Protein AF-A0A0P7GB36-F1 (afdb_monomer)

Foldseek 3Di:
DFEAEADPQAPDGADCALPPFDFLDCPDGDHYYYDPDPLVRLLVVLVVCVVVVDQEDEAACCQVPVQVVSQVVLVVCCVPDPGHSDPLSNAPVSDKAADPPLHICRHRHHYAYLLLLVVLQDPADDLASPLQSLLCVQSVDGADDDFDDLVCCSRYPVSSNRSRVVVRVSSSVVSCVRVVRLVLLVLLCVVQVHDSSCQSVLFSSVQSNLCVLCPPPDDFDDQDAAFFDAFFDFFDWFAFDFFKFFKKFKWFWPVLLLQLLLQQLFFPVQWDDPVPDPADWWAFLVGTTGHPPDRHSSNVLSVVLVVLLVVLVVQLVVDDCPDPRNVSSVSNNSSSQRRFWFFFFQKWFQFLQFIGTLVPADFFGWFWAAQFQQLEIDIFTFHDKFDFHDDWAKFKHFDDPFFTATAFLWFFFWKFWQAPVGGRHQTTFTTGRLQFAQHTKIFFFFQGAYDAAEAPFKDFLLVLFDQQKKKWFDFPDDQVVVCVVLVHRADWDQLVVVRDITGMDGPVSCVVCVVVRVVGTPAMWMDHDPPFHTFGRMDGRLLVLLVLLLCLFQWAWDWDPWDDDDPDIDHIWIKIWRWDAADDPPDDDGLQVVLVVSCVRRVFDWDDDRTHIMGTDPRVSVSSCVAANRDQQGGAHHSCLLRHGLVSLVSSLVSNCSGQKDDDVQKIKHKGLYSRRLRRVCSSCVSNSWFWFWADDPNMIIIITGHPDTRIDRCNGRIDMDRGHGGTMRTAIPPSQWGWMHHNRHTGITGMGGNRQCGRSRRITHYSSSRNSSNNNSNVLVVLLVVLCPVVPWDFNIAGRRMTITRPGDPDDPVRSVVVLVVSQVRSVVCVCVVCCVSRVGNDGSIHMDRAFIFSMKHALSTPQQIKGQTQDGDHDGDGDMDGGPFPLSDSQAAQLQVVLLVVLSCCSRVPHDLVVNLVSLQVSLVCLVVPVDDCNRLFGKDADQAFLVPDPDQDLQSLQVLCCCVQLVDDDTHSDIWTKFFFPDFAPVSVCCCCPPVNDDCVPDVSVVVCVVPVGMHTDRDPVSDDPRTHTPSVVSCVRHHDPSVQSVVVSVVDGPCCSNVVHDPPDPPPPD

pLDDT: mean 81.88, std 14.23, range [31.62, 97.31]

Sequence (1074 aa):
MVWLFDAPDAEVAAPEMLDEYEQIADSGSVDVRVFDEEPAMLDAFVEYIEETNPDVLTGWNFEDFDMPYVLDRLEMVDPSTEYDLDIDRLSRVDEVWRSDWGGPDVKGRVVFDLLYGYKQIVIKELESFRLDAIGERELDVGKEHYSGDIGDLWEQDPEQLLEYNLRDVELCVEIDRKQSVIAFWDEVRSFVGCKLEDAPTAGDAVDMYVLHKAYGEFGLPSKGQQEAAEEFEGGAVFEPISGVKENVTVLDLKSLYPMSMATINSSPETKVDPEEYDGETYHAPDGTHFRKEPDGIMREMIDELLTEREEKKELRDQHDPDSEAYERYDRQQGGVKVIMNCFTPDTDVLTPDGVRNIRDLEVGDDVYSLDPDTEEMEVKSVEETHAYPDYEGELVDIETSKIDFSVTPNHRMLVRKNETNGITEDGYSFVEAGDLDRATNYELPHDWSTEHGDDLGEVDLVDYLDGDYEVWVRPEVHGHTFAAELGYYPDTVLKNDVGEEGYVFDAEAYAEHREYIESVCERSFVHRESGRKWIPRTFDGDDFLDLLAWYVTEGNVYTSEEKQFGEKLRGSATTIQIAQQPAMADGGDDDHAAIGDLLDRMGFNYYADENGYQFTSRLLGETLERLCGGHSFEKQLPEFIFGLSERQKRRFLDTLVAGDGDRQPNSWRYTTSSDRLRDDVLRLCTHLGLTASYGENSGSWRIYVDEGSKNTLRMHRSGSTSTADDGVYCVTVADNHSLLAGRNGTFQFVGQSLYGVSGWDRFRLYDTEGAAAVTATGREVIEFTETASEEIGHEVAYGDTDSVMLSLGEQISKEEAIEQSFGIEEHINERYDDFARDELNAESHRFEIEFEKLYRRFFQAGKKKRYAGHIVWKEGKDVDDIDITGFEYKRSDIAPVTKRVQKAVIDMIVRGGELDDVKEYLHDEITTFEEGDADLEEVGIPGGIGKRLDAYDTDTAQVRGAKYANLLLGTNFQRGSKPKRLYLKKVHPEFWQRMENEHGFDPQTDPLYREFKRDPDVICFEYAEEVPDEFEIDWPKMLDKTLKGPIERVIEALGLSWDEVKSGQEQTGLGQWA

Organism: NCBI:txid699431

Solvent-accessible surface area (backbone atoms only — not comparable to full-atom values): 56484 Å² total; per-residue (Å²): 112,49,80,42,59,58,46,97,81,39,78,56,78,79,63,80,60,80,88,81,74,82,67,97,61,97,84,73,85,72,51,58,46,80,26,95,42,59,68,62,48,54,38,52,50,48,50,46,51,59,73,69,53,65,61,66,47,72,37,77,52,23,39,86,42,52,55,54,48,52,50,55,49,30,65,68,44,34,91,75,62,91,60,80,38,59,66,32,61,77,20,76,73,71,39,59,44,84,51,99,71,88,26,56,50,35,36,84,40,41,53,44,33,50,46,61,44,42,56,75,67,51,95,58,90,56,79,57,86,49,70,44,60,44,22,34,74,72,68,79,42,64,72,88,87,80,91,76,55,74,64,52,27,50,31,64,36,45,55,60,47,51,52,53,55,47,49,55,54,49,42,53,53,51,48,36,68,73,69,34,37,68,63,33,31,46,46,32,12,66,72,38,66,48,50,61,66,40,31,69,44,26,60,59,29,38,49,35,33,49,56,62,72,38,61,89,81,57,89,76,71,62,77,67,76,32,15,35,51,16,12,73,16,23,42,48,29,46,52,65,51,67,29,75,50,35,35,30,37,30,36,34,37,54,61,44,48,67,23,24,21,53,36,40,23,26,18,74,86,19,54,50,59,77,93,80,44,96,68,68,52,20,32,28,79,62,68,42,37,12,31,66,69,63,84,14,70,53,22,52,48,51,50,48,51,49,49,52,32,48,53,21,48,56,53,18,72,73,39,56,82,96,32,78,64,14,51,50,24,49,39,49,33,52,41,68,69,52,55,40,38,31,32,35,39,81,28,29,30,48,29,87,92,30,76,40,47,52,77,78,58,54,69,67,41,62,32,35,21,43,33,49,42,72,46,34,47,42,82,30,38,29,70,40,65,45,81,65,36,7,21,62,32,31,10,35,24,29,54,56,99,57,43,26,38,39,30,14,22,14,20,8,21,34,13,18,47,39,44,101,88,42,72,68,20,71,51,45,15,70,21,36,10,5,15,41,45,44,79,54,27,39,28,36,70,57,73,37,45,60,89,58,41,60,76,66,60,75,41,54,50,68,87,63,53,88,73,73,38,36,40,39,38,30,59,71,55,60,67,75,56,54,32,50,78,67,71,44,77,68,58,74,48,71,44,78,91,81,71,47,74,25,35,48,33,46,47,67,66,37,62,80,39,40,72,64,54,59,78,38,52,69,46,56,27,34,38,74,59,93,88,61,77,69,43,62,30,63,39,56,24,66,63,49,40,42,53,50,22,41,33,48,48,44,28,40,65,47,71,42,76,68,47,72,64,80,97,40,76,41,70,62,46,34,31,36,35,33,54,38,68,67,64,68,97,87,70,74,78,52,64,46,55,51,56,50,57,48,37,56,72,6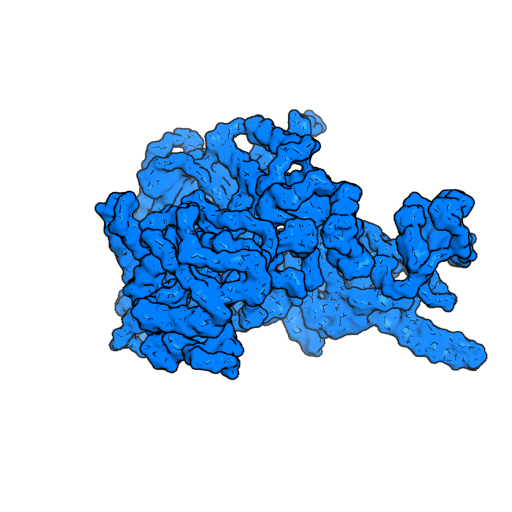1,64,52,80,68,49,74,63,85,54,28,40,38,34,71,42,54,70,61,35,57,36,45,34,73,49,21,28,56,46,67,62,53,20,33,65,50,73,68,56,77,49,28,16,60,71,55,44,51,52,31,49,54,35,34,40,68,51,51,30,53,78,53,94,57,29,37,34,39,58,44,50,12,73,56,33,51,32,45,51,45,52,52,27,57,74,64,16,39,60,47,27,39,46,82,60,95,82,26,43,36,38,40,37,51,59,98,57,80,50,64,51,28,30,77,77,20,41,53,72,35,73,23,73,66,21,22,25,28,66,43,40,55,64,66,45,26,34,30,31,19,21,85,54,17,46,42,47,31,40,58,38,48,70,0,32,40,22,20,15,20,40,61,67,41,29,8,72,34,18,32,17,14,20,21,35,34,40,54,50,52,56,48,45,53,52,46,40,47,76,79,69,51,47,78,42,31,30,50,55,54,34,42,26,34,46,76,36,82,90,62,53,72,68,58,49,52,57,47,42,54,55,48,33,54,48,39,50,64,45,48,62,51,47,33,38,76,69,25,56,25,98,60,73,51,81,45,54,41,61,47,36,32,18,53,21,32,34,23,54,58,48,38,65,36,32,35,22,24,28,43,29,42,76,94,37,86,49,88,46,74,52,73,37,80,56,66,54,70,50,60,58,54,22,52,46,31,26,52,52,43,46,53,49,52,52,36,60,33,75,65,56,56,73,65,58,55,38,54,53,52,31,54,58,54,46,35,35,75,76,62,77,60,57,59,74,33,64,23,30,31,42,77,30,86,49,48,82,92,67,57,98,65,72,47,70,60,54,44,3,34,55,49,21,35,75,74,69,61,49,88,70,41,57,78,32,59,41,25,34,45,51,34,67,41,67,41,74,66,51,60,51,46,43,43,73,73,74,60,56,45,63,90,79,36,66,70,58,33,46,46,74,73,57,47,54,48,39,31,41,88,51,66,88,69,60,57,94,46,55,42,66,31,39,72,61,50,43,55,78,42,47,44,74,72,39,42,60,59,38,42,40,74,76,46,54,59,69,37,32,72,66,76,44,82,80,84,65,86,74,92,79,125

Mean predicted aligned error: 17.81 Å

InterPro domains:
  IPR003587 Hint domain N-terminal [SM00306] (340-447)
  IPR004042 Intein DOD homing endonuclease, central region [PS50819] (547-690)
  IPR006133 DNA-directed DNA polymerase, family B, exonuclease domain [PF03104] (21-78)
  IPR006134 DNA-directed DNA polymerase, family B, multifunctional domain [PF00136] (218-342)
  IPR006134 DNA-directed DNA polymerase, family B, multifunctional domain [PF00136] (739-957)
  IPR006141 Intein N-terminal splicing region [PS50817] (342-415)
  IPR006141 Intein N-terminal splicing region [TIGR01445] (342-415)
  IPR006172 DNA-directed DNA polymerase, family B [SM00486] (1-810)
  IPR012337 Ribonuclease H-like superfamily [SSF53098] (16-215)
  IPR017964 DNA-directed DNA polymerase, family B, conserved site [PS00116] (798-806)
  IPR023211 DNA polymerase, palm domain superfamily [G3DSA:3.90.1600.10] (231-295)
  IPR023211 DNA polymerase, palm domain superfamily [G3DSA:3.90.1600.10] (744-886)
  IPR027434 Homing endonuclease [G3DSA:3.10.28.10] (541-714)
  IPR027434 Homing endonuclease [SSF55608] (634-719)
  IPR036397 Ribonuclease H superfamily [G3DSA:3.30.420.10] (6-182)
  IPR036844 Hint domain superfamily [SSF51294] (342-438)
  IPR042087 DNA polymerase family B, thumb domain [G3DSA:1.10.132.60] (887-1074)
  IPR043502 DNA/RNA polymerase superfamily [SSF56672] (206-1060)
  IPR050240 DNA polymerase type-B [PTHR10322] (27-981)

Radius of gyration: 33.97 Å; Cα contacts (8 Å, |Δi|>4): 2257; chains: 1; bounding box: 81×95×92 Å

Structure (mmCIF, N/CA/C/O backbone):
data_AF-A0A0P7GB36-F1
#
_entry.id   AF-A0A0P7GB36-F1
#
loop_
_atom_site.group_PDB
_atom_site.id
_atom_site.type_symbol
_atom_site.label_atom_id
_atom_site.label_alt_id
_atom_site.label_comp_id
_atom_site.label_asym_id
_atom_site.label_entity_id
_atom_site.label_seq_id
_atom_site.pdbx_PDB_ins_code
_atom_site.Cartn_x
_atom_site.Cartn_y
_atom_site.Cartn_z
_atom_site.occupancy
_atom_site.B_iso_or_equiv
_atom_site.auth_seq_id
_atom_site.auth_comp_id
_atom_site.auth_asym_id
_atom_site.auth_atom_id
_atom_site.pdbx_PDB_model_num
ATOM 1 N N . MET A 1 1 ? 26.731 -28.770 -12.550 1.00 86.62 1 MET A N 1
ATOM 2 C CA . MET A 1 1 ? 27.056 -29.245 -13.915 1.00 86.62 1 MET A CA 1
ATOM 3 C C . MET A 1 1 ? 26.830 -28.061 -14.817 1.00 86.62 1 MET A C 1
ATOM 5 O O . MET A 1 1 ? 25.775 -27.457 -14.688 1.00 86.62 1 MET A O 1
ATOM 9 N N . VAL A 1 2 ? 27.801 -27.718 -15.651 1.00 91.00 2 VAL A N 1
ATOM 10 C CA . VAL A 1 2 ? 27.771 -26.505 -16.476 1.00 91.00 2 VAL A CA 1
ATOM 11 C C . VAL A 1 2 ? 27.964 -26.864 -17.947 1.00 91.00 2 VAL A C 1
ATOM 13 O O . VAL A 1 2 ? 28.622 -27.857 -18.273 1.00 91.00 2 VAL A O 1
ATOM 16 N N . TRP A 1 3 ? 27.335 -26.084 -18.819 1.00 93.44 3 TRP A N 1
ATOM 17 C CA . TRP A 1 3 ? 27.177 -26.370 -20.242 1.00 93.44 3 TRP A CA 1
ATOM 18 C C . TRP A 1 3 ? 27.646 -25.151 -21.036 1.00 93.44 3 TRP A C 1
ATOM 20 O O . TRP A 1 3 ? 27.249 -24.033 -20.722 1.00 93.44 3 TRP A O 1
ATOM 30 N N . LEU A 1 4 ? 28.498 -25.366 -22.037 1.00 94.56 4 LEU A N 1
ATOM 31 C CA . LEU A 1 4 ? 29.109 -24.305 -22.830 1.00 94.56 4 LEU A CA 1
ATOM 32 C C . LEU A 1 4 ? 29.078 -24.656 -24.319 1.00 94.56 4 LEU A C 1
ATOM 34 O O . LEU A 1 4 ? 29.605 -25.685 -24.740 1.00 94.56 4 LEU A O 1
ATOM 38 N N . PHE A 1 5 ? 28.517 -23.764 -25.124 1.00 93.38 5 PHE A N 1
ATOM 39 C CA . PHE A 1 5 ? 28.775 -23.707 -26.558 1.00 93.38 5 PHE A CA 1
ATOM 40 C C . PHE A 1 5 ? 30.054 -22.882 -26.766 1.00 93.38 5 PHE A C 1
ATOM 42 O O . PHE A 1 5 ? 30.133 -21.755 -26.278 1.00 93.38 5 PHE A O 1
ATOM 49 N N . ASP A 1 6 ? 31.065 -23.454 -27.426 1.00 90.94 6 ASP A N 1
ATOM 50 C CA . ASP A 1 6 ? 32.361 -22.790 -27.644 1.00 90.94 6 ASP A CA 1
ATOM 51 C C . ASP A 1 6 ? 32.205 -21.600 -28.612 1.00 90.94 6 ASP A C 1
ATOM 53 O O . ASP A 1 6 ? 31.498 -21.701 -29.621 1.00 90.94 6 ASP A O 1
ATOM 57 N N . ALA A 1 7 ? 32.816 -20.452 -28.302 1.00 89.12 7 ALA A N 1
ATOM 58 C CA . ALA A 1 7 ? 32.495 -19.209 -29.005 1.00 89.12 7 ALA A CA 1
ATOM 59 C C . ALA A 1 7 ? 33.030 -19.210 -30.460 1.00 89.12 7 ALA A C 1
ATOM 61 O O . ALA A 1 7 ? 34.208 -19.504 -30.683 1.00 89.12 7 ALA A O 1
ATOM 62 N N . PRO A 1 8 ? 32.222 -18.844 -31.482 1.00 85.94 8 PRO A N 1
ATOM 63 C CA . PRO A 1 8 ? 32.628 -18.920 -32.893 1.00 85.94 8 PRO A CA 1
ATOM 64 C C . PRO A 1 8 ? 33.897 -18.138 -33.269 1.00 85.94 8 PRO A C 1
ATOM 66 O O . PRO A 1 8 ? 34.583 -18.518 -34.222 1.00 85.94 8 PRO A O 1
ATOM 69 N N . ASP A 1 9 ? 34.197 -17.066 -32.532 1.00 85.50 9 ASP A N 1
ATOM 70 C CA . ASP A 1 9 ? 35.366 -16.197 -32.705 1.00 85.50 9 ASP A CA 1
ATOM 71 C C . ASP A 1 9 ? 36.261 -16.155 -31.432 1.00 85.50 9 ASP A C 1
ATOM 73 O O . ASP A 1 9 ? 37.031 -15.214 -31.256 1.00 85.50 9 ASP A O 1
ATOM 77 N N . ALA A 1 10 ? 36.206 -17.190 -30.571 1.00 85.19 10 ALA A N 1
ATOM 78 C CA . ALA A 1 10 ? 36.928 -17.281 -29.288 1.00 85.19 10 ALA A CA 1
ATOM 79 C C . ALA A 1 10 ? 38.427 -16.896 -29.348 1.00 85.19 10 ALA A C 1
ATOM 81 O O . ALA A 1 10 ? 39.193 -17.404 -30.180 1.00 85.19 10 ALA A O 1
ATOM 82 N N . GLU A 1 11 ? 38.879 -16.064 -28.401 1.00 87.19 11 GLU A N 1
ATOM 83 C CA . GLU A 1 11 ? 40.297 -15.702 -28.239 1.00 87.19 11 GLU A CA 1
ATOM 84 C C . GLU A 1 11 ? 41.091 -16.749 -27.433 1.00 87.19 11 GLU A C 1
ATOM 86 O O . GLU A 1 11 ? 42.303 -16.918 -27.634 1.00 87.19 11 GLU A O 1
ATOM 91 N N . VAL A 1 12 ? 40.410 -17.475 -26.542 1.00 89.50 12 VAL A N 1
ATOM 92 C CA . VAL A 1 12 ? 40.955 -18.553 -25.698 1.00 89.50 12 VAL A CA 1
ATOM 93 C C . VAL A 1 12 ? 40.257 -19.891 -25.990 1.00 89.50 12 VAL A C 1
ATOM 95 O O . VAL A 1 12 ? 39.498 -20.000 -26.945 1.00 89.50 12 VAL A O 1
ATOM 98 N N . ALA A 1 13 ? 40.572 -20.948 -25.239 1.00 86.56 13 ALA A N 1
ATOM 99 C CA . ALA A 1 13 ? 39.923 -22.253 -25.386 1.00 86.56 13 ALA A CA 1
ATOM 100 C C . ALA A 1 13 ? 39.037 -22.534 -24.170 1.00 86.56 13 ALA A C 1
ATOM 102 O O . ALA A 1 13 ? 39.476 -22.294 -23.046 1.00 86.56 13 ALA A O 1
ATOM 103 N N . ALA A 1 14 ? 37.845 -23.088 -24.400 1.00 89.06 14 ALA A N 1
ATOM 104 C CA . ALA A 1 14 ? 36.930 -23.517 -23.347 1.00 89.06 14 ALA A CA 1
ATOM 105 C C . ALA A 1 14 ? 37.597 -24.440 -22.292 1.00 89.06 14 ALA A C 1
ATOM 107 O O . ALA A 1 14 ? 38.416 -25.298 -22.655 1.00 89.06 14 ALA A O 1
ATOM 108 N N . PRO A 1 15 ? 37.244 -24.306 -20.997 1.00 90.50 15 PRO A N 1
ATOM 109 C CA . PRO A 1 15 ? 37.842 -25.088 -19.914 1.00 90.50 15 PRO A CA 1
ATOM 110 C C . PRO A 1 15 ? 37.417 -26.568 -19.944 1.00 90.50 15 PRO A C 1
ATOM 112 O O . PRO A 1 15 ? 36.271 -26.903 -20.237 1.00 90.50 15 PRO A O 1
ATOM 115 N N . GLU A 1 16 ? 38.333 -27.479 -19.584 1.00 86.88 16 GLU A N 1
ATOM 116 C CA . GLU A 1 16 ? 38.015 -28.913 -19.406 1.00 86.88 16 GLU A CA 1
ATOM 117 C C . GLU A 1 16 ? 37.435 -29.224 -18.007 1.00 86.88 16 GLU A C 1
ATOM 119 O O . GLU A 1 16 ? 36.724 -30.216 -17.848 1.00 86.88 16 GLU A O 1
ATOM 124 N N . MET A 1 17 ? 37.759 -28.414 -16.990 1.00 88.81 17 MET A N 1
ATOM 125 C CA . MET A 1 17 ? 37.315 -28.515 -15.587 1.00 88.81 17 MET A CA 1
ATOM 126 C C . MET A 1 17 ? 37.440 -27.133 -14.923 1.00 88.81 17 MET A C 1
ATOM 128 O O . MET A 1 17 ? 38.295 -26.361 -15.343 1.00 88.81 17 MET A O 1
ATOM 132 N N . LEU A 1 18 ? 36.667 -26.864 -13.865 1.00 88.12 18 LEU A N 1
ATOM 133 C CA . LEU A 1 18 ? 36.849 -25.700 -12.984 1.00 88.12 18 LEU A CA 1
ATOM 134 C C . LEU A 1 18 ? 37.601 -26.166 -11.723 1.00 88.12 18 LEU A C 1
ATOM 136 O O . LEU A 1 18 ? 36.993 -26.718 -10.804 1.00 88.12 18 LEU A O 1
ATOM 140 N N . ASP A 1 19 ? 38.935 -26.060 -11.734 1.00 79.06 19 ASP A N 1
ATOM 141 C CA . ASP A 1 19 ? 39.821 -26.601 -10.680 1.00 79.06 19 ASP A CA 1
ATOM 142 C C . ASP A 1 19 ? 40.103 -25.588 -9.542 1.00 79.06 19 ASP A C 1
ATOM 144 O O . ASP A 1 19 ? 40.586 -26.001 -8.483 1.00 79.06 19 ASP A O 1
ATOM 148 N N . GLU A 1 20 ? 39.827 -24.287 -9.740 1.00 80.69 20 GLU A N 1
ATOM 149 C CA . GLU A 1 20 ? 40.086 -23.217 -8.751 1.00 80.69 20 GLU A CA 1
ATOM 150 C C . GLU A 1 20 ? 38.805 -22.626 -8.095 1.00 80.69 20 GLU A C 1
ATOM 152 O O . GLU A 1 20 ? 38.919 -21.991 -7.047 1.00 80.69 20 GLU A O 1
ATOM 157 N N . TYR A 1 21 ? 37.596 -22.933 -8.599 1.00 85.75 21 TYR A N 1
ATOM 158 C CA . TYR A 1 21 ? 36.298 -22.510 -8.031 1.00 85.75 21 TYR A CA 1
ATOM 159 C C . TYR A 1 21 ? 36.030 -23.010 -6.591 1.00 85.75 21 TYR A C 1
ATOM 161 O O . TYR A 1 21 ? 35.901 -24.217 -6.346 1.00 85.75 21 TYR A O 1
ATOM 169 N N . GLU A 1 22 ? 35.832 -22.092 -5.635 1.00 85.94 22 GLU A N 1
ATOM 170 C CA . GLU A 1 22 ? 35.399 -22.411 -4.262 1.00 85.94 22 GLU A CA 1
ATOM 171 C C . GLU A 1 22 ? 33.859 -22.340 -4.115 1.00 85.94 22 GLU A C 1
ATOM 173 O O . GLU A 1 22 ? 33.277 -21.261 -3.989 1.00 85.94 22 GLU A O 1
ATOM 178 N N . GLN A 1 23 ? 33.202 -23.510 -4.107 1.00 85.44 23 GLN A N 1
ATOM 179 C CA . GLN A 1 23 ? 31.746 -23.678 -3.918 1.00 85.44 23 GLN A CA 1
ATOM 180 C C . GLN A 1 23 ? 31.254 -23.138 -2.566 1.00 85.44 23 GLN A C 1
ATOM 182 O O . GLN A 1 23 ? 31.933 -23.312 -1.550 1.00 85.44 23 GLN A O 1
ATOM 187 N N . ILE A 1 24 ? 30.028 -22.595 -2.522 1.00 86.38 24 ILE A N 1
ATOM 188 C CA . ILE A 1 24 ? 29.396 -22.133 -1.263 1.00 86.38 24 ILE A CA 1
ATOM 189 C C . ILE A 1 24 ? 29.247 -23.292 -0.257 1.00 86.38 24 ILE A C 1
ATOM 191 O O . ILE A 1 24 ? 29.511 -23.139 0.938 1.00 86.38 24 ILE A O 1
ATOM 195 N N . ALA A 1 25 ? 28.870 -24.477 -0.744 1.00 82.38 25 ALA A N 1
ATOM 196 C CA . ALA A 1 25 ? 28.788 -25.712 0.029 1.00 82.38 25 ALA A CA 1
ATOM 197 C C . ALA A 1 25 ? 29.355 -26.888 -0.785 1.00 82.38 25 ALA A C 1
ATOM 199 O O . ALA A 1 25 ? 29.065 -27.011 -1.969 1.00 82.38 25 ALA A O 1
ATOM 200 N N . ASP A 1 26 ? 30.135 -27.775 -0.147 1.00 77.00 26 ASP A N 1
ATOM 201 C CA . ASP A 1 26 ? 30.780 -28.939 -0.790 1.00 77.00 26 ASP A CA 1
ATOM 202 C C . ASP A 1 26 ? 29.736 -29.918 -1.368 1.00 77.00 26 ASP A C 1
ATOM 204 O O . ASP A 1 26 ? 29.216 -30.799 -0.673 1.00 77.00 26 ASP A O 1
ATOM 208 N N . SER A 1 27 ? 29.415 -29.731 -2.651 1.00 67.44 27 SER A N 1
ATOM 209 C CA . SER A 1 27 ? 28.409 -30.492 -3.401 1.00 67.44 27 SER A CA 1
ATOM 210 C C . SER A 1 27 ? 29.016 -31.630 -4.236 1.00 67.44 27 SER A C 1
ATOM 212 O O . SER A 1 27 ? 28.299 -32.523 -4.701 1.00 67.44 27 SER A O 1
ATOM 214 N N . GLY A 1 28 ? 30.345 -31.642 -4.389 1.00 76.19 28 GLY A N 1
ATOM 215 C CA . GLY A 1 28 ? 31.106 -32.593 -5.199 1.00 76.19 28 GLY A CA 1
ATOM 216 C C . GLY A 1 28 ? 31.805 -31.944 -6.399 1.00 76.19 28 GLY A C 1
ATOM 217 O O . GLY A 1 28 ? 32.006 -30.739 -6.456 1.00 76.19 28 GLY A O 1
ATOM 218 N N . SER A 1 29 ? 32.228 -32.753 -7.372 1.00 79.25 29 SER A N 1
ATOM 219 C CA . SER A 1 29 ? 32.951 -32.271 -8.559 1.00 79.25 29 SER A CA 1
ATOM 220 C C . SER A 1 29 ? 32.015 -31.694 -9.624 1.00 79.25 29 SER A C 1
ATOM 222 O O . SER A 1 29 ? 31.065 -32.373 -10.026 1.00 79.25 29 SER A O 1
ATOM 224 N N . VAL A 1 30 ? 32.337 -30.512 -10.154 1.00 87.50 30 VAL A N 1
ATOM 225 C CA . VAL A 1 30 ? 31.626 -29.910 -11.292 1.00 87.50 30 VAL A CA 1
ATOM 226 C C . VAL A 1 30 ? 31.891 -30.716 -12.572 1.00 87.50 30 VAL A C 1
ATOM 228 O O . VAL A 1 30 ? 33.036 -30.921 -12.963 1.00 87.50 30 VAL A O 1
ATOM 231 N N . ASP A 1 31 ? 30.824 -31.178 -13.226 1.00 90.25 31 ASP A N 1
ATOM 232 C CA . ASP A 1 31 ? 30.859 -31.744 -14.584 1.00 90.25 31 ASP A CA 1
ATOM 233 C C . ASP A 1 31 ? 30.715 -30.594 -15.597 1.00 90.25 31 ASP A C 1
ATOM 235 O O . ASP A 1 31 ? 29.693 -29.899 -15.574 1.00 90.25 31 ASP A O 1
ATOM 239 N N . VAL A 1 32 ? 31.742 -30.373 -16.427 1.00 93.94 32 VAL A N 1
ATOM 240 C CA . VAL A 1 32 ? 31.814 -29.322 -17.463 1.00 93.94 32 VAL A CA 1
ATOM 241 C C . VAL A 1 32 ? 31.601 -29.961 -18.835 1.00 93.94 32 VAL A C 1
ATOM 243 O O . VAL A 1 32 ? 32.244 -30.961 -19.161 1.00 93.94 32 VAL A O 1
ATOM 246 N N . ARG A 1 33 ? 30.696 -29.405 -19.648 1.00 94.69 33 ARG A N 1
ATOM 247 C CA . ARG A 1 33 ? 30.329 -29.956 -20.962 1.00 94.69 33 ARG A CA 1
ATOM 248 C C . ARG A 1 33 ? 30.439 -28.898 -22.052 1.00 94.69 33 ARG A C 1
ATOM 250 O O . ARG A 1 33 ? 29.626 -27.983 -22.100 1.00 94.69 33 ARG A O 1
ATOM 257 N N . VAL A 1 34 ? 31.428 -29.060 -22.929 1.00 94.62 34 VAL A N 1
ATOM 258 C CA . VAL A 1 34 ? 31.696 -28.160 -24.061 1.00 94.62 34 VAL A CA 1
ATOM 259 C C . VAL A 1 34 ? 31.159 -28.764 -25.363 1.00 94.62 34 VAL A C 1
ATOM 261 O O . VAL A 1 34 ? 31.334 -29.962 -25.606 1.00 94.62 34 VAL A O 1
ATOM 264 N N . PHE A 1 35 ? 30.530 -27.939 -26.201 1.00 95.06 35 PHE A N 1
ATOM 265 C CA . PHE A 1 35 ? 29.901 -28.319 -27.467 1.00 95.06 35 PHE A CA 1
ATOM 266 C C . PHE A 1 35 ? 30.397 -27.444 -28.627 1.00 95.06 35 PHE A C 1
ATOM 268 O O . PHE A 1 35 ? 30.445 -26.223 -28.504 1.00 95.06 35 PHE A O 1
ATOM 275 N N . ASP A 1 36 ? 30.691 -28.069 -29.776 1.00 92.94 36 ASP A N 1
ATOM 276 C CA . ASP A 1 36 ? 31.099 -27.379 -31.016 1.00 92.94 36 ASP A CA 1
ATOM 277 C C . ASP A 1 36 ? 29.940 -26.594 -31.687 1.00 92.94 36 ASP A C 1
ATOM 279 O O . ASP A 1 36 ? 30.177 -25.770 -32.569 1.00 92.94 36 ASP A O 1
ATOM 283 N N . GLU A 1 37 ? 28.680 -26.883 -31.329 1.00 94.31 37 GLU A N 1
ATOM 284 C CA . GLU A 1 37 ? 27.471 -26.310 -31.943 1.00 94.31 37 GLU A CA 1
ATOM 285 C C . GLU A 1 37 ? 26.350 -26.132 -30.892 1.00 94.31 37 GLU A C 1
ATOM 287 O O . GLU A 1 37 ? 25.984 -27.088 -30.208 1.00 94.31 37 GLU A O 1
ATOM 292 N N . GLU A 1 38 ? 25.751 -24.936 -30.792 1.00 95.19 38 GLU A N 1
ATOM 293 C CA . GLU A 1 38 ? 24.621 -24.635 -29.884 1.00 95.19 38 GLU A CA 1
ATOM 294 C C . GLU A 1 38 ? 23.456 -25.651 -29.957 1.00 95.19 38 GLU A C 1
ATOM 296 O O . GLU A 1 38 ? 23.016 -26.103 -28.899 1.00 95.19 38 GLU A O 1
ATOM 301 N N . PRO A 1 39 ? 22.964 -26.080 -31.142 1.00 96.81 39 PRO A N 1
ATOM 302 C CA . PRO A 1 39 ? 21.898 -27.081 -31.219 1.00 96.81 39 PRO A CA 1
ATOM 303 C C . PRO A 1 39 ? 22.234 -28.406 -30.518 1.00 96.81 39 PRO A C 1
ATOM 305 O O . PRO A 1 39 ? 21.334 -29.054 -29.992 1.00 96.81 39 PRO A O 1
ATOM 308 N N . ALA A 1 40 ? 23.514 -28.794 -30.480 1.00 96.75 40 ALA A N 1
ATOM 309 C CA . ALA A 1 40 ? 23.968 -30.008 -29.805 1.00 96.75 40 ALA A CA 1
ATOM 310 C C . ALA A 1 40 ? 23.977 -29.854 -28.274 1.00 96.75 40 ALA A C 1
ATOM 312 O O . ALA A 1 40 ? 23.729 -30.821 -27.556 1.00 96.75 40 ALA A O 1
ATOM 313 N N . MET A 1 41 ? 24.242 -28.638 -27.780 1.00 97.00 41 MET A N 1
ATOM 314 C CA . MET A 1 41 ? 24.121 -28.298 -26.360 1.00 97.00 41 MET A CA 1
ATOM 315 C C . MET A 1 41 ? 22.652 -28.323 -25.919 1.00 97.00 41 MET A C 1
ATOM 317 O O . MET A 1 41 ? 22.338 -28.900 -24.880 1.00 97.00 41 MET A O 1
ATOM 321 N N . LEU A 1 42 ? 21.755 -27.742 -26.726 1.00 97.06 42 LEU A N 1
ATOM 322 C CA . LEU A 1 42 ? 20.313 -27.711 -26.461 1.00 97.06 42 LEU A CA 1
ATOM 323 C C . LEU A 1 42 ? 19.693 -29.117 -26.470 1.00 97.06 42 LEU A C 1
ATOM 325 O O . LEU A 1 42 ? 18.966 -29.458 -25.542 1.00 97.06 42 LEU A O 1
ATOM 329 N N . ASP A 1 43 ? 20.019 -29.956 -27.459 1.00 97.31 43 ASP A N 1
ATOM 330 C CA . ASP A 1 43 ? 19.513 -31.336 -27.542 1.00 97.31 43 ASP A CA 1
ATOM 331 C C . ASP A 1 43 ? 19.914 -32.165 -26.321 1.00 97.31 43 ASP A C 1
ATOM 333 O O . ASP A 1 43 ? 19.072 -32.781 -25.671 1.00 97.31 43 ASP A O 1
ATOM 337 N N . ALA A 1 44 ? 21.196 -32.119 -25.951 1.00 96.44 44 ALA A N 1
ATOM 338 C CA . ALA A 1 44 ? 21.691 -32.859 -24.802 1.00 96.44 44 ALA A CA 1
ATOM 339 C C . ALA A 1 44 ? 21.202 -32.270 -23.458 1.00 96.44 44 ALA A C 1
ATOM 341 O O . ALA A 1 44 ? 21.094 -33.013 -22.480 1.00 96.44 44 ALA A O 1
ATOM 342 N N . PHE A 1 45 ? 20.849 -30.978 -23.387 1.00 95.19 45 PHE A N 1
ATOM 343 C CA . PHE A 1 45 ? 20.134 -30.404 -22.238 1.00 95.19 45 PHE A CA 1
ATOM 344 C C . PHE A 1 45 ? 18.707 -30.968 -22.129 1.00 95.19 45 PHE A C 1
ATOM 346 O O . PHE A 1 45 ? 18.291 -31.366 -21.039 1.00 95.19 45 PHE A O 1
ATOM 353 N N . VAL A 1 46 ? 17.982 -31.093 -23.246 1.00 95.94 46 VAL A N 1
ATOM 354 C CA . VAL A 1 46 ? 16.664 -31.750 -23.274 1.00 95.94 46 VAL A CA 1
ATOM 355 C C . VAL A 1 46 ? 16.788 -33.236 -22.902 1.00 95.94 46 VAL A C 1
ATOM 357 O O . VAL A 1 46 ? 16.068 -33.686 -22.009 1.00 95.94 46 VAL A O 1
ATOM 360 N N . GLU A 1 47 ? 17.760 -33.977 -23.459 1.00 96.12 47 GLU A N 1
ATOM 361 C CA . GLU A 1 47 ? 18.067 -35.359 -23.034 1.00 96.12 47 GLU A CA 1
ATOM 362 C C . GLU A 1 47 ? 18.370 -35.437 -21.526 1.00 96.12 47 GLU A C 1
ATOM 364 O O . GLU A 1 47 ? 17.955 -36.381 -20.857 1.00 96.12 47 GLU A O 1
ATOM 369 N N . TYR A 1 48 ? 19.057 -34.446 -20.947 1.00 95.56 48 TYR A N 1
ATOM 370 C CA . TYR A 1 48 ? 19.340 -34.410 -19.509 1.00 95.56 48 TYR A CA 1
ATOM 371 C C . TYR A 1 48 ? 18.066 -34.238 -18.661 1.00 95.56 48 TYR A C 1
ATOM 373 O O . TYR A 1 48 ? 17.940 -34.893 -17.620 1.00 95.56 48 TYR A O 1
ATOM 381 N N . ILE A 1 49 ? 17.097 -33.426 -19.100 1.00 94.88 49 ILE A N 1
ATOM 382 C CA . ILE A 1 49 ? 15.779 -33.293 -18.450 1.00 94.88 49 ILE A CA 1
ATOM 383 C C . ILE A 1 49 ? 14.937 -34.574 -18.619 1.00 94.88 49 ILE A C 1
ATOM 385 O O . ILE A 1 49 ? 14.237 -34.978 -17.686 1.00 94.88 49 ILE A O 1
ATOM 389 N N . GLU A 1 50 ? 15.042 -35.269 -19.754 1.00 94.69 50 GLU A N 1
ATOM 390 C CA . GLU A 1 50 ? 14.426 -36.588 -19.971 1.00 94.69 50 GLU A CA 1
ATOM 391 C C . GLU A 1 50 ? 15.054 -37.680 -19.074 1.00 94.69 50 GLU A C 1
ATOM 393 O O . GLU A 1 50 ? 14.325 -38.441 -18.429 1.00 94.69 50 GLU A O 1
ATOM 398 N N . GLU A 1 51 ? 16.390 -37.758 -18.988 1.00 95.19 51 GLU A N 1
ATOM 399 C CA . GLU A 1 51 ? 17.122 -38.781 -18.221 1.00 95.19 51 GLU A CA 1
ATOM 400 C C . GLU A 1 51 ? 17.037 -38.579 -16.701 1.00 95.19 51 GLU A C 1
ATOM 402 O O . GLU A 1 51 ? 16.828 -39.548 -15.961 1.00 95.19 51 GLU A O 1
ATOM 407 N N . THR A 1 52 ? 17.219 -37.346 -16.214 1.00 94.31 52 THR A N 1
ATOM 408 C CA . THR A 1 52 ? 17.123 -37.043 -14.771 1.00 94.31 52 THR A CA 1
ATOM 409 C C . THR A 1 52 ? 15.680 -36.955 -14.293 1.00 94.31 52 THR A C 1
ATOM 411 O O . THR A 1 52 ? 15.394 -37.278 -13.139 1.00 94.31 52 THR A O 1
ATOM 414 N N . ASN A 1 53 ? 14.765 -36.597 -15.198 1.00 94.38 53 ASN A N 1
ATOM 415 C CA . ASN A 1 53 ? 13.326 -36.556 -14.993 1.00 94.38 53 ASN A CA 1
ATOM 416 C C . ASN A 1 53 ? 12.878 -35.761 -13.738 1.00 94.38 53 ASN A C 1
ATOM 418 O O . ASN A 1 53 ? 12.125 -36.305 -12.920 1.00 94.38 53 ASN A O 1
ATOM 422 N N . PRO A 1 54 ? 13.281 -34.484 -13.580 1.00 94.50 54 PRO A N 1
ATOM 423 C CA . PRO A 1 54 ? 12.941 -33.675 -12.410 1.00 94.50 54 PRO A CA 1
ATOM 424 C C . PRO A 1 54 ? 11.425 -33.508 -12.238 1.00 94.50 54 PRO A C 1
ATOM 426 O O . PRO A 1 54 ? 10.668 -33.515 -13.217 1.00 94.50 54 PRO A O 1
ATOM 429 N N . ASP A 1 55 ? 10.997 -33.373 -10.980 1.00 93.88 55 ASP A N 1
ATOM 430 C CA . ASP A 1 55 ? 9.612 -33.067 -10.598 1.00 93.88 55 ASP A CA 1
ATOM 431 C C . ASP A 1 55 ? 9.327 -31.558 -10.567 1.00 93.88 55 ASP A C 1
ATOM 433 O O . ASP A 1 55 ? 8.210 -31.161 -10.888 1.00 93.88 55 ASP A O 1
ATOM 437 N N . VAL A 1 56 ? 10.332 -30.739 -10.233 1.00 94.31 56 VAL A N 1
ATOM 438 C CA . VAL A 1 56 ? 10.270 -29.268 -10.198 1.00 94.31 56 VAL A CA 1
ATOM 439 C C . VAL A 1 56 ? 11.406 -28.697 -11.049 1.00 94.31 56 VAL A C 1
ATOM 441 O O . VAL A 1 56 ? 12.539 -29.177 -10.967 1.00 94.31 56 VAL A O 1
ATOM 444 N N . LEU A 1 57 ? 11.098 -27.684 -11.855 1.00 94.44 57 LEU A N 1
ATOM 445 C CA . LEU A 1 57 ? 12.032 -26.805 -12.557 1.00 94.44 57 LEU A CA 1
ATOM 446 C C . LEU A 1 57 ? 11.949 -25.425 -11.892 1.00 94.44 57 LEU A C 1
ATOM 448 O O . LEU A 1 57 ? 10.847 -24.913 -11.704 1.00 94.44 57 LEU A O 1
ATOM 452 N N . THR A 1 58 ? 13.082 -24.859 -11.478 1.00 94.69 58 THR A N 1
ATOM 453 C CA . THR A 1 58 ? 13.112 -23.644 -10.651 1.00 94.69 58 THR A CA 1
ATOM 454 C C . THR A 1 58 ? 14.423 -22.875 -10.809 1.00 94.69 58 THR A C 1
ATOM 456 O O . THR A 1 58 ? 15.449 -23.450 -11.178 1.00 94.69 58 THR A O 1
ATOM 459 N N . GLY A 1 59 ? 14.369 -21.582 -10.506 1.00 93.75 59 GLY A N 1
ATOM 460 C CA . GLY A 1 59 ? 15.446 -20.599 -10.584 1.00 93.75 59 GLY A CA 1
ATOM 461 C C . GLY A 1 59 ? 14.933 -19.238 -10.102 1.00 93.75 59 GLY A C 1
ATOM 462 O O . GLY A 1 59 ? 13.807 -19.143 -9.610 1.00 93.75 59 GLY A O 1
ATOM 463 N N . TRP A 1 60 ? 15.737 -18.186 -10.240 1.00 92.69 60 TRP A N 1
ATOM 464 C CA . TRP A 1 60 ? 15.395 -16.834 -9.783 1.00 92.69 60 TRP A CA 1
ATOM 465 C C . TRP A 1 60 ? 14.914 -15.977 -10.960 1.00 92.69 60 TRP A C 1
ATOM 467 O O . TRP A 1 60 ? 15.733 -15.622 -11.803 1.00 92.69 60 TRP A O 1
ATOM 477 N N . ASN A 1 61 ? 13.622 -15.618 -11.013 1.00 86.88 61 ASN A N 1
ATOM 478 C CA . ASN A 1 61 ? 12.980 -15.033 -12.207 1.00 86.88 61 ASN A CA 1
ATOM 479 C C . ASN A 1 61 ? 12.854 -16.053 -13.376 1.00 86.88 61 ASN A C 1
ATOM 481 O O . ASN A 1 61 ? 12.919 -15.704 -14.557 1.00 86.88 61 ASN A O 1
ATOM 485 N N . PHE A 1 62 ? 12.685 -17.331 -13.032 1.00 90.31 62 PHE A N 1
ATOM 486 C CA . PHE A 1 62 ? 12.644 -18.478 -13.940 1.00 90.31 62 PHE A CA 1
ATOM 487 C C . PHE A 1 62 ? 11.365 -18.573 -14.792 1.00 90.31 62 PHE A C 1
ATOM 489 O O . PHE A 1 62 ? 11.433 -19.007 -15.946 1.00 90.31 62 PHE A O 1
ATOM 496 N N . GLU A 1 63 ? 10.206 -18.175 -14.252 1.00 86.19 63 GLU A N 1
ATOM 497 C CA . GLU A 1 63 ? 8.917 -18.233 -14.968 1.00 86.19 63 GLU A CA 1
ATOM 498 C C . GLU A 1 63 ? 8.781 -17.113 -16.004 1.00 86.19 63 GLU A C 1
ATOM 500 O O . GLU A 1 63 ? 8.279 -17.354 -17.102 1.00 86.19 63 GLU A O 1
ATOM 505 N N . ASP A 1 64 ? 9.283 -15.922 -15.671 1.00 82.19 64 ASP A N 1
ATOM 506 C CA . ASP A 1 64 ? 9.200 -14.708 -16.493 1.00 82.19 64 ASP A CA 1
ATOM 507 C C . ASP A 1 64 ? 10.345 -14.565 -17.516 1.00 82.19 64 ASP A C 1
ATOM 509 O O . ASP A 1 64 ? 10.228 -13.781 -18.462 1.00 82.19 64 ASP A O 1
ATOM 513 N N . PHE A 1 65 ? 11.469 -15.275 -17.340 1.00 85.25 65 PHE A N 1
ATOM 514 C CA . PHE A 1 65 ? 12.651 -15.134 -18.204 1.00 85.25 65 PHE A CA 1
ATOM 515 C C . PHE A 1 65 ? 13.210 -16.467 -18.713 1.00 85.25 65 PHE A C 1
ATOM 517 O O . PHE A 1 65 ? 13.107 -16.738 -19.911 1.00 85.25 65 PHE A O 1
ATOM 524 N N . ASP A 1 66 ? 13.793 -17.298 -17.843 1.00 91.00 66 ASP A N 1
ATOM 525 C CA . ASP A 1 66 ? 14.590 -18.456 -18.280 1.00 91.00 66 ASP A CA 1
ATOM 526 C C . ASP A 1 66 ? 13.769 -19.470 -19.084 1.00 91.00 66 ASP A C 1
ATOM 528 O O . ASP A 1 66 ? 14.156 -19.863 -20.188 1.00 91.00 66 ASP A O 1
ATOM 532 N N . MET A 1 67 ? 12.620 -19.902 -18.553 1.00 92.00 67 MET A N 1
ATOM 533 C CA . MET A 1 67 ? 11.822 -20.942 -19.199 1.00 92.00 67 MET A CA 1
ATOM 534 C C . MET A 1 67 ? 11.145 -20.451 -20.496 1.00 92.00 67 MET A C 1
ATOM 536 O O . MET A 1 67 ? 11.238 -21.172 -21.494 1.00 92.00 67 MET A O 1
ATOM 540 N N . PRO A 1 68 ? 10.565 -19.232 -20.574 1.00 90.19 68 PRO A N 1
ATOM 541 C CA . PRO A 1 68 ? 10.163 -18.629 -21.847 1.00 90.19 68 PRO A CA 1
ATOM 542 C C . PRO A 1 68 ? 11.304 -18.536 -22.871 1.00 90.19 68 PRO A C 1
ATOM 544 O O . PRO A 1 68 ? 11.110 -18.919 -24.026 1.00 90.19 68 PRO A O 1
ATOM 547 N N . TYR A 1 69 ? 12.501 -18.095 -22.459 1.00 92.12 69 TYR A N 1
ATOM 548 C CA . TYR A 1 69 ? 13.651 -17.954 -23.359 1.00 92.12 69 TYR A CA 1
ATOM 549 C C . TYR A 1 69 ? 14.120 -19.307 -23.909 1.00 92.12 69 TYR A C 1
ATOM 551 O O . TYR A 1 69 ? 14.403 -19.423 -25.101 1.00 92.12 69 TYR A O 1
ATOM 559 N N . VAL A 1 70 ? 14.166 -20.351 -23.074 1.00 94.12 70 VAL A N 1
ATOM 560 C CA . VAL A 1 70 ? 14.506 -21.718 -23.506 1.00 94.12 70 VAL A CA 1
ATOM 561 C C . VAL A 1 70 ? 13.502 -22.238 -24.538 1.00 94.12 70 VAL A C 1
ATOM 563 O O . VAL A 1 70 ? 13.922 -22.779 -25.561 1.00 94.12 70 VAL A O 1
ATOM 566 N N . LEU A 1 71 ? 12.196 -22.037 -24.325 1.00 94.69 71 LEU A N 1
ATOM 567 C CA . LEU A 1 71 ? 11.157 -22.452 -25.277 1.00 94.69 71 LEU A CA 1
ATOM 568 C C . LEU A 1 71 ? 11.273 -21.702 -26.614 1.00 94.69 71 LEU A C 1
ATOM 570 O O . LEU A 1 71 ? 11.296 -22.336 -27.670 1.00 94.69 71 LEU A O 1
ATOM 574 N N . ASP A 1 72 ? 11.426 -20.374 -26.576 1.00 93.56 72 ASP A N 1
ATOM 575 C CA . ASP A 1 72 ? 11.663 -19.547 -27.768 1.00 93.56 72 ASP A CA 1
ATOM 576 C C . ASP A 1 72 ? 12.932 -19.972 -28.517 1.00 93.56 72 ASP A C 1
ATOM 578 O O . ASP A 1 72 ? 12.948 -20.020 -29.751 1.00 93.56 72 ASP A O 1
ATOM 582 N N . ARG A 1 73 ? 14.009 -20.297 -27.791 1.00 95.44 73 ARG A N 1
ATOM 583 C CA . ARG A 1 73 ? 15.291 -20.670 -28.394 1.00 95.44 73 ARG A CA 1
ATOM 584 C C . ARG A 1 73 ? 15.240 -22.045 -29.052 1.00 95.44 73 ARG A C 1
ATOM 586 O O . ARG A 1 73 ? 15.770 -22.187 -30.153 1.00 95.44 73 ARG A O 1
ATOM 593 N N . LEU A 1 74 ? 14.573 -23.019 -28.431 1.00 96.44 74 LEU A N 1
ATOM 594 C CA . LEU A 1 74 ? 14.327 -24.341 -29.013 1.00 96.44 74 LEU A CA 1
ATOM 595 C C . LEU A 1 74 ? 13.515 -24.223 -30.316 1.00 96.44 74 LEU A C 1
ATOM 597 O O . LEU A 1 74 ? 14.005 -24.628 -31.372 1.00 96.44 74 LEU A O 1
ATOM 601 N N . GLU A 1 75 ? 12.351 -23.560 -30.286 1.00 94.88 75 GLU A N 1
ATOM 602 C CA . GLU A 1 75 ? 11.499 -23.358 -31.474 1.00 94.88 75 GLU A CA 1
ATOM 603 C C . GLU A 1 75 ? 12.184 -22.537 -32.587 1.00 94.88 75 GLU A C 1
ATOM 605 O O . GLU A 1 75 ? 11.924 -22.746 -33.776 1.00 94.88 75 GLU A O 1
ATOM 610 N N . MET A 1 76 ? 13.073 -21.602 -32.232 1.00 95.94 76 MET A N 1
ATOM 611 C CA . MET A 1 76 ? 13.856 -20.823 -33.196 1.00 95.94 76 MET A CA 1
ATOM 612 C C . MET A 1 76 ? 14.935 -21.662 -33.900 1.00 95.94 76 MET A C 1
ATOM 614 O O . MET A 1 76 ? 15.232 -21.414 -35.075 1.00 95.94 76 MET A O 1
ATOM 618 N N . VAL A 1 77 ? 15.546 -22.617 -33.192 1.00 95.31 77 VAL A N 1
ATOM 619 C CA . VAL A 1 77 ? 16.697 -23.394 -33.675 1.00 95.31 77 VAL A CA 1
ATOM 620 C C . VAL A 1 77 ? 16.269 -24.688 -34.379 1.00 95.31 77 VAL A C 1
ATOM 622 O O . VAL A 1 77 ? 16.859 -25.005 -35.420 1.00 95.31 77 VAL A O 1
ATOM 625 N N . ASP A 1 78 ? 15.232 -25.385 -33.893 1.00 94.56 78 ASP A N 1
ATOM 626 C CA . ASP A 1 78 ? 14.733 -26.664 -34.440 1.00 94.56 78 ASP A CA 1
ATOM 627 C C . ASP A 1 78 ? 14.655 -26.704 -35.984 1.00 94.56 78 ASP A C 1
ATOM 629 O O . ASP A 1 78 ? 15.295 -27.563 -36.602 1.00 94.56 78 ASP A O 1
ATOM 633 N N . PRO A 1 79 ? 14.022 -25.730 -36.680 1.00 93.94 79 PRO A N 1
ATOM 634 C CA . PRO A 1 79 ? 13.792 -25.832 -38.123 1.00 93.94 79 PRO A CA 1
ATOM 635 C C . PRO A 1 79 ? 15.065 -25.700 -38.978 1.00 93.94 79 PRO A C 1
ATOM 637 O O . PRO A 1 79 ? 14.986 -25.717 -40.214 1.00 93.94 79 PRO A O 1
ATOM 640 N N . SER A 1 80 ? 16.224 -25.494 -38.342 1.00 91.31 80 SER A N 1
ATOM 641 C CA . SER A 1 80 ? 17.521 -25.244 -38.972 1.00 91.31 80 SER A CA 1
ATOM 642 C C . SER A 1 80 ? 18.572 -26.340 -38.748 1.00 91.31 80 SER A C 1
ATOM 644 O O . SER A 1 80 ? 19.618 -26.293 -39.403 1.00 91.31 80 SER A O 1
ATOM 646 N N . THR A 1 81 ? 18.301 -27.326 -37.885 1.00 93.69 81 THR A N 1
ATOM 647 C CA . THR A 1 81 ? 19.299 -28.288 -37.379 1.00 93.69 81 THR A CA 1
ATOM 648 C C . THR A 1 81 ? 19.025 -29.754 -37.786 1.00 93.69 81 THR A C 1
ATOM 650 O O . THR A 1 81 ? 18.134 -30.024 -38.595 1.00 93.69 81 THR A O 1
ATOM 653 N N . GLU A 1 82 ? 19.841 -30.708 -37.309 1.00 93.12 82 GLU A N 1
ATOM 654 C CA . GLU A 1 82 ? 19.593 -32.164 -37.431 1.00 93.12 82 GLU A CA 1
ATOM 655 C C . GLU A 1 82 ? 19.232 -32.869 -36.107 1.00 93.12 82 GLU A C 1
ATOM 657 O O . GLU A 1 82 ? 18.949 -34.069 -36.116 1.00 93.12 82 GLU A O 1
ATOM 662 N N . TYR A 1 83 ? 19.209 -32.116 -35.005 1.00 95.56 83 TYR A N 1
ATOM 663 C CA . TYR A 1 83 ? 18.703 -32.527 -33.691 1.00 95.56 83 TYR A CA 1
ATOM 664 C C . TYR A 1 83 ? 17.170 -32.391 -33.596 1.00 95.56 83 TYR A C 1
ATOM 666 O O . TYR A 1 83 ? 16.551 -31.811 -34.485 1.00 95.56 83 TYR A O 1
ATOM 674 N N . ASP A 1 84 ? 16.567 -32.953 -32.545 1.00 94.88 84 ASP A N 1
ATOM 675 C CA . ASP A 1 84 ? 15.110 -33.013 -32.330 1.00 94.88 84 ASP A CA 1
ATOM 676 C C . ASP A 1 84 ? 14.731 -32.049 -31.192 1.00 94.88 84 ASP A C 1
ATOM 678 O O . ASP A 1 84 ? 14.682 -32.445 -30.027 1.00 94.88 84 ASP A O 1
ATOM 682 N N . LEU A 1 85 ? 14.577 -30.755 -31.496 1.00 96.44 85 LEU A N 1
ATOM 683 C CA . LEU A 1 85 ? 14.440 -29.693 -30.485 1.00 96.44 85 LEU A CA 1
ATOM 684 C C . LEU A 1 85 ? 12.970 -29.317 -30.221 1.00 96.44 85 LEU A C 1
ATOM 686 O O . LEU A 1 85 ? 12.668 -28.182 -29.855 1.00 96.44 85 LEU A O 1
ATOM 690 N N . ASP A 1 86 ? 12.056 -30.275 -30.394 1.00 95.44 86 ASP A N 1
ATOM 691 C CA . ASP A 1 86 ? 10.638 -30.122 -30.067 1.00 95.44 86 ASP A CA 1
ATOM 692 C C . ASP A 1 86 ? 10.452 -29.859 -28.560 1.00 95.44 86 ASP A C 1
ATOM 694 O O . ASP A 1 86 ? 10.893 -30.642 -27.711 1.00 95.44 86 ASP A O 1
ATOM 698 N N . ILE A 1 87 ? 9.785 -28.751 -28.219 1.00 95.25 87 ILE A N 1
ATOM 699 C CA . ILE A 1 87 ? 9.552 -28.338 -26.830 1.00 95.25 87 ILE A CA 1
ATOM 700 C C . ILE A 1 87 ? 8.709 -29.348 -26.044 1.00 95.25 87 ILE A C 1
ATOM 702 O O . ILE A 1 87 ? 8.881 -29.452 -24.827 1.00 95.25 87 ILE A O 1
ATOM 706 N N . ASP A 1 88 ? 7.867 -30.148 -26.710 1.00 95.88 88 ASP A N 1
ATOM 707 C CA . ASP A 1 88 ? 7.054 -31.174 -26.048 1.00 95.88 88 ASP A CA 1
ATOM 708 C C . ASP A 1 88 ? 7.922 -32.263 -25.375 1.00 95.88 88 ASP A C 1
ATOM 710 O O . ASP A 1 88 ? 7.462 -32.895 -24.422 1.00 95.88 88 ASP A O 1
ATOM 714 N N . ARG A 1 89 ? 9.205 -32.419 -25.755 1.00 95.69 89 ARG A N 1
ATOM 715 C CA . ARG A 1 89 ? 10.183 -33.294 -25.064 1.00 95.69 89 ARG A CA 1
ATOM 716 C C . ARG A 1 89 ? 10.470 -32.891 -23.614 1.00 95.69 89 ARG A C 1
ATOM 718 O O . ARG A 1 89 ? 10.855 -33.730 -22.800 1.00 95.69 89 ARG A O 1
ATOM 725 N N . LEU A 1 90 ? 10.277 -31.618 -23.255 1.00 94.25 90 LEU A N 1
ATOM 726 C CA . LEU A 1 90 ? 10.410 -31.168 -21.865 1.00 94.25 90 LEU A CA 1
ATOM 727 C C . LEU A 1 90 ? 9.289 -31.743 -20.982 1.00 94.25 90 LEU A C 1
ATOM 729 O O . LEU A 1 90 ? 9.492 -31.947 -19.781 1.00 94.25 90 LEU A O 1
ATOM 733 N N . SER A 1 91 ? 8.126 -32.038 -21.567 1.00 94.81 91 SER A N 1
ATOM 734 C CA . SER A 1 91 ? 6.948 -32.595 -20.898 1.00 94.81 91 SER A CA 1
ATOM 735 C C . SER A 1 91 ? 7.151 -34.043 -20.431 1.00 94.81 91 SER A C 1
ATOM 737 O O . SER A 1 91 ? 8.023 -34.766 -20.905 1.00 94.81 91 SER A O 1
ATOM 739 N N . ARG A 1 92 ? 6.300 -34.516 -19.510 1.00 94.00 92 ARG A N 1
ATOM 740 C CA . ARG A 1 92 ? 6.176 -35.957 -19.198 1.00 94.00 92 ARG A CA 1
ATOM 741 C C . ARG A 1 92 ? 5.037 -36.645 -19.962 1.00 94.00 92 ARG A C 1
ATOM 743 O O . ARG A 1 92 ? 4.838 -37.851 -19.788 1.00 94.00 92 ARG A O 1
ATOM 750 N N . VAL A 1 93 ? 4.252 -35.891 -20.734 1.00 94.12 93 VAL A N 1
ATOM 751 C CA . VAL A 1 93 ? 3.043 -36.372 -21.431 1.00 94.12 93 VAL A CA 1
ATOM 752 C C . VAL A 1 93 ? 2.927 -35.861 -22.873 1.00 94.12 93 VAL A C 1
ATOM 754 O O . VAL A 1 93 ? 1.838 -35.916 -23.436 1.00 94.12 93 VAL A O 1
ATOM 757 N N . ASP A 1 94 ? 4.039 -35.412 -23.458 1.00 93.06 94 ASP A N 1
ATOM 758 C CA . ASP A 1 94 ? 4.121 -34.860 -24.816 1.00 93.06 94 ASP A CA 1
ATOM 759 C C . ASP A 1 94 ? 3.209 -33.616 -25.006 1.00 93.06 94 ASP A C 1
ATOM 761 O O . ASP A 1 94 ? 2.511 -33.493 -26.010 1.00 93.06 94 ASP A O 1
ATOM 765 N N . GLU A 1 95 ? 3.163 -32.731 -23.995 1.00 93.75 95 GLU A N 1
ATOM 766 C CA . GLU A 1 95 ? 2.449 -31.440 -24.028 1.00 93.75 95 GLU A CA 1
ATOM 767 C C . GLU A 1 95 ? 3.171 -30.342 -23.205 1.00 93.75 95 GLU A C 1
ATOM 769 O O . GLU A 1 95 ? 3.318 -30.476 -21.982 1.00 93.75 95 GLU A O 1
ATOM 774 N N . VAL A 1 96 ? 3.538 -29.222 -23.832 1.00 93.31 96 VAL A N 1
ATOM 775 C CA . VAL A 1 96 ? 3.924 -27.950 -23.189 1.00 93.31 96 VAL A CA 1
ATOM 776 C C . VAL A 1 96 ? 2.955 -26.840 -23.602 1.00 93.31 96 VAL A C 1
ATOM 778 O O . VAL A 1 96 ? 2.608 -26.689 -24.771 1.00 93.31 96 VAL A O 1
ATOM 781 N N . TRP A 1 97 ? 2.513 -26.041 -22.631 1.00 90.06 97 TRP A N 1
ATOM 782 C CA . TRP A 1 97 ? 1.545 -24.966 -22.841 1.00 90.06 97 TRP A CA 1
ATOM 783 C C . TRP A 1 97 ? 2.171 -23.626 -22.446 1.00 90.06 97 TRP A C 1
ATOM 785 O O . TRP A 1 97 ? 2.640 -23.463 -21.325 1.00 90.06 97 TRP A O 1
ATOM 795 N N . ARG A 1 98 ? 2.155 -22.641 -23.348 1.00 80.69 98 ARG A N 1
ATOM 796 C CA . ARG A 1 98 ? 2.512 -21.254 -23.014 1.00 80.69 98 ARG A CA 1
ATOM 797 C C . ARG A 1 98 ? 1.297 -20.552 -22.402 1.00 80.69 98 ARG A C 1
ATOM 799 O O . ARG A 1 98 ? 0.191 -20.700 -22.925 1.00 80.69 98 ARG A O 1
ATOM 806 N N . SER A 1 99 ? 1.514 -19.784 -21.340 1.00 65.81 99 SER A N 1
ATOM 807 C CA . SER A 1 99 ? 0.559 -18.799 -20.830 1.00 65.81 99 SER A CA 1
ATOM 808 C C . SER A 1 99 ? 1.184 -17.403 -20.902 1.00 65.81 99 SER A C 1
ATOM 810 O O . SER A 1 99 ? 2.405 -17.280 -20.991 1.00 65.81 99 SER A O 1
ATOM 812 N N . ASP A 1 100 ? 0.345 -16.372 -20.841 1.00 49.59 100 ASP A N 1
ATOM 813 C CA . ASP A 1 100 ? 0.777 -14.981 -20.669 1.00 49.59 100 ASP A CA 1
ATOM 814 C C . ASP A 1 100 ? 0.747 -14.557 -19.175 1.00 49.59 100 ASP A C 1
ATOM 816 O O . ASP A 1 100 ? 0.804 -13.366 -18.874 1.00 49.59 100 ASP A O 1
ATOM 820 N N . TRP A 1 101 ? 0.571 -15.506 -18.235 1.00 48.88 101 TRP A N 1
ATOM 821 C CA . TRP A 1 101 ? 0.293 -15.233 -16.814 1.00 48.88 101 TRP A CA 1
ATOM 822 C C . TRP A 1 101 ? 0.660 -16.438 -15.918 1.00 48.88 101 TRP A C 1
ATOM 824 O O . TRP A 1 101 ? -0.063 -17.434 -15.896 1.00 48.88 101 TRP A O 1
ATOM 834 N N . GLY A 1 102 ? 1.778 -16.362 -15.181 1.00 57.97 102 GLY A N 1
ATOM 835 C CA . GLY A 1 102 ? 2.309 -17.486 -14.382 1.00 57.97 102 GLY A CA 1
ATOM 836 C C . GLY A 1 102 ? 3.182 -18.474 -15.175 1.00 57.97 102 GLY A C 1
ATOM 837 O O . GLY A 1 102 ? 3.132 -19.681 -14.949 1.00 57.97 102 GLY A O 1
ATOM 838 N N . GLY A 1 103 ? 3.941 -17.974 -16.158 1.00 75.12 103 GLY A N 1
ATOM 839 C CA . GLY A 1 103 ? 4.924 -18.760 -16.910 1.00 75.12 103 GLY A CA 1
ATOM 840 C C . GLY A 1 103 ? 4.351 -19.884 -17.801 1.00 75.12 103 GLY A C 1
ATOM 841 O O . GLY A 1 103 ? 3.147 -19.955 -18.073 1.00 75.12 103 GLY A O 1
ATOM 842 N N . PRO A 1 104 ? 5.220 -20.760 -18.342 1.00 86.25 104 PRO A N 1
ATOM 843 C CA . PRO A 1 104 ? 4.817 -21.896 -19.170 1.00 86.25 104 PRO A CA 1
ATOM 844 C C . PRO A 1 104 ? 4.551 -23.176 -18.350 1.00 86.25 104 PRO A C 1
ATOM 846 O O . PRO A 1 104 ? 5.329 -23.567 -17.484 1.00 86.25 104 PRO A O 1
ATOM 849 N N . ASP A 1 105 ? 3.491 -23.903 -18.700 1.00 88.81 105 ASP A N 1
ATOM 850 C CA . ASP A 1 105 ? 3.053 -25.138 -18.040 1.00 88.81 105 ASP A CA 1
ATOM 851 C C . ASP A 1 105 ? 3.593 -26.377 -18.790 1.00 88.81 105 ASP A C 1
ATOM 853 O O . ASP A 1 105 ? 3.102 -26.782 -19.853 1.00 88.81 105 ASP A O 1
ATOM 857 N N . VAL A 1 106 ? 4.656 -26.968 -18.231 1.00 92.62 106 VAL A N 1
ATOM 858 C CA . VAL A 1 106 ? 5.356 -28.158 -18.749 1.00 92.62 106 VAL A CA 1
ATOM 859 C C . VAL A 1 106 ? 4.717 -29.424 -18.165 1.00 92.62 106 VAL A C 1
ATOM 861 O O . VAL A 1 106 ? 5.092 -29.897 -17.088 1.00 92.62 106 VAL A O 1
ATOM 864 N N . LYS A 1 107 ? 3.723 -29.988 -18.863 1.00 92.12 107 LYS A N 1
ATOM 865 C CA . LYS A 1 107 ? 2.766 -30.932 -18.259 1.00 92.12 107 LYS A CA 1
ATOM 866 C C . LYS A 1 107 ? 3.431 -32.141 -17.587 1.00 92.12 107 LYS A C 1
ATOM 868 O O . LYS A 1 107 ? 4.173 -32.924 -18.183 1.00 92.12 107 LYS A O 1
ATOM 873 N N . GLY A 1 108 ? 3.093 -32.331 -16.313 1.00 91.06 108 GLY A N 1
ATOM 874 C CA . GLY A 1 108 ? 3.605 -33.418 -15.475 1.00 91.06 108 GLY A CA 1
ATOM 875 C C . GLY A 1 108 ? 4.917 -33.106 -14.747 1.00 91.06 108 GLY A C 1
ATOM 876 O O . GLY A 1 108 ? 5.367 -33.944 -13.959 1.00 91.06 108 GLY A O 1
ATOM 877 N N . ARG A 1 109 ? 5.498 -31.923 -14.955 1.00 93.19 109 ARG A N 1
ATOM 878 C CA . ARG A 1 109 ? 6.455 -31.282 -14.043 1.00 93.19 109 ARG A CA 1
ATOM 879 C C . ARG A 1 109 ? 5.794 -30.050 -13.423 1.00 93.19 109 ARG A C 1
ATOM 881 O O . ARG A 1 109 ? 4.756 -29.602 -13.900 1.00 93.19 109 ARG A O 1
ATOM 888 N N . VAL A 1 110 ? 6.400 -29.528 -12.369 1.00 92.75 110 VAL A N 1
ATOM 889 C CA . VAL A 1 110 ? 6.135 -28.185 -11.849 1.00 92.75 110 VAL A CA 1
ATOM 890 C C . VAL A 1 110 ? 7.176 -27.241 -12.448 1.00 92.75 110 VAL A C 1
ATOM 892 O O . VAL A 1 110 ? 8.361 -27.578 -12.464 1.00 92.75 110 VAL A O 1
ATOM 895 N N . VAL A 1 111 ? 6.747 -26.072 -12.910 1.00 92.44 111 VAL A N 1
ATOM 896 C CA . VAL A 1 111 ? 7.605 -24.886 -13.051 1.00 92.44 111 VAL A CA 1
ATOM 897 C C . VAL A 1 111 ? 7.316 -24.017 -11.823 1.00 92.44 111 VAL A C 1
ATOM 899 O O . VAL A 1 111 ? 6.157 -23.931 -11.426 1.00 92.44 111 VAL A O 1
ATOM 902 N N . PHE A 1 112 ? 8.354 -23.514 -11.153 1.00 92.25 112 PHE A N 1
ATOM 903 C CA . PHE A 1 112 ? 8.218 -22.764 -9.901 1.00 92.25 112 PHE A CA 1
ATOM 904 C C . PHE A 1 112 ? 9.284 -21.670 -9.794 1.00 92.25 112 PHE A C 1
ATOM 906 O O . PHE A 1 112 ? 10.478 -21.975 -9.696 1.00 92.25 112 PHE A O 1
ATOM 913 N N . ASP A 1 113 ? 8.880 -20.405 -9.760 1.00 91.38 113 ASP A N 1
ATOM 914 C CA . ASP A 1 113 ? 9.791 -19.279 -9.583 1.00 91.38 113 ASP A CA 1
ATOM 915 C C . ASP A 1 113 ? 10.189 -19.086 -8.113 1.00 91.38 113 ASP A C 1
ATOM 917 O O . ASP A 1 113 ? 9.374 -18.751 -7.245 1.00 91.38 113 ASP A O 1
ATOM 921 N N . LEU A 1 114 ? 11.482 -19.254 -7.830 1.00 92.38 114 LEU A N 1
ATOM 922 C CA . LEU A 1 114 ? 12.020 -19.093 -6.485 1.00 92.38 114 LEU A CA 1
ATOM 923 C C . LEU A 1 114 ? 11.949 -17.631 -6.017 1.00 92.38 114 LEU A C 1
ATOM 925 O O . LEU A 1 114 ? 11.802 -17.395 -4.820 1.00 92.38 114 LEU A O 1
ATOM 929 N N . LEU A 1 115 ? 11.993 -16.653 -6.934 1.00 88.44 115 LEU A N 1
ATOM 930 C CA . LEU A 1 115 ? 11.851 -15.232 -6.604 1.00 88.44 115 LEU A CA 1
ATOM 931 C C . LEU A 1 115 ? 10.408 -14.894 -6.200 1.00 88.44 115 LEU A C 1
ATOM 933 O O . LEU A 1 115 ? 10.216 -14.192 -5.206 1.00 88.44 115 LEU A O 1
ATOM 937 N N . TYR A 1 116 ? 9.395 -15.392 -6.921 1.00 81.06 116 TYR A N 1
ATOM 938 C CA . TYR A 1 116 ? 7.991 -15.171 -6.540 1.00 81.06 116 TYR A CA 1
ATOM 939 C C . TYR A 1 116 ? 7.676 -15.878 -5.216 1.00 81.06 116 TYR A C 1
ATOM 941 O O . TYR A 1 116 ? 7.210 -15.240 -4.269 1.00 81.06 116 TYR A O 1
ATOM 949 N N . GLY A 1 117 ? 8.062 -17.153 -5.087 1.00 77.69 117 GLY A N 1
ATOM 950 C CA . GLY A 1 117 ? 7.922 -17.907 -3.841 1.00 77.69 117 GLY A CA 1
ATOM 951 C C . GLY A 1 117 ? 8.641 -17.262 -2.646 1.00 77.69 117 GLY A C 1
ATOM 952 O O . GLY A 1 117 ? 8.121 -17.303 -1.533 1.00 77.69 117 GLY A O 1
ATOM 953 N N . TYR A 1 118 ? 9.807 -16.640 -2.852 1.00 80.81 118 TYR A N 1
ATOM 954 C CA . TYR A 1 118 ? 10.542 -15.925 -1.802 1.00 80.81 118 TYR A CA 1
ATOM 955 C C . TYR A 1 118 ? 9.863 -14.604 -1.413 1.00 80.81 118 TYR A C 1
ATOM 957 O O . TYR A 1 118 ? 9.688 -14.343 -0.221 1.00 80.81 118 TYR A O 1
ATOM 965 N N . LYS A 1 119 ? 9.422 -13.795 -2.391 1.00 67.62 119 LYS A N 1
ATOM 966 C CA . LYS A 1 119 ? 8.664 -12.553 -2.143 1.00 67.62 119 LYS A CA 1
ATOM 967 C C . LYS A 1 119 ? 7.447 -12.806 -1.251 1.00 67.62 119 LYS A C 1
ATOM 969 O O . LYS A 1 119 ? 7.301 -12.135 -0.235 1.00 67.62 119 LYS A O 1
ATOM 974 N N . GLN A 1 120 ? 6.643 -13.821 -1.576 1.00 63.19 120 GLN A N 1
ATOM 975 C CA . GLN A 1 120 ? 5.417 -14.146 -0.838 1.00 63.19 120 GLN A CA 1
ATOM 976 C C . GLN A 1 120 ? 5.664 -14.702 0.587 1.00 63.19 120 GLN A C 1
ATOM 978 O O . GLN A 1 120 ? 4.729 -14.819 1.377 1.00 63.19 120 GLN A O 1
ATOM 983 N N . ILE A 1 121 ? 6.914 -15.025 0.955 1.00 58.81 121 ILE A N 1
ATOM 984 C CA . ILE A 1 121 ? 7.306 -15.404 2.329 1.00 58.81 121 ILE A CA 1
ATOM 985 C C . ILE A 1 121 ? 7.874 -14.208 3.112 1.00 58.81 121 ILE A C 1
ATOM 987 O O . ILE A 1 121 ? 7.699 -14.116 4.332 1.00 58.81 121 ILE A O 1
ATOM 991 N N . VAL A 1 122 ? 8.580 -13.283 2.454 1.00 51.16 122 VAL A N 1
ATOM 992 C CA . VAL A 1 122 ? 9.336 -12.226 3.141 1.00 51.16 122 VAL A CA 1
ATOM 993 C C . VAL A 1 122 ? 8.478 -10.982 3.380 1.00 51.16 122 VAL A C 1
ATOM 995 O O . VAL A 1 122 ? 8.452 -10.048 2.591 1.00 51.16 122 VAL A O 1
ATOM 998 N N . ILE A 1 123 ? 7.860 -10.944 4.567 1.00 37.06 123 ILE A N 1
ATOM 999 C CA . ILE A 1 123 ? 6.964 -9.895 5.120 1.00 37.06 123 ILE A CA 1
ATOM 1000 C C . ILE A 1 123 ? 7.650 -8.507 5.303 1.00 37.06 123 ILE A C 1
ATOM 1002 O O . ILE A 1 123 ? 7.196 -7.662 6.070 1.00 37.06 123 ILE A O 1
ATOM 1006 N N . LYS A 1 124 ? 8.799 -8.246 4.675 1.00 37.88 124 LYS A N 1
ATOM 1007 C CA . LYS A 1 124 ? 9.542 -6.984 4.805 1.00 37.88 124 LYS A CA 1
ATOM 1008 C C . LYS A 1 124 ? 9.983 -6.498 3.436 1.00 37.88 124 LYS A C 1
ATOM 1010 O O . LYS A 1 124 ? 10.655 -7.247 2.731 1.00 37.88 124 LYS A O 1
ATOM 1015 N N . GLU A 1 125 ? 9.708 -5.226 3.144 1.00 43.38 125 GLU A N 1
ATOM 1016 C CA . GLU A 1 125 ? 10.411 -4.471 2.104 1.00 43.38 125 GLU A CA 1
ATOM 1017 C C . GLU A 1 125 ? 11.915 -4.776 2.162 1.00 43.38 125 GLU A C 1
ATOM 1019 O O . GLU A 1 125 ? 12.555 -4.638 3.213 1.00 43.38 125 GLU A O 1
ATOM 1024 N N . LEU A 1 126 ? 12.475 -5.201 1.030 1.00 53.16 126 LEU A N 1
ATOM 1025 C CA . LEU A 1 126 ? 13.910 -5.388 0.865 1.00 53.16 126 LEU A CA 1
ATOM 1026 C C . LEU A 1 126 ? 14.464 -4.261 0.007 1.00 53.16 126 LEU A C 1
ATOM 1028 O O . LEU A 1 126 ? 13.822 -3.788 -0.931 1.00 53.16 126 LEU A O 1
ATOM 1032 N N . GLU A 1 127 ? 15.693 -3.844 0.300 1.00 54.78 127 GLU A N 1
ATOM 1033 C CA . GLU A 1 127 ? 16.334 -2.791 -0.485 1.00 54.78 127 GLU A CA 1
ATOM 1034 C C . GLU A 1 127 ? 16.520 -3.231 -1.941 1.00 54.78 127 GLU A C 1
ATOM 1036 O O . GLU A 1 127 ? 16.294 -2.425 -2.837 1.00 54.78 127 GLU A O 1
ATOM 1041 N N . SER A 1 128 ? 16.794 -4.516 -2.188 1.00 63.91 128 SER A N 1
ATOM 1042 C CA . SER A 1 128 ? 16.840 -5.131 -3.516 1.00 63.91 128 SER A CA 1
ATOM 1043 C C . SER A 1 128 ? 16.368 -6.590 -3.468 1.00 63.91 128 SER A C 1
ATOM 1045 O O . SER A 1 128 ? 16.553 -7.268 -2.461 1.00 63.91 128 SER A O 1
ATOM 1047 N N . PHE A 1 129 ? 15.798 -7.074 -4.577 1.00 72.56 129 PHE A N 1
ATOM 1048 C CA . PHE A 1 129 ? 15.478 -8.490 -4.826 1.00 72.56 129 PHE A CA 1
ATOM 1049 C C . PHE A 1 129 ? 16.388 -9.122 -5.905 1.00 72.56 129 PHE A C 1
ATOM 1051 O O . PHE A 1 129 ? 16.101 -10.206 -6.419 1.00 72.56 129 PHE A O 1
ATOM 1058 N N . ARG A 1 130 ? 17.502 -8.463 -6.267 1.00 80.12 130 ARG A N 1
ATOM 1059 C CA . ARG A 1 130 ? 18.559 -9.091 -7.078 1.00 80.12 130 ARG A CA 1
ATOM 1060 C C . ARG A 1 130 ? 19.157 -10.271 -6.308 1.00 80.12 130 ARG A C 1
ATOM 1062 O O . ARG A 1 130 ? 19.460 -10.135 -5.127 1.00 80.12 130 ARG A O 1
ATOM 1069 N N . LEU A 1 131 ? 19.381 -11.389 -7.003 1.00 85.88 131 LEU A N 1
ATOM 1070 C CA . LEU A 1 131 ? 19.956 -12.618 -6.438 1.00 85.88 131 LEU A CA 1
ATOM 1071 C C . LEU A 1 131 ? 21.276 -12.378 -5.682 1.00 85.88 131 LEU A C 1
ATOM 1073 O O . LEU A 1 131 ? 21.531 -13.042 -4.688 1.00 85.88 131 LEU A O 1
ATOM 1077 N N . ASP A 1 132 ? 22.070 -11.401 -6.129 1.00 82.06 132 ASP A N 1
ATOM 1078 C CA . ASP A 1 132 ? 23.306 -10.953 -5.475 1.00 82.06 132 ASP A CA 1
ATOM 1079 C C . ASP A 1 132 ? 23.045 -10.385 -4.067 1.00 82.06 132 ASP A C 1
ATOM 1081 O O . ASP A 1 132 ? 23.452 -10.973 -3.072 1.00 82.06 132 ASP A O 1
ATOM 1085 N N . ALA A 1 133 ? 22.242 -9.321 -3.966 1.00 77.44 133 ALA A N 1
ATOM 1086 C CA . ALA A 1 133 ? 21.886 -8.682 -2.696 1.00 77.44 133 ALA A CA 1
ATOM 1087 C C . ALA A 1 133 ? 21.114 -9.609 -1.733 1.00 77.44 133 ALA A C 1
ATOM 1089 O O . ALA A 1 133 ? 21.221 -9.466 -0.514 1.00 77.44 133 ALA A O 1
ATOM 1090 N N . ILE A 1 134 ? 20.338 -10.571 -2.253 1.00 82.75 134 ILE A N 1
ATOM 1091 C CA . ILE A 1 134 ? 19.738 -11.625 -1.419 1.00 82.75 134 ILE A CA 1
ATOM 1092 C C . ILE A 1 134 ? 20.796 -12.647 -0.983 1.00 82.75 134 ILE A C 1
ATOM 1094 O O . ILE A 1 134 ? 20.782 -13.054 0.173 1.00 82.75 134 ILE A O 1
ATOM 1098 N N . GLY A 1 135 ? 21.741 -13.013 -1.850 1.00 86.31 135 GLY A N 1
ATOM 1099 C CA . GLY A 1 135 ? 22.895 -13.848 -1.513 1.00 86.31 135 GLY A CA 1
ATOM 1100 C C . GLY A 1 135 ? 23.741 -13.259 -0.385 1.00 86.31 135 GLY A C 1
ATOM 1101 O O . GLY A 1 135 ? 23.993 -13.937 0.610 1.00 86.31 135 GLY A O 1
ATOM 1102 N N . GLU A 1 136 ? 24.095 -11.977 -0.472 1.00 84.00 136 GLU A N 1
ATOM 1103 C CA . GLU A 1 136 ? 24.811 -11.270 0.594 1.00 84.00 136 GLU A CA 1
ATOM 1104 C C . GLU A 1 136 ? 24.008 -11.263 1.900 1.00 84.00 136 GLU A C 1
ATOM 1106 O O . GLU A 1 136 ? 24.502 -11.709 2.935 1.00 84.00 136 GLU A O 1
ATOM 1111 N N . ARG A 1 137 ? 22.742 -10.822 1.849 1.00 80.94 137 ARG A N 1
ATOM 1112 C CA . ARG A 1 137 ? 21.850 -10.740 3.018 1.00 80.94 137 ARG A CA 1
ATOM 1113 C C . ARG A 1 137 ? 21.621 -12.091 3.694 1.00 80.94 137 ARG A C 1
ATOM 1115 O O . ARG A 1 137 ? 21.474 -12.153 4.916 1.00 80.94 137 ARG A O 1
ATOM 1122 N N . GLU A 1 138 ? 21.494 -13.156 2.908 1.00 81.81 138 GLU A N 1
ATOM 1123 C CA . GLU A 1 138 ? 21.079 -14.460 3.407 1.00 81.81 138 GLU A CA 1
ATOM 1124 C C . GLU A 1 138 ? 22.241 -15.408 3.694 1.00 81.81 138 GLU A C 1
ATOM 1126 O O . GLU A 1 138 ? 22.141 -16.199 4.632 1.00 81.81 138 GLU A O 1
ATOM 1131 N N . LEU A 1 139 ? 23.333 -15.341 2.942 1.00 86.06 139 LEU A N 1
ATOM 1132 C CA . LEU A 1 139 ? 24.415 -16.326 2.991 1.00 86.06 139 LEU A CA 1
ATOM 1133 C C . LEU A 1 139 ? 25.769 -15.724 3.398 1.00 86.06 139 LEU A C 1
ATOM 1135 O O . LEU A 1 139 ? 26.729 -16.481 3.517 1.00 86.06 139 LEU A O 1
ATOM 1139 N N . ASP A 1 140 ? 25.855 -14.401 3.599 1.00 83.69 140 ASP A N 1
ATOM 1140 C CA . ASP A 1 140 ? 27.113 -13.640 3.685 1.00 83.69 140 ASP A CA 1
ATOM 1141 C C . ASP A 1 140 ? 28.002 -13.837 2.423 1.00 83.69 140 ASP A C 1
ATOM 1143 O O . ASP A 1 140 ? 29.232 -13.777 2.496 1.00 83.69 140 ASP A O 1
ATOM 1147 N N . VAL A 1 141 ? 27.386 -14.107 1.256 1.00 83.94 141 VAL A N 1
ATOM 1148 C CA . VAL A 1 141 ? 28.066 -14.425 -0.018 1.00 83.94 141 VAL A CA 1
ATOM 1149 C C . VAL A 1 141 ? 27.395 -13.717 -1.200 1.00 83.94 141 VAL A C 1
ATOM 1151 O O . VAL A 1 141 ? 26.300 -14.095 -1.607 1.00 83.94 141 VAL A O 1
ATOM 1154 N N . GLY A 1 142 ? 28.091 -12.744 -1.790 1.00 74.06 142 GLY A N 1
ATOM 1155 C CA . GLY A 1 142 ? 27.729 -12.141 -3.076 1.00 74.06 142 GLY A CA 1
ATOM 1156 C C . GLY A 1 142 ? 28.271 -12.908 -4.292 1.00 74.06 142 GLY A C 1
ATOM 1157 O O . GLY A 1 142 ? 28.890 -13.976 -4.177 1.00 74.06 142 GLY A O 1
ATOM 1158 N N . LYS A 1 143 ? 28.039 -12.340 -5.475 1.00 74.56 143 LYS A N 1
ATOM 1159 C CA . LYS A 1 143 ? 28.604 -12.761 -6.764 1.00 74.56 143 LYS A CA 1
ATOM 1160 C C . LYS A 1 143 ? 30.001 -12.174 -6.981 1.00 74.56 143 LYS A C 1
ATOM 1162 O O . LYS A 1 143 ? 30.379 -11.186 -6.361 1.00 74.56 143 LYS A O 1
ATOM 1167 N N . GLU A 1 144 ? 30.758 -12.738 -7.920 1.00 69.50 144 GLU A N 1
ATOM 1168 C CA . GLU A 1 144 ? 31.968 -12.067 -8.406 1.00 69.50 144 GLU A CA 1
ATOM 1169 C C . GLU A 1 144 ? 31.617 -10.937 -9.383 1.00 69.50 144 GLU A C 1
ATOM 1171 O O . GLU A 1 144 ? 30.854 -11.131 -10.334 1.00 69.50 144 GLU A O 1
ATOM 1176 N N . HIS A 1 145 ? 32.201 -9.758 -9.166 1.00 66.00 145 HIS A N 1
ATOM 1177 C CA . HIS A 1 145 ? 32.076 -8.627 -10.082 1.00 66.00 145 HIS A CA 1
ATOM 1178 C C . HIS A 1 145 ? 33.091 -8.754 -11.227 1.00 66.00 145 HIS A C 1
ATOM 1180 O O . HIS A 1 145 ? 34.297 -8.860 -10.999 1.00 66.00 145 HIS A O 1
ATOM 1186 N N . TYR A 1 146 ? 32.607 -8.660 -12.463 1.00 67.00 146 TYR A N 1
ATOM 1187 C CA . TYR A 1 146 ? 33.422 -8.492 -13.667 1.00 67.00 146 TYR A CA 1
ATOM 1188 C C . TYR A 1 146 ? 33.079 -7.141 -14.321 1.00 67.00 146 TYR A C 1
ATOM 1190 O O . TYR A 1 146 ? 32.031 -6.561 -14.044 1.00 67.00 146 TYR A O 1
ATOM 1198 N N . SER A 1 147 ? 33.961 -6.615 -15.176 1.00 52.72 147 SER A N 1
ATOM 1199 C CA . SER A 1 147 ? 33.722 -5.362 -15.913 1.00 52.72 147 SER A CA 1
ATOM 1200 C C . SER A 1 147 ? 33.794 -5.596 -17.423 1.00 52.72 147 SER A C 1
ATOM 1202 O O . SER A 1 147 ? 34.854 -5.913 -17.958 1.00 52.72 147 SER A O 1
ATOM 1204 N N . GLY A 1 148 ? 32.652 -5.455 -18.099 1.00 62.09 148 GLY A N 1
ATOM 1205 C CA . GLY A 1 148 ? 32.464 -5.757 -19.523 1.00 62.09 148 GLY A CA 1
ATOM 1206 C C . GLY A 1 148 ? 31.048 -6.267 -19.806 1.00 62.09 148 GLY A C 1
ATOM 1207 O O . GLY A 1 148 ? 30.176 -6.199 -18.937 1.00 62.09 148 GLY A O 1
ATOM 1208 N N . ASP A 1 149 ? 30.816 -6.801 -21.004 1.00 69.69 149 ASP A N 1
ATOM 1209 C CA . ASP A 1 149 ? 29.592 -7.539 -21.342 1.00 69.69 149 ASP A CA 1
ATOM 1210 C C . ASP A 1 149 ? 29.742 -9.049 -21.048 1.00 69.69 149 ASP A C 1
ATOM 1212 O O . ASP A 1 149 ? 30.853 -9.569 -20.940 1.00 69.69 149 ASP A O 1
ATOM 1216 N N . ILE A 1 150 ? 28.636 -9.796 -20.946 1.00 80.00 150 ILE A N 1
ATOM 1217 C CA . ILE A 1 150 ? 28.690 -11.269 -20.818 1.00 80.00 150 ILE A CA 1
ATOM 1218 C C . ILE A 1 150 ? 29.315 -11.906 -22.075 1.00 80.00 150 ILE A C 1
ATOM 1220 O O . ILE A 1 150 ? 30.007 -12.922 -21.981 1.00 80.00 150 ILE A O 1
ATOM 1224 N N . GLY A 1 151 ? 29.133 -11.290 -23.248 1.00 81.38 151 GLY A N 1
ATOM 1225 C CA . GLY A 1 151 ? 29.791 -11.685 -24.491 1.00 81.38 151 GLY A CA 1
ATOM 1226 C C . GLY A 1 151 ? 31.315 -11.537 -24.455 1.00 81.38 151 GLY A C 1
ATOM 1227 O O . GLY A 1 151 ? 32.003 -12.377 -25.030 1.00 81.38 151 GLY A O 1
ATOM 1228 N N . ASP A 1 152 ? 31.854 -10.545 -23.730 1.00 84.69 152 ASP A N 1
ATOM 1229 C CA . ASP A 1 152 ? 33.306 -10.417 -23.544 1.00 84.69 152 ASP A CA 1
ATOM 1230 C C . ASP A 1 152 ? 33.856 -11.635 -22.790 1.00 84.69 152 ASP A C 1
ATOM 1232 O O . ASP A 1 152 ? 34.839 -12.228 -23.231 1.00 84.69 152 ASP A O 1
ATOM 1236 N N . LEU A 1 153 ? 33.190 -12.068 -21.710 1.00 87.19 153 LEU A N 1
ATOM 1237 C CA . LEU A 1 153 ? 33.562 -13.297 -20.998 1.00 87.19 153 LEU A CA 1
ATOM 1238 C C . LEU A 1 153 ? 33.441 -14.527 -21.908 1.00 87.19 153 LEU A C 1
ATOM 1240 O O . LEU A 1 153 ? 34.356 -15.342 -21.958 1.00 87.19 153 LEU A O 1
ATOM 1244 N N . TRP A 1 154 ? 32.362 -14.656 -22.683 1.00 90.00 154 TRP A N 1
ATOM 1245 C CA . TRP A 1 154 ? 32.171 -15.804 -23.580 1.00 90.00 154 TRP A CA 1
ATOM 1246 C C . TRP A 1 154 ? 33.282 -15.951 -24.635 1.00 90.00 154 TRP A C 1
ATOM 1248 O O . TRP A 1 154 ? 33.698 -17.072 -24.930 1.00 90.00 154 TRP A O 1
ATOM 1258 N N . GLU A 1 155 ? 33.798 -14.841 -25.172 1.00 89.44 155 GLU A N 1
ATOM 1259 C CA . GLU A 1 155 ? 34.879 -14.851 -26.167 1.00 89.44 155 GLU A CA 1
ATOM 1260 C C . GLU A 1 155 ? 36.296 -14.872 -25.549 1.00 89.44 155 GLU A C 1
ATOM 1262 O O . GLU A 1 155 ? 37.214 -15.432 -26.160 1.00 89.44 155 GLU A O 1
ATOM 1267 N N . GLN A 1 156 ? 36.498 -14.272 -24.366 1.00 90.31 156 GLN A N 1
ATOM 1268 C CA . GLN A 1 156 ? 37.829 -13.962 -23.807 1.00 90.31 156 GLN A CA 1
ATOM 1269 C C . GLN A 1 156 ? 38.159 -14.691 -22.490 1.00 90.31 156 GLN A C 1
ATOM 1271 O O . GLN A 1 156 ? 39.334 -14.988 -22.266 1.00 90.31 156 GLN A O 1
ATOM 1276 N N . ASP A 1 157 ? 37.168 -15.001 -21.645 1.00 90.62 157 ASP A N 1
ATOM 1277 C CA . ASP A 1 157 ? 37.331 -15.760 -20.390 1.00 90.62 157 ASP A CA 1
ATOM 1278 C C . ASP A 1 157 ? 36.098 -16.650 -20.067 1.00 90.62 157 ASP A C 1
ATOM 1280 O O . ASP A 1 157 ? 35.288 -16.360 -19.176 1.00 90.62 157 ASP A O 1
ATOM 1284 N N . PRO A 1 158 ? 35.922 -17.765 -20.806 1.00 91.94 158 PRO A N 1
ATOM 1285 C CA . PRO A 1 158 ? 34.824 -18.698 -20.595 1.00 91.94 158 PRO A CA 1
ATOM 1286 C C . PRO A 1 158 ? 35.024 -19.583 -19.351 1.00 91.94 158 PRO A C 1
ATOM 1288 O O . PRO A 1 158 ? 34.167 -20.418 -19.069 1.00 91.94 158 PRO A O 1
ATOM 1291 N N . GLU A 1 159 ? 36.133 -19.442 -18.616 1.00 91.50 159 GLU A N 1
ATOM 1292 C CA . GLU A 1 159 ? 36.306 -20.064 -17.300 1.00 91.50 159 GLU A CA 1
ATOM 1293 C C . GLU A 1 159 ? 35.537 -19.230 -16.264 1.00 91.50 159 GLU A C 1
ATOM 1295 O O . GLU A 1 159 ? 34.589 -19.747 -15.663 1.00 91.50 159 GLU A O 1
ATOM 1300 N N . GLN A 1 160 ? 35.791 -17.914 -16.203 1.00 89.25 160 GLN A N 1
ATOM 1301 C CA . GLN A 1 160 ? 35.037 -16.998 -15.338 1.00 89.25 160 GLN A CA 1
ATOM 1302 C C . GLN A 1 160 ? 33.530 -16.968 -15.664 1.00 89.25 160 GLN A C 1
ATOM 1304 O O . GLN A 1 160 ? 32.706 -16.904 -14.750 1.00 89.25 160 GLN A O 1
ATOM 1309 N N . LEU A 1 161 ? 33.132 -17.084 -16.940 1.00 90.56 161 LEU A N 1
ATOM 1310 C CA . LEU A 1 161 ? 31.712 -17.169 -17.324 1.00 90.56 161 LEU A CA 1
ATOM 1311 C C . LEU A 1 161 ? 30.981 -18.349 -16.656 1.00 90.56 161 LEU A C 1
ATOM 1313 O O . LEU A 1 161 ? 29.836 -18.212 -16.214 1.00 90.56 161 LEU A O 1
ATOM 1317 N N . LEU A 1 162 ? 31.623 -19.519 -16.599 1.00 92.12 162 LEU A N 1
ATOM 1318 C CA . LEU A 1 162 ? 31.022 -20.722 -16.023 1.00 92.12 162 LEU A CA 1
ATOM 1319 C C . LEU A 1 162 ? 31.055 -20.705 -14.493 1.00 92.12 162 LEU A C 1
ATOM 1321 O O . LEU A 1 162 ? 30.131 -21.229 -13.871 1.00 92.12 162 LEU A O 1
ATOM 1325 N N . GLU A 1 163 ? 32.064 -20.079 -13.890 1.00 90.56 163 GLU A N 1
ATOM 1326 C CA . GLU A 1 163 ? 32.124 -19.836 -12.446 1.00 90.56 163 GLU A CA 1
ATOM 1327 C C . GLU A 1 163 ? 31.031 -18.848 -11.997 1.00 90.56 163 GLU A C 1
ATOM 1329 O O . GLU A 1 163 ? 30.320 -19.126 -11.029 1.00 90.56 163 GLU A O 1
ATOM 1334 N N . TYR A 1 164 ? 30.797 -17.771 -12.758 1.00 88.38 164 TYR A N 1
ATOM 1335 C CA . TYR A 1 164 ? 29.689 -16.831 -12.541 1.00 88.38 164 TYR A CA 1
ATOM 1336 C C . TYR A 1 164 ? 28.318 -17.521 -12.654 1.00 88.38 164 TYR A C 1
ATOM 1338 O O . TYR A 1 164 ? 27.482 -17.412 -11.756 1.00 88.38 164 TYR A O 1
ATOM 1346 N N . ASN A 1 165 ? 28.084 -18.291 -13.724 1.00 90.50 165 ASN A N 1
ATOM 1347 C CA . ASN A 1 165 ? 26.821 -19.017 -13.898 1.00 90.50 165 ASN A CA 1
ATOM 1348 C C . ASN A 1 165 ? 26.594 -20.081 -12.807 1.00 90.50 165 ASN A C 1
ATOM 1350 O O . ASN A 1 165 ? 25.468 -20.261 -12.341 1.00 90.50 165 ASN A O 1
ATOM 1354 N N . LEU A 1 166 ? 27.655 -20.763 -12.363 1.00 91.12 166 LEU A N 1
ATOM 1355 C CA . LEU A 1 166 ? 27.571 -21.728 -11.270 1.00 91.12 166 LEU A CA 1
ATOM 1356 C C . LEU A 1 166 ? 27.257 -21.049 -9.929 1.00 91.12 166 LEU A C 1
ATOM 1358 O O . LEU A 1 166 ? 26.443 -21.579 -9.172 1.00 91.12 166 LEU A O 1
ATOM 1362 N N . ARG A 1 167 ? 27.838 -19.870 -9.660 1.00 90.75 167 ARG A N 1
ATOM 1363 C CA . ARG A 1 167 ? 27.556 -19.063 -8.463 1.00 90.75 167 ARG A CA 1
ATOM 1364 C C . ARG A 1 167 ? 26.076 -18.711 -8.355 1.00 90.75 167 ARG A C 1
ATOM 1366 O O . ARG A 1 167 ? 25.507 -18.887 -7.284 1.00 90.75 167 ARG A O 1
ATOM 1373 N N . ASP A 1 168 ? 25.435 -18.309 -9.448 1.00 90.75 168 ASP A N 1
ATOM 1374 C CA . ASP A 1 168 ? 23.999 -18.002 -9.464 1.00 90.75 168 ASP A CA 1
ATOM 1375 C C . ASP A 1 168 ? 23.128 -19.215 -9.105 1.00 90.75 168 ASP A C 1
ATOM 1377 O O . ASP A 1 168 ? 22.207 -19.112 -8.290 1.00 90.75 168 ASP A O 1
ATOM 1381 N N . VAL A 1 169 ? 23.444 -20.392 -9.653 1.00 91.88 169 VAL A N 1
ATOM 1382 C CA . VAL A 1 169 ? 22.715 -21.629 -9.329 1.00 91.88 169 VAL A CA 1
ATOM 1383 C C . VAL A 1 169 ? 22.964 -22.057 -7.875 1.00 91.88 169 VAL A C 1
ATOM 1385 O O . VAL A 1 169 ? 22.027 -22.486 -7.200 1.00 91.88 169 VAL A O 1
ATOM 1388 N N . GLU A 1 170 ? 24.189 -21.910 -7.360 1.00 91.81 170 GLU A N 1
ATOM 1389 C CA . GLU A 1 170 ? 24.499 -22.172 -5.947 1.00 91.81 170 GLU A CA 1
ATOM 1390 C C . GLU A 1 170 ? 23.765 -21.204 -5.007 1.00 91.81 170 GLU A C 1
ATOM 1392 O O . GLU A 1 170 ? 23.179 -21.659 -4.026 1.00 91.81 170 GLU A O 1
ATOM 1397 N N . LEU A 1 171 ? 23.708 -19.905 -5.326 1.00 93.00 171 LEU A N 1
ATOM 1398 C CA . LEU A 1 171 ? 22.944 -18.919 -4.554 1.00 93.00 171 LEU A CA 1
ATOM 1399 C C . LEU A 1 171 ? 21.462 -19.303 -4.473 1.00 93.00 171 LEU A C 1
ATOM 1401 O O . LEU A 1 171 ? 20.917 -19.354 -3.373 1.00 93.00 171 LEU A O 1
ATOM 1405 N N . CYS A 1 172 ? 20.823 -19.658 -5.594 1.00 93.50 172 CYS A N 1
ATOM 1406 C CA . CYS A 1 172 ? 19.427 -20.117 -5.593 1.00 93.50 172 CYS A CA 1
ATOM 1407 C C . CYS A 1 172 ? 19.222 -21.330 -4.666 1.00 93.50 172 CYS A C 1
ATOM 1409 O O . CYS A 1 172 ? 18.295 -21.360 -3.856 1.00 93.50 172 CYS A O 1
ATOM 1411 N N . VAL A 1 173 ? 20.110 -22.324 -4.759 1.00 92.69 173 VAL A N 1
ATOM 1412 C CA . VAL A 1 173 ? 20.015 -23.576 -3.994 1.00 92.69 173 VAL A CA 1
ATOM 1413 C C . VAL A 1 173 ? 20.259 -23.368 -2.496 1.00 92.69 173 VAL A C 1
ATOM 1415 O O . VAL A 1 173 ? 19.549 -23.962 -1.684 1.00 92.69 173 VAL A O 1
ATOM 1418 N N . GLU A 1 174 ? 21.229 -22.544 -2.097 1.00 92.12 174 GLU A N 1
ATOM 1419 C CA . GLU A 1 174 ? 21.482 -22.283 -0.675 1.00 92.12 174 GLU A CA 1
ATOM 1420 C C . GLU A 1 174 ? 20.476 -21.278 -0.069 1.00 92.12 174 GLU A C 1
ATOM 1422 O O . GLU A 1 174 ? 20.129 -21.421 1.106 1.00 92.12 174 GLU A O 1
ATOM 1427 N N . ILE A 1 175 ? 19.919 -20.338 -0.853 1.00 89.94 175 ILE A N 1
ATOM 1428 C CA . ILE A 1 175 ? 18.781 -19.496 -0.427 1.00 89.94 175 ILE A CA 1
ATOM 1429 C C . ILE A 1 175 ? 17.557 -20.372 -0.137 1.00 89.94 175 ILE A C 1
ATOM 1431 O O . ILE A 1 175 ? 16.996 -20.259 0.954 1.00 89.94 175 ILE A O 1
ATOM 1435 N N . ASP A 1 176 ? 17.170 -21.287 -1.039 1.00 91.56 176 ASP A N 1
ATOM 1436 C CA . ASP A 1 176 ? 16.055 -22.212 -0.775 1.00 91.56 176 ASP A CA 1
ATOM 1437 C C . ASP A 1 176 ? 16.329 -23.100 0.446 1.00 91.56 176 ASP A C 1
ATOM 1439 O O . ASP A 1 176 ? 15.454 -23.274 1.288 1.00 91.56 176 ASP A O 1
ATOM 1443 N N . ARG A 1 177 ? 17.556 -23.602 0.627 1.00 88.31 177 ARG A N 1
ATOM 1444 C CA . ARG A 1 177 ? 17.898 -24.399 1.820 1.00 88.31 177 ARG A CA 1
ATOM 1445 C C . ARG A 1 177 ? 17.809 -23.608 3.120 1.00 88.31 177 ARG A C 1
ATOM 1447 O O . ARG A 1 177 ? 17.352 -24.164 4.116 1.00 88.31 177 ARG A O 1
ATOM 1454 N N . LYS A 1 178 ? 18.241 -22.342 3.138 1.00 83.88 178 LYS A N 1
ATOM 1455 C CA . LYS A 1 178 ? 18.178 -21.498 4.341 1.00 83.88 178 LYS A CA 1
ATOM 1456 C C . LYS A 1 178 ? 16.748 -21.048 4.638 1.00 83.88 178 LYS A C 1
ATOM 1458 O O . LYS A 1 178 ? 16.295 -21.161 5.772 1.00 83.88 178 LYS A O 1
ATOM 1463 N N . GLN A 1 179 ? 16.054 -20.521 3.633 1.00 80.19 179 GLN A N 1
ATOM 1464 C CA . GLN A 1 179 ? 14.737 -19.893 3.782 1.00 80.19 179 GLN A CA 1
ATOM 1465 C C . GLN A 1 179 ? 13.576 -20.879 3.601 1.00 80.19 179 GLN A C 1
ATOM 1467 O O . GLN A 1 179 ? 12.436 -20.562 3.924 1.00 80.19 179 GLN A O 1
ATOM 1472 N N . SER A 1 180 ? 13.871 -22.110 3.169 1.00 83.75 180 SER A N 1
ATOM 1473 C CA . SER A 1 180 ? 12.914 -23.207 2.994 1.00 83.75 180 SER A CA 1
ATOM 1474 C C . SER A 1 180 ? 11.746 -22.851 2.071 1.00 83.75 180 SER A C 1
ATOM 1476 O O . SER A 1 180 ? 10.613 -23.225 2.363 1.00 83.75 180 SER A O 1
ATOM 1478 N N . VAL A 1 181 ? 11.997 -22.118 0.983 1.00 85.00 181 VAL A N 1
ATOM 1479 C CA . VAL A 1 181 ? 10.949 -21.502 0.151 1.00 85.00 181 VAL A CA 1
ATOM 1480 C C . VAL A 1 181 ? 10.059 -22.566 -0.488 1.00 85.00 181 VAL A C 1
ATOM 1482 O O . VAL A 1 181 ? 8.852 -22.599 -0.247 1.00 85.00 181 VAL A O 1
ATOM 1485 N N . ILE A 1 182 ? 10.652 -23.495 -1.237 1.00 91.06 182 ILE A N 1
ATOM 1486 C CA . ILE A 1 182 ? 9.925 -24.586 -1.900 1.00 91.06 182 ILE A CA 1
ATOM 1487 C C . ILE A 1 182 ? 9.297 -25.515 -0.851 1.00 91.06 182 ILE A C 1
ATOM 1489 O O . ILE A 1 182 ? 8.171 -25.978 -1.018 1.00 91.06 182 ILE A O 1
ATOM 1493 N N . ALA A 1 183 ? 9.984 -25.749 0.271 1.00 86.75 183 ALA A N 1
ATOM 1494 C CA . ALA A 1 183 ? 9.488 -26.590 1.361 1.00 86.75 183 ALA A CA 1
ATOM 1495 C C . ALA A 1 183 ? 8.320 -25.961 2.151 1.00 86.75 183 ALA A C 1
ATOM 1497 O O . ALA A 1 183 ? 7.493 -26.688 2.698 1.00 86.75 183 ALA A O 1
ATOM 1498 N N . PHE A 1 184 ? 8.232 -24.631 2.218 1.00 76.88 184 PHE A N 1
ATOM 1499 C CA . PHE A 1 184 ? 7.099 -23.904 2.790 1.00 76.88 184 PHE A CA 1
ATOM 1500 C C . PHE A 1 184 ? 5.880 -24.022 1.872 1.00 76.88 184 PHE A C 1
ATOM 1502 O O . PHE A 1 184 ? 4.815 -24.453 2.317 1.00 76.88 184 PHE A O 1
ATOM 1509 N N . TRP A 1 185 ? 6.050 -23.734 0.578 1.00 83.44 185 TRP A N 1
ATOM 1510 C CA . TRP A 1 185 ? 4.957 -23.818 -0.390 1.00 83.44 185 TRP A CA 1
ATOM 1511 C C . TRP A 1 185 ? 4.494 -25.258 -0.655 1.00 83.44 185 TRP A C 1
ATOM 1513 O O . TRP A 1 185 ? 3.306 -25.463 -0.890 1.00 83.44 185 TRP A O 1
ATOM 1523 N N . ASP A 1 186 ? 5.351 -26.277 -0.508 1.00 88.00 186 ASP A N 1
ATOM 1524 C CA . ASP A 1 186 ? 4.921 -27.685 -0.560 1.00 88.00 186 ASP A CA 1
ATOM 1525 C C . ASP A 1 186 ? 4.116 -28.121 0.680 1.00 88.00 186 ASP A C 1
ATOM 1527 O O . ASP A 1 186 ? 3.216 -28.953 0.559 1.00 88.00 186 ASP A O 1
ATOM 1531 N N . GLU A 1 187 ? 4.353 -27.530 1.860 1.00 76.75 187 GLU A N 1
ATOM 1532 C CA . GLU A 1 187 ? 3.494 -27.735 3.039 1.00 76.75 187 GLU A CA 1
ATOM 1533 C C . GLU A 1 187 ? 2.150 -26.984 2.886 1.00 76.75 187 GLU A C 1
ATOM 1535 O O . GLU A 1 187 ? 1.110 -27.579 3.175 1.00 76.75 187 GLU A O 1
ATOM 1540 N N . VAL A 1 188 ? 2.131 -25.752 2.342 1.00 67.31 188 VAL A N 1
ATOM 1541 C CA . VAL A 1 188 ? 0.887 -25.031 1.956 1.00 67.31 188 VAL A CA 1
ATOM 1542 C C . VAL A 1 188 ? 0.066 -25.875 0.986 1.00 67.31 188 VAL A C 1
ATOM 1544 O O . VAL A 1 188 ? -1.076 -26.233 1.271 1.00 67.31 188 VAL A O 1
ATOM 1547 N N . ARG A 1 189 ? 0.680 -26.267 -0.133 1.00 86.81 189 ARG A N 1
ATOM 1548 C CA . ARG A 1 189 ? 0.119 -27.152 -1.156 1.00 86.81 189 ARG A CA 1
ATOM 1549 C C . ARG A 1 189 ? -0.421 -28.451 -0.566 1.00 86.81 189 ARG A C 1
ATOM 1551 O O . ARG A 1 189 ? -1.511 -28.880 -0.935 1.00 86.81 189 ARG A O 1
ATOM 1558 N N . SER A 1 190 ? 0.334 -29.093 0.326 1.00 84.00 190 SER A N 1
ATOM 1559 C CA . SER A 1 190 ? -0.048 -30.374 0.934 1.00 84.00 190 SER A CA 1
ATOM 1560 C C . SER A 1 190 ? -1.221 -30.252 1.904 1.00 84.00 190 SER A C 1
ATOM 1562 O O . SER A 1 190 ? -2.008 -31.193 2.010 1.00 84.00 190 SER A O 1
ATOM 1564 N N . PHE A 1 191 ? -1.348 -29.117 2.596 1.00 73.75 191 PHE A N 1
ATOM 1565 C CA . PHE A 1 191 ? -2.490 -28.804 3.453 1.00 73.75 191 PHE A CA 1
ATOM 1566 C C . PHE A 1 191 ? -3.740 -28.450 2.628 1.00 73.75 191 PHE A C 1
ATOM 1568 O O . PHE A 1 191 ? -4.815 -29.003 2.854 1.00 73.75 191 PHE A O 1
ATOM 1575 N N . VAL A 1 192 ? -3.585 -27.577 1.630 1.00 76.75 192 VAL A N 1
ATOM 1576 C CA . VAL A 1 192 ? -4.669 -27.084 0.768 1.00 76.75 192 VAL A CA 1
ATOM 1577 C C . VAL A 1 192 ? -5.185 -28.146 -0.204 1.00 76.75 192 VAL A C 1
ATOM 1579 O O . VAL A 1 192 ? -6.385 -28.226 -0.458 1.00 76.75 192 VAL A O 1
ATOM 1582 N N . GLY A 1 193 ? -4.289 -28.942 -0.788 1.00 84.50 193 GLY A N 1
ATOM 1583 C CA . GLY A 1 193 ? -4.592 -29.852 -1.892 1.00 84.50 193 GLY A CA 1
ATOM 1584 C C . GLY A 1 193 ? -4.636 -29.187 -3.279 1.00 84.50 193 GLY A C 1
ATOM 1585 O O . GLY A 1 193 ? -5.396 -29.655 -4.132 1.00 84.50 193 GLY A O 1
ATOM 1586 N N . CYS A 1 194 ? -3.861 -28.119 -3.503 1.00 86.62 194 CYS A N 1
ATOM 1587 C CA . CYS A 1 194 ? -3.636 -27.468 -4.807 1.00 86.62 194 CYS A CA 1
ATOM 1588 C C . CYS A 1 194 ? -2.349 -27.988 -5.501 1.00 86.62 194 CYS A C 1
ATOM 1590 O O . CYS A 1 194 ? -1.749 -28.978 -5.056 1.00 86.62 194 CYS A O 1
ATOM 1592 N N . LYS A 1 195 ? -1.924 -27.379 -6.620 1.00 89.19 195 LYS A N 1
ATOM 1593 C CA . LYS A 1 195 ? -0.595 -27.630 -7.217 1.00 89.19 195 LYS A CA 1
ATOM 1594 C C . LYS A 1 195 ? 0.474 -26.759 -6.527 1.00 89.19 195 LYS A C 1
ATOM 1596 O O . LYS A 1 195 ? 0.137 -25.893 -5.729 1.00 89.19 195 LYS A O 1
ATOM 1601 N N . LEU A 1 196 ? 1.762 -27.041 -6.741 1.00 89.44 196 LEU A N 1
ATOM 1602 C CA . LEU A 1 196 ? 2.842 -26.349 -6.006 1.00 89.44 196 LEU A CA 1
ATOM 1603 C C . LEU A 1 196 ? 3.029 -24.919 -6.527 1.00 89.44 196 LEU A C 1
ATOM 1605 O O . LEU A 1 196 ? 3.207 -23.989 -5.754 1.00 89.44 196 LEU A O 1
ATOM 1609 N N . GLU A 1 197 ? 2.911 -24.773 -7.838 1.00 85.19 197 GLU A N 1
ATOM 1610 C CA . GLU A 1 197 ? 2.828 -23.523 -8.581 1.00 85.19 197 GLU A CA 1
ATOM 1611 C C . GLU A 1 197 ? 1.576 -22.688 -8.228 1.00 85.19 197 GLU A C 1
ATOM 1613 O O . GLU A 1 197 ? 1.639 -21.467 -8.244 1.00 85.19 197 GLU A O 1
ATOM 1618 N N . ASP A 1 198 ? 0.469 -23.319 -7.805 1.00 80.69 198 ASP A N 1
ATOM 1619 C CA . ASP A 1 198 ? -0.749 -22.607 -7.367 1.00 80.69 198 ASP A CA 1
ATOM 1620 C C . ASP A 1 198 ? -0.647 -22.094 -5.914 1.00 80.69 198 ASP A C 1
ATOM 1622 O O . ASP A 1 198 ? -1.527 -21.377 -5.445 1.00 80.69 198 ASP A O 1
ATOM 1626 N N . ALA A 1 199 ? 0.355 -22.542 -5.147 1.00 75.75 199 ALA A N 1
ATOM 1627 C CA . ALA A 1 199 ? 0.394 -22.362 -3.695 1.00 75.75 199 ALA A CA 1
ATOM 1628 C C . ALA A 1 199 ? 0.836 -20.960 -3.218 1.00 75.75 199 ALA A C 1
ATOM 1630 O O . ALA A 1 199 ? 0.259 -20.506 -2.228 1.00 75.75 199 ALA A O 1
ATOM 1631 N N . PRO A 1 200 ? 1.796 -20.258 -3.868 1.00 70.00 200 PRO A N 1
ATOM 1632 C CA . PRO A 1 200 ? 2.127 -18.867 -3.538 1.00 70.00 200 PRO A CA 1
ATOM 1633 C C . PRO A 1 200 ? 0.966 -17.898 -3.787 1.00 70.00 200 PRO A C 1
ATOM 1635 O O . PRO A 1 200 ? 0.821 -16.904 -3.077 1.00 70.00 200 PRO A O 1
ATOM 1638 N N . THR A 1 201 ? 0.110 -18.210 -4.764 1.00 66.44 201 THR A N 1
ATOM 1639 C CA . THR A 1 201 ? -1.090 -17.439 -5.087 1.00 66.44 201 THR A CA 1
ATOM 1640 C C . THR A 1 201 ? -2.181 -17.733 -4.059 1.00 66.44 201 THR A C 1
ATOM 1642 O O . THR A 1 201 ? -2.990 -18.650 -4.221 1.00 66.44 201 THR A O 1
ATOM 1645 N N . ALA A 1 202 ? -2.214 -16.917 -2.999 1.00 56.44 202 ALA A N 1
ATOM 1646 C CA . ALA A 1 202 ? -3.163 -16.981 -1.881 1.00 56.44 202 ALA A CA 1
ATOM 1647 C C . ALA A 1 202 ? -4.598 -17.355 -2.290 1.00 56.44 202 ALA A C 1
ATOM 1649 O O . ALA A 1 202 ? -5.255 -18.147 -1.618 1.00 56.44 202 ALA A O 1
ATOM 1650 N N . GLY A 1 203 ? -5.055 -16.800 -3.414 1.00 56.50 203 GLY A N 1
ATOM 1651 C CA . GLY A 1 203 ? -6.350 -17.059 -4.021 1.00 56.50 203 GLY A CA 1
ATOM 1652 C C . GLY A 1 203 ? -6.614 -18.503 -4.425 1.00 56.50 203 GLY A C 1
ATOM 1653 O O . GLY A 1 203 ? -7.523 -19.150 -3.898 1.00 56.50 203 GLY A O 1
ATOM 1654 N N . ASP A 1 204 ? -5.865 -19.019 -5.400 1.00 67.69 204 ASP A N 1
ATOM 1655 C CA . ASP A 1 204 ? -6.126 -20.360 -5.936 1.00 67.69 204 ASP A CA 1
ATOM 1656 C C . ASP A 1 204 ? -5.923 -21.442 -4.866 1.00 67.69 204 ASP A C 1
ATOM 1658 O O . ASP A 1 204 ? -6.600 -22.477 -4.888 1.00 67.69 204 ASP A O 1
ATOM 1662 N N . ALA A 1 205 ? -5.119 -21.142 -3.841 1.00 65.88 205 ALA A N 1
ATOM 1663 C CA . ALA A 1 205 ? -5.078 -21.913 -2.611 1.00 65.88 205 ALA A CA 1
ATOM 1664 C C . ALA A 1 205 ? -6.438 -21.954 -1.864 1.00 65.88 205 ALA A C 1
ATOM 1666 O O . ALA A 1 205 ? -6.924 -23.047 -1.559 1.00 65.88 205 ALA A O 1
ATOM 1667 N N . VAL A 1 206 ? -7.112 -20.822 -1.596 1.00 66.25 206 VAL A N 1
ATOM 1668 C CA . VAL A 1 206 ? -8.430 -20.849 -0.912 1.00 66.25 206 VAL A CA 1
ATOM 1669 C C . VAL A 1 206 ? -9.479 -21.593 -1.721 1.00 66.25 206 VAL A C 1
ATOM 1671 O O . VAL A 1 206 ? -10.269 -22.363 -1.175 1.00 66.25 206 VAL A O 1
ATOM 1674 N N . ASP A 1 207 ? -9.511 -21.338 -3.024 1.00 74.00 207 ASP A N 1
ATOM 1675 C CA . ASP A 1 207 ? -10.532 -21.883 -3.909 1.00 74.00 207 ASP A CA 1
ATOM 1676 C C . ASP A 1 207 ? -10.453 -23.417 -3.985 1.00 74.00 207 ASP A C 1
ATOM 1678 O O . ASP A 1 207 ? -11.463 -24.122 -3.885 1.00 74.00 207 ASP A O 1
ATOM 1682 N N . MET A 1 208 ? -9.232 -23.955 -4.040 1.00 82.25 208 MET A N 1
ATOM 1683 C CA . MET A 1 208 ? -9.004 -25.392 -3.918 1.00 82.25 208 MET A CA 1
ATOM 1684 C C . MET A 1 208 ? -9.404 -25.935 -2.539 1.00 82.25 208 MET A C 1
ATOM 1686 O O . MET A 1 208 ? -10.058 -26.979 -2.472 1.00 82.25 208 MET A O 1
ATOM 1690 N N . TYR A 1 209 ? -9.095 -25.230 -1.446 1.00 78.25 209 TYR A N 1
ATOM 1691 C CA . TYR A 1 209 ? -9.492 -25.641 -0.093 1.00 78.25 209 TYR A CA 1
ATOM 1692 C C . TYR A 1 209 ? -11.026 -25.709 0.066 1.00 78.25 209 TYR A C 1
ATOM 1694 O O . TYR A 1 209 ? -11.552 -26.704 0.576 1.00 78.25 209 TYR A O 1
ATOM 1702 N N . VAL A 1 210 ? -11.759 -24.726 -0.473 1.00 79.69 210 VAL A N 1
ATOM 1703 C CA . VAL A 1 210 ? -13.234 -24.722 -0.571 1.00 79.69 210 VAL A CA 1
ATOM 1704 C C . VAL A 1 210 ? -13.760 -25.927 -1.349 1.00 79.69 210 VAL A C 1
ATOM 1706 O O . VAL A 1 210 ? -14.689 -26.605 -0.896 1.00 79.69 210 VAL A O 1
ATOM 1709 N N . LEU A 1 211 ? -13.183 -26.208 -2.521 1.00 85.44 211 LEU A N 1
ATOM 1710 C CA . LEU A 1 211 ? -13.606 -27.320 -3.375 1.00 85.44 211 LEU A CA 1
ATOM 1711 C C . LEU A 1 211 ? -13.455 -28.677 -2.674 1.00 85.44 211 LEU A C 1
ATOM 1713 O O . LEU A 1 211 ? -14.313 -29.547 -2.848 1.00 85.44 211 LEU A O 1
ATOM 1717 N N . HIS A 1 212 ? -12.411 -28.851 -1.856 1.00 84.62 212 HIS A N 1
ATOM 1718 C CA . HIS A 1 212 ? -12.233 -30.048 -1.027 1.00 84.62 212 HIS A CA 1
ATOM 1719 C C . HIS A 1 212 ? -13.202 -30.085 0.163 1.00 84.62 212 HIS A C 1
ATOM 1721 O O . HIS A 1 212 ? -13.787 -31.138 0.421 1.00 84.62 212 HIS A O 1
ATOM 1727 N N . LYS A 1 213 ? -13.417 -28.958 0.858 1.00 83.12 213 LYS A N 1
ATOM 1728 C CA . LYS A 1 213 ? -14.340 -28.836 2.007 1.00 83.12 213 LYS A CA 1
ATOM 1729 C C . LYS A 1 213 ? -15.777 -29.205 1.652 1.00 83.12 213 LYS A C 1
ATOM 1731 O O . LYS A 1 213 ? -16.392 -30.028 2.319 1.00 83.12 213 LYS A O 1
ATOM 1736 N N . ALA A 1 214 ? -16.300 -28.646 0.565 1.00 85.75 214 ALA A N 1
ATOM 1737 C CA . ALA A 1 214 ? -17.686 -28.848 0.152 1.00 85.75 214 ALA A CA 1
ATOM 1738 C C . ALA A 1 214 ? -17.966 -30.219 -0.501 1.00 85.75 214 ALA A C 1
ATOM 1740 O O . ALA A 1 214 ? -19.120 -30.529 -0.831 1.00 85.75 214 ALA A O 1
ATOM 1741 N N . TYR A 1 215 ? -16.925 -31.018 -0.771 1.00 88.44 215 TYR A N 1
ATOM 1742 C CA . TYR A 1 215 ? -16.994 -32.160 -1.678 1.00 88.44 215 TYR A CA 1
ATOM 1743 C C . TYR A 1 215 ? -17.993 -33.239 -1.227 1.00 88.44 215 TYR A C 1
ATOM 1745 O O . TYR A 1 215 ? -17.766 -34.010 -0.296 1.00 88.44 215 TYR A O 1
ATOM 1753 N N . GLY A 1 216 ? -19.088 -33.361 -1.981 1.00 85.81 216 GLY A N 1
ATOM 1754 C CA . GLY A 1 216 ? -20.121 -34.380 -1.770 1.00 85.81 216 GLY A CA 1
ATOM 1755 C C . GLY A 1 216 ? -21.223 -33.988 -0.781 1.00 85.81 216 GLY A C 1
ATOM 1756 O O . GLY A 1 216 ? -22.218 -34.710 -0.699 1.00 85.81 216 GLY A O 1
ATOM 1757 N N . GLU A 1 217 ? -21.075 -32.849 -0.103 1.00 85.44 217 GLU A N 1
ATOM 1758 C CA . GLU A 1 217 ? -22.064 -32.251 0.802 1.00 85.44 217 GLU A CA 1
ATOM 1759 C C . GLU A 1 217 ? -22.892 -31.196 0.038 1.00 85.44 217 GLU A C 1
ATOM 1761 O O . GLU A 1 217 ? -24.124 -31.276 -0.009 1.00 85.44 217 GLU A O 1
ATOM 1766 N N . PHE A 1 218 ? -22.214 -30.274 -0.662 1.00 85.31 218 PHE A N 1
ATOM 1767 C CA . PHE A 1 218 ? -22.825 -29.159 -1.393 1.00 85.31 218 PHE A CA 1
ATOM 1768 C C . PHE A 1 218 ? -22.659 -29.272 -2.917 1.00 85.31 218 PHE A C 1
ATOM 1770 O O . PHE A 1 218 ? -21.785 -29.966 -3.439 1.00 85.31 218 PHE A O 1
ATOM 1777 N N . GLY A 1 219 ? -23.521 -28.560 -3.649 1.00 84.12 219 GLY A N 1
ATOM 1778 C CA . GLY A 1 219 ? -23.331 -28.264 -5.068 1.00 84.12 219 GLY A CA 1
ATOM 1779 C C . GLY A 1 219 ? -22.856 -26.825 -5.218 1.00 84.12 219 GLY A C 1
ATOM 1780 O O . GLY A 1 219 ? -23.688 -25.925 -5.197 1.00 84.12 219 GLY A O 1
ATOM 1781 N N . LEU A 1 220 ? -21.542 -26.632 -5.324 1.00 83.19 220 LEU A N 1
ATOM 1782 C CA . LEU A 1 220 ? -20.909 -25.315 -5.434 1.00 83.19 220 LEU A CA 1
ATOM 1783 C C . LEU A 1 220 ? -21.135 -24.647 -6.808 1.00 83.19 220 LEU A C 1
ATOM 1785 O O . LEU A 1 220 ? -21.358 -25.360 -7.796 1.00 83.19 220 LEU A O 1
ATOM 1789 N N . PRO A 1 221 ? -21.029 -23.304 -6.889 1.00 73.75 221 PRO A N 1
ATOM 1790 C CA . PRO A 1 221 ? -20.933 -22.576 -8.153 1.00 73.75 221 PRO A CA 1
ATOM 1791 C C . PRO A 1 221 ? -19.577 -22.808 -8.861 1.00 73.75 221 PRO A C 1
ATOM 1793 O O . PRO A 1 221 ? -18.701 -23.526 -8.361 1.00 73.75 221 PRO A O 1
ATOM 1796 N N . SER A 1 222 ? -19.432 -22.262 -10.073 1.00 72.62 222 SER A N 1
ATOM 1797 C CA . SER A 1 222 ? -18.336 -22.577 -11.014 1.00 72.62 222 SER A CA 1
ATOM 1798 C C . SER A 1 222 ? -17.067 -21.736 -10.785 1.00 72.62 222 SER A C 1
ATOM 1800 O O . SER A 1 222 ? -16.996 -20.981 -9.821 1.00 72.62 222 SER A O 1
ATOM 1802 N N . LYS A 1 223 ? -16.008 -21.962 -11.590 1.00 59.62 223 LYS A N 1
ATOM 1803 C CA . LYS A 1 223 ? -15.049 -20.907 -11.996 1.00 59.62 223 LYS A CA 1
ATOM 1804 C C . LYS A 1 223 ? -15.261 -20.676 -13.518 1.00 59.62 223 LYS A C 1
ATOM 1806 O O . LYS A 1 223 ? -15.475 -21.666 -14.226 1.00 59.62 223 LYS A O 1
ATOM 1811 N N . GLY A 1 224 ? -15.274 -19.439 -14.034 1.00 49.66 224 GLY A N 1
ATOM 1812 C CA . GLY A 1 224 ? -16.144 -19.072 -15.182 1.00 49.66 224 GLY A CA 1
ATOM 1813 C C . GLY A 1 224 ? -16.330 -17.553 -15.410 1.00 49.66 224 GLY A C 1
ATOM 1814 O O . GLY A 1 224 ? -15.344 -16.889 -15.716 1.00 49.66 224 GLY A O 1
ATOM 1815 N N . GLN A 1 225 ? -17.564 -17.027 -15.287 1.00 48.19 225 GLN A N 1
ATOM 1816 C CA . GLN A 1 225 ? -17.871 -15.629 -14.903 1.00 48.19 225 GLN A CA 1
ATOM 1817 C C . GLN A 1 225 ? -19.243 -15.543 -14.182 1.00 48.19 225 GLN A C 1
ATOM 1819 O O . GLN A 1 225 ? -20.239 -16.052 -14.703 1.00 48.19 225 GLN A O 1
ATOM 1824 N N . GLN A 1 226 ? -19.231 -14.874 -13.021 1.00 50.31 226 GLN A N 1
ATOM 1825 C CA . GLN A 1 226 ? -20.314 -14.493 -12.100 1.00 50.31 226 GLN A CA 1
ATOM 1826 C C . GLN A 1 226 ? -19.981 -13.019 -11.672 1.00 50.31 226 GLN A C 1
ATOM 1828 O O . GLN A 1 226 ? -19.052 -12.419 -12.221 1.00 50.31 226 GLN A O 1
ATOM 1833 N N . GLU A 1 227 ? -20.786 -12.369 -10.832 1.00 46.69 227 GLU A N 1
ATOM 1834 C CA . GLU A 1 227 ? -21.163 -10.953 -11.030 1.00 46.69 227 GLU A CA 1
ATOM 1835 C C . GLU A 1 227 ? -21.035 -10.071 -9.703 1.00 46.69 227 GLU A C 1
ATOM 1837 O O . GLU A 1 227 ? -20.954 -10.646 -8.625 1.00 46.69 227 GLU A O 1
ATOM 1842 N N . ALA A 1 228 ? -20.969 -8.703 -9.759 1.00 43.97 228 ALA A N 1
ATOM 1843 C CA . ALA A 1 228 ? -20.501 -7.647 -8.764 1.00 43.97 228 ALA A CA 1
ATOM 1844 C C . ALA A 1 228 ? -21.484 -6.539 -8.203 1.00 43.97 228 ALA A C 1
ATOM 1846 O O . ALA A 1 228 ? -22.241 -5.964 -8.982 1.00 43.97 228 ALA A O 1
ATOM 1847 N N . ALA A 1 229 ? -21.436 -6.161 -6.898 1.00 48.75 229 ALA A N 1
ATOM 1848 C CA . ALA A 1 229 ? -22.454 -5.325 -6.171 1.00 48.75 229 ALA A CA 1
ATOM 1849 C C . ALA A 1 229 ? -22.085 -3.864 -5.692 1.00 48.75 229 ALA A C 1
ATOM 1851 O O . ALA A 1 229 ? -22.036 -2.971 -6.540 1.00 48.75 229 ALA A O 1
ATOM 1852 N N . GLU A 1 230 ? -21.901 -3.564 -4.385 1.00 42.41 230 GLU A N 1
ATOM 1853 C CA . GLU A 1 230 ? -21.854 -2.240 -3.668 1.00 42.41 230 GLU A CA 1
ATOM 1854 C C . GLU A 1 230 ? -20.721 -2.189 -2.508 1.00 42.41 230 GLU A C 1
ATOM 1856 O O . GLU A 1 230 ? -20.051 -3.205 -2.370 1.00 42.41 230 GLU A O 1
ATOM 1861 N N . GLU A 1 231 ? -20.344 -1.102 -1.745 1.00 42.03 231 GLU A N 1
ATOM 1862 C CA . GLU A 1 231 ? -19.166 -1.022 -0.748 1.00 42.03 231 GLU A CA 1
ATOM 1863 C C . GLU A 1 231 ? -19.412 -0.648 0.775 1.00 42.03 231 GLU A C 1
ATOM 1865 O O . GLU A 1 231 ? -20.510 -0.226 1.101 1.00 42.03 231 GLU A O 1
ATOM 1870 N N . PHE A 1 232 ? -18.481 -0.837 1.771 1.00 42.97 232 PHE A N 1
ATOM 1871 C CA . PHE A 1 232 ? -18.733 -0.544 3.228 1.00 42.97 232 PHE A CA 1
ATOM 1872 C C . PHE A 1 232 ? -17.628 0.131 4.174 1.00 42.97 232 PHE A C 1
ATOM 1874 O O . PHE A 1 232 ? -17.411 1.331 4.031 1.00 42.97 232 PHE A O 1
ATOM 1881 N N . GLU A 1 233 ? -17.038 -0.457 5.256 1.00 45.66 233 GLU A N 1
ATOM 1882 C CA . GLU A 1 233 ? -16.329 0.243 6.414 1.00 45.66 233 GLU A CA 1
ATOM 1883 C C . GLU A 1 233 ? -14.882 -0.171 6.752 1.00 45.66 233 GLU A C 1
ATOM 1885 O O . GLU A 1 233 ? -14.449 -1.285 6.520 1.00 45.66 233 GLU A O 1
ATOM 1890 N N . GLY A 1 234 ? -14.168 0.718 7.457 1.00 50.12 234 GLY A N 1
ATOM 1891 C CA . GLY A 1 234 ? -13.182 0.360 8.476 1.00 50.12 234 GLY A CA 1
ATOM 1892 C C . GLY A 1 234 ? -13.535 0.871 9.900 1.00 50.12 234 GLY A C 1
ATOM 1893 O O . GLY A 1 234 ? -13.842 2.040 10.112 1.00 50.12 234 GLY A O 1
ATOM 1894 N N . GLY A 1 235 ? -13.528 -0.025 10.884 1.00 49.88 235 GLY A N 1
ATOM 1895 C CA . GLY A 1 235 ? -13.529 0.260 12.312 1.00 49.88 235 GLY A CA 1
ATOM 1896 C C . GLY A 1 235 ? -12.332 1.080 12.811 1.00 49.88 235 GLY A C 1
ATOM 1897 O O . GLY A 1 235 ? -11.871 2.026 12.180 1.00 49.88 235 GLY A O 1
ATOM 1898 N N . ALA A 1 236 ? -11.906 0.811 14.042 1.00 54.41 236 ALA A N 1
ATOM 1899 C CA . ALA A 1 236 ? -11.534 1.888 14.961 1.00 54.41 236 ALA A CA 1
ATOM 1900 C C . ALA A 1 236 ? -10.034 2.197 15.057 1.00 54.41 236 ALA A C 1
ATOM 1902 O O . ALA A 1 236 ? -9.227 1.282 15.130 1.00 54.41 236 ALA A O 1
ATOM 1903 N N . VAL A 1 237 ? -9.654 3.470 15.201 1.00 67.44 237 VAL A N 1
ATOM 1904 C CA . VAL A 1 237 ? -8.301 3.880 15.640 1.00 67.44 237 VAL A CA 1
ATOM 1905 C C . VAL A 1 237 ? -8.433 5.085 16.571 1.00 67.44 237 VAL A C 1
ATOM 1907 O O . VAL A 1 237 ? -8.882 6.147 16.146 1.00 67.44 237 VAL A O 1
ATOM 1910 N N . PHE A 1 238 ? -8.014 4.961 17.826 1.00 76.56 238 PHE A N 1
ATOM 1911 C CA . PHE A 1 238 ? -8.228 5.968 18.871 1.00 76.56 238 PHE A CA 1
ATOM 1912 C C . PHE A 1 238 ? -7.301 7.198 18.758 1.00 76.56 238 PHE A C 1
ATOM 1914 O O . PHE A 1 238 ? -6.391 7.258 17.926 1.00 76.56 238 PHE A O 1
ATOM 1921 N N . GLU A 1 239 ? -7.535 8.198 19.611 1.00 77.56 239 GLU A N 1
ATOM 1922 C CA . GLU A 1 239 ? -6.797 9.470 19.627 1.00 77.56 239 GLU A CA 1
ATOM 1923 C C . GLU A 1 239 ? -5.343 9.311 20.143 1.00 77.56 239 GLU A C 1
ATOM 1925 O O . GLU A 1 239 ? -5.130 8.708 21.200 1.00 77.56 239 GLU A O 1
ATOM 1930 N N . PRO A 1 240 ? -4.317 9.857 19.456 1.00 79.88 240 PRO A N 1
ATOM 1931 C CA . PRO A 1 240 ? -2.925 9.775 19.886 1.00 79.88 240 PRO A CA 1
ATOM 1932 C C . PRO A 1 240 ? -2.529 10.904 20.854 1.00 79.88 240 PRO A C 1
ATOM 1934 O O . PRO A 1 240 ? -2.662 12.095 20.574 1.00 79.88 240 PRO A O 1
ATOM 1937 N N . ILE A 1 241 ? -1.908 10.545 21.979 1.00 82.12 241 ILE A N 1
ATOM 1938 C CA . ILE A 1 241 ? -1.130 11.497 22.797 1.00 82.12 241 ILE A CA 1
ATOM 1939 C C . ILE A 1 241 ? 0.076 12.055 22.020 1.00 82.12 241 ILE A C 1
ATOM 1941 O O . ILE A 1 241 ? 0.608 11.368 21.167 1.00 82.12 241 ILE A O 1
ATOM 1945 N N . SER A 1 242 ? 0.597 13.237 22.362 1.00 85.56 242 SER A N 1
ATOM 1946 C CA . SER A 1 242 ? 1.870 13.740 21.803 1.00 85.56 242 SER A CA 1
ATOM 1947 C C . SER A 1 242 ? 3.003 13.697 22.838 1.00 85.56 242 SER A C 1
ATOM 1949 O O . SER A 1 242 ? 2.783 13.962 24.025 1.00 85.56 242 SER A O 1
ATOM 1951 N N . GLY A 1 243 ? 4.220 13.375 22.390 1.00 87.12 243 GLY A N 1
ATOM 1952 C CA . GLY A 1 243 ? 5.423 13.293 23.220 1.00 87.12 243 GLY A CA 1
ATOM 1953 C C . GLY A 1 243 ? 5.661 11.888 23.779 1.00 87.12 243 GLY A C 1
ATOM 1954 O O . GLY A 1 243 ? 5.445 10.893 23.093 1.00 87.12 243 GLY A O 1
ATOM 1955 N N . VAL A 1 244 ? 6.148 11.794 25.023 1.00 90.44 244 VAL A N 1
ATOM 1956 C CA . VAL A 1 244 ? 6.530 10.520 25.663 1.00 90.44 244 VAL A CA 1
ATOM 1957 C C . VAL A 1 244 ? 5.641 10.211 26.873 1.00 90.44 244 VAL A C 1
ATOM 1959 O O . VAL A 1 244 ? 5.520 11.047 27.771 1.00 90.44 244 VAL A O 1
ATOM 1962 N N . LYS A 1 245 ? 5.102 8.986 26.956 1.00 90.75 245 LYS A N 1
ATOM 1963 C CA . LYS A 1 245 ? 4.571 8.395 28.204 1.00 90.75 245 LYS A CA 1
ATOM 1964 C C . LYS A 1 245 ? 5.389 7.170 28.634 1.00 90.75 245 LYS A C 1
ATOM 1966 O O . LYS A 1 245 ? 6.006 6.476 27.828 1.00 90.75 245 LYS A O 1
ATOM 1971 N N . GLU A 1 246 ? 5.401 6.926 29.942 1.00 90.19 246 GLU A N 1
ATOM 1972 C CA . GLU A 1 246 ? 6.128 5.834 30.600 1.00 90.19 246 GLU A CA 1
ATOM 1973 C C . GLU A 1 246 ? 5.160 4.694 30.967 1.00 90.19 246 GLU A C 1
ATOM 1975 O O . GLU A 1 246 ? 4.068 4.960 31.473 1.00 90.19 246 GLU A O 1
ATOM 1980 N N . ASN A 1 247 ? 5.596 3.442 30.792 1.00 91.56 247 ASN A N 1
ATOM 1981 C CA . ASN A 1 247 ? 4.822 2.217 31.041 1.00 91.56 247 ASN A CA 1
ATOM 1982 C C . ASN A 1 247 ? 3.466 2.203 30.298 1.00 91.56 247 ASN A C 1
ATOM 1984 O O . ASN A 1 247 ? 2.407 2.337 30.917 1.00 91.56 247 ASN A O 1
ATOM 1988 N N . VAL A 1 248 ? 3.502 2.036 28.975 1.00 94.19 248 VAL A N 1
ATOM 1989 C CA . VAL A 1 248 ? 2.305 1.859 28.134 1.00 94.19 248 VAL A CA 1
ATOM 1990 C C . VAL A 1 248 ? 2.186 0.386 27.753 1.00 94.19 248 VAL A C 1
ATOM 1992 O O . VAL A 1 248 ? 3.102 -0.170 27.149 1.00 94.19 248 VAL A O 1
ATOM 1995 N N . THR A 1 249 ? 1.085 -0.248 28.145 1.00 94.44 249 THR A N 1
ATOM 1996 C CA . THR A 1 249 ? 0.759 -1.632 27.777 1.00 94.44 249 THR A CA 1
ATOM 1997 C C . THR A 1 249 ? -0.059 -1.659 26.492 1.00 94.44 249 THR A C 1
ATOM 1999 O O . THR A 1 249 ? -0.778 -0.700 26.227 1.00 94.44 249 THR A O 1
ATOM 2002 N N . VAL A 1 250 ? 0.067 -2.715 25.694 1.00 93.12 250 VAL A N 1
ATOM 2003 C CA . VAL A 1 250 ? -0.660 -2.918 24.436 1.00 93.12 250 VAL A CA 1
ATOM 2004 C C . VAL A 1 250 ? -1.405 -4.243 24.510 1.00 93.12 250 VAL A C 1
ATOM 2006 O O . VAL A 1 250 ? -0.804 -5.276 24.810 1.00 93.12 250 VAL A O 1
ATOM 2009 N N . LEU A 1 251 ? -2.704 -4.182 24.247 1.00 88.19 251 LEU A N 1
ATOM 2010 C CA . LEU A 1 251 ? -3.642 -5.298 24.223 1.00 88.19 251 LEU A CA 1
ATOM 2011 C C . LEU A 1 251 ? -4.164 -5.446 22.789 1.00 88.19 251 LEU A C 1
ATOM 2013 O O . LEU A 1 251 ? -4.470 -4.432 22.173 1.00 88.19 251 LEU A O 1
ATOM 2017 N N . ASP A 1 252 ? -4.241 -6.664 22.261 1.00 81.69 252 ASP A N 1
ATOM 2018 C CA . ASP A 1 252 ? -4.459 -6.950 20.835 1.00 81.69 252 ASP A CA 1
ATOM 2019 C C . ASP A 1 252 ? -5.541 -8.025 20.640 1.00 81.69 252 ASP A C 1
ATOM 2021 O O . ASP A 1 252 ? -5.489 -9.087 21.271 1.00 81.69 252 ASP A O 1
ATOM 2025 N N . LEU A 1 253 ? -6.564 -7.741 19.827 1.00 72.62 253 LEU A N 1
ATOM 2026 C CA . LEU A 1 253 ? -7.688 -8.647 19.575 1.00 72.62 253 LEU A CA 1
ATOM 2027 C C . LEU A 1 253 ? -7.303 -9.725 18.564 1.00 72.62 253 LEU A C 1
ATOM 2029 O O . LEU A 1 253 ? -7.113 -9.454 17.378 1.00 72.62 253 LEU A O 1
ATOM 2033 N N . LYS A 1 254 ? -7.284 -10.988 19.007 1.00 61.06 254 LYS A N 1
ATOM 2034 C CA . LYS A 1 254 ? -6.950 -12.122 18.141 1.00 61.06 254 LYS A CA 1
ATOM 2035 C C . LYS A 1 254 ? -7.851 -12.146 16.918 1.00 61.06 254 LYS A C 1
ATOM 2037 O O . LYS A 1 254 ? -9.022 -12.481 17.038 1.00 61.06 254 LYS A O 1
ATOM 2042 N N . SER A 1 255 ? -7.275 -11.914 15.735 1.00 57.81 255 SER A N 1
ATOM 2043 C CA . SER A 1 255 ? -7.896 -12.227 14.434 1.00 57.81 255 SER A CA 1
ATOM 2044 C C . SER A 1 255 ? -9.361 -11.768 14.354 1.00 57.81 255 SER A C 1
ATOM 2046 O O . SER A 1 255 ? -10.246 -12.565 14.030 1.00 57.81 255 SER A O 1
ATOM 2048 N N . LEU A 1 256 ? -9.599 -10.504 14.723 1.00 65.94 256 LEU A N 1
ATOM 2049 C CA . LEU A 1 256 ? -10.902 -9.921 15.071 1.00 65.94 256 LEU A CA 1
ATOM 2050 C C . LEU A 1 256 ? -12.046 -10.335 14.130 1.00 65.94 256 LEU A C 1
ATOM 2052 O O . LEU A 1 256 ? -13.141 -10.705 14.564 1.00 65.94 256 LEU A O 1
ATOM 2056 N N . TYR A 1 257 ? -11.766 -10.342 12.834 1.00 64.38 257 TYR A N 1
ATOM 2057 C CA . TYR A 1 257 ? -12.743 -10.557 11.777 1.00 64.38 257 TYR A CA 1
ATOM 2058 C C . TYR A 1 257 ? -13.052 -12.050 11.548 1.00 64.38 257 TYR A C 1
ATOM 2060 O O . TYR A 1 257 ? -14.217 -12.431 11.704 1.00 64.38 257 TYR A O 1
ATOM 2068 N N . PRO A 1 258 ? -12.065 -12.956 11.371 1.00 62.69 258 PRO A N 1
ATOM 2069 C CA . PRO A 1 258 ? -12.289 -14.396 11.518 1.00 62.69 258 PRO A CA 1
ATOM 2070 C C . PRO A 1 258 ? -12.984 -14.814 12.828 1.00 62.69 258 PRO A C 1
ATOM 2072 O O . PRO A 1 258 ? -13.874 -15.668 12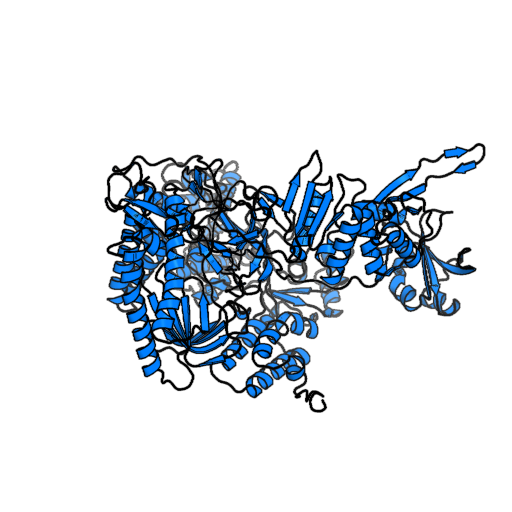.790 1.00 62.69 258 PRO A O 1
ATOM 2075 N N . MET A 1 259 ? -12.650 -14.209 13.979 1.00 74.56 259 MET A N 1
ATOM 2076 C CA . MET A 1 259 ? -13.323 -14.528 15.254 1.00 74.56 259 MET A CA 1
ATOM 2077 C C . MET A 1 259 ? -14.781 -14.092 15.251 1.00 74.56 259 MET A C 1
ATOM 2079 O O . MET A 1 259 ? -15.637 -14.791 15.797 1.00 74.56 259 MET A O 1
ATOM 2083 N N . SER A 1 260 ? -15.087 -12.964 14.619 1.00 80.75 260 SER A N 1
ATOM 2084 C CA . SER A 1 260 ? -16.461 -12.510 14.462 1.00 80.75 260 SER A CA 1
ATOM 2085 C C . SER A 1 260 ? -17.255 -13.432 13.533 1.00 80.75 260 SER A C 1
ATOM 2087 O O . SER A 1 260 ? -18.355 -13.849 13.899 1.00 80.75 260 SER A O 1
ATOM 2089 N N . MET A 1 261 ? -16.658 -13.885 12.420 1.00 79.88 261 MET A N 1
ATOM 2090 C CA . MET A 1 261 ? -17.285 -14.810 11.458 1.00 79.88 261 MET A CA 1
ATOM 2091 C C . MET A 1 261 ? -17.644 -16.127 12.143 1.00 7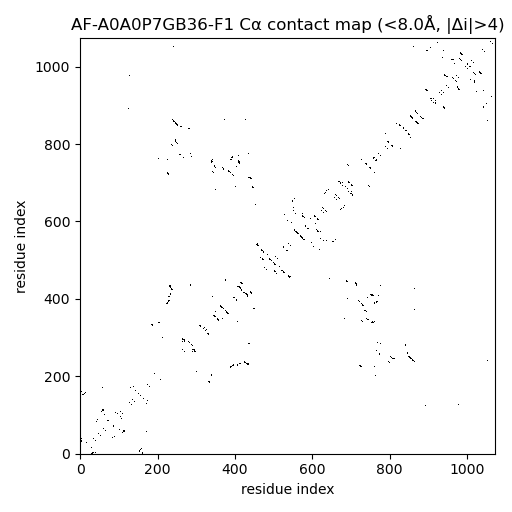9.88 261 MET A C 1
ATOM 2093 O O . MET A 1 261 ? -18.779 -16.607 12.057 1.00 79.88 261 MET A O 1
ATOM 2097 N N . ALA A 1 262 ? -16.687 -16.659 12.905 1.00 80.62 262 ALA A N 1
ATOM 2098 C CA . ALA A 1 262 ? -16.855 -17.866 13.694 1.00 80.62 262 ALA A CA 1
ATOM 2099 C C . ALA A 1 262 ? -17.712 -17.670 14.959 1.00 80.62 262 ALA A C 1
ATOM 2101 O O . ALA A 1 262 ? -18.197 -18.658 15.512 1.00 80.62 262 ALA A O 1
ATOM 2102 N N . THR A 1 263 ? -17.952 -16.442 15.427 1.00 89.56 263 THR A N 1
ATOM 2103 C CA . THR A 1 263 ? -18.874 -16.174 16.545 1.00 89.56 263 THR A CA 1
ATOM 2104 C C . THR A 1 263 ? -20.322 -16.200 16.072 1.00 89.56 263 THR A C 1
ATOM 2106 O O . THR A 1 263 ? -21.120 -16.958 16.624 1.00 89.56 263 THR A O 1
ATOM 2109 N N . ILE A 1 264 ? -20.648 -15.440 15.022 1.00 92.19 264 ILE A N 1
ATOM 2110 C CA . ILE A 1 264 ? -22.023 -15.311 14.516 1.00 92.19 264 ILE A CA 1
ATOM 2111 C C . ILE A 1 264 ? -22.446 -16.452 13.578 1.00 92.19 264 ILE A C 1
ATOM 2113 O O . ILE A 1 264 ? -23.608 -16.505 13.194 1.00 92.19 264 ILE A O 1
ATOM 2117 N N . ASN A 1 265 ? -21.537 -17.370 13.220 1.00 90.94 265 ASN A N 1
ATOM 2118 C CA . ASN A 1 265 ? -21.757 -18.438 12.231 1.00 90.94 265 ASN A CA 1
ATOM 2119 C C . ASN A 1 265 ? -22.113 -17.901 10.831 1.00 90.94 265 ASN A C 1
ATOM 2121 O O . ASN A 1 265 ? -23.017 -18.412 10.167 1.00 90.94 265 ASN A O 1
ATOM 2125 N N . SER A 1 266 ? -21.402 -16.861 10.392 1.00 89.12 266 SER A N 1
ATOM 2126 C CA . SER A 1 266 ? -21.552 -16.291 9.051 1.00 89.12 266 SER A CA 1
ATOM 2127 C C . SER A 1 266 ? -21.080 -17.272 7.985 1.00 89.12 266 SER A C 1
ATOM 2129 O O . SER A 1 266 ? -19.928 -17.709 8.017 1.00 89.12 266 SER A O 1
ATOM 2131 N N . SER A 1 267 ? -21.960 -17.586 7.037 1.00 87.94 267 SER A N 1
ATOM 2132 C CA . SER A 1 267 ? -21.689 -18.432 5.876 1.00 87.94 267 SER A CA 1
ATOM 2133 C C . SER A 1 267 ? -22.884 -18.363 4.900 1.00 87.94 267 SER A C 1
ATOM 2135 O O . SER A 1 267 ? -24.028 -18.280 5.374 1.00 87.94 267 SER A O 1
ATOM 2137 N N . PRO A 1 268 ? -22.688 -18.486 3.569 1.00 86.44 268 PRO A N 1
ATOM 2138 C CA . PRO A 1 268 ? -23.768 -18.320 2.587 1.00 86.44 268 PRO A CA 1
ATOM 2139 C C . PRO A 1 268 ? -24.997 -19.208 2.851 1.00 86.44 268 PRO A C 1
ATOM 2141 O O . PRO A 1 268 ? -26.145 -18.806 2.651 1.00 86.44 268 PRO A O 1
ATOM 2144 N N . GLU A 1 269 ? -24.779 -20.440 3.319 1.00 89.69 269 GLU A N 1
ATOM 2145 C CA . GLU A 1 269 ? -25.837 -21.409 3.603 1.00 89.69 269 GLU A CA 1
ATOM 2146 C C . GLU A 1 269 ? -26.431 -21.333 5.018 1.00 89.69 269 GLU A C 1
ATOM 2148 O O . GLU A 1 269 ? -27.495 -21.928 5.226 1.00 89.69 269 GLU A O 1
ATOM 2153 N N . THR A 1 270 ? -25.818 -20.632 5.981 1.00 92.88 270 THR A N 1
ATOM 2154 C CA . THR A 1 270 ? -26.346 -20.463 7.356 1.00 92.88 270 THR A CA 1
ATOM 2155 C C . THR A 1 270 ? -27.221 -19.226 7.512 1.00 92.88 270 THR A C 1
ATOM 2157 O O . THR A 1 270 ? -28.069 -19.205 8.408 1.00 92.88 270 THR A O 1
ATOM 2160 N N . LYS A 1 271 ? -27.078 -18.233 6.632 1.00 93.25 271 LYS A N 1
ATOM 2161 C CA . LYS A 1 271 ? -27.905 -17.021 6.569 1.00 93.25 271 LYS A CA 1
ATOM 2162 C C . LYS A 1 271 ? -29.415 -17.330 6.479 1.00 93.25 271 LYS A C 1
ATOM 2164 O O . LYS A 1 271 ? -29.826 -18.315 5.846 1.00 93.25 271 LYS A O 1
ATOM 2169 N N . VAL A 1 272 ? -30.258 -16.543 7.163 1.00 92.88 272 VAL A N 1
ATOM 2170 C CA . VAL A 1 272 ? -31.727 -16.736 7.231 1.00 92.88 272 VAL A CA 1
ATOM 2171 C C . VAL A 1 272 ? -32.536 -15.454 7.455 1.00 92.88 272 VAL A C 1
ATOM 2173 O O . VAL A 1 272 ? -32.198 -14.626 8.290 1.00 92.88 272 VAL A O 1
ATOM 2176 N N . ASP A 1 273 ? -33.704 -15.384 6.811 1.00 88.38 273 ASP A N 1
ATOM 2177 C CA . ASP A 1 273 ? -34.781 -14.445 7.156 1.00 88.38 273 ASP A CA 1
ATOM 2178 C C . ASP A 1 273 ? -35.477 -14.883 8.473 1.00 88.38 273 ASP A C 1
ATOM 2180 O O . ASP A 1 273 ? -36.052 -15.979 8.517 1.00 88.38 273 ASP A O 1
ATOM 2184 N N . PRO A 1 274 ? -35.469 -14.064 9.546 1.00 85.12 274 PRO A N 1
ATOM 2185 C CA . PRO A 1 274 ? -36.102 -14.391 10.826 1.00 85.12 274 PRO A CA 1
ATOM 2186 C C . PRO A 1 274 ? -37.645 -14.298 10.830 1.00 85.12 274 PRO A C 1
ATOM 2188 O O . PRO A 1 274 ? -38.264 -14.743 11.799 1.00 85.12 274 PRO A O 1
ATOM 2191 N N . GLU A 1 275 ? -38.298 -13.754 9.793 1.00 84.44 275 GLU A N 1
ATOM 2192 C CA . GLU A 1 275 ? -39.758 -13.857 9.611 1.00 84.44 275 GLU A CA 1
ATOM 2193 C C . GLU A 1 275 ? -40.179 -15.183 8.940 1.00 84.44 275 GLU A C 1
ATOM 2195 O O . GLU A 1 275 ? -41.298 -15.651 9.181 1.00 84.44 275 GLU A O 1
ATOM 2200 N N . GLU A 1 276 ? -39.305 -15.821 8.145 1.00 88.69 276 GLU A N 1
ATOM 2201 C CA . GLU A 1 276 ? -39.570 -17.136 7.525 1.00 88.69 276 GLU A CA 1
ATOM 2202 C C . GLU A 1 276 ? -38.948 -18.333 8.283 1.00 88.69 276 GLU A C 1
ATOM 2204 O O . GLU A 1 276 ? -39.439 -19.462 8.158 1.00 88.69 276 GLU A O 1
ATOM 2209 N N . TYR A 1 277 ? -37.906 -18.121 9.097 1.00 90.19 277 TYR A N 1
ATOM 2210 C CA . TYR A 1 277 ? -37.199 -19.174 9.838 1.00 90.19 277 TYR A CA 1
ATOM 2211 C C . TYR A 1 277 ? -37.667 -19.313 11.303 1.00 90.19 277 TYR A C 1
ATOM 2213 O O . TYR A 1 277 ? -37.230 -18.591 12.191 1.00 90.19 277 TYR A O 1
ATOM 2221 N N . ASP A 1 278 ? -38.490 -20.333 11.581 1.00 87.38 278 ASP A N 1
ATOM 2222 C CA . ASP A 1 278 ? -39.009 -20.720 12.918 1.00 87.38 278 ASP A CA 1
ATOM 2223 C C . ASP A 1 278 ? -37.927 -21.178 13.956 1.00 87.38 278 ASP A C 1
ATOM 2225 O O . ASP A 1 278 ? -38.275 -21.757 14.993 1.00 87.38 278 ASP A O 1
ATOM 2229 N N . GLY A 1 279 ? -36.624 -21.016 13.686 1.00 88.25 279 GLY A N 1
ATOM 2230 C CA . GLY A 1 279 ? -35.514 -21.569 14.486 1.00 88.25 279 GLY A CA 1
ATOM 2231 C C . GLY A 1 279 ? -34.671 -20.533 15.245 1.00 88.25 279 GLY A C 1
ATOM 2232 O O . GLY A 1 279 ? -34.900 -19.332 15.152 1.00 88.25 279 GLY A O 1
ATOM 2233 N N . GLU A 1 280 ? -33.675 -20.998 16.008 1.00 92.19 280 GLU A N 1
ATOM 2234 C CA . GLU A 1 280 ? -32.753 -20.105 16.729 1.00 92.19 280 GLU A CA 1
ATOM 2235 C C . GLU A 1 280 ? -31.617 -19.589 15.841 1.00 92.19 280 GLU A C 1
ATOM 2237 O O . GLU A 1 280 ? -31.067 -20.320 15.007 1.00 92.19 280 GLU A O 1
ATOM 2242 N N . THR A 1 281 ? -31.257 -18.324 16.061 1.00 95.06 281 THR A N 1
ATOM 2243 C CA . THR A 1 281 ? -30.281 -17.578 15.268 1.00 95.06 281 THR A CA 1
ATOM 2244 C C . THR A 1 281 ? -29.302 -16.805 16.147 1.00 95.06 281 THR A C 1
ATOM 2246 O O . THR A 1 281 ? -29.666 -16.355 17.234 1.00 95.06 281 THR A O 1
ATOM 2249 N N . TYR A 1 282 ? -28.057 -16.673 15.693 1.00 95.94 282 TYR A N 1
ATOM 2250 C CA . TYR A 1 282 ? -27.171 -15.600 16.144 1.00 95.94 282 TYR A CA 1
ATOM 2251 C C . TYR A 1 282 ? -27.653 -14.280 15.546 1.00 95.94 282 TYR A C 1
ATOM 2253 O O . TYR A 1 282 ? -28.285 -14.281 14.486 1.00 95.94 282 TYR A O 1
ATOM 2261 N N . HIS A 1 283 ? -27.375 -13.177 16.231 1.00 93.19 283 HIS A N 1
ATOM 2262 C CA . HIS A 1 283 ? -27.623 -11.829 15.734 1.00 93.19 283 HIS A CA 1
ATOM 2263 C C . HIS A 1 283 ? -26.267 -11.136 15.593 1.00 93.19 283 HIS A C 1
ATOM 2265 O O . HIS A 1 283 ? -25.434 -11.261 16.487 1.00 93.19 283 HIS A O 1
ATOM 2271 N N . ALA A 1 284 ? -26.050 -10.396 14.516 1.00 92.44 284 ALA A N 1
ATOM 2272 C CA . ALA A 1 284 ? -24.959 -9.428 14.451 1.00 92.44 284 ALA A CA 1
ATOM 2273 C C . ALA A 1 284 ? -25.487 -8.001 14.707 1.00 92.44 284 ALA A C 1
ATOM 2275 O O . ALA A 1 284 ? -26.704 -7.787 14.625 1.00 92.44 284 ALA A O 1
ATOM 2276 N N . PRO A 1 285 ? -24.622 -7.016 15.027 1.00 88.88 285 PRO A N 1
ATOM 2277 C CA . PRO A 1 285 ? -25.057 -5.647 15.337 1.00 88.88 285 PRO A CA 1
ATOM 2278 C C . PRO A 1 285 ? -25.729 -4.934 14.155 1.00 88.88 285 PRO A C 1
ATOM 2280 O O . PRO A 1 285 ? -26.563 -4.046 14.340 1.00 88.88 285 PRO A O 1
ATOM 2283 N N . ASP A 1 286 ? -25.429 -5.366 12.929 1.00 86.00 286 ASP A N 1
ATOM 2284 C CA . ASP A 1 286 ? -26.103 -4.922 11.711 1.00 86.00 286 ASP A CA 1
ATOM 2285 C C . ASP A 1 286 ? -27.586 -5.371 11.649 1.00 86.00 286 ASP A C 1
ATOM 2287 O O . ASP A 1 286 ? -28.407 -4.753 10.964 1.00 86.00 286 ASP A O 1
ATOM 2291 N N . GLY A 1 287 ? -27.962 -6.404 12.406 1.00 84.75 287 GLY A N 1
ATOM 2292 C CA . GLY A 1 287 ? -29.288 -7.012 12.428 1.00 84.75 287 GLY A CA 1
ATOM 2293 C C . GLY A 1 287 ? -29.464 -8.207 11.485 1.00 84.75 287 GLY A C 1
ATOM 2294 O O . GLY A 1 287 ? -30.604 -8.639 11.294 1.00 84.75 287 GLY A O 1
ATOM 2295 N N . THR A 1 288 ? -28.392 -8.752 10.905 1.00 93.12 288 THR A N 1
ATOM 2296 C CA . THR A 1 288 ? -28.452 -10.002 10.134 1.00 93.12 288 THR A CA 1
ATOM 2297 C C . THR A 1 288 ? -28.511 -11.219 11.059 1.00 93.12 288 THR A C 1
ATOM 2299 O O . THR A 1 288 ? -27.989 -11.220 12.178 1.00 93.12 288 THR A O 1
ATOM 2302 N N . HIS A 1 289 ? -29.194 -12.268 10.592 1.00 94.50 289 HIS A N 1
ATOM 2303 C CA . HIS A 1 289 ? -29.436 -13.499 11.335 1.00 94.50 289 HIS A CA 1
ATOM 2304 C C . HIS A 1 289 ? -28.847 -14.732 10.626 1.00 94.50 289 HIS A C 1
ATOM 2306 O O . HIS A 1 289 ? -29.183 -15.037 9.479 1.00 94.50 289 HIS A O 1
ATOM 2312 N N . PHE A 1 290 ? -28.061 -15.518 11.365 1.00 95.94 290 PHE A N 1
ATOM 2313 C CA . PHE A 1 290 ? -27.543 -16.826 10.935 1.00 95.94 290 PHE A CA 1
ATOM 2314 C C . PHE A 1 290 ? -28.081 -17.921 11.837 1.00 95.94 290 PHE A C 1
ATOM 2316 O O . PHE A 1 290 ? -28.258 -17.710 13.036 1.00 95.94 290 PHE A O 1
ATOM 2323 N N . ARG A 1 291 ? -28.324 -19.117 11.299 1.00 95.00 291 ARG A N 1
ATOM 2324 C CA . ARG A 1 291 ? -28.747 -20.275 12.105 1.00 95.00 291 ARG A CA 1
ATOM 2325 C C . ARG A 1 291 ? -27.691 -20.605 13.161 1.00 95.00 291 ARG A C 1
ATOM 2327 O O . ARG A 1 291 ? -26.503 -20.609 12.861 1.00 95.00 291 ARG A O 1
ATOM 2334 N N . LYS A 1 292 ? -28.123 -20.977 14.372 1.00 92.81 292 LYS A N 1
ATOM 2335 C CA . LYS A 1 292 ? -27.208 -21.553 15.379 1.00 92.81 292 LYS A CA 1
ATOM 2336 C C . LYS A 1 292 ? -26.792 -23.000 15.077 1.00 92.81 292 LYS A C 1
ATOM 2338 O O . LYS A 1 292 ? -25.769 -23.442 15.575 1.00 92.81 292 LYS A O 1
ATOM 2343 N N . GLU A 1 293 ? -27.581 -23.732 14.284 1.00 88.81 293 GLU A N 1
ATOM 2344 C CA . GLU A 1 293 ? -27.268 -25.089 13.811 1.00 88.81 293 GLU A CA 1
ATOM 2345 C C . GLU A 1 293 ? -27.762 -25.279 12.354 1.00 88.81 293 GLU A C 1
ATOM 2347 O O . GLU A 1 293 ? -28.884 -24.857 12.039 1.00 88.81 293 GLU A O 1
ATOM 2352 N N . PRO A 1 294 ? -27.011 -25.971 11.472 1.00 89.38 294 PRO A N 1
ATOM 2353 C CA . PRO A 1 294 ? -25.630 -26.427 11.661 1.00 89.38 294 PRO A CA 1
ATOM 2354 C C . PRO A 1 294 ? -24.630 -25.257 11.631 1.00 89.38 294 PRO A C 1
ATOM 2356 O O . PRO A 1 294 ? -25.000 -24.122 11.324 1.00 89.38 294 PRO A O 1
ATOM 2359 N N . ASP A 1 295 ? -23.369 -25.557 11.927 1.00 88.75 295 ASP A N 1
ATOM 2360 C CA . ASP A 1 295 ? -22.247 -24.690 11.567 1.00 88.75 295 ASP A CA 1
ATOM 2361 C C . ASP A 1 295 ? -22.161 -24.539 10.036 1.00 88.75 295 ASP A C 1
ATOM 2363 O O . ASP A 1 295 ? -22.615 -25.409 9.286 1.00 88.75 295 ASP A O 1
ATOM 2367 N N . GLY A 1 296 ? -21.660 -23.394 9.578 1.00 88.56 296 GLY A N 1
ATOM 2368 C CA . GLY A 1 296 ? -21.505 -23.076 8.161 1.00 88.56 296 GLY A CA 1
ATOM 2369 C C . GLY A 1 296 ? -20.109 -23.376 7.641 1.00 88.56 296 GLY A C 1
ATOM 2370 O O . GLY A 1 296 ? -19.148 -23.328 8.402 1.00 88.56 296 GLY A O 1
ATOM 2371 N N . ILE A 1 297 ? -19.972 -23.622 6.339 1.00 85.56 297 ILE A N 1
ATOM 2372 C CA . ILE A 1 297 ? -18.697 -24.010 5.720 1.00 85.56 297 ILE A CA 1
ATOM 2373 C C . ILE A 1 297 ? -17.591 -22.968 5.949 1.00 85.56 297 ILE A C 1
ATOM 2375 O O . ILE A 1 297 ? -16.443 -23.347 6.156 1.00 85.56 297 ILE A O 1
ATOM 2379 N N . MET A 1 298 ? -17.921 -21.672 6.004 1.00 76.50 298 MET A N 1
ATOM 2380 C CA . MET A 1 298 ? -16.956 -20.616 6.331 1.00 76.50 298 MET A CA 1
ATOM 2381 C C . MET A 1 298 ? -16.511 -20.669 7.803 1.00 76.50 298 MET A C 1
ATOM 2383 O O . MET A 1 298 ? -15.322 -20.516 8.082 1.00 76.50 298 MET A O 1
ATOM 2387 N N . ARG A 1 299 ? -17.422 -20.975 8.741 1.00 83.12 299 ARG A N 1
ATOM 2388 C CA . ARG A 1 299 ? -17.088 -21.233 10.156 1.00 83.12 299 ARG A CA 1
ATOM 2389 C C . ARG A 1 299 ? -16.268 -22.509 10.309 1.00 83.12 299 ARG A C 1
ATOM 2391 O O . ARG A 1 299 ? -15.264 -22.477 11.001 1.00 83.12 299 ARG A O 1
ATOM 2398 N N . GLU A 1 300 ? -16.651 -23.603 9.652 1.00 82.12 300 GLU A N 1
ATOM 2399 C CA . GLU A 1 300 ? -15.915 -24.875 9.676 1.00 82.12 300 GLU A CA 1
ATOM 2400 C C . GLU A 1 300 ? -14.517 -24.738 9.055 1.00 82.12 300 GLU A C 1
ATOM 2402 O O . GLU A 1 300 ? -13.557 -25.314 9.563 1.00 82.12 300 GLU A O 1
ATOM 2407 N N . MET A 1 301 ? -14.374 -23.947 7.986 1.00 73.50 301 MET A N 1
ATOM 2408 C CA . MET A 1 301 ? -13.078 -23.603 7.400 1.00 73.50 301 MET A CA 1
ATOM 2409 C C . MET A 1 301 ? -12.231 -22.776 8.3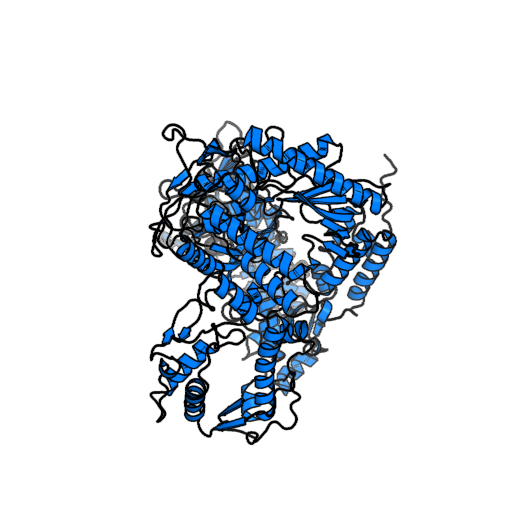60 1.00 73.50 301 MET A C 1
ATOM 2411 O O . MET A 1 301 ? -11.085 -23.140 8.593 1.00 73.50 301 MET A O 1
ATOM 2415 N N . ILE A 1 302 ? -12.771 -21.697 8.930 1.00 68.56 302 ILE A N 1
ATOM 2416 C CA . ILE A 1 302 ? -12.044 -20.865 9.897 1.00 68.56 302 ILE A CA 1
ATOM 2417 C C . ILE A 1 302 ? -11.656 -21.688 11.129 1.00 68.56 302 ILE A C 1
ATOM 2419 O O . ILE A 1 302 ? -10.504 -21.637 11.544 1.00 68.56 302 ILE A O 1
ATOM 2423 N N . ASP A 1 303 ? -12.558 -22.510 11.661 1.00 69.25 303 ASP A N 1
ATOM 2424 C CA . ASP A 1 303 ? -12.283 -23.393 12.793 1.00 69.25 303 ASP A CA 1
ATOM 2425 C C . ASP A 1 303 ? -11.213 -24.439 12.471 1.00 69.25 303 ASP A C 1
ATOM 2427 O O . ASP A 1 303 ? -10.333 -24.659 13.301 1.00 69.25 303 ASP A O 1
ATOM 2431 N N . GLU A 1 304 ? -11.228 -25.065 11.289 1.00 70.25 304 GLU A N 1
ATOM 2432 C CA . GLU A 1 304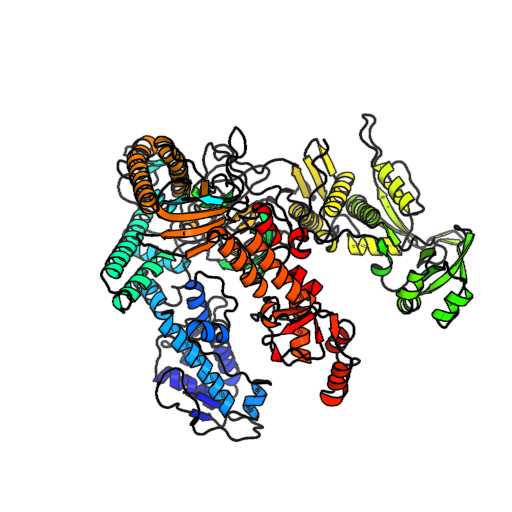 ? -10.182 -26.022 10.907 1.00 70.25 304 GLU A CA 1
ATOM 2433 C C . GLU A 1 304 ? -8.839 -25.324 10.652 1.00 70.25 304 GLU A C 1
ATOM 2435 O O . GLU A 1 304 ? -7.817 -25.807 11.133 1.00 70.25 304 GLU A O 1
ATOM 2440 N N . LEU A 1 305 ? -8.825 -24.173 9.969 1.00 64.62 305 LEU A N 1
ATOM 2441 C CA . LEU A 1 305 ? -7.618 -23.371 9.733 1.00 64.62 305 LEU A CA 1
ATOM 2442 C C . LEU A 1 305 ? -6.998 -22.920 11.066 1.00 64.62 305 LEU A C 1
ATOM 2444 O O . LEU A 1 305 ? -5.806 -23.114 11.291 1.00 64.62 305 LEU A O 1
ATOM 2448 N N . LEU A 1 306 ? -7.799 -22.377 11.985 1.00 60.62 306 LEU A N 1
ATOM 2449 C CA . LEU A 1 306 ? -7.339 -21.974 13.316 1.00 60.62 306 LEU A CA 1
ATOM 2450 C C . LEU A 1 306 ? -6.877 -23.173 14.142 1.00 60.62 306 LEU A C 1
ATOM 2452 O O . LEU A 1 306 ? -5.779 -23.123 14.685 1.00 60.62 306 LEU A O 1
ATOM 2456 N N . THR A 1 307 ? -7.653 -24.261 14.190 1.00 64.69 307 THR A N 1
ATOM 2457 C CA . THR A 1 307 ? -7.294 -25.468 14.956 1.00 64.69 307 THR A CA 1
ATOM 2458 C C . THR A 1 307 ? -6.006 -26.092 14.424 1.00 64.69 307 THR A C 1
ATOM 2460 O O . THR A 1 307 ? -5.122 -26.419 15.207 1.00 64.69 307 THR A O 1
ATOM 2463 N N . GLU A 1 308 ? -5.843 -26.213 13.104 1.00 64.25 308 GLU A N 1
ATOM 2464 C CA . GLU A 1 308 ? -4.610 -26.717 12.488 1.00 64.25 308 GLU A CA 1
ATOM 2465 C C . GLU A 1 308 ? -3.427 -25.785 12.792 1.00 64.25 308 GLU A C 1
ATOM 2467 O O . GLU A 1 308 ? -2.330 -26.247 13.112 1.00 64.25 308 GLU A O 1
ATOM 2472 N N . ARG A 1 309 ? -3.640 -24.464 12.760 1.00 61.22 309 ARG A N 1
ATOM 2473 C CA . ARG A 1 309 ? -2.615 -23.469 13.095 1.00 61.22 309 ARG A CA 1
ATOM 2474 C C . ARG A 1 309 ? -2.228 -23.499 14.578 1.00 61.22 309 ARG A C 1
ATOM 2476 O O . ARG A 1 309 ? -1.049 -23.338 14.899 1.00 61.22 309 ARG A O 1
ATOM 2483 N N . GLU A 1 310 ? -3.183 -23.723 15.473 1.00 59.16 310 GLU A N 1
ATOM 2484 C CA . GLU A 1 310 ? -2.967 -23.882 16.913 1.00 59.16 310 GLU A CA 1
ATOM 2485 C C . GLU A 1 310 ? -2.294 -25.214 17.242 1.00 59.16 310 GLU A C 1
ATOM 2487 O O . GLU A 1 310 ? -1.284 -25.203 17.940 1.00 59.16 310 GLU A O 1
ATOM 2492 N N . GLU A 1 311 ? -2.734 -26.339 16.664 1.00 68.81 311 GLU A N 1
ATOM 2493 C CA . GLU A 1 311 ? -2.033 -27.625 16.779 1.00 68.81 311 GLU A CA 1
ATOM 2494 C C . GLU A 1 311 ? -0.585 -27.502 16.282 1.00 68.81 311 GLU A C 1
ATOM 2496 O O . GLU A 1 311 ? 0.331 -28.049 16.896 1.00 68.81 311 GLU A O 1
ATOM 2501 N N . LYS A 1 312 ? -0.335 -26.746 15.204 1.00 70.94 312 LYS A N 1
ATOM 2502 C CA . LYS A 1 312 ? 1.023 -26.498 14.693 1.00 70.94 312 LYS A CA 1
ATOM 2503 C C . LYS A 1 312 ? 1.831 -25.605 15.631 1.00 70.94 312 LYS A C 1
ATOM 2505 O O . LYS A 1 312 ? 2.981 -25.942 15.896 1.00 70.94 312 LYS A O 1
ATOM 2510 N N . LYS A 1 313 ? 1.255 -24.543 16.206 1.00 65.44 313 LYS A N 1
ATOM 2511 C CA . LYS A 1 313 ? 1.904 -23.762 17.278 1.00 65.44 313 LYS A CA 1
ATOM 2512 C C . LYS A 1 313 ? 2.227 -24.633 18.501 1.00 65.44 313 LYS A C 1
ATOM 2514 O O . LYS A 1 313 ? 3.368 -24.622 18.952 1.00 65.44 313 LYS A O 1
ATOM 2519 N N . GLU A 1 314 ? 1.285 -25.435 19.002 1.00 69.25 314 GLU A N 1
ATOM 2520 C CA . GLU A 1 314 ? 1.519 -26.340 20.138 1.00 69.25 314 GLU A CA 1
ATOM 2521 C C . GLU A 1 314 ? 2.604 -27.380 19.834 1.00 69.25 314 GLU A C 1
ATOM 2523 O O . GLU A 1 314 ? 3.425 -27.693 20.699 1.00 69.25 314 GLU A O 1
ATOM 2528 N N . LEU A 1 315 ? 2.609 -27.958 18.630 1.00 72.75 315 LEU A N 1
ATOM 2529 C CA . LEU A 1 315 ? 3.607 -28.943 18.213 1.00 72.75 315 LEU A CA 1
ATOM 2530 C C . LEU A 1 315 ? 4.986 -28.298 18.046 1.00 72.75 315 LEU A C 1
ATOM 2532 O O . LEU A 1 315 ? 5.968 -28.858 18.533 1.00 72.75 315 LEU A O 1
ATOM 2536 N N . ARG A 1 316 ? 5.061 -27.108 17.439 1.00 76.44 316 ARG A N 1
ATOM 2537 C CA . ARG A 1 316 ? 6.271 -26.279 17.370 1.00 76.44 316 ARG A CA 1
ATOM 2538 C C . ARG A 1 316 ? 6.828 -26.019 18.770 1.00 76.44 316 ARG A C 1
ATOM 2540 O O . ARG A 1 316 ? 7.984 -26.336 19.029 1.00 76.44 316 ARG A O 1
ATOM 2547 N N . ASP A 1 317 ? 5.998 -25.537 19.691 1.00 70.12 317 ASP A N 1
ATOM 2548 C CA . ASP A 1 317 ? 6.411 -25.121 21.040 1.00 70.12 317 ASP A CA 1
ATOM 2549 C C . ASP A 1 317 ? 6.729 -26.310 21.978 1.00 70.12 317 ASP A C 1
ATOM 2551 O O . ASP A 1 317 ? 7.316 -26.134 23.049 1.00 70.12 317 ASP A O 1
ATOM 2555 N N . GLN A 1 318 ? 6.409 -27.544 21.565 1.00 79.19 318 GLN A N 1
ATOM 2556 C CA . GLN A 1 318 ? 6.897 -28.790 22.178 1.00 79.19 318 GLN A CA 1
ATOM 2557 C C . GLN A 1 318 ? 8.303 -29.205 21.704 1.00 79.19 318 GLN A C 1
ATOM 2559 O O . GLN A 1 318 ? 8.896 -30.124 22.286 1.00 79.19 318 GLN A O 1
ATOM 2564 N N . HIS A 1 319 ? 8.840 -28.562 20.666 1.00 76.44 319 HIS A N 1
ATOM 2565 C CA . HIS A 1 319 ? 10.163 -28.817 20.107 1.00 76.44 319 HIS A CA 1
ATOM 2566 C C . HIS A 1 319 ? 11.177 -27.724 20.476 1.00 76.44 319 HIS A C 1
ATOM 2568 O O . HIS A 1 319 ? 10.840 -26.647 20.956 1.00 76.44 319 HIS A O 1
ATOM 2574 N N . ASP A 1 320 ? 12.460 -28.050 20.319 1.00 72.00 320 ASP A N 1
ATOM 2575 C CA . ASP A 1 320 ? 13.557 -27.113 20.571 1.00 72.00 320 ASP A CA 1
ATOM 2576 C C . ASP A 1 320 ? 13.659 -26.145 19.373 1.00 72.00 320 ASP A C 1
ATOM 2578 O O . ASP A 1 320 ? 13.620 -26.650 18.246 1.00 72.00 320 ASP A O 1
ATOM 2582 N N . PRO A 1 321 ? 13.765 -24.813 19.562 1.00 65.75 321 PRO A N 1
ATOM 2583 C CA . PRO A 1 321 ? 13.828 -23.849 18.458 1.00 65.75 321 PRO A CA 1
ATOM 2584 C C . PRO A 1 321 ? 14.885 -24.169 17.396 1.00 65.75 321 PRO A C 1
ATOM 2586 O O . PRO A 1 321 ? 14.621 -24.003 16.210 1.00 65.75 321 PRO A O 1
ATOM 2589 N N . ASP A 1 322 ? 16.030 -24.724 17.804 1.00 71.50 322 ASP A N 1
ATOM 2590 C CA . ASP A 1 322 ? 17.135 -25.100 16.912 1.00 71.50 322 ASP A CA 1
ATOM 2591 C C . ASP A 1 322 ? 16.923 -26.498 16.268 1.00 71.50 322 ASP A C 1
ATOM 2593 O O . ASP A 1 322 ? 17.878 -27.266 16.092 1.00 71.50 322 ASP A O 1
ATOM 2597 N N . SER A 1 323 ? 15.675 -26.906 15.990 1.00 68.50 323 SER A N 1
ATOM 2598 C CA . SER A 1 323 ? 15.364 -28.249 15.474 1.00 68.50 323 SER A CA 1
ATOM 2599 C C . SER A 1 323 ? 14.440 -28.280 14.256 1.00 68.50 323 SER A C 1
ATOM 2601 O O . SER A 1 323 ? 13.399 -27.632 14.214 1.00 68.50 323 SER A O 1
ATOM 2603 N N . GLU A 1 324 ? 14.768 -29.178 13.321 1.00 65.94 324 GLU A N 1
ATOM 2604 C CA . GLU A 1 324 ? 14.015 -29.524 12.099 1.00 65.94 324 GLU A CA 1
ATOM 2605 C C . GLU A 1 324 ? 12.500 -29.712 12.336 1.00 65.94 324 GLU A C 1
ATOM 2607 O O . GLU A 1 324 ? 11.680 -29.410 11.471 1.00 65.94 324 GLU A O 1
ATOM 2612 N N . ALA A 1 325 ? 12.110 -30.192 13.523 1.00 63.78 325 ALA A N 1
ATOM 2613 C CA . ALA A 1 325 ? 10.711 -30.353 13.905 1.00 63.78 325 ALA A CA 1
ATOM 2614 C C . ALA A 1 325 ? 10.033 -29.023 14.284 1.00 63.78 325 ALA A C 1
ATOM 2616 O O . ALA A 1 325 ? 8.897 -28.803 13.873 1.00 63.78 325 ALA A O 1
ATOM 2617 N N . TYR A 1 326 ? 10.716 -28.136 15.019 1.00 76.12 326 TYR A N 1
ATOM 2618 C CA . TYR A 1 326 ? 10.225 -26.786 15.318 1.00 76.12 326 TYR A CA 1
ATOM 2619 C C . TYR A 1 326 ? 10.045 -25.995 14.019 1.00 76.12 326 TYR A C 1
ATOM 2621 O O . TYR A 1 326 ? 8.940 -25.541 13.731 1.00 76.12 326 TYR A O 1
ATOM 2629 N N . GLU A 1 327 ? 11.092 -25.917 13.190 1.00 63.88 327 GLU A N 1
ATOM 2630 C CA . GLU A 1 327 ? 11.051 -25.204 11.906 1.00 63.88 327 GLU A CA 1
ATOM 2631 C C . GLU A 1 327 ? 9.907 -25.692 11.012 1.00 63.88 327 GLU A C 1
ATOM 2633 O O . GLU A 1 327 ? 9.196 -24.896 10.403 1.00 63.88 327 GLU A O 1
ATOM 2638 N N . ARG A 1 328 ? 9.701 -27.014 10.941 1.00 64.62 328 ARG A N 1
ATOM 2639 C CA . ARG A 1 328 ? 8.634 -27.602 10.131 1.00 64.62 328 ARG A CA 1
ATOM 2640 C C . ARG A 1 328 ? 7.250 -27.166 10.602 1.00 64.62 328 ARG A C 1
ATOM 2642 O O . ARG A 1 328 ? 6.435 -26.781 9.767 1.00 64.62 328 ARG A O 1
ATOM 2649 N N . TYR A 1 329 ? 6.977 -27.220 11.903 1.00 65.62 329 TYR A N 1
ATOM 2650 C CA . TYR A 1 329 ? 5.681 -26.786 12.423 1.00 65.62 329 TYR A CA 1
ATOM 2651 C C . TYR A 1 329 ? 5.501 -25.261 12.344 1.00 65.62 329 TYR A C 1
ATOM 2653 O O . TYR A 1 329 ? 4.375 -24.800 12.154 1.00 65.62 329 TYR A O 1
ATOM 2661 N N . ASP A 1 330 ? 6.584 -24.475 12.395 1.00 59.03 330 ASP A N 1
ATOM 2662 C CA . ASP A 1 330 ? 6.507 -23.026 12.185 1.00 59.03 330 ASP A CA 1
ATOM 2663 C C . ASP A 1 330 ? 6.220 -22.657 10.716 1.00 59.03 330 ASP A C 1
ATOM 2665 O O . ASP A 1 330 ? 5.359 -21.817 10.448 1.00 59.03 330 ASP A O 1
ATOM 2669 N N . ARG A 1 331 ? 6.829 -23.367 9.752 1.00 62.53 331 ARG A N 1
ATOM 2670 C CA . ARG A 1 331 ? 6.463 -23.271 8.325 1.00 62.53 331 ARG A CA 1
ATOM 2671 C C . ARG A 1 331 ? 4.994 -23.649 8.103 1.00 62.53 331 ARG A C 1
ATOM 2673 O O . ARG A 1 331 ? 4.273 -22.911 7.440 1.00 62.53 331 ARG A O 1
ATOM 2680 N N . GLN A 1 332 ? 4.516 -24.731 8.724 1.00 57.00 332 GLN A N 1
ATOM 2681 C CA . GLN A 1 332 ? 3.113 -25.151 8.622 1.00 57.00 332 GLN A CA 1
ATOM 2682 C C . GLN A 1 332 ? 2.120 -24.121 9.206 1.00 57.00 332 GLN A C 1
ATOM 2684 O O . GLN A 1 332 ? 1.125 -23.825 8.548 1.00 57.00 332 GLN A O 1
ATOM 2689 N N . GLN A 1 333 ? 2.370 -23.519 10.383 1.00 55.06 333 GLN A N 1
ATOM 2690 C CA . GLN A 1 333 ? 1.472 -22.467 10.914 1.00 55.06 333 GLN A CA 1
ATOM 2691 C C . GLN A 1 333 ? 1.532 -21.161 10.104 1.00 55.06 333 GLN A C 1
ATOM 2693 O O . GLN A 1 333 ? 0.549 -20.416 10.075 1.00 55.06 333 GLN A O 1
ATOM 2698 N N . GLY A 1 334 ? 2.669 -20.884 9.455 1.00 49.34 334 GLY A N 1
ATOM 2699 C CA . GLY A 1 334 ? 2.825 -19.763 8.531 1.00 49.34 334 GLY A CA 1
ATOM 2700 C C . GLY A 1 334 ? 2.031 -19.959 7.239 1.00 49.34 334 GLY A C 1
ATOM 2701 O O . GLY A 1 334 ? 1.336 -19.040 6.817 1.00 49.34 334 GLY A O 1
ATOM 2702 N N . GLY A 1 335 ? 2.052 -21.163 6.662 1.00 46.78 335 GLY A N 1
ATOM 2703 C CA . GLY A 1 335 ? 1.336 -21.476 5.423 1.00 46.78 335 GLY A CA 1
ATOM 2704 C C . GLY A 1 335 ? -0.183 -21.293 5.512 1.00 46.78 335 GLY A C 1
ATOM 2705 O O . GLY A 1 335 ? -0.809 -20.771 4.594 1.00 46.78 335 GLY A O 1
ATOM 2706 N N . VAL A 1 336 ? -0.771 -21.620 6.665 1.00 47.50 336 VAL A N 1
ATOM 2707 C CA . VAL A 1 336 ? -2.203 -21.407 6.948 1.00 47.50 336 VAL A CA 1
ATOM 2708 C C . VAL A 1 336 ? -2.587 -19.912 6.995 1.00 47.50 336 VAL A C 1
ATOM 2710 O O . VAL A 1 336 ? -3.754 -19.567 6.829 1.00 47.50 336 VAL A O 1
ATOM 2713 N N . LYS A 1 337 ? -1.623 -18.998 7.185 1.00 49.53 337 LYS A N 1
ATOM 2714 C CA . LYS A 1 337 ? -1.858 -17.547 7.335 1.00 49.53 337 LYS A CA 1
ATOM 2715 C C . LYS A 1 337 ? -2.127 -16.810 6.005 1.00 49.53 337 LYS A C 1
ATOM 2717 O O . LYS A 1 337 ? -2.552 -15.662 6.037 1.00 49.53 337 LYS A O 1
ATOM 2722 N N . VAL A 1 338 ? -1.830 -17.417 4.854 1.00 43.50 338 VAL A N 1
ATOM 2723 C CA . VAL A 1 338 ? -1.691 -16.712 3.556 1.00 43.50 338 VAL A CA 1
ATOM 2724 C C . VAL A 1 338 ? -3.026 -16.468 2.823 1.00 43.50 338 VAL A C 1
ATOM 2726 O O . VAL A 1 338 ? -3.116 -15.644 1.925 1.00 43.50 338 VAL A O 1
ATOM 2729 N N . ILE A 1 339 ? -4.081 -17.185 3.190 1.00 44.44 339 ILE A N 1
ATOM 2730 C CA . ILE A 1 339 ? -5.095 -17.695 2.251 1.00 44.44 339 ILE A CA 1
ATOM 2731 C C . ILE A 1 339 ? -6.295 -16.716 2.029 1.00 44.44 339 ILE A C 1
ATOM 2733 O O . ILE A 1 339 ? -7.440 -17.154 2.071 1.00 44.44 339 ILE A O 1
ATOM 2737 N N . MET A 1 340 ? -6.093 -15.383 1.841 1.00 46.09 340 MET A N 1
ATOM 2738 C CA . MET A 1 340 ? -7.204 -14.393 1.640 1.00 46.09 340 MET A CA 1
ATOM 2739 C C . MET A 1 340 ? -6.848 -12.984 0.994 1.00 46.09 340 MET A C 1
ATOM 2741 O O . MET A 1 340 ? -5.849 -12.404 1.415 1.00 46.09 340 MET A O 1
ATOM 2745 N N . ASN A 1 341 ? -7.646 -12.394 0.043 1.00 44.41 341 ASN A N 1
ATOM 2746 C CA . ASN A 1 341 ? -7.715 -10.927 -0.365 1.00 44.41 341 ASN A CA 1
ATOM 2747 C C . ASN A 1 341 ? -8.825 -10.564 -1.440 1.00 44.41 341 ASN A C 1
ATOM 2749 O O . ASN A 1 341 ? -9.408 -11.538 -1.909 1.00 44.41 341 ASN A O 1
ATOM 2753 N N . CYS A 1 342 ? -9.109 -9.269 -1.838 1.00 49.84 342 CYS A N 1
ATOM 2754 C CA . CYS A 1 342 ? -9.587 -8.736 -3.199 1.00 49.84 342 CYS A CA 1
ATOM 2755 C C . CYS A 1 342 ? -10.323 -7.328 -3.339 1.00 49.84 342 CYS A C 1
ATOM 2757 O O . CYS A 1 342 ? -10.609 -6.690 -2.325 1.00 49.84 342 CYS A O 1
ATOM 2759 N N . PHE A 1 343 ? -10.627 -6.834 -4.589 1.00 61.94 343 PHE A N 1
ATOM 2760 C CA . PHE A 1 343 ? -11.028 -5.429 -5.011 1.00 61.94 343 PHE A CA 1
ATOM 2761 C C . PHE A 1 343 ? -11.803 -5.295 -6.395 1.00 61.94 343 PHE A C 1
ATOM 2763 O O . PHE A 1 343 ? -11.349 -5.880 -7.349 1.00 61.94 343 PHE A O 1
ATOM 2770 N N . THR A 1 344 ? -12.874 -4.494 -6.605 1.00 55.94 344 THR A N 1
ATOM 2771 C CA . THR A 1 344 ? -13.968 -4.460 -7.681 1.00 55.94 344 THR A CA 1
ATOM 2772 C C . THR A 1 344 ? -13.787 -4.492 -9.243 1.00 55.94 344 THR A C 1
ATOM 2774 O O . THR A 1 344 ? -12.669 -4.689 -9.696 1.00 55.94 344 THR A O 1
ATOM 2777 N N . PRO A 1 345 ? -14.873 -4.421 -10.101 1.00 69.81 345 PRO A N 1
ATOM 2778 C CA . PRO A 1 345 ? -14.793 -4.314 -11.581 1.00 69.81 345 PRO A CA 1
ATOM 2779 C C . PRO A 1 345 ? -15.367 -3.059 -12.279 1.00 69.81 345 PRO A C 1
ATOM 2781 O O . PRO A 1 345 ? -14.840 -2.652 -13.311 1.00 69.81 345 PRO A O 1
ATOM 2784 N N . ASP A 1 346 ? -16.489 -2.490 -11.828 1.00 75.25 346 ASP A N 1
ATOM 2785 C CA . ASP A 1 346 ? -17.082 -1.259 -12.388 1.00 75.25 346 ASP A CA 1
ATOM 2786 C C . ASP A 1 346 ? -16.601 -0.005 -11.641 1.00 75.25 346 ASP A C 1
ATOM 2788 O O . ASP A 1 346 ? -16.830 1.116 -12.087 1.00 75.25 346 ASP A O 1
ATOM 2792 N N . THR A 1 347 ? -15.867 -0.217 -10.549 1.00 86.00 347 THR A N 1
ATOM 2793 C CA . THR A 1 347 ? -14.959 0.745 -9.932 1.00 86.00 347 THR A CA 1
ATOM 2794 C C . THR A 1 347 ? -13.949 1.270 -10.946 1.00 86.00 347 THR A C 1
ATOM 2796 O O . THR A 1 347 ? -13.232 0.516 -11.606 1.00 86.00 347 THR A O 1
ATOM 2799 N N . ASP A 1 348 ? -13.862 2.589 -11.015 1.00 90.12 348 ASP A N 1
ATOM 2800 C CA . ASP A 1 348 ? -12.774 3.313 -11.639 1.00 90.12 348 ASP A CA 1
ATOM 2801 C C . ASP A 1 348 ? -11.734 3.699 -10.572 1.00 90.12 348 ASP A C 1
ATOM 2803 O O . ASP A 1 348 ? -12.028 3.835 -9.384 1.00 90.12 348 ASP A O 1
ATOM 2807 N N . VAL A 1 349 ? -10.493 3.893 -10.999 1.00 91.81 349 VAL A N 1
ATOM 2808 C CA . VAL A 1 349 ? -9.372 4.366 -10.188 1.00 91.81 349 VAL A CA 1
ATOM 2809 C C . VAL A 1 349 ? -8.893 5.682 -10.785 1.00 91.81 349 VAL A C 1
ATOM 2811 O O . VAL A 1 349 ? -8.635 5.784 -11.989 1.00 91.81 349 VAL A O 1
ATOM 2814 N N . LEU A 1 350 ? -8.785 6.714 -9.949 1.00 92.38 350 LEU A N 1
ATOM 2815 C CA . LEU A 1 350 ? -8.204 7.984 -10.361 1.00 92.38 350 LEU A CA 1
ATOM 2816 C C . LEU A 1 350 ? -6.679 7.858 -10.288 1.00 92.38 350 LEU A C 1
ATOM 2818 O O . LEU A 1 350 ? -6.105 7.587 -9.234 1.00 92.38 350 LEU A O 1
ATOM 2822 N N . THR A 1 351 ? -6.029 8.050 -11.429 1.00 93.88 351 THR A N 1
ATOM 2823 C CA . THR A 1 351 ? -4.579 7.911 -11.614 1.00 93.88 351 THR A CA 1
ATOM 2824 C C . THR A 1 351 ? -3.949 9.260 -11.988 1.00 93.88 351 THR A C 1
ATOM 2826 O O . THR A 1 351 ? -4.667 10.186 -12.390 1.00 93.88 351 THR A O 1
ATOM 2829 N N . PRO A 1 352 ? -2.612 9.393 -11.940 1.00 92.75 352 PRO A N 1
ATOM 2830 C CA . PRO A 1 352 ? -1.911 10.535 -12.521 1.00 92.75 352 PRO A CA 1
ATOM 2831 C C . PRO A 1 352 ? -2.140 10.724 -14.033 1.00 92.75 352 PRO A C 1
ATOM 2833 O O . PRO A 1 352 ? -1.938 11.832 -14.514 1.00 92.75 352 PRO A O 1
ATOM 2836 N N . ASP A 1 353 ? -2.606 9.709 -14.771 1.00 88.25 353 ASP A N 1
ATOM 2837 C CA . ASP A 1 353 ? -2.955 9.822 -16.199 1.00 88.25 353 ASP A CA 1
ATOM 2838 C C . ASP A 1 353 ? -4.436 10.193 -16.447 1.00 88.25 353 ASP A C 1
ATOM 2840 O O . ASP A 1 353 ? -4.825 10.471 -17.584 1.00 88.25 353 ASP A O 1
ATOM 2844 N N . GLY A 1 354 ? -5.272 10.213 -15.400 1.00 87.44 354 GLY A N 1
ATOM 2845 C CA . GLY A 1 354 ? -6.720 10.443 -15.472 1.00 87.44 354 GLY A CA 1
ATOM 2846 C C . GLY A 1 354 ? -7.536 9.304 -14.855 1.00 87.44 354 GLY A C 1
ATOM 2847 O O . GLY A 1 354 ? -7.021 8.522 -14.054 1.00 87.44 354 GLY A O 1
ATOM 2848 N N . VAL A 1 355 ? -8.821 9.205 -15.201 1.00 91.06 355 VAL A N 1
ATOM 2849 C CA . VAL A 1 355 ? -9.696 8.124 -14.715 1.00 91.06 355 VAL A CA 1
ATOM 2850 C C . VAL A 1 355 ? -9.498 6.874 -15.579 1.00 91.06 355 VAL A C 1
ATOM 2852 O O . VAL A 1 355 ? -9.747 6.911 -16.786 1.00 91.06 355 VAL A O 1
ATOM 2855 N N . ARG A 1 356 ? -9.088 5.758 -14.964 1.00 92.38 356 ARG A N 1
ATOM 2856 C CA . ARG A 1 356 ? -9.053 4.425 -15.592 1.00 92.38 356 ARG A CA 1
ATOM 2857 C C . ARG A 1 356 ? -10.050 3.491 -14.922 1.00 92.38 356 ARG A C 1
ATOM 2859 O O . ARG A 1 356 ? -10.293 3.625 -13.731 1.00 92.38 356 ARG A O 1
ATOM 2866 N N . ASN A 1 357 ? -10.569 2.507 -15.648 1.00 90.88 357 ASN A N 1
ATOM 2867 C CA . ASN A 1 357 ? -11.336 1.437 -15.022 1.00 90.88 357 ASN A CA 1
ATOM 2868 C C . ASN A 1 357 ? -10.391 0.428 -14.348 1.00 90.88 357 ASN A C 1
ATOM 2870 O O . ASN A 1 357 ? -9.311 0.158 -14.870 1.00 90.88 357 ASN A O 1
ATOM 2874 N N . ILE A 1 358 ? -10.788 -0.155 -13.213 1.00 80.31 358 ILE A N 1
ATOM 2875 C CA . ILE A 1 358 ? -9.956 -1.108 -12.449 1.00 80.31 358 ILE A CA 1
ATOM 2876 C C . ILE A 1 358 ? -9.569 -2.365 -13.256 1.00 80.31 358 ILE A C 1
ATOM 2878 O O . ILE A 1 358 ? -8.555 -3.001 -12.979 1.00 80.31 358 ILE A O 1
ATOM 2882 N N . ARG A 1 359 ? -10.344 -2.691 -14.301 1.00 79.56 359 ARG A N 1
ATOM 2883 C CA . ARG A 1 359 ? -10.058 -3.757 -15.276 1.00 79.56 359 ARG A CA 1
ATOM 2884 C C . ARG A 1 359 ? -8.900 -3.451 -16.228 1.00 79.56 359 ARG A C 1
ATOM 2886 O O . ARG A 1 359 ? -8.338 -4.386 -16.791 1.00 79.56 359 ARG A O 1
ATOM 2893 N N . ASP A 1 360 ? -8.609 -2.166 -16.425 1.00 85.19 360 ASP A N 1
ATOM 2894 C CA . ASP A 1 360 ? -7.624 -1.616 -17.364 1.00 85.19 360 ASP A CA 1
ATOM 2895 C C . ASP A 1 360 ? -6.363 -1.096 -16.625 1.00 85.19 360 ASP A C 1
ATOM 2897 O O . ASP A 1 360 ? -5.629 -0.241 -17.139 1.00 85.19 360 ASP A O 1
ATOM 2901 N N . LEU A 1 361 ? -6.140 -1.575 -15.393 1.00 75.69 361 LEU A N 1
ATOM 2902 C CA . LEU A 1 361 ? -4.900 -1.392 -14.638 1.00 75.69 361 LEU A CA 1
ATOM 2903 C C . LEU A 1 361 ? -3.963 -2.582 -14.855 1.00 75.69 361 LEU A C 1
ATOM 2905 O O . LEU A 1 361 ? -4.373 -3.738 -14.753 1.00 75.69 361 LEU A O 1
ATOM 2909 N N . GLU A 1 362 ? -2.692 -2.284 -15.100 1.00 75.25 362 GLU A N 1
ATOM 2910 C CA . GLU A 1 362 ? -1.605 -3.250 -15.240 1.00 75.25 362 GLU A CA 1
ATOM 2911 C C . GLU A 1 362 ? -0.547 -3.047 -14.138 1.00 75.25 362 GLU A C 1
ATOM 2913 O O . GLU A 1 362 ? -0.393 -1.966 -13.563 1.00 75.25 362 GLU A O 1
ATOM 2918 N N . VAL A 1 363 ? 0.229 -4.092 -13.838 1.00 70.38 363 VAL A N 1
ATOM 2919 C CA . VAL A 1 363 ? 1.327 -4.019 -12.859 1.00 70.38 363 VAL A CA 1
ATOM 2920 C C . VAL A 1 363 ? 2.405 -3.039 -13.340 1.00 70.38 363 VAL A C 1
ATOM 2922 O O . VAL A 1 363 ? 3.045 -3.248 -14.375 1.00 70.38 363 VAL A O 1
ATOM 2925 N N . GLY A 1 364 ? 2.640 -1.981 -12.563 1.00 74.12 364 GLY A N 1
ATOM 2926 C CA . GLY A 1 364 ? 3.503 -0.855 -12.928 1.00 74.12 364 GLY A CA 1
ATOM 2927 C C . GLY A 1 364 ? 2.789 0.350 -13.561 1.00 74.12 364 GLY A C 1
ATOM 2928 O O . GLY A 1 364 ? 3.478 1.271 -14.015 1.00 74.12 364 GLY A O 1
ATOM 2929 N N . ASP A 1 365 ? 1.452 0.371 -13.588 1.00 85.50 365 ASP A N 1
ATOM 2930 C CA . ASP A 1 365 ? 0.694 1.626 -13.648 1.00 85.50 365 ASP A CA 1
ATOM 2931 C C . ASP A 1 365 ? 0.838 2.398 -12.333 1.00 85.50 365 ASP A C 1
ATOM 2933 O O . ASP A 1 365 ? 0.904 1.806 -11.254 1.00 85.50 365 ASP A O 1
ATOM 2937 N N . ASP A 1 366 ? 0.858 3.725 -12.426 1.00 93.50 366 ASP A N 1
ATOM 2938 C CA . ASP A 1 366 ? 0.913 4.612 -11.269 1.00 93.50 366 ASP A CA 1
ATOM 2939 C C . ASP A 1 366 ? -0.508 5.000 -10.826 1.00 93.50 366 ASP A C 1
ATOM 2941 O O . ASP A 1 366 ? -1.364 5.343 -11.641 1.00 93.50 366 ASP A O 1
ATOM 2945 N N . VAL A 1 367 ? -0.762 4.966 -9.520 1.00 93.25 367 VAL A N 1
ATOM 2946 C CA . VAL A 1 367 ? -2.041 5.291 -8.875 1.00 93.25 367 VAL A CA 1
ATOM 2947 C C . VAL A 1 367 ? -1.811 6.250 -7.708 1.00 93.25 367 VAL A C 1
ATOM 2949 O O . VAL A 1 367 ? -0.727 6.297 -7.120 1.00 93.25 367 VAL A O 1
ATOM 2952 N N . TYR A 1 368 ? -2.831 7.030 -7.346 1.00 93.69 368 TYR A N 1
ATOM 2953 C CA . TYR A 1 368 ? -2.784 7.791 -6.099 1.00 93.69 368 TYR A CA 1
ATOM 2954 C C . TYR A 1 368 ? -3.024 6.848 -4.918 1.00 93.69 368 TYR A C 1
ATOM 2956 O O . TYR A 1 368 ? -4.012 6.112 -4.904 1.00 93.69 368 TYR A O 1
ATOM 2964 N N . SER A 1 369 ? -2.148 6.910 -3.917 1.00 89.44 369 SER A N 1
ATOM 2965 C CA . SER A 1 369 ? -2.232 6.161 -2.663 1.00 89.44 369 SER A CA 1
ATOM 2966 C C . SER A 1 369 ? -2.093 7.123 -1.485 1.00 89.44 369 SER A C 1
ATOM 2968 O O . SER A 1 369 ? -1.329 8.084 -1.554 1.00 89.44 369 SER A O 1
ATOM 2970 N N . LEU A 1 370 ? -2.823 6.885 -0.400 1.00 84.56 370 LEU A N 1
ATOM 2971 C CA . LEU A 1 370 ? -2.754 7.698 0.812 1.00 84.56 370 LEU A CA 1
ATOM 2972 C C . LEU A 1 370 ? -2.021 6.914 1.895 1.00 84.56 370 LEU A C 1
ATOM 2974 O O . LEU A 1 370 ? -2.504 5.859 2.318 1.00 84.56 370 LEU A O 1
ATOM 2978 N N . ASP A 1 371 ? -0.891 7.440 2.367 1.00 79.38 371 ASP A N 1
ATOM 2979 C CA . ASP A 1 371 ? -0.274 6.943 3.596 1.00 79.38 371 ASP A CA 1
ATOM 2980 C C . ASP A 1 371 ? -1.243 7.254 4.760 1.00 79.38 371 ASP A C 1
ATOM 2982 O O . ASP A 1 371 ? -1.560 8.426 5.018 1.00 79.38 371 ASP A O 1
ATOM 2986 N N . PRO A 1 372 ? -1.781 6.218 5.434 1.00 65.75 372 PRO A N 1
ATOM 2987 C CA . PRO A 1 372 ? -2.861 6.368 6.405 1.00 65.75 372 PRO A CA 1
ATOM 2988 C C . PRO A 1 372 ? -2.378 6.941 7.747 1.00 65.75 372 PRO A C 1
ATOM 2990 O O . PRO A 1 372 ? -3.198 7.269 8.606 1.00 65.75 372 PRO A O 1
ATOM 2993 N N . ASP A 1 373 ? -1.062 7.053 7.930 1.00 72.38 373 ASP A N 1
ATOM 2994 C CA . ASP A 1 373 ? -0.408 7.627 9.098 1.00 72.38 373 ASP A CA 1
ATOM 2995 C C . ASP A 1 373 ? -0.166 9.129 8.891 1.00 72.38 373 ASP A C 1
ATOM 2997 O O . ASP A 1 373 ? -0.281 9.935 9.818 1.00 72.38 373 ASP A O 1
ATOM 3001 N N . THR A 1 374 ? 0.227 9.522 7.673 1.00 80.44 374 THR A N 1
ATOM 3002 C CA . THR A 1 374 ? 0.534 10.919 7.360 1.00 80.44 374 THR A CA 1
ATOM 3003 C C . THR A 1 374 ? -0.645 11.718 6.818 1.00 80.44 374 THR A C 1
ATOM 3005 O O . THR A 1 374 ? -0.583 12.946 6.878 1.00 80.44 374 THR A O 1
ATOM 3008 N N . GLU A 1 375 ? -1.695 11.089 6.292 1.00 80.31 375 GLU A N 1
ATOM 3009 C CA . GLU A 1 375 ? -2.682 11.789 5.449 1.00 80.31 375 GLU A CA 1
ATOM 3010 C C . GLU A 1 375 ? -1.985 12.565 4.300 1.00 80.31 375 GLU A C 1
ATOM 3012 O O . GLU A 1 375 ? -2.431 13.634 3.872 1.00 80.31 375 GLU A O 1
ATOM 3017 N N . GLU A 1 376 ? -0.843 12.043 3.833 1.00 87.56 376 GLU A N 1
ATOM 3018 C CA . GLU A 1 376 ? -0.068 12.546 2.697 1.00 87.56 376 GLU A CA 1
ATOM 3019 C C . GLU A 1 376 ? -0.322 11.603 1.515 1.00 87.56 376 GLU A C 1
ATOM 3021 O O . GLU A 1 376 ? -0.059 10.400 1.583 1.00 87.56 376 GLU A O 1
ATOM 3026 N N . MET A 1 377 ? -0.896 12.144 0.442 1.00 92.38 377 MET A N 1
ATOM 3027 C CA . MET A 1 377 ? -1.095 11.428 -0.809 1.00 92.38 377 MET A CA 1
ATOM 3028 C C . MET A 1 377 ? 0.242 11.323 -1.541 1.00 92.38 377 MET A C 1
ATOM 3030 O O . MET A 1 377 ? 0.825 12.331 -1.944 1.00 92.38 377 MET A O 1
ATOM 3034 N N . GLU A 1 378 ? 0.687 10.092 -1.761 1.00 90.62 378 GLU A N 1
ATOM 3035 C CA . GLU A 1 378 ? 1.815 9.759 -2.621 1.00 90.62 378 GLU A CA 1
ATOM 3036 C C . GLU A 1 378 ? 1.307 9.171 -3.951 1.00 90.62 378 GLU A C 1
ATOM 3038 O O . GLU A 1 378 ? 0.172 8.702 -4.073 1.00 90.62 378 GLU A O 1
ATOM 3043 N N . VAL A 1 379 ? 2.164 9.177 -4.971 1.00 92.44 379 VAL A N 1
ATOM 3044 C CA . VAL A 1 379 ? 1.968 8.346 -6.165 1.00 92.44 379 VAL A CA 1
ATOM 3045 C C . VAL A 1 379 ? 2.722 7.041 -5.941 1.00 92.44 379 VAL A C 1
ATOM 3047 O O . VAL A 1 379 ? 3.908 7.063 -5.605 1.00 92.44 379 VAL A O 1
ATOM 3050 N N . LYS A 1 380 ? 2.032 5.914 -6.112 1.00 86.81 380 LYS A N 1
ATOM 3051 C CA . LYS A 1 380 ? 2.568 4.558 -5.942 1.00 86.81 380 LYS A CA 1
ATOM 3052 C C . LYS A 1 380 ? 2.240 3.726 -7.168 1.00 86.81 380 LYS A C 1
ATOM 3054 O O . LYS A 1 380 ? 1.225 3.964 -7.813 1.00 86.81 380 LYS A O 1
ATOM 3059 N N . SER A 1 381 ? 3.069 2.737 -7.475 1.00 78.62 381 SER A N 1
ATOM 3060 C CA . SER A 1 381 ? 2.785 1.821 -8.577 1.00 78.62 381 SER A CA 1
ATOM 3061 C C . SER A 1 381 ? 1.963 0.619 -8.100 1.00 78.62 381 SER A C 1
ATOM 3063 O O . SER A 1 381 ? 2.108 0.157 -6.966 1.00 78.62 381 SER A O 1
ATOM 3065 N N . VAL A 1 382 ? 1.112 0.096 -8.979 1.00 61.59 382 VAL A N 1
ATOM 3066 C CA . VAL A 1 382 ? 0.402 -1.174 -8.783 1.00 61.59 382 VAL A CA 1
ATOM 3067 C C . VAL A 1 382 ? 1.412 -2.326 -8.806 1.00 61.59 382 VAL A C 1
ATOM 3069 O O . VAL A 1 382 ? 2.158 -2.470 -9.774 1.00 61.59 382 VAL A O 1
ATOM 3072 N N . GLU A 1 383 ? 1.437 -3.147 -7.757 1.00 50.16 383 GLU A N 1
ATOM 3073 C CA . GLU A 1 383 ? 2.319 -4.319 -7.642 1.00 50.16 383 GLU A CA 1
ATOM 3074 C C . GLU A 1 383 ? 1.672 -5.600 -8.165 1.00 50.16 383 GLU A C 1
ATOM 3076 O O . GLU A 1 383 ? 2.366 -6.475 -8.679 1.00 50.16 383 GLU A O 1
ATOM 3081 N N . GLU A 1 384 ? 0.349 -5.717 -8.045 1.00 48.47 384 GLU A N 1
ATOM 3082 C CA . GLU A 1 384 ? -0.383 -6.923 -8.421 1.00 48.47 384 GLU A CA 1
ATOM 3083 C C . GLU A 1 384 ? -1.809 -6.570 -8.855 1.00 48.47 384 GLU A C 1
ATOM 3085 O O . GLU A 1 384 ? -2.490 -5.785 -8.194 1.00 48.47 384 GLU A O 1
ATOM 3090 N N . THR A 1 385 ? -2.286 -7.186 -9.936 1.00 50.38 385 THR A N 1
ATOM 3091 C CA . THR A 1 385 ? -3.699 -7.144 -10.338 1.00 50.38 385 THR A CA 1
ATOM 3092 C C . THR A 1 385 ? -4.211 -8.558 -10.557 1.00 50.38 385 THR A C 1
ATOM 3094 O O . THR A 1 385 ? -3.584 -9.327 -11.286 1.00 50.38 385 THR A O 1
ATOM 3097 N N . HIS A 1 386 ? -5.364 -8.899 -9.985 1.00 46.03 386 HIS A N 1
ATOM 3098 C CA . HIS A 1 386 ? -5.927 -10.251 -10.060 1.00 46.03 386 HIS A CA 1
ATOM 3099 C C . HIS A 1 386 ? -7.272 -10.278 -10.812 1.00 46.03 386 HIS A C 1
ATOM 3101 O O . HIS A 1 386 ? -8.199 -9.549 -10.476 1.00 46.03 386 HIS A O 1
ATOM 3107 N N . ALA A 1 387 ? -7.399 -11.154 -11.819 1.00 47.12 387 ALA A N 1
ATOM 3108 C CA . ALA A 1 387 ? -8.585 -11.336 -12.673 1.00 47.12 387 ALA A CA 1
ATOM 3109 C C . ALA A 1 387 ? -8.803 -12.837 -12.999 1.00 47.12 387 ALA A C 1
ATOM 3111 O O . ALA A 1 387 ? -7.837 -13.579 -13.112 1.00 47.12 387 ALA A O 1
ATOM 3112 N N . TYR A 1 388 ? -10.058 -13.326 -12.972 1.00 44.34 388 TYR A N 1
ATOM 3113 C CA . TYR A 1 388 ? -10.312 -14.515 -12.117 1.00 44.34 388 TYR A CA 1
ATOM 3114 C C . TYR A 1 388 ? -11.719 -15.222 -12.290 1.00 44.34 388 TYR A C 1
ATOM 3116 O O . TYR A 1 388 ? -11.989 -16.214 -11.620 1.00 44.34 388 TYR A O 1
ATOM 3124 N N . PRO A 1 389 ? -12.603 -14.856 -13.246 1.00 42.69 389 PRO A N 1
ATOM 3125 C CA . PRO A 1 389 ? -13.879 -14.083 -13.177 1.00 42.69 389 PRO A CA 1
ATOM 3126 C C . PRO A 1 389 ? -15.152 -14.482 -12.375 1.00 42.69 389 PRO A C 1
ATOM 3128 O O . PRO A 1 389 ? -16.159 -13.827 -12.612 1.00 42.69 389 PRO A O 1
ATOM 3131 N N . ASP A 1 390 ? -15.213 -15.483 -11.489 1.00 40.84 390 ASP A N 1
ATOM 3132 C CA . ASP A 1 390 ? -16.510 -16.158 -11.199 1.00 40.84 390 ASP A CA 1
ATOM 3133 C C . ASP A 1 390 ? -17.014 -16.379 -9.736 1.00 40.84 390 ASP A C 1
ATOM 3135 O O . ASP A 1 390 ? -17.033 -17.533 -9.309 1.00 40.84 390 ASP A O 1
ATOM 3139 N N . TYR A 1 391 ? -17.563 -15.376 -9.004 1.00 41.09 391 TYR A N 1
ATOM 3140 C CA . TYR A 1 391 ? -18.631 -15.683 -8.016 1.00 41.09 391 TYR A CA 1
ATOM 3141 C C . TYR A 1 391 ? -19.841 -14.701 -7.877 1.00 41.09 391 TYR A C 1
ATOM 3143 O O . TYR A 1 391 ? -19.720 -13.531 -8.187 1.00 41.09 391 TYR A O 1
ATOM 3151 N N . GLU A 1 392 ? -21.035 -15.201 -7.473 1.00 41.81 392 GLU A N 1
ATOM 3152 C CA . GLU A 1 392 ? -22.391 -14.579 -7.676 1.00 41.81 392 GLU A CA 1
ATOM 3153 C C . GLU A 1 392 ? -23.240 -14.268 -6.408 1.00 41.81 392 GLU A C 1
ATOM 3155 O O . GLU A 1 392 ? -24.456 -14.123 -6.492 1.00 41.81 392 GLU A O 1
ATOM 3160 N N . GLY A 1 393 ? -22.663 -14.271 -5.208 1.00 42.22 393 GLY A N 1
ATOM 3161 C CA . GLY A 1 393 ? -23.260 -13.684 -4.000 1.00 42.22 393 GLY A CA 1
ATOM 3162 C C . GLY A 1 393 ? -23.255 -12.152 -4.008 1.00 42.22 393 GLY A C 1
ATOM 3163 O O . GLY A 1 393 ? -23.844 -11.548 -4.895 1.00 42.22 393 GLY A O 1
ATOM 3164 N N . GLU A 1 394 ? -22.726 -11.520 -2.961 1.00 41.31 394 GLU A N 1
ATOM 3165 C CA . GLU A 1 394 ? -23.247 -10.237 -2.485 1.00 41.31 394 GLU A CA 1
ATOM 3166 C C . GLU A 1 394 ? -22.183 -9.273 -1.920 1.00 41.31 394 GLU A C 1
ATOM 3168 O O . GLU A 1 394 ? -21.305 -9.718 -1.174 1.00 41.31 394 GLU A O 1
ATOM 3173 N N . LEU A 1 395 ? -22.332 -7.969 -2.224 1.00 52.69 395 LEU A N 1
ATOM 3174 C CA . LEU A 1 395 ? -21.668 -6.830 -1.557 1.00 52.69 395 LEU A CA 1
ATOM 3175 C C . LEU A 1 395 ? -22.739 -5.851 -0.912 1.00 52.69 395 LEU A C 1
ATOM 3177 O O . LEU A 1 395 ? -23.817 -5.709 -1.494 1.00 52.69 395 LEU A O 1
ATOM 3181 N N . VAL A 1 396 ? -22.508 -5.203 0.263 1.00 69.50 396 VAL A N 1
ATOM 3182 C CA . VAL A 1 396 ? -23.360 -4.145 0.954 1.00 69.50 396 VAL A CA 1
ATOM 3183 C C . VAL A 1 396 ? -23.082 -2.764 0.329 1.00 69.50 396 VAL A C 1
ATOM 3185 O O . VAL A 1 396 ? -22.145 -2.721 -0.417 1.00 69.50 396 VAL A O 1
ATOM 3188 N N . ASP A 1 397 ? -23.745 -1.632 0.620 1.00 77.62 397 ASP A N 1
ATOM 3189 C CA . ASP A 1 397 ? -23.586 -0.368 -0.176 1.00 77.62 397 ASP A CA 1
ATOM 3190 C C . ASP A 1 397 ? -22.904 0.867 0.451 1.00 77.62 397 ASP A C 1
ATOM 3192 O O . ASP A 1 397 ? -23.149 1.195 1.607 1.00 77.62 397 ASP A O 1
ATOM 3196 N N . ILE A 1 398 ? -22.157 1.646 -0.350 1.00 88.06 398 ILE A N 1
ATOM 3197 C CA . ILE A 1 398 ? -21.977 3.079 -0.079 1.00 88.06 398 ILE A CA 1
ATOM 3198 C C . ILE A 1 398 ? -22.403 3.856 -1.316 1.00 88.06 398 ILE A C 1
ATOM 3200 O O . ILE A 1 398 ? -21.566 4.213 -2.139 1.00 88.06 398 ILE A O 1
ATOM 3204 N N . GLU A 1 399 ? -23.675 4.246 -1.381 1.00 88.81 399 GLU A N 1
ATOM 3205 C CA . GLU A 1 399 ? -24.086 5.389 -2.192 1.00 88.81 399 GLU A CA 1
ATOM 3206 C C . GLU A 1 399 ? -24.255 6.623 -1.288 1.00 88.81 399 GLU A C 1
ATOM 3208 O O . GLU A 1 399 ? -25.087 6.711 -0.376 1.00 88.81 399 GLU A O 1
ATOM 3213 N N . THR A 1 400 ? -23.459 7.648 -1.562 1.00 85.62 400 THR A N 1
ATOM 3214 C CA . THR A 1 400 ? -23.670 9.024 -1.111 1.00 85.62 400 THR A CA 1
ATOM 3215 C C . THR A 1 400 ? -23.398 9.978 -2.269 1.00 85.62 400 THR A C 1
ATOM 3217 O O . THR A 1 400 ? -22.881 9.607 -3.313 1.00 85.62 400 THR A O 1
ATOM 3220 N N . SER A 1 401 ? -23.628 11.274 -2.066 1.00 76.38 401 SER A N 1
ATOM 3221 C CA . SER A 1 401 ? -23.253 12.294 -3.052 1.00 76.38 401 SER A CA 1
ATOM 3222 C C . SER A 1 401 ? -21.735 12.471 -3.283 1.00 76.38 401 SER A C 1
ATOM 3224 O O . SER A 1 401 ? -21.363 13.381 -4.026 1.00 76.38 401 SER A O 1
ATOM 3226 N N . LYS A 1 402 ? -20.865 11.714 -2.589 1.00 78.81 402 LYS A N 1
ATOM 3227 C CA . LYS A 1 402 ? -19.388 11.854 -2.608 1.00 78.81 402 LYS A CA 1
ATOM 3228 C C . LYS A 1 402 ? -18.606 10.549 -2.446 1.00 78.81 402 LYS A C 1
ATOM 3230 O O . LYS A 1 402 ? -17.385 10.574 -2.510 1.00 78.81 402 LYS A O 1
ATOM 3235 N N . ILE A 1 403 ? -19.290 9.443 -2.205 1.00 88.31 403 ILE A N 1
ATOM 3236 C CA . ILE A 1 403 ? -18.739 8.107 -1.994 1.00 88.31 403 ILE A CA 1
ATOM 3237 C C . ILE A 1 403 ? -19.709 7.213 -2.764 1.00 88.31 403 ILE A C 1
ATOM 3239 O O . ILE A 1 403 ? -20.893 7.243 -2.437 1.00 88.31 403 ILE A O 1
ATOM 3243 N N . ASP A 1 404 ? -19.245 6.558 -3.819 1.00 85.94 404 ASP A N 1
ATOM 3244 C CA . ASP A 1 404 ? -19.993 5.572 -4.606 1.00 85.94 404 ASP A CA 1
ATOM 3245 C C . ASP A 1 404 ? -18.995 4.485 -4.946 1.00 85.94 404 ASP A C 1
ATOM 3247 O O . ASP A 1 404 ? -17.948 4.779 -5.526 1.00 85.94 404 ASP A O 1
ATOM 3251 N N . PHE A 1 405 ? -19.279 3.266 -4.522 1.00 84.69 405 PHE A N 1
ATOM 3252 C CA . PHE A 1 405 ? -18.341 2.172 -4.618 1.00 84.69 405 PHE A CA 1
ATOM 3253 C C . PHE A 1 405 ? -19.041 0.821 -4.567 1.00 84.69 405 PHE A C 1
ATOM 3255 O O . PHE A 1 405 ? -20.221 0.685 -4.249 1.00 84.69 405 PHE A O 1
ATOM 3262 N N . SER A 1 406 ? -18.247 -0.179 -4.915 1.00 79.81 406 SER A N 1
ATOM 3263 C CA . SER A 1 406 ? -18.571 -1.584 -4.887 1.00 79.81 406 SER A CA 1
ATOM 3264 C C . SER A 1 406 ? -17.350 -2.295 -4.281 1.00 79.81 406 SER A C 1
ATOM 3266 O O . SER A 1 406 ? -16.263 -1.994 -4.764 1.00 79.81 406 SER A O 1
ATOM 3268 N N . VAL A 1 407 ? -17.424 -3.122 -3.220 1.00 67.88 407 VAL A N 1
ATOM 3269 C CA . VAL A 1 407 ? -16.283 -3.932 -2.707 1.00 67.88 407 VAL A CA 1
ATOM 3270 C C . VAL A 1 407 ? -16.665 -5.193 -1.924 1.00 67.88 407 VAL A C 1
ATOM 3272 O O . VAL A 1 407 ? -17.710 -5.302 -1.299 1.00 67.88 407 VAL A O 1
ATOM 3275 N N . THR A 1 408 ? -15.720 -6.131 -1.927 1.00 51.25 408 THR A N 1
ATOM 3276 C CA . THR A 1 408 ? -15.638 -7.420 -1.208 1.00 51.25 408 THR A CA 1
ATOM 3277 C C . THR A 1 408 ? -16.091 -7.257 0.282 1.00 51.25 408 THR A C 1
ATOM 3279 O O . THR A 1 408 ? -15.801 -6.181 0.793 1.00 51.25 408 THR A O 1
ATOM 3282 N N . PRO A 1 409 ? -16.762 -8.189 1.046 1.00 50.34 409 PRO A N 1
ATOM 3283 C CA . PRO A 1 409 ? -17.167 -8.019 2.456 1.00 50.34 409 PRO A CA 1
ATOM 3284 C C . PRO A 1 409 ? -16.180 -7.493 3.495 1.00 50.34 409 PRO A C 1
ATOM 3286 O O . PRO A 1 409 ? -16.423 -7.581 4.690 1.00 50.34 409 PRO A O 1
ATOM 3289 N N . ASN A 1 410 ? -14.988 -7.142 3.079 1.00 47.81 410 ASN A N 1
ATOM 3290 C CA . ASN A 1 410 ? -13.782 -7.511 3.759 1.00 47.81 410 ASN A CA 1
ATOM 3291 C C . ASN A 1 410 ? -12.561 -6.785 3.204 1.00 47.81 410 ASN A C 1
ATOM 3293 O O . ASN A 1 410 ? -11.558 -6.640 3.894 1.00 47.81 410 ASN A O 1
ATOM 3297 N N . HIS A 1 411 ? -12.687 -6.247 1.995 1.00 61.16 411 HIS A N 1
ATOM 3298 C CA . HIS A 1 411 ? -11.992 -5.064 1.535 1.00 61.16 411 HIS A CA 1
ATOM 3299 C C . HIS A 1 411 ? -11.634 -4.091 2.670 1.00 61.16 411 HIS A C 1
ATOM 3301 O O . HIS A 1 411 ? -12.535 -3.616 3.348 1.00 61.16 411 HIS A O 1
ATOM 3307 N N . ARG A 1 412 ? -10.363 -3.760 2.922 1.00 63.47 412 ARG A N 1
ATOM 3308 C CA . ARG A 1 412 ? -10.053 -2.872 4.059 1.00 63.47 412 ARG A CA 1
ATOM 3309 C C . ARG A 1 412 ? -10.319 -1.424 3.694 1.00 63.47 412 ARG A C 1
ATOM 3311 O O . ARG A 1 412 ? -9.482 -0.820 3.046 1.00 63.47 412 ARG A O 1
ATOM 3318 N N . MET A 1 413 ? -11.434 -0.834 4.108 1.00 74.50 413 MET A N 1
ATOM 3319 C CA . MET A 1 413 ? -11.641 0.597 3.876 1.00 74.50 413 MET A CA 1
ATOM 3320 C C . MET A 1 413 ? -10.666 1.430 4.695 1.00 74.50 413 MET A C 1
ATOM 3322 O O . MET A 1 413 ? -10.269 1.040 5.796 1.00 74.50 413 MET A O 1
ATOM 3326 N N . LEU A 1 414 ? -10.353 2.618 4.176 1.00 81.31 414 LEU A N 1
ATOM 3327 C CA . LEU A 1 414 ? -9.591 3.632 4.884 1.00 81.31 414 LEU A CA 1
ATOM 3328 C C . LEU A 1 414 ? -10.544 4.724 5.393 1.00 81.31 414 LEU A C 1
ATOM 3330 O O . LEU A 1 414 ? -11.068 5.502 4.604 1.00 81.31 414 LEU A O 1
ATOM 3334 N N . VAL A 1 415 ? -10.811 4.771 6.701 1.00 83.88 415 VAL A N 1
ATOM 3335 C CA . VAL A 1 415 ? -11.847 5.645 7.307 1.00 83.88 415 VAL A CA 1
ATOM 3336 C C . VAL A 1 415 ? -11.536 6.017 8.756 1.00 83.88 415 VAL A C 1
ATOM 3338 O O . VAL A 1 415 ? -10.670 5.421 9.380 1.00 83.88 415 VAL A O 1
ATOM 3341 N N . ARG A 1 416 ? -12.252 7.005 9.304 1.00 83.00 416 ARG A N 1
ATOM 3342 C CA . ARG A 1 416 ? -12.240 7.364 10.732 1.00 83.00 416 ARG A CA 1
ATOM 3343 C C . ARG A 1 416 ? -13.642 7.695 11.239 1.00 83.00 416 ARG A C 1
ATOM 3345 O O . ARG A 1 416 ? -14.485 8.148 10.461 1.00 83.00 416 ARG A O 1
ATOM 3352 N N . LYS A 1 417 ? -13.914 7.527 12.532 1.00 79.00 417 LYS A N 1
ATOM 3353 C CA . LYS A 1 417 ? -15.213 7.881 13.133 1.00 79.00 417 LYS A CA 1
ATOM 3354 C C . LYS A 1 417 ? -15.369 9.392 13.331 1.00 79.00 417 LYS A C 1
ATOM 3356 O O . LYS A 1 417 ? -14.525 10.077 13.909 1.00 79.00 417 LYS A O 1
ATOM 3361 N N . ASN A 1 418 ? -16.512 9.910 12.888 1.00 66.19 418 ASN A N 1
ATOM 3362 C CA . ASN A 1 418 ? -16.935 11.300 13.050 1.00 66.19 418 ASN A CA 1
ATOM 3363 C C . ASN A 1 418 ? -18.370 11.347 13.593 1.00 66.19 418 ASN A C 1
ATOM 3365 O O . ASN A 1 418 ? -19.338 11.635 12.887 1.00 66.19 418 ASN A O 1
ATOM 3369 N N . GLU A 1 419 ? -18.497 10.993 14.868 1.00 59.97 419 GLU A N 1
ATOM 3370 C CA . GLU A 1 419 ? -19.762 10.850 15.576 1.00 59.97 419 GLU A CA 1
ATOM 3371 C C . GLU A 1 419 ? -20.556 12.171 15.722 1.00 59.97 419 GLU A C 1
ATOM 3373 O O . GLU A 1 419 ? -20.140 13.269 15.349 1.00 59.97 419 GLU A O 1
ATOM 3378 N N . THR A 1 420 ? -21.745 12.101 16.320 1.00 45.00 420 THR A N 1
ATOM 3379 C CA . THR A 1 420 ? -22.727 13.195 16.429 1.00 45.00 420 THR A CA 1
ATOM 3380 C C . THR A 1 420 ? -22.228 14.416 17.232 1.00 45.00 420 THR A C 1
ATOM 3382 O O . THR A 1 420 ? -22.902 15.450 17.261 1.00 45.00 420 THR A O 1
ATOM 3385 N N . ASN A 1 421 ? -21.046 14.333 17.857 1.00 40.84 421 ASN A N 1
ATOM 3386 C CA . ASN A 1 421 ? -20.375 15.437 18.554 1.00 40.84 421 ASN A CA 1
ATOM 3387 C C . ASN A 1 421 ? -19.086 15.948 17.864 1.00 40.84 421 ASN A C 1
ATOM 3389 O O . ASN A 1 421 ? -18.595 17.002 18.272 1.00 40.84 421 ASN A O 1
ATOM 3393 N N . GLY A 1 422 ? -18.560 15.262 16.840 1.00 51.28 422 GLY A N 1
ATOM 3394 C CA . GLY A 1 422 ? -17.298 15.585 16.155 1.00 51.28 422 GLY A CA 1
ATOM 3395 C C . GLY A 1 422 ? -16.498 14.340 15.745 1.00 51.28 422 GLY A C 1
ATOM 3396 O O . GLY A 1 422 ? -16.969 13.221 15.928 1.00 51.28 422 GLY A O 1
ATOM 3397 N N . ILE A 1 423 ? -15.279 14.549 15.233 1.00 52.00 423 ILE A N 1
ATOM 3398 C CA . ILE A 1 423 ? -14.271 13.483 15.081 1.00 52.00 423 ILE A CA 1
ATOM 3399 C C . ILE A 1 423 ? -13.987 12.880 16.463 1.00 52.00 423 ILE A C 1
ATOM 3401 O O . ILE A 1 423 ? -13.988 13.610 17.458 1.00 52.00 423 ILE A O 1
ATOM 3405 N N . THR A 1 424 ? -13.791 11.564 16.508 1.00 45.06 424 THR A N 1
ATOM 3406 C CA . THR A 1 424 ? -13.410 10.805 17.715 1.00 45.06 424 THR A CA 1
ATOM 3407 C C . THR A 1 424 ? -12.134 9.980 17.506 1.00 45.06 424 THR A C 1
ATOM 3409 O O . THR A 1 424 ? -11.817 9.120 18.323 1.00 45.06 424 THR A O 1
ATOM 3412 N N . GLU A 1 425 ? -11.473 10.179 16.362 1.00 53.62 425 GLU A N 1
ATOM 3413 C CA . GLU A 1 425 ? -10.375 9.379 15.829 1.00 53.62 425 GLU A CA 1
ATOM 3414 C C . GLU A 1 425 ? -9.510 10.243 14.865 1.00 53.62 425 GLU A C 1
ATOM 3416 O O . GLU A 1 425 ? -9.887 10.430 13.712 1.00 53.62 425 GLU A O 1
ATOM 3421 N N . ASP A 1 426 ? -8.345 10.743 15.299 1.00 47.41 426 ASP A N 1
ATOM 3422 C CA . ASP A 1 426 ? -7.401 11.695 14.646 1.00 47.41 426 ASP A CA 1
ATOM 3423 C C . ASP A 1 426 ? -6.695 11.154 13.367 1.00 47.41 426 ASP A C 1
ATOM 3425 O O . ASP A 1 426 ? -5.469 11.104 13.268 1.00 47.41 426 ASP A O 1
ATOM 3429 N N . GLY A 1 427 ? -7.462 10.665 12.389 1.00 65.44 427 GLY A N 1
ATOM 3430 C CA . GLY A 1 427 ? -6.974 10.093 11.119 1.00 65.44 427 GLY A CA 1
ATOM 3431 C C . GLY A 1 427 ? -7.370 8.632 10.911 1.00 65.44 427 GLY A C 1
ATOM 3432 O O . GLY A 1 427 ? -8.180 8.111 11.674 1.00 65.44 427 GLY A O 1
ATOM 3433 N N . TYR A 1 428 ? -6.854 7.970 9.875 1.00 72.25 428 TYR A N 1
ATOM 3434 C CA . TYR A 1 428 ? -7.604 6.888 9.222 1.00 72.25 428 TYR A CA 1
ATOM 3435 C C . TYR A 1 428 ? -7.124 5.446 9.525 1.00 72.25 428 TYR A C 1
ATOM 3437 O O . TYR A 1 428 ? -5.940 5.105 9.450 1.00 72.25 428 TYR A O 1
ATOM 3445 N N . SER A 1 429 ? -8.089 4.590 9.852 1.00 66.81 429 SER A N 1
ATOM 3446 C CA . SER A 1 429 ? -8.033 3.150 10.141 1.00 66.81 429 SER A CA 1
ATOM 3447 C C . SER A 1 429 ? -8.069 2.293 8.884 1.00 66.81 429 SER A C 1
ATOM 3449 O O . SER A 1 429 ? -8.754 2.666 7.941 1.00 66.81 429 SER A O 1
ATOM 3451 N N . PHE A 1 430 ? -7.452 1.104 8.907 1.00 69.38 430 PHE A N 1
ATOM 3452 C CA . PHE A 1 430 ? -7.740 0.062 7.912 1.00 69.38 430 PHE A CA 1
ATOM 3453 C C . PHE A 1 430 ? -8.447 -1.118 8.540 1.00 69.38 430 PHE A C 1
ATOM 3455 O O . PHE A 1 430 ? -7.813 -1.964 9.178 1.00 69.38 430 PHE A O 1
ATOM 3462 N N . VAL A 1 431 ? -9.728 -1.243 8.255 1.00 60.34 431 VAL A N 1
ATOM 3463 C CA . VAL A 1 431 ? -10.543 -2.332 8.775 1.00 60.34 431 VAL A CA 1
ATOM 3464 C C . VAL A 1 431 ? -11.507 -2.792 7.679 1.00 60.34 431 VAL A C 1
ATOM 3466 O O . VAL A 1 431 ? -11.677 -2.101 6.681 1.00 60.34 431 VAL A O 1
ATOM 3469 N N . GLU A 1 432 ? -11.979 -4.027 7.791 1.00 63.81 432 GLU A N 1
ATOM 3470 C CA . GLU A 1 432 ? -12.525 -4.838 6.706 1.00 63.81 432 GLU A CA 1
ATOM 3471 C C . GLU A 1 432 ? -13.997 -4.459 6.427 1.00 63.81 432 GLU A C 1
ATOM 3473 O O . GLU A 1 432 ? -14.768 -4.302 7.365 1.00 63.81 432 GLU A O 1
ATOM 3478 N N . ALA A 1 433 ? -14.399 -4.306 5.153 1.00 61.56 433 ALA A N 1
ATOM 3479 C CA . ALA A 1 433 ? -15.589 -3.541 4.745 1.00 61.56 433 ALA A CA 1
ATOM 3480 C C . ALA A 1 433 ? -16.843 -3.909 5.528 1.00 61.56 433 ALA A C 1
ATOM 3482 O O . ALA A 1 433 ? -17.620 -3.035 5.909 1.00 61.56 433 ALA A O 1
ATOM 3483 N N . GLY A 1 434 ? -16.994 -5.196 5.830 1.00 55.56 434 GLY A N 1
ATOM 3484 C CA . GLY A 1 434 ? -18.032 -5.820 6.640 1.00 55.56 434 GLY A CA 1
ATOM 3485 C C . GLY A 1 434 ? -18.323 -5.152 7.976 1.00 55.56 434 GLY A C 1
ATOM 3486 O O . GLY A 1 434 ? -19.281 -5.507 8.650 1.00 55.56 434 GLY A O 1
ATOM 3487 N N . ASP A 1 435 ? -17.510 -4.183 8.372 1.00 61.75 435 ASP A N 1
ATOM 3488 C CA . ASP A 1 435 ? -17.702 -3.401 9.552 1.00 61.75 435 ASP A CA 1
ATOM 3489 C C . ASP A 1 435 ? -19.007 -2.585 9.474 1.00 61.75 435 ASP A C 1
ATOM 3491 O O . ASP A 1 435 ? -19.640 -2.482 10.522 1.00 61.75 435 ASP A O 1
ATOM 3495 N N . LEU A 1 436 ? -19.473 -2.056 8.320 1.00 60.78 436 LEU A N 1
ATOM 3496 C CA . LEU A 1 436 ? -20.215 -0.780 8.391 1.00 60.78 436 LEU A CA 1
ATOM 3497 C C . LEU A 1 436 ? -21.326 -0.697 9.443 1.00 60.78 436 LEU A C 1
ATOM 3499 O O . LEU A 1 436 ? -22.436 -1.227 9.301 1.00 60.78 436 LEU A O 1
ATOM 3503 N N . ASP A 1 437 ? -21.045 0.140 10.438 1.00 72.12 437 ASP A N 1
ATOM 3504 C CA . ASP A 1 437 ? -21.999 0.495 11.446 1.00 72.12 437 ASP A CA 1
ATOM 3505 C C . ASP A 1 437 ? -23.218 1.125 10.809 1.00 72.12 437 ASP A C 1
ATOM 3507 O O . ASP A 1 437 ? -23.174 2.055 9.986 1.00 72.12 437 ASP A O 1
ATOM 3511 N N . ARG A 1 438 ? -24.365 0.639 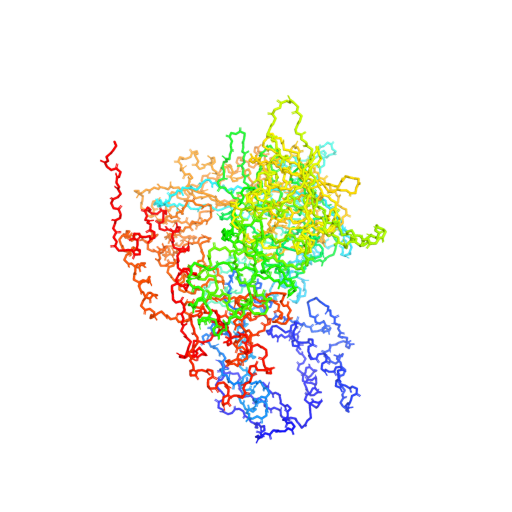11.260 1.00 73.56 438 ARG A N 1
ATOM 3512 C CA . ARG A 1 438 ? -25.620 1.135 10.742 1.00 73.56 438 ARG A CA 1
ATOM 3513 C C . ARG A 1 438 ? -25.896 2.538 11.241 1.00 73.56 438 ARG A C 1
ATOM 3515 O O . ARG A 1 438 ? -26.495 3.295 10.484 1.00 73.56 438 ARG A O 1
ATOM 3522 N N . ALA A 1 439 ? -25.434 2.939 12.423 1.00 68.81 439 ALA A N 1
ATOM 3523 C CA . ALA A 1 439 ? -25.675 4.244 13.033 1.00 68.81 439 ALA A CA 1
ATOM 3524 C C . ALA A 1 439 ? -24.482 5.220 12.969 1.00 68.81 439 ALA A C 1
ATOM 3526 O O . ALA A 1 439 ? -24.718 6.415 12.704 1.00 68.81 439 ALA A O 1
ATOM 3527 N N . THR A 1 440 ? -23.262 4.735 13.220 1.00 75.62 440 THR A N 1
ATOM 3528 C CA . THR A 1 440 ? -22.027 5.534 13.302 1.00 75.62 440 THR A CA 1
ATOM 3529 C C . THR A 1 440 ? -21.676 6.159 11.950 1.00 75.62 440 THR A C 1
ATOM 3531 O O . THR A 1 440 ? -22.156 5.764 10.886 1.00 75.62 440 THR A O 1
ATOM 3534 N N . ASN A 1 441 ? -20.946 7.268 12.012 1.00 83.25 441 ASN A N 1
ATOM 3535 C CA . ASN A 1 441 ? -20.760 8.197 10.907 1.00 83.25 441 ASN A CA 1
ATOM 3536 C C . ASN A 1 441 ? -19.289 8.270 10.535 1.00 83.25 441 ASN A C 1
ATOM 3538 O O . ASN A 1 441 ? -18.561 9.140 11.016 1.00 83.25 441 ASN A O 1
ATOM 3542 N N . TYR A 1 442 ? -18.876 7.332 9.692 1.00 86.62 442 TYR A N 1
ATOM 3543 C CA . TYR A 1 442 ? -17.519 7.285 9.174 1.00 86.62 442 TYR A CA 1
ATOM 3544 C C . TYR A 1 442 ? -17.278 8.426 8.234 1.00 86.62 442 TYR A C 1
ATOM 3546 O O . TYR A 1 442 ? -18.192 8.989 7.631 1.00 86.62 442 TYR A O 1
ATOM 3554 N N . GLU A 1 443 ? -16.008 8.743 8.155 1.00 87.19 443 GLU A N 1
ATOM 3555 C CA . GLU A 1 443 ? -15.433 9.806 7.391 1.00 87.19 443 GLU A CA 1
ATOM 3556 C C . GLU A 1 443 ? -14.279 9.187 6.615 1.00 87.19 443 GLU A C 1
ATOM 3558 O O . GLU A 1 443 ? -13.290 8.758 7.211 1.00 87.19 443 GLU A O 1
ATOM 3563 N N . LEU A 1 444 ? -14.446 9.080 5.298 1.00 89.75 444 LEU A N 1
ATOM 3564 C CA . LEU A 1 444 ? -13.361 8.702 4.401 1.00 89.75 444 LEU A CA 1
ATOM 3565 C C . LEU A 1 444 ? -12.396 9.898 4.261 1.00 89.75 444 LEU A C 1
ATOM 3567 O O . LEU A 1 444 ? -12.769 11.043 4.568 1.00 89.75 444 LEU A O 1
ATOM 3571 N N . PRO A 1 445 ? -11.155 9.660 3.812 1.00 88.19 445 PRO A N 1
ATOM 3572 C CA . PRO A 1 445 ? -10.196 10.701 3.493 1.00 88.19 445 PRO A CA 1
ATOM 3573 C C . PRO A 1 445 ? -10.767 11.892 2.717 1.00 88.19 445 PRO A C 1
ATOM 3575 O O . PRO A 1 445 ? -11.476 11.756 1.727 1.00 88.19 445 PRO A O 1
ATOM 3578 N N . HIS A 1 446 ? -10.450 13.081 3.217 1.00 84.00 446 HIS A N 1
ATOM 3579 C CA . HIS A 1 446 ? -10.721 14.410 2.659 1.00 84.00 446 HIS A CA 1
ATOM 3580 C C . HIS A 1 446 ? -9.755 15.392 3.330 1.00 84.00 446 HIS A C 1
ATOM 3582 O O . HIS A 1 446 ? -9.205 15.078 4.388 1.00 84.00 446 HIS A O 1
ATOM 3588 N N . ASP A 1 447 ? -9.554 16.563 2.720 1.00 82.31 447 ASP A N 1
ATOM 3589 C CA . ASP A 1 447 ? -8.600 17.586 3.171 1.00 82.31 447 ASP A CA 1
ATOM 3590 C C . ASP A 1 447 ? -7.157 17.040 3.336 1.00 82.31 447 ASP A C 1
ATOM 3592 O O . ASP A 1 447 ? -6.352 17.594 4.086 1.00 82.31 447 ASP A O 1
ATOM 3596 N N . TRP A 1 448 ? -6.821 15.958 2.614 1.00 89.25 448 TRP A N 1
ATOM 3597 C CA . TRP A 1 448 ? -5.500 15.325 2.638 1.00 89.25 448 TRP A CA 1
ATOM 3598 C C . TRP A 1 448 ? -4.417 16.237 2.052 1.00 89.25 448 TRP A C 1
ATOM 3600 O O . TRP A 1 448 ? -4.665 17.099 1.205 1.00 89.25 448 TRP A O 1
ATOM 3610 N N . SER A 1 449 ? -3.183 16.015 2.488 1.00 85.62 449 SER A N 1
ATOM 3611 C CA . SER A 1 449 ? -2.006 16.757 2.036 1.00 85.62 449 SER A CA 1
ATOM 3612 C C . SER A 1 449 ? -1.275 16.039 0.894 1.00 85.62 449 SER A C 1
ATOM 3614 O O . SER A 1 449 ? -1.547 14.880 0.593 1.00 85.62 449 SER A O 1
ATOM 3616 N N . THR A 1 450 ? -0.365 16.733 0.213 1.00 86.25 450 THR A N 1
ATOM 3617 C CA . THR A 1 450 ? 0.492 16.194 -0.860 1.00 86.25 450 THR A CA 1
ATOM 3618 C C . THR A 1 450 ? 1.769 17.035 -0.941 1.00 86.25 450 THR A C 1
ATOM 3620 O O . THR A 1 450 ? 1.780 18.174 -0.469 1.00 86.25 450 THR A O 1
ATOM 3623 N N . GLU A 1 451 ? 2.843 16.540 -1.567 1.00 87.06 451 GLU A N 1
ATOM 3624 C CA . GLU A 1 451 ? 3.978 17.415 -1.894 1.00 87.06 451 GLU A CA 1
ATOM 3625 C C . GLU A 1 451 ? 3.534 18.472 -2.929 1.00 87.06 451 GLU A C 1
ATOM 3627 O O . GLU A 1 451 ? 2.917 18.168 -3.957 1.00 87.06 451 GLU A O 1
ATOM 3632 N N . HIS A 1 452 ? 3.827 19.740 -2.641 1.00 88.88 452 HIS A N 1
ATOM 3633 C CA . HIS A 1 452 ? 3.599 20.870 -3.537 1.00 88.88 452 HIS A CA 1
ATOM 3634 C C . HIS A 1 452 ? 4.949 21.471 -3.932 1.00 88.88 452 HIS A C 1
ATOM 3636 O O . HIS A 1 452 ? 5.795 21.688 -3.066 1.00 88.88 452 HIS A O 1
ATOM 3642 N N . GLY A 1 453 ? 5.141 21.762 -5.220 1.00 91.06 453 GLY A N 1
ATOM 3643 C CA . GLY A 1 453 ? 6.358 22.411 -5.702 1.00 91.06 453 GLY A CA 1
ATOM 3644 C C . GLY A 1 453 ? 6.357 23.929 -5.505 1.00 91.06 453 GLY A C 1
ATOM 3645 O O . GLY A 1 453 ? 5.556 24.493 -4.756 1.00 91.06 453 GLY A O 1
ATOM 3646 N N . ASP A 1 454 ? 7.279 24.594 -6.193 1.00 93.75 454 ASP A N 1
ATOM 3647 C CA . ASP A 1 454 ? 7.534 26.024 -6.037 1.00 93.75 454 ASP A CA 1
ATOM 3648 C C . ASP A 1 454 ? 6.431 26.938 -6.612 1.00 93.75 454 ASP A C 1
ATOM 3650 O O . ASP A 1 454 ? 5.586 26.546 -7.423 1.00 93.75 454 ASP A O 1
ATOM 3654 N N . ASP A 1 455 ? 6.474 28.208 -6.198 1.00 93.38 455 ASP A N 1
ATOM 3655 C CA . ASP A 1 455 ? 5.755 29.299 -6.858 1.00 93.38 455 ASP A CA 1
ATOM 3656 C C . ASP A 1 455 ? 6.409 29.618 -8.217 1.00 93.38 455 ASP A C 1
ATOM 3658 O O . ASP A 1 455 ? 7.582 29.995 -8.297 1.00 93.38 455 ASP A O 1
ATOM 3662 N N . LEU A 1 456 ? 5.621 29.565 -9.291 1.00 93.88 456 LEU A N 1
ATOM 3663 C CA . LEU A 1 456 ? 5.960 30.105 -10.605 1.00 93.88 456 LEU A CA 1
ATOM 3664 C C . LEU A 1 456 ? 6.139 31.629 -10.494 1.00 93.88 456 LEU A C 1
ATOM 3666 O O . LEU A 1 456 ? 5.157 32.362 -10.389 1.00 93.88 456 LEU A O 1
ATOM 3670 N N . GLY A 1 457 ? 7.395 32.087 -10.472 1.00 92.69 457 GLY A N 1
ATOM 3671 C CA . GLY A 1 457 ? 7.779 33.476 -10.185 1.00 92.69 457 GLY A CA 1
ATOM 3672 C C . GLY A 1 457 ? 7.565 34.454 -11.346 1.00 92.69 457 GLY A C 1
ATOM 3673 O O . GLY A 1 457 ? 6.533 35.115 -11.426 1.00 92.69 457 GLY A O 1
ATOM 3674 N N . GLU A 1 458 ? 8.554 34.584 -12.236 1.00 91.25 458 GLU A N 1
ATOM 3675 C CA . GLU A 1 458 ? 8.412 35.326 -13.498 1.00 91.25 458 GLU A CA 1
ATOM 3676 C C . GLU A 1 458 ? 8.346 34.329 -14.662 1.00 91.25 458 GLU A C 1
ATOM 3678 O O . GLU A 1 458 ? 9.203 33.457 -14.798 1.00 91.25 458 GLU A O 1
ATOM 3683 N N . VAL A 1 459 ? 7.320 34.458 -15.502 1.00 92.75 459 VAL A N 1
ATOM 3684 C CA . VAL A 1 459 ? 7.120 33.646 -16.705 1.00 92.75 459 VAL A CA 1
ATOM 3685 C C . VAL A 1 459 ? 7.646 34.408 -17.905 1.00 92.75 459 VAL A C 1
ATOM 3687 O O . VAL A 1 459 ? 7.070 35.420 -18.303 1.00 92.75 459 VAL A O 1
ATOM 3690 N N . ASP A 1 460 ? 8.700 33.900 -18.532 1.00 91.31 460 ASP A N 1
ATOM 3691 C CA . ASP A 1 460 ? 9.133 34.386 -19.834 1.00 91.31 460 ASP A CA 1
ATOM 3692 C C . ASP A 1 460 ? 8.373 33.659 -20.946 1.00 91.31 460 ASP A C 1
ATOM 3694 O O . ASP A 1 460 ? 8.481 32.443 -21.111 1.00 91.31 460 ASP A O 1
ATOM 3698 N N . LEU A 1 461 ? 7.588 34.398 -21.733 1.00 89.75 461 LEU A N 1
ATOM 3699 C CA . LEU A 1 461 ? 6.763 33.796 -22.775 1.00 89.75 461 LEU A CA 1
ATOM 3700 C C . LEU A 1 461 ? 7.610 33.064 -23.823 1.00 89.75 461 LEU A C 1
ATOM 3702 O O . LEU A 1 461 ? 7.104 32.109 -24.406 1.00 89.75 461 LEU A O 1
ATOM 3706 N N . VAL A 1 462 ? 8.873 33.461 -24.055 1.00 88.81 462 VAL A N 1
ATOM 3707 C CA . VAL A 1 462 ? 9.726 32.841 -25.093 1.00 88.81 462 VAL A CA 1
ATOM 3708 C C . VAL A 1 462 ? 9.977 31.352 -24.860 1.00 88.81 462 VAL A C 1
ATOM 3710 O O . VAL A 1 462 ? 10.113 30.619 -25.837 1.00 88.81 462 VAL A O 1
ATOM 3713 N N . ASP A 1 463 ? 9.940 30.894 -23.606 1.00 88.75 463 ASP A N 1
ATOM 3714 C CA . ASP A 1 463 ? 10.083 29.478 -23.239 1.00 88.75 463 ASP A CA 1
ATOM 3715 C C . ASP A 1 463 ? 8.863 28.630 -23.657 1.00 88.75 463 ASP A C 1
ATOM 3717 O O . ASP A 1 463 ? 8.892 27.402 -23.626 1.00 88.75 463 ASP A O 1
ATOM 3721 N N . TYR A 1 464 ? 7.802 29.288 -24.138 1.00 86.81 464 TYR A N 1
ATOM 3722 C CA . TYR A 1 464 ? 6.580 28.683 -24.659 1.00 86.81 464 TYR A CA 1
ATOM 3723 C C . TYR A 1 464 ? 6.347 28.976 -26.162 1.00 86.81 464 TYR A C 1
ATOM 3725 O O . TYR A 1 464 ? 5.254 28.673 -26.664 1.00 86.81 464 TYR A O 1
ATOM 3733 N N . LEU A 1 465 ? 7.333 29.542 -26.886 1.00 85.50 465 LEU A N 1
ATOM 3734 C CA . LEU A 1 465 ? 7.230 29.932 -28.307 1.00 85.50 465 LEU A CA 1
ATOM 3735 C C . LEU A 1 465 ? 8.106 29.101 -29.261 1.00 85.50 465 LEU A C 1
ATOM 3737 O O . LEU A 1 465 ? 9.331 29.079 -29.159 1.00 85.50 465 LEU A O 1
ATOM 3741 N N . ASP A 1 466 ? 7.485 28.558 -30.308 1.00 72.12 466 ASP A N 1
ATOM 3742 C CA . ASP A 1 466 ? 8.170 27.806 -31.365 1.00 72.12 466 ASP A CA 1
ATOM 3743 C C . ASP A 1 466 ? 8.885 28.711 -32.395 1.00 72.12 466 ASP A C 1
ATOM 3745 O O . ASP A 1 466 ? 8.331 29.041 -33.448 1.00 72.12 466 ASP A O 1
ATOM 3749 N N . GLY A 1 467 ? 10.137 29.082 -32.099 1.00 67.44 467 GLY A N 1
ATOM 3750 C CA . GLY A 1 467 ? 11.217 29.433 -33.048 1.00 67.44 467 GLY A CA 1
ATOM 3751 C C . GLY A 1 467 ? 11.114 30.721 -33.889 1.00 67.44 467 GLY A C 1
ATOM 3752 O O . GLY A 1 467 ? 12.124 31.377 -34.124 1.00 67.44 467 GLY A O 1
ATOM 3753 N N . ASP A 1 468 ? 9.926 31.116 -34.343 1.00 81.94 468 ASP A N 1
ATOM 3754 C CA . ASP A 1 468 ? 9.697 32.314 -35.163 1.00 81.94 468 ASP A CA 1
ATOM 3755 C C . ASP A 1 468 ? 9.294 33.507 -34.272 1.00 81.94 468 ASP A C 1
ATOM 3757 O O . ASP A 1 468 ? 8.111 33.858 -34.182 1.00 81.94 468 ASP A O 1
ATOM 3761 N N . TYR A 1 469 ? 10.251 34.167 -33.622 1.00 89.25 469 TYR A N 1
ATOM 3762 C CA . TYR A 1 469 ? 9.978 35.421 -32.913 1.00 89.25 469 TYR A CA 1
ATOM 3763 C C . TYR A 1 469 ? 11.148 36.413 -32.946 1.00 89.25 469 TYR A C 1
ATOM 3765 O O . TYR A 1 469 ? 12.304 36.057 -33.162 1.00 89.25 469 TYR A O 1
ATOM 3773 N N . GLU A 1 470 ? 10.810 37.683 -32.726 1.00 90.44 470 GLU A N 1
ATOM 3774 C CA . GLU A 1 470 ? 11.729 38.793 -32.489 1.00 90.44 470 GLU A CA 1
ATOM 3775 C C . GLU A 1 470 ? 11.588 39.254 -31.027 1.00 90.44 470 GLU A C 1
ATOM 3777 O O . GLU A 1 470 ? 10.466 39.445 -30.542 1.00 90.44 470 GLU A O 1
ATOM 3782 N N . VAL A 1 471 ? 12.707 39.497 -30.339 1.00 92.06 471 VAL A N 1
ATOM 3783 C CA . VAL A 1 471 ? 12.747 40.106 -28.999 1.00 92.06 471 VAL A CA 1
ATOM 3784 C C . VAL A 1 471 ? 13.338 41.511 -29.093 1.00 92.06 471 VAL A C 1
ATOM 3786 O O . VAL A 1 471 ? 14.453 41.704 -29.575 1.00 92.06 471 VAL A O 1
ATOM 3789 N N . TRP A 1 472 ? 12.596 42.508 -28.612 1.00 92.75 472 TRP A N 1
ATOM 3790 C CA . TRP A 1 472 ? 13.064 43.884 -28.448 1.00 92.75 472 TRP A CA 1
ATOM 3791 C C . TRP A 1 472 ? 13.537 44.072 -27.013 1.00 92.75 472 TRP A C 1
ATOM 3793 O O . TRP A 1 472 ? 12.795 43.748 -26.085 1.00 92.75 472 TRP A O 1
ATOM 3803 N N . VAL A 1 473 ? 14.734 44.627 -26.824 1.00 91.81 473 VAL A N 1
ATOM 3804 C CA . VAL A 1 473 ? 15.329 44.869 -25.504 1.00 91.81 473 VAL A CA 1
ATOM 3805 C C . VAL A 1 473 ? 15.871 46.288 -25.384 1.00 91.81 473 VAL A C 1
ATOM 3807 O O . VAL A 1 473 ? 16.627 46.791 -26.223 1.00 91.81 473 VAL A O 1
ATOM 3810 N N . ARG A 1 474 ? 15.520 46.927 -24.274 1.00 91.44 474 ARG A N 1
ATOM 3811 C CA . ARG A 1 474 ? 16.091 48.178 -23.791 1.00 91.44 474 ARG A CA 1
ATOM 3812 C C . ARG A 1 474 ? 17.093 47.846 -22.676 1.00 91.44 474 ARG A C 1
ATOM 3814 O O . ARG A 1 474 ? 16.648 47.347 -21.652 1.00 91.44 474 ARG A O 1
ATOM 3821 N N . PRO A 1 475 ? 18.405 48.101 -22.830 1.00 88.75 475 PRO A N 1
ATOM 3822 C CA . PRO A 1 475 ? 19.374 47.863 -21.763 1.00 88.75 475 PRO A CA 1
ATOM 3823 C C . PRO A 1 475 ? 19.542 49.081 -20.838 1.00 88.75 475 PRO A C 1
ATOM 3825 O O . PRO A 1 475 ? 19.555 50.224 -21.308 1.00 88.75 475 PRO A O 1
ATOM 3828 N N . GLU A 1 476 ? 19.767 48.835 -19.543 1.00 90.12 476 GLU A N 1
ATOM 3829 C CA . GLU A 1 476 ? 20.154 49.867 -18.566 1.00 90.12 476 GLU A CA 1
ATOM 3830 C C . GLU A 1 476 ? 21.560 50.425 -18.847 1.00 90.12 476 GLU A C 1
ATOM 3832 O O . GLU A 1 476 ? 21.848 51.611 -18.645 1.00 90.12 476 GLU A O 1
ATOM 3837 N N . VAL A 1 477 ? 22.464 49.564 -19.328 1.00 89.19 477 VAL A N 1
ATOM 3838 C CA . VAL A 1 477 ? 23.845 49.936 -19.648 1.00 89.19 477 VAL A CA 1
ATOM 3839 C C . VAL A 1 477 ? 23.926 50.762 -20.934 1.00 89.19 477 VAL A C 1
ATOM 3841 O O . VAL A 1 477 ? 23.126 50.638 -21.862 1.00 89.19 477 VAL A O 1
ATOM 3844 N N . HIS A 1 478 ? 24.946 51.617 -21.035 1.00 86.44 478 HIS A N 1
ATOM 3845 C CA . HIS A 1 478 ? 25.155 52.416 -22.242 1.00 86.44 478 HIS A CA 1
ATOM 3846 C C . HIS A 1 478 ? 25.368 51.491 -23.451 1.00 86.44 478 HIS A C 1
ATOM 3848 O O . HIS A 1 478 ? 26.255 50.647 -23.431 1.00 86.44 478 HIS A O 1
ATOM 3854 N N . GLY A 1 479 ? 24.636 51.712 -24.549 1.00 82.69 479 GLY A N 1
ATOM 3855 C CA . GLY A 1 479 ? 24.646 50.832 -25.731 1.00 82.69 479 GLY A CA 1
ATOM 3856 C C . GLY A 1 479 ? 26.001 50.549 -26.411 1.00 82.69 479 GLY A C 1
ATOM 3857 O O . GLY A 1 479 ? 26.090 49.638 -27.224 1.00 82.69 479 GLY A O 1
ATOM 3858 N N . HIS A 1 480 ? 27.070 51.288 -26.081 1.00 83.00 480 HIS A N 1
ATOM 3859 C CA . HIS A 1 480 ? 28.440 50.960 -26.503 1.00 83.00 480 HIS A CA 1
ATOM 3860 C C . HIS A 1 480 ? 29.094 49.861 -25.651 1.00 83.00 480 HIS A C 1
ATOM 3862 O O . HIS A 1 480 ? 30.000 49.200 -26.141 1.00 83.00 480 HIS A O 1
ATOM 3868 N N . THR A 1 481 ? 28.666 49.700 -24.397 1.00 87.25 481 THR A N 1
ATOM 3869 C CA . THR A 1 481 ? 29.004 48.570 -23.524 1.00 87.25 481 THR A CA 1
ATOM 3870 C C . THR A 1 481 ? 28.169 47.355 -23.916 1.00 87.25 481 THR A C 1
ATOM 3872 O O . THR A 1 481 ? 28.739 46.303 -24.162 1.00 87.25 481 THR A O 1
ATOM 3875 N N . PHE A 1 482 ? 26.852 47.529 -24.095 1.00 88.12 482 PHE A N 1
ATOM 3876 C CA . PHE A 1 482 ? 25.940 46.456 -24.522 1.00 88.12 482 PHE A CA 1
ATOM 3877 C C . PHE A 1 482 ? 26.448 45.734 -25.781 1.00 88.12 482 PHE A C 1
ATOM 3879 O O . PHE A 1 482 ? 26.731 44.543 -25.761 1.00 88.12 482 PHE A O 1
ATOM 3886 N N . ALA A 1 483 ? 26.699 46.493 -26.850 1.00 85.75 483 ALA A N 1
ATOM 3887 C CA . ALA A 1 483 ? 27.230 45.981 -28.113 1.00 85.75 483 ALA A CA 1
ATOM 3888 C C . ALA A 1 483 ? 28.747 45.660 -28.107 1.00 85.75 483 ALA A C 1
ATOM 3890 O O . ALA A 1 483 ? 29.329 45.400 -29.161 1.00 85.75 483 ALA A O 1
ATOM 3891 N N . ALA A 1 484 ? 29.424 45.755 -26.957 1.00 85.31 484 ALA A N 1
ATOM 3892 C CA . ALA A 1 484 ? 30.806 45.300 -26.799 1.00 85.31 484 ALA A CA 1
ATOM 3893 C C . ALA A 1 484 ? 30.859 43.899 -26.182 1.00 85.31 484 ALA A C 1
ATOM 3895 O O . ALA A 1 484 ? 31.598 43.064 -26.696 1.00 85.31 484 ALA A O 1
ATOM 3896 N N . GLU A 1 485 ? 30.052 43.636 -25.149 1.00 87.50 485 GLU A N 1
ATOM 3897 C CA . GLU A 1 485 ? 29.955 42.303 -24.538 1.00 87.50 485 GLU A CA 1
ATOM 3898 C C . GLU A 1 485 ? 29.232 41.311 -25.472 1.00 87.50 485 GLU A C 1
ATOM 3900 O O . GLU A 1 485 ? 29.690 40.185 -25.628 1.00 87.50 485 GLU A O 1
ATOM 3905 N N . LEU A 1 486 ? 28.207 41.761 -26.217 1.00 87.75 486 LEU A N 1
ATOM 3906 C CA . LEU A 1 486 ? 27.572 40.989 -27.306 1.00 87.75 486 LEU A CA 1
ATOM 3907 C C . LEU A 1 486 ? 28.508 40.701 -28.501 1.00 87.75 486 LEU A C 1
ATOM 3909 O O . LEU A 1 486 ? 28.128 40.006 -29.434 1.00 87.75 486 LEU A O 1
ATOM 3913 N N . GLY A 1 487 ? 29.696 41.310 -28.576 1.00 86.31 487 GLY A N 1
ATOM 3914 C CA . GLY A 1 487 ? 30.620 41.168 -29.713 1.00 86.31 487 GLY A CA 1
ATOM 3915 C C . GLY A 1 487 ? 30.186 41.835 -31.035 1.00 86.31 487 GLY A C 1
ATOM 3916 O O . GLY A 1 487 ? 31.044 42.112 -31.881 1.00 86.31 487 GLY A O 1
ATOM 3917 N N . TYR A 1 488 ? 28.901 42.160 -31.217 1.00 87.69 488 TYR A N 1
ATOM 3918 C CA . TYR A 1 488 ? 28.358 42.897 -32.364 1.00 87.69 488 TYR A CA 1
ATOM 3919 C C . TYR A 1 488 ? 27.355 43.989 -31.947 1.00 87.69 488 TYR A C 1
ATOM 3921 O O . TYR A 1 488 ? 26.972 44.114 -30.789 1.00 87.69 488 TYR A O 1
ATOM 3929 N N . TYR A 1 489 ? 26.939 44.811 -32.917 1.00 86.50 489 TYR A N 1
ATOM 3930 C CA . TYR A 1 489 ? 25.885 45.818 -32.751 1.00 86.50 489 TYR A CA 1
ATOM 3931 C C . TYR A 1 489 ? 24.583 45.286 -33.367 1.00 86.50 489 TYR A C 1
ATOM 3933 O O . TYR A 1 489 ? 24.531 45.206 -34.598 1.00 86.50 489 TYR A O 1
ATOM 3941 N N . PRO A 1 490 ? 23.551 44.950 -32.569 1.00 88.12 490 PRO A N 1
ATOM 3942 C CA . PRO A 1 490 ? 22.233 44.602 -33.096 1.00 88.12 490 PRO A CA 1
ATOM 3943 C C . PRO A 1 490 ? 21.544 45.817 -33.730 1.00 88.12 490 PRO A C 1
ATOM 3945 O O . PRO A 1 490 ? 21.867 46.968 -33.409 1.00 88.12 490 PRO A O 1
ATOM 3948 N N . ASP A 1 491 ? 20.574 45.566 -34.609 1.00 89.12 491 ASP A N 1
ATOM 3949 C CA . ASP A 1 491 ? 19.744 46.624 -35.190 1.00 89.12 491 ASP A CA 1
ATOM 3950 C C . ASP A 1 491 ? 18.835 47.258 -34.122 1.00 89.12 491 ASP A C 1
ATOM 3952 O O . ASP A 1 491 ? 18.375 46.593 -33.191 1.00 89.12 491 ASP A O 1
ATOM 3956 N N . THR A 1 492 ? 18.570 48.564 -34.246 1.00 87.88 492 THR A N 1
ATOM 3957 C CA . THR A 1 492 ? 17.727 49.306 -33.297 1.00 87.88 492 THR A CA 1
ATOM 3958 C C . THR A 1 492 ? 16.376 49.701 -33.884 1.00 87.88 492 THR A C 1
ATOM 3960 O O . THR A 1 492 ? 16.266 50.169 -35.019 1.00 87.88 492 THR A O 1
ATOM 3963 N N . VAL A 1 493 ? 15.326 49.563 -33.070 1.00 88.25 493 VAL A N 1
ATOM 3964 C CA . VAL A 1 493 ? 13.937 49.864 -33.435 1.00 88.25 493 VAL A CA 1
ATOM 3965 C C . VAL A 1 493 ? 13.309 50.801 -32.402 1.00 88.25 493 VAL A C 1
ATOM 3967 O O . VAL A 1 493 ? 13.375 50.572 -31.193 1.00 88.25 493 VAL A O 1
ATOM 3970 N N . LEU A 1 494 ? 12.661 51.864 -32.888 1.00 85.75 494 LEU A N 1
ATOM 3971 C CA . LEU A 1 494 ? 11.859 52.782 -32.078 1.00 85.75 494 LEU A CA 1
ATOM 3972 C C . LEU A 1 494 ? 10.500 52.143 -31.752 1.00 85.75 494 LEU A C 1
ATOM 3974 O O . LEU A 1 494 ? 9.630 52.039 -32.626 1.00 85.75 494 LEU A O 1
ATOM 3978 N N . LYS A 1 495 ? 10.282 51.774 -30.487 1.00 83.06 495 LYS A N 1
ATOM 3979 C CA . LYS A 1 495 ? 8.998 51.249 -30.011 1.00 83.06 495 LYS A CA 1
ATOM 3980 C C . LYS A 1 495 ? 8.015 52.407 -29.806 1.00 83.06 495 LYS A C 1
ATOM 3982 O O . LYS A 1 495 ? 7.964 53.027 -28.750 1.00 83.06 495 LYS A O 1
ATOM 3987 N N . ASN A 1 496 ? 7.278 52.750 -30.866 1.00 79.06 496 ASN A N 1
ATOM 3988 C CA . ASN A 1 496 ? 6.487 53.991 -30.990 1.00 79.06 496 ASN A CA 1
ATOM 3989 C C . ASN A 1 496 ? 5.446 54.248 -29.880 1.00 79.06 496 ASN A C 1
ATOM 3991 O O . ASN A 1 496 ? 5.064 55.398 -29.677 1.00 79.06 496 ASN A O 1
ATOM 3995 N N . ASP A 1 497 ? 4.960 53.207 -29.206 1.00 74.00 497 ASP A N 1
ATOM 3996 C CA . ASP A 1 497 ? 4.005 53.281 -28.093 1.00 74.00 497 ASP A CA 1
ATOM 3997 C C . ASP A 1 497 ? 4.675 53.518 -26.726 1.00 74.00 497 ASP A C 1
ATOM 3999 O O . ASP A 1 497 ? 4.038 54.076 -25.837 1.00 74.00 497 ASP A O 1
ATOM 4003 N N . VAL A 1 498 ? 5.964 53.184 -26.584 1.00 78.69 498 VAL A N 1
ATOM 4004 C CA . VAL A 1 498 ? 6.803 53.511 -25.410 1.00 78.69 498 VAL A CA 1
ATOM 4005 C C . VAL A 1 498 ? 7.583 54.820 -25.630 1.00 78.69 498 VAL A C 1
ATOM 4007 O O . VAL A 1 498 ? 7.807 55.588 -24.700 1.00 78.69 498 VAL A O 1
ATOM 4010 N N . GLY A 1 499 ? 7.946 55.123 -26.882 1.00 82.19 499 GLY A N 1
ATOM 4011 C CA . GLY A 1 499 ? 8.683 56.329 -27.280 1.00 82.19 499 GLY A CA 1
ATOM 4012 C C . GLY A 1 499 ? 10.210 56.197 -27.235 1.00 82.19 499 GLY A C 1
ATOM 4013 O O . GLY A 1 499 ? 10.906 57.201 -27.383 1.00 82.19 499 GLY A O 1
ATOM 4014 N N . GLU A 1 500 ? 10.727 54.981 -27.053 1.00 86.81 500 GLU A N 1
ATOM 4015 C CA . GLU A 1 500 ? 12.145 54.685 -26.814 1.00 86.81 500 GLU A CA 1
ATOM 4016 C C . GLU A 1 500 ? 12.745 53.797 -27.917 1.00 86.81 500 GLU A C 1
ATOM 4018 O O . GLU A 1 500 ? 12.049 53.002 -28.551 1.00 86.81 500 GLU A O 1
ATOM 4023 N N . GLU A 1 501 ? 14.052 53.935 -28.152 1.00 86.56 501 GLU A N 1
ATOM 4024 C CA . GLU A 1 501 ? 14.824 53.053 -29.035 1.00 86.56 501 GLU A CA 1
ATOM 4025 C C . GLU A 1 501 ? 15.447 51.912 -28.215 1.00 86.56 501 GLU A C 1
ATOM 4027 O O . GLU A 1 501 ? 16.092 52.154 -27.187 1.00 86.56 501 GLU A O 1
ATOM 4032 N N . GLY A 1 502 ? 15.265 50.683 -28.692 1.00 89.19 502 GLY A N 1
ATOM 4033 C CA . GLY A 1 502 ? 15.859 49.457 -28.153 1.00 89.19 502 GLY A CA 1
ATOM 4034 C C . GLY A 1 502 ? 16.443 48.601 -29.276 1.00 89.19 502 GLY A C 1
ATOM 4035 O O . GLY A 1 502 ? 16.270 48.920 -30.454 1.00 89.19 502 GLY A O 1
ATOM 4036 N N . TYR A 1 503 ? 17.163 47.552 -28.903 1.00 92.38 503 TYR A N 1
ATOM 4037 C CA . TYR A 1 503 ? 17.806 46.597 -29.805 1.00 92.38 503 TYR A CA 1
ATOM 4038 C C . TYR A 1 503 ? 16.848 45.451 -30.126 1.00 92.38 503 TYR A C 1
ATOM 4040 O O . TYR A 1 503 ? 16.054 45.082 -29.265 1.00 92.38 503 TYR A O 1
ATOM 4048 N N . VAL A 1 504 ? 16.910 44.897 -31.337 1.00 91.69 504 VAL A N 1
ATOM 4049 C CA . VAL A 1 504 ? 16.110 43.729 -31.735 1.00 91.69 504 VAL A CA 1
ATOM 4050 C C . VAL A 1 504 ? 17.012 42.544 -32.057 1.00 91.69 504 VAL A C 1
ATOM 4052 O O . VAL A 1 504 ? 18.048 42.697 -32.707 1.00 91.69 504 VAL A O 1
ATOM 4055 N N . PHE A 1 505 ? 16.575 41.377 -31.598 1.00 91.50 505 PHE A N 1
ATOM 4056 C CA . PHE A 1 505 ? 17.172 40.064 -31.808 1.00 91.50 505 PHE A CA 1
ATOM 4057 C C . PHE A 1 505 ? 16.108 39.145 -32.421 1.00 91.50 505 PHE A C 1
ATOM 4059 O O . PHE A 1 505 ? 14.931 39.272 -32.079 1.00 91.50 505 PHE A O 1
ATOM 4066 N N . ASP A 1 506 ? 16.500 38.232 -33.305 1.00 90.50 506 ASP A N 1
ATOM 4067 C CA . ASP A 1 506 ? 15.688 37.051 -33.623 1.00 90.50 506 ASP A CA 1
ATOM 4068 C C . ASP A 1 506 ? 15.857 35.982 -32.523 1.00 90.50 506 ASP A C 1
ATOM 4070 O O . ASP A 1 506 ? 16.649 36.159 -31.596 1.00 90.50 506 ASP A O 1
ATOM 4074 N N . ALA A 1 507 ? 15.083 34.897 -32.581 1.00 88.69 507 ALA A N 1
ATOM 4075 C CA . ALA A 1 507 ? 15.104 33.851 -31.556 1.00 88.69 507 ALA A CA 1
ATOM 4076 C C . ALA A 1 507 ? 16.495 33.210 -31.355 1.00 88.69 507 ALA A C 1
ATOM 4078 O O . ALA A 1 507 ? 16.887 32.955 -30.218 1.00 88.69 507 ALA A O 1
ATOM 4079 N N . GLU A 1 508 ? 17.263 32.998 -32.432 1.00 89.25 508 GLU A N 1
ATOM 4080 C CA . GLU A 1 508 ? 18.608 32.403 -32.377 1.00 89.25 508 GLU A CA 1
ATOM 4081 C C . GLU A 1 508 ? 19.604 33.368 -31.709 1.00 89.25 508 GLU A C 1
ATOM 4083 O O . GLU A 1 508 ? 20.254 33.006 -30.725 1.00 89.25 508 GLU A O 1
ATOM 4088 N N . ALA A 1 509 ? 19.651 34.628 -32.158 1.00 88.31 509 ALA A N 1
ATOM 4089 C CA . ALA A 1 509 ? 20.531 35.651 -31.589 1.00 88.31 509 ALA A CA 1
ATOM 4090 C C . ALA A 1 509 ? 20.113 36.117 -30.180 1.00 88.31 509 ALA A C 1
ATOM 4092 O O . ALA A 1 509 ? 20.941 36.643 -29.434 1.00 88.31 509 ALA A O 1
ATOM 4093 N N . TYR A 1 510 ? 18.841 35.949 -29.800 1.00 90.44 510 TYR A N 1
ATOM 4094 C CA . TYR A 1 510 ? 18.399 36.147 -28.421 1.00 90.44 510 TYR A CA 1
ATOM 4095 C C . TYR A 1 510 ? 18.906 35.015 -27.522 1.00 90.44 510 TYR A C 1
ATOM 4097 O O . TYR A 1 510 ? 19.495 35.285 -26.477 1.00 90.44 510 TYR A O 1
ATOM 4105 N N . ALA A 1 511 ? 18.728 33.758 -27.945 1.00 88.06 511 ALA A N 1
ATOM 4106 C CA . ALA A 1 511 ? 19.150 32.587 -27.183 1.00 88.06 511 ALA A CA 1
ATOM 4107 C C . ALA A 1 511 ? 20.676 32.528 -26.975 1.00 88.06 511 ALA A C 1
ATOM 4109 O O . ALA A 1 511 ? 21.113 32.253 -25.859 1.00 88.06 511 ALA A O 1
ATOM 4110 N N . GLU A 1 512 ? 21.487 32.864 -27.991 1.00 91.69 512 GLU A N 1
ATOM 4111 C CA . GLU A 1 512 ? 22.964 32.894 -27.892 1.00 91.69 512 GLU A CA 1
ATOM 4112 C C . GLU A 1 512 ? 23.473 33.841 -26.783 1.00 91.69 512 GLU A C 1
ATOM 4114 O O . GLU A 1 512 ? 24.580 33.681 -26.264 1.00 91.69 512 GLU A O 1
ATOM 4119 N N . HIS A 1 513 ? 22.682 34.850 -26.410 1.00 91.50 513 HIS A N 1
ATOM 4120 C CA . HIS A 1 513 ? 23.113 35.943 -25.536 1.00 91.50 513 HIS A CA 1
ATOM 4121 C C . HIS A 1 513 ? 22.187 36.196 -24.338 1.00 91.50 513 HIS A C 1
ATOM 4123 O O . HIS A 1 513 ? 22.362 37.200 -23.641 1.00 91.50 513 HIS A O 1
ATOM 4129 N N . ARG A 1 514 ? 21.228 35.295 -24.083 1.00 90.50 514 ARG A N 1
ATOM 4130 C CA . ARG A 1 514 ? 20.128 35.469 -23.120 1.00 90.50 514 ARG A CA 1
ATOM 4131 C C . ARG A 1 514 ? 20.602 35.938 -21.741 1.00 90.50 514 ARG A C 1
ATOM 4133 O O . ARG A 1 514 ? 20.189 37.009 -21.306 1.00 90.50 514 ARG A O 1
ATOM 4140 N N . GLU A 1 515 ? 21.540 35.211 -21.130 1.00 90.19 515 GLU A N 1
ATOM 4141 C CA . GLU A 1 515 ? 22.121 35.517 -19.810 1.00 90.19 515 GLU A CA 1
ATOM 4142 C C . GLU A 1 515 ? 22.638 36.966 -19.723 1.00 90.19 515 GLU A C 1
ATOM 4144 O O . GLU A 1 515 ? 22.261 37.725 -18.827 1.00 90.19 515 GLU A O 1
ATOM 4149 N N . TYR A 1 516 ? 23.464 37.392 -20.688 1.00 91.75 516 TYR A N 1
ATOM 4150 C CA . TYR A 1 516 ? 23.988 38.757 -20.696 1.00 91.75 516 TYR A CA 1
ATOM 4151 C C . TYR A 1 516 ? 22.881 39.787 -20.934 1.00 91.75 516 TYR A C 1
ATOM 4153 O O . TYR A 1 516 ? 22.832 40.801 -20.236 1.00 91.75 516 TYR A O 1
ATOM 4161 N N . ILE A 1 517 ? 21.998 39.537 -21.904 1.00 90.94 517 ILE A N 1
ATOM 4162 C CA . ILE A 1 517 ? 20.916 40.455 -22.271 1.00 90.94 517 ILE A CA 1
ATOM 4163 C C . ILE A 1 517 ? 19.989 40.706 -21.076 1.00 90.94 517 ILE A C 1
ATOM 4165 O O . ILE A 1 517 ? 19.650 41.859 -20.806 1.00 90.94 517 ILE A O 1
ATOM 4169 N N . GLU A 1 518 ? 19.621 39.656 -20.345 1.00 88.56 518 GLU A N 1
ATOM 4170 C CA . GLU A 1 518 ? 18.759 39.722 -19.164 1.00 88.56 518 GLU A CA 1
ATOM 4171 C C . GLU A 1 518 ? 19.461 40.406 -17.987 1.00 88.56 518 GLU A C 1
ATOM 4173 O O . GLU A 1 518 ? 18.871 41.300 -17.379 1.00 88.56 518 GLU A O 1
ATOM 4178 N N . SER A 1 519 ? 20.752 40.124 -17.755 1.00 90.38 519 SER A N 1
ATOM 4179 C CA . SER A 1 519 ? 21.552 40.749 -16.681 1.00 90.38 519 SER A CA 1
ATOM 4180 C C . SER A 1 519 ? 21.645 42.286 -16.735 1.00 90.38 519 SER A C 1
ATOM 4182 O O . SER A 1 519 ? 22.069 42.915 -15.763 1.00 90.38 519 SER A O 1
ATOM 4184 N N . VAL A 1 520 ? 21.266 42.906 -17.862 1.00 90.00 520 VAL A N 1
ATOM 4185 C CA . VAL A 1 520 ? 21.257 44.366 -18.061 1.00 90.00 520 VAL A CA 1
ATOM 4186 C C . VAL A 1 520 ? 19.946 44.903 -18.660 1.00 90.00 520 VAL A C 1
ATOM 4188 O O . VAL A 1 520 ? 19.929 46.030 -19.167 1.00 90.00 520 VAL A O 1
ATOM 4191 N N . CYS A 1 521 ? 18.859 44.128 -18.645 1.00 90.00 521 CYS A N 1
ATOM 4192 C CA . CYS A 1 521 ? 17.583 44.489 -19.271 1.00 90.00 521 CYS A CA 1
ATOM 4193 C C . CYS A 1 521 ? 16.769 45.502 -18.434 1.00 90.00 521 CYS A C 1
ATOM 4195 O O . CYS A 1 521 ? 16.328 45.202 -17.333 1.00 90.00 521 CYS A O 1
ATOM 4197 N N . GLU A 1 522 ? 16.495 46.687 -18.994 1.00 87.44 522 GLU A N 1
ATOM 4198 C CA . GLU A 1 522 ? 15.545 47.679 -18.453 1.00 87.44 522 GLU A CA 1
ATOM 4199 C C . GLU A 1 522 ? 14.090 47.304 -18.801 1.00 87.44 522 GLU A C 1
ATOM 4201 O O . GLU A 1 522 ? 13.192 47.461 -17.976 1.00 87.44 522 GLU A O 1
ATOM 4206 N N . ARG A 1 523 ? 13.841 46.862 -20.050 1.00 88.06 523 ARG A N 1
ATOM 4207 C CA . ARG A 1 523 ? 12.521 46.441 -20.578 1.00 88.06 523 ARG A CA 1
ATOM 4208 C C . ARG A 1 523 ? 12.670 45.494 -21.769 1.00 88.06 523 ARG A C 1
ATOM 4210 O O . ARG A 1 523 ? 13.495 45.758 -22.647 1.00 88.06 523 ARG A O 1
ATOM 4217 N N . SER A 1 524 ? 11.788 44.502 -21.880 1.00 90.56 524 SER A N 1
ATOM 4218 C CA . SER A 1 524 ? 11.716 43.579 -23.019 1.00 90.56 524 SER A CA 1
ATOM 4219 C C . SER A 1 524 ? 10.287 43.407 -23.565 1.00 90.56 524 SER A C 1
ATOM 4221 O O . SER A 1 524 ? 9.298 43.592 -22.857 1.00 90.56 524 SER A O 1
ATOM 4223 N N . PHE A 1 525 ? 10.170 43.089 -24.858 1.00 91.06 525 PHE A N 1
ATOM 4224 C CA . PHE A 1 525 ? 8.903 42.789 -25.543 1.00 91.06 525 PHE A CA 1
ATOM 4225 C C . PHE A 1 525 ? 9.130 41.748 -26.654 1.00 91.06 525 PHE A C 1
ATOM 4227 O O . PHE A 1 525 ? 10.203 41.738 -27.256 1.00 91.06 525 PHE A O 1
ATOM 4234 N N . VAL A 1 526 ? 8.118 40.939 -26.987 1.00 90.69 526 VAL A N 1
ATOM 4235 C CA . VAL A 1 526 ? 8.189 39.881 -28.019 1.00 90.69 526 VAL A CA 1
ATOM 4236 C C . VAL A 1 526 ? 7.161 40.072 -29.147 1.00 90.69 526 VAL A C 1
ATOM 4238 O O . VAL A 1 526 ? 6.103 40.694 -28.964 1.00 90.69 526 VAL A O 1
ATOM 4241 N N . HIS A 1 527 ? 7.494 39.594 -30.351 1.00 86.38 527 HIS A N 1
ATOM 4242 C CA . HIS A 1 527 ? 6.740 39.817 -31.587 1.00 86.38 527 HIS A CA 1
ATOM 4243 C C . HIS A 1 527 ? 6.997 38.742 -32.666 1.00 86.38 527 HIS A C 1
ATOM 4245 O O . HIS A 1 527 ? 8.016 38.067 -32.642 1.00 86.38 527 HIS A O 1
ATOM 4251 N N . ARG A 1 528 ? 6.070 38.595 -33.630 1.00 80.31 528 ARG A N 1
ATOM 4252 C CA . ARG A 1 528 ? 6.183 37.700 -34.820 1.00 80.31 528 ARG A CA 1
ATOM 4253 C C . ARG A 1 528 ? 5.566 38.289 -36.097 1.00 80.31 528 ARG A C 1
ATOM 4255 O O . ARG A 1 528 ? 5.952 37.935 -37.205 1.00 80.31 528 ARG A O 1
ATOM 4262 N N . GLU A 1 529 ? 4.579 39.181 -35.974 1.00 73.75 529 GLU A N 1
ATOM 4263 C CA . GLU A 1 529 ? 3.760 39.643 -37.105 1.00 73.75 529 GLU A CA 1
ATOM 4264 C C . GLU A 1 529 ? 3.962 41.133 -37.428 1.00 73.75 529 GLU A C 1
ATOM 4266 O O . GLU A 1 529 ? 3.314 42.002 -36.836 1.00 73.75 529 GLU A O 1
ATOM 4271 N N . SER A 1 530 ? 4.790 41.429 -38.434 1.00 68.69 530 SER A N 1
ATOM 4272 C CA . SER A 1 530 ? 5.111 42.801 -38.855 1.00 68.69 530 SER A CA 1
ATOM 4273 C C . SER A 1 530 ? 3.870 43.701 -39.008 1.00 68.69 530 SER A C 1
ATOM 4275 O O . SER A 1 530 ? 3.005 43.487 -39.861 1.00 68.69 530 SER A O 1
ATOM 4277 N N . GLY A 1 531 ? 3.790 44.743 -38.174 1.00 66.94 531 GLY A N 1
ATOM 4278 C CA . GLY A 1 531 ? 2.670 45.692 -38.137 1.00 66.94 531 GLY A CA 1
ATOM 4279 C C . GLY A 1 531 ? 1.590 45.401 -37.084 1.00 66.94 531 GLY A C 1
ATOM 4280 O O . GLY A 1 531 ? 0.646 46.189 -36.965 1.00 66.94 531 GLY A O 1
ATOM 4281 N N . ARG A 1 532 ? 1.720 44.326 -36.295 1.00 73.50 532 ARG A N 1
ATOM 4282 C CA . ARG A 1 532 ? 1.009 44.153 -35.013 1.00 73.50 532 ARG A CA 1
ATOM 4283 C C . ARG A 1 532 ? 1.698 44.928 -33.888 1.00 73.50 532 ARG A C 1
ATOM 4285 O O . ARG A 1 532 ? 2.737 45.557 -34.087 1.00 73.50 532 ARG A O 1
ATOM 4292 N N . LYS A 1 533 ? 1.106 44.894 -32.692 1.00 75.75 533 LYS A N 1
ATOM 4293 C CA . LYS A 1 533 ? 1.796 45.322 -31.471 1.00 75.75 533 LYS A CA 1
ATOM 4294 C C . LYS A 1 533 ? 2.807 44.257 -31.041 1.00 75.75 533 LYS A C 1
ATOM 4296 O O . LYS A 1 533 ? 2.636 43.074 -31.325 1.00 75.75 533 LYS A O 1
ATOM 4301 N N . TRP A 1 534 ? 3.851 44.717 -30.369 1.00 86.12 534 TRP A N 1
ATOM 4302 C CA . TRP A 1 534 ? 4.723 43.884 -29.551 1.00 86.12 534 TRP A CA 1
ATOM 4303 C C . TRP A 1 534 ? 4.036 43.735 -28.191 1.00 86.12 534 TRP A C 1
ATOM 4305 O O . TRP A 1 534 ? 3.521 44.735 -27.678 1.00 86.12 534 TRP A O 1
ATOM 4315 N N . ILE A 1 535 ? 4.001 42.527 -27.641 1.00 88.31 535 ILE A N 1
ATOM 4316 C CA . ILE A 1 535 ? 3.463 42.256 -26.299 1.00 88.31 535 ILE A CA 1
ATOM 4317 C C . ILE A 1 535 ? 4.617 42.183 -25.289 1.00 88.31 535 ILE A C 1
ATOM 4319 O O . ILE A 1 535 ? 5.760 42.009 -25.725 1.00 88.31 535 ILE A O 1
ATOM 4323 N N . PRO A 1 536 ? 4.383 42.369 -23.976 1.00 90.12 536 PRO A N 1
ATOM 4324 C CA . PRO A 1 536 ? 5.411 42.109 -22.969 1.00 90.12 536 PRO A CA 1
ATOM 4325 C C . PRO A 1 536 ? 5.994 40.702 -23.130 1.00 90.12 536 PRO A C 1
ATOM 4327 O O . PRO A 1 536 ? 5.318 39.801 -23.633 1.00 90.12 536 PRO A O 1
ATOM 4330 N N . ARG A 1 537 ? 7.283 40.560 -22.809 1.00 89.56 537 ARG A N 1
ATOM 4331 C CA . ARG A 1 537 ? 7.997 39.284 -22.936 1.00 89.56 537 ARG A CA 1
ATOM 4332 C C . ARG A 1 537 ? 7.801 38.441 -21.680 1.00 89.56 537 ARG A C 1
ATOM 4334 O O . ARG A 1 537 ? 7.377 37.297 -21.784 1.00 89.56 537 ARG A O 1
ATOM 4341 N N . THR A 1 538 ? 8.076 39.040 -20.525 1.00 90.12 538 THR A N 1
ATOM 4342 C CA . THR A 1 538 ? 7.875 38.424 -19.219 1.00 90.12 538 THR A CA 1
ATOM 4343 C C . THR A 1 538 ? 6.560 38.866 -18.580 1.00 90.12 538 THR A C 1
ATOM 4345 O O . THR A 1 538 ? 6.040 39.951 -18.869 1.00 90.12 538 THR A O 1
ATOM 4348 N N . PHE A 1 539 ? 6.025 38.003 -17.721 1.00 92.69 539 PHE A N 1
ATOM 4349 C CA . PHE A 1 539 ? 4.810 38.201 -16.942 1.00 92.69 539 PHE A CA 1
ATOM 4350 C C . PHE A 1 539 ? 5.042 37.744 -15.502 1.00 92.69 539 PHE A C 1
ATOM 4352 O O . PHE A 1 539 ? 5.786 36.799 -15.257 1.00 92.69 539 PHE A O 1
ATOM 4359 N N . ASP A 1 540 ? 4.364 38.387 -14.557 1.00 95.56 540 ASP A N 1
ATOM 4360 C CA . ASP A 1 540 ? 4.188 37.836 -13.215 1.00 95.56 540 ASP A CA 1
ATOM 4361 C C . ASP A 1 540 ? 3.458 36.481 -13.330 1.00 95.56 540 ASP A C 1
ATOM 4363 O O . ASP A 1 540 ? 2.475 36.366 -14.070 1.00 95.56 540 ASP A O 1
ATOM 4367 N N . GLY A 1 541 ? 3.984 35.435 -12.688 1.00 95.06 541 GLY A N 1
ATOM 4368 C CA . GLY A 1 541 ? 3.500 34.067 -12.880 1.00 95.06 541 GLY A CA 1
ATOM 4369 C C . GLY A 1 541 ? 2.089 33.841 -12.344 1.00 95.06 541 GLY A C 1
ATOM 4370 O O . GLY A 1 541 ? 1.326 33.084 -12.938 1.00 95.06 541 GLY A O 1
ATOM 4371 N N . ASP A 1 542 ? 1.699 34.573 -11.304 1.00 96.19 542 ASP A N 1
ATOM 4372 C CA . ASP A 1 542 ? 0.342 34.585 -10.759 1.00 96.19 542 ASP A CA 1
ATOM 4373 C C . ASP A 1 542 ? -0.654 35.185 -11.772 1.00 96.19 542 ASP A C 1
ATOM 4375 O O . ASP A 1 542 ? -1.730 34.631 -11.991 1.00 96.19 542 ASP A O 1
ATOM 4379 N N . ASP A 1 543 ? -0.279 36.272 -12.453 1.00 96.19 543 ASP A N 1
ATOM 4380 C CA . ASP A 1 543 ? -1.073 36.841 -13.553 1.00 96.19 543 ASP A CA 1
ATOM 4381 C C . ASP A 1 543 ? -1.076 35.940 -14.811 1.00 96.19 543 ASP A C 1
ATOM 4383 O O . ASP A 1 543 ? -2.068 35.883 -15.542 1.00 96.19 543 ASP A O 1
ATOM 4387 N N . PHE A 1 544 ? 0.002 35.195 -15.080 1.00 95.44 544 PHE A N 1
ATOM 4388 C CA . PHE A 1 544 ? 0.027 34.214 -16.173 1.00 95.44 544 PHE A CA 1
ATOM 4389 C C . PHE A 1 544 ? -0.897 33.018 -15.904 1.00 95.44 544 PHE A C 1
ATOM 4391 O O . PHE A 1 544 ? -1.592 32.564 -16.814 1.00 95.44 544 PHE A O 1
ATOM 4398 N N . LEU A 1 545 ? -0.956 32.544 -14.658 1.00 96.88 545 LEU A N 1
ATOM 4399 C CA . LEU A 1 545 ? -1.862 31.478 -14.229 1.00 96.88 545 LEU A CA 1
ATOM 4400 C C . LEU A 1 545 ? -3.330 31.904 -14.327 1.00 96.88 545 LEU A C 1
ATOM 4402 O O . LEU A 1 545 ? -4.129 31.148 -14.882 1.00 96.88 545 LEU A O 1
ATOM 4406 N N . ASP A 1 546 ? -3.674 33.127 -13.906 1.00 96.06 546 ASP A N 1
ATOM 4407 C CA . ASP A 1 546 ? -5.020 33.675 -14.124 1.00 96.06 546 ASP A CA 1
ATOM 4408 C C . ASP A 1 546 ? -5.378 33.685 -15.620 1.00 96.06 546 ASP A C 1
ATOM 4410 O O . ASP A 1 546 ? -6.467 33.263 -16.006 1.00 96.06 546 ASP A O 1
ATOM 4414 N N . LEU A 1 547 ? -4.466 34.154 -16.485 1.00 94.94 547 LEU A N 1
ATOM 4415 C CA . LEU A 1 547 ? -4.698 34.218 -17.933 1.00 94.94 547 LEU A CA 1
ATOM 4416 C C . LEU A 1 547 ? -4.948 32.829 -18.538 1.00 94.94 547 LEU A C 1
ATOM 4418 O O . LEU A 1 547 ? -5.794 32.694 -19.424 1.00 94.94 547 LEU A O 1
ATOM 4422 N N . LEU A 1 548 ? -4.227 31.808 -18.071 1.00 96.25 548 LEU A N 1
ATOM 4423 C CA . LEU A 1 548 ? -4.444 30.423 -18.479 1.00 96.25 548 LEU A CA 1
ATOM 4424 C C . LEU A 1 548 ? -5.811 29.909 -18.001 1.00 96.25 548 LEU A C 1
ATOM 4426 O O . LEU A 1 548 ? -6.541 29.347 -18.813 1.00 96.25 548 LEU A O 1
ATOM 4430 N N . ALA A 1 549 ? -6.203 30.142 -16.746 1.00 95.81 549 ALA A N 1
ATOM 4431 C CA . ALA A 1 549 ? -7.496 29.705 -16.208 1.00 95.81 549 ALA A CA 1
ATOM 4432 C C . ALA A 1 549 ? -8.697 30.404 -16.888 1.00 95.81 549 ALA A C 1
ATOM 4434 O O . ALA A 1 549 ? -9.648 29.738 -17.314 1.00 95.81 549 ALA A O 1
ATOM 4435 N N . TRP A 1 550 ? -8.616 31.723 -17.108 1.00 95.00 550 TRP A N 1
ATOM 4436 C CA . TRP A 1 550 ? -9.584 32.478 -17.921 1.00 95.00 550 TRP A CA 1
ATOM 4437 C C . TRP A 1 550 ? -9.617 32.024 -19.387 1.00 95.00 550 TRP A C 1
ATOM 4439 O O . TRP A 1 550 ? -10.631 32.192 -20.065 1.00 95.00 550 TRP A O 1
ATOM 4449 N N . TYR A 1 551 ? -8.525 31.449 -19.903 1.00 94.62 551 TYR A N 1
ATOM 4450 C CA . TYR A 1 551 ? -8.504 30.882 -21.247 1.00 94.62 551 TYR A CA 1
ATOM 4451 C C . TYR A 1 551 ? -9.029 29.434 -21.316 1.00 94.62 551 TYR A C 1
ATOM 4453 O O . TYR A 1 551 ? -9.629 29.052 -22.324 1.00 94.62 551 TYR A O 1
ATOM 4461 N N . VAL A 1 552 ? -8.822 28.611 -20.284 1.00 95.19 552 VAL A N 1
ATOM 4462 C CA . VAL A 1 552 ? -9.379 27.246 -20.201 1.00 95.19 552 VAL A CA 1
ATOM 4463 C C . VAL A 1 552 ? -10.907 27.295 -20.249 1.00 95.19 552 VAL A C 1
ATOM 4465 O O . VAL A 1 552 ? -11.508 26.520 -20.989 1.00 95.19 552 VAL A O 1
ATOM 4468 N N . THR A 1 553 ? -11.495 28.244 -19.521 1.00 90.00 553 THR A N 1
ATOM 4469 C CA . THR A 1 553 ? -12.940 28.494 -19.438 1.00 90.00 553 THR A CA 1
ATOM 4470 C C . THR A 1 553 ? -13.476 29.218 -20.680 1.00 90.00 553 THR A C 1
ATOM 4472 O O . THR A 1 553 ? -13.788 28.617 -21.709 1.00 90.00 553 THR A O 1
ATOM 4475 N N . GLU A 1 554 ? -13.485 30.548 -20.634 1.00 87.94 554 GLU A N 1
ATOM 4476 C CA . GLU A 1 554 ? -14.152 31.429 -21.598 1.00 87.94 554 GLU A CA 1
ATOM 4477 C C . GLU A 1 554 ? -13.274 31.782 -22.820 1.00 87.94 554 GLU A C 1
ATOM 4479 O O . GLU A 1 554 ? -13.620 32.638 -23.648 1.00 87.94 554 GLU A O 1
ATOM 4484 N N . GLY A 1 555 ? -12.105 31.144 -22.937 1.00 89.38 555 GLY A N 1
ATOM 4485 C CA . GLY A 1 555 ? -11.083 31.438 -23.934 1.00 89.38 555 GLY A CA 1
ATOM 4486 C C . GLY A 1 555 ? -11.255 30.724 -25.271 1.00 89.38 555 GLY A C 1
ATOM 4487 O O . GLY A 1 555 ? -11.262 29.494 -25.360 1.00 89.38 555 GLY A O 1
ATOM 4488 N N . ASN A 1 556 ? -11.265 31.501 -26.354 1.00 90.25 556 ASN A N 1
ATOM 4489 C CA . ASN A 1 556 ? -11.281 31.000 -27.729 1.00 90.25 556 ASN A CA 1
ATOM 4490 C C . ASN A 1 556 ? -10.296 31.788 -28.613 1.00 90.25 556 ASN A C 1
ATOM 4492 O O . ASN A 1 556 ? -10.166 33.010 -28.489 1.00 90.25 556 ASN A O 1
ATOM 4496 N N . VAL A 1 557 ? -9.610 31.095 -29.525 1.00 90.25 557 VAL A N 1
ATOM 4497 C CA . VAL A 1 557 ? -8.698 31.694 -30.507 1.00 90.25 557 VAL A CA 1
ATOM 4498 C C . VAL A 1 557 ? -9.321 31.636 -31.900 1.00 90.25 557 VAL A C 1
ATOM 4500 O O . VAL A 1 557 ? -9.613 30.578 -32.447 1.00 90.25 557 VAL A O 1
ATOM 4503 N N . TYR A 1 558 ? -9.492 32.802 -32.525 1.00 87.00 558 TYR A N 1
ATOM 4504 C CA . TYR A 1 558 ? -9.981 32.904 -33.899 1.00 87.00 558 TYR A CA 1
ATOM 4505 C C . TYR A 1 558 ? -8.973 33.601 -34.816 1.00 87.00 558 TYR A C 1
ATOM 4507 O O . TYR A 1 558 ? -8.761 34.818 -34.745 1.00 87.00 558 TYR A O 1
ATOM 4515 N N . THR A 1 559 ? -8.401 32.840 -35.752 1.00 83.88 559 THR A N 1
ATOM 4516 C CA . THR A 1 559 ? -7.565 33.383 -36.831 1.00 83.88 559 THR A CA 1
ATOM 4517 C C . THR A 1 559 ? -8.411 33.762 -38.045 1.00 83.88 559 THR A C 1
ATOM 4519 O O . THR A 1 559 ? -8.949 32.929 -38.773 1.00 83.88 559 THR A O 1
ATOM 4522 N N . SER A 1 560 ? -8.523 35.069 -38.281 1.00 79.81 560 SER A N 1
ATOM 4523 C CA . SER A 1 560 ? -9.309 35.632 -39.382 1.00 79.81 560 SER A CA 1
ATOM 4524 C C . SER A 1 560 ? -8.605 35.533 -40.743 1.00 79.81 560 SER A C 1
ATOM 4526 O O . SER A 1 560 ? -7.437 35.884 -40.873 1.00 79.81 560 SER A O 1
ATOM 4528 N N . GLU A 1 561 ? -9.336 35.121 -41.788 1.00 74.88 561 GLU A N 1
ATOM 4529 C CA . GLU A 1 561 ? -8.840 35.106 -43.179 1.00 74.88 561 GLU A CA 1
ATOM 4530 C C . GLU A 1 561 ? -8.416 36.499 -43.686 1.00 74.88 561 GLU A C 1
ATOM 4532 O O . GLU A 1 561 ? -9.080 37.504 -43.397 1.00 74.88 561 GLU A O 1
ATOM 4537 N N . GLU A 1 562 ? -7.404 36.546 -44.562 1.00 72.12 562 GLU A N 1
ATOM 4538 C CA . GLU A 1 562 ? -7.025 37.761 -45.293 1.00 72.12 562 GLU A CA 1
ATOM 4539 C C . GLU A 1 562 ? -8.188 38.329 -46.121 1.00 72.12 562 GLU A C 1
ATOM 4541 O O . GLU A 1 562 ? -8.782 37.643 -46.958 1.00 72.12 562 GLU A O 1
ATOM 4546 N N . LYS A 1 563 ? -8.502 39.619 -45.940 1.00 64.06 563 LYS A N 1
ATOM 4547 C CA . LYS A 1 563 ? -9.645 40.272 -46.604 1.00 64.06 563 LYS A CA 1
ATOM 4548 C C . LYS A 1 563 ? -9.225 41.542 -47.342 1.00 64.06 563 LYS A C 1
ATOM 4550 O O . LYS A 1 563 ? -8.776 42.527 -46.755 1.00 64.06 563 LYS A O 1
ATOM 4555 N N . GLN A 1 564 ? -9.390 41.522 -48.667 1.00 63.41 564 GLN A N 1
ATOM 4556 C CA . GLN A 1 564 ? -9.060 42.639 -49.553 1.00 63.41 564 GLN A CA 1
ATOM 4557 C C . GLN A 1 564 ? -10.208 43.661 -49.630 1.00 63.41 564 GLN A C 1
ATOM 4559 O O . GLN A 1 564 ? -11.254 43.420 -50.230 1.00 63.41 564 GLN A O 1
ATOM 4564 N N . PHE A 1 565 ? -9.974 44.858 -49.094 1.00 52.03 565 PHE A N 1
ATOM 4565 C CA . PHE A 1 565 ? -10.873 46.009 -49.160 1.00 52.03 565 PHE A CA 1
ATOM 4566 C C . PHE A 1 565 ? -10.388 47.004 -50.227 1.00 52.03 565 PHE A C 1
ATOM 4568 O O . PHE A 1 565 ? -9.776 48.037 -49.940 1.00 52.03 565 PHE A O 1
ATOM 4575 N N . GLY A 1 566 ? -10.662 46.683 -51.494 1.00 67.31 566 GLY A N 1
ATOM 4576 C CA . GLY A 1 566 ? -10.244 47.489 -52.646 1.00 67.31 566 GLY A CA 1
ATOM 4577 C C . GLY A 1 566 ? -8.737 47.390 -52.894 1.00 67.31 566 GLY A C 1
ATOM 4578 O O . GLY A 1 566 ? -8.220 46.304 -53.134 1.00 67.31 566 GLY A O 1
ATOM 4579 N N . GLU A 1 567 ? -8.024 48.515 -52.838 1.00 58.28 567 GLU A N 1
ATOM 4580 C CA . GLU A 1 567 ? -6.555 48.550 -52.972 1.00 58.28 567 GLU A CA 1
ATOM 4581 C C . GLU A 1 567 ? -5.814 48.204 -51.664 1.00 58.28 567 GLU A C 1
ATOM 4583 O O . GLU A 1 567 ? -4.588 48.153 -51.654 1.00 58.28 567 GLU A O 1
ATOM 4588 N N . LYS A 1 568 ? -6.532 47.966 -50.554 1.00 50.81 568 LYS A N 1
ATOM 4589 C CA . LYS A 1 568 ? -5.939 47.594 -49.261 1.00 50.81 568 LYS A CA 1
ATOM 4590 C C . LYS A 1 568 ? -6.200 46.129 -48.928 1.00 50.81 568 LYS A C 1
ATOM 4592 O O . LYS A 1 568 ? -7.353 45.723 -48.810 1.00 50.81 568 LYS A O 1
ATOM 4597 N N . LEU A 1 569 ? -5.138 45.365 -48.700 1.00 60.75 569 LEU A N 1
ATOM 4598 C CA . LEU A 1 569 ? -5.208 44.097 -47.975 1.00 60.75 569 LEU A CA 1
ATOM 4599 C C . LEU A 1 569 ? -5.305 44.377 -46.469 1.00 60.75 569 LEU A C 1
ATOM 4601 O O . LEU A 1 569 ? -4.586 45.230 -45.947 1.00 60.75 569 LEU A O 1
ATOM 4605 N N . ARG A 1 570 ? -6.199 43.664 -45.780 1.00 63.97 570 ARG A N 1
ATOM 4606 C CA . ARG A 1 570 ? -6.138 43.443 -44.333 1.00 63.97 570 ARG A CA 1
ATOM 4607 C C . ARG A 1 570 ? -5.697 41.993 -44.154 1.00 63.97 570 ARG A C 1
ATOM 4609 O O . ARG A 1 570 ? -6.496 41.097 -44.418 1.00 63.97 570 ARG A O 1
ATOM 4616 N N . GLY A 1 571 ? -4.433 41.801 -43.783 1.00 66.12 571 GLY A N 1
ATOM 4617 C CA . GLY A 1 571 ? -3.874 40.475 -43.521 1.00 66.12 571 GLY A CA 1
ATOM 4618 C C . GLY A 1 571 ? -4.526 39.801 -42.316 1.00 66.12 571 GLY A C 1
ATOM 4619 O O . GLY A 1 571 ? -5.225 40.460 -41.529 1.00 66.12 571 GLY A O 1
ATOM 4620 N N . SER A 1 572 ? -4.299 38.495 -42.200 1.00 73.81 572 SER A N 1
ATOM 4621 C CA . SER A 1 572 ? -4.868 37.640 -41.159 1.00 73.81 572 SER A CA 1
ATOM 4622 C C . SER A 1 572 ? -4.558 38.159 -39.763 1.00 73.81 572 SER A C 1
ATOM 4624 O O . SER A 1 572 ? -3.473 38.682 -39.523 1.00 73.81 572 SER A O 1
ATOM 4626 N N . ALA A 1 573 ? -5.518 38.040 -38.850 1.00 79.44 573 ALA A N 1
ATOM 4627 C CA . ALA A 1 573 ? -5.337 38.376 -37.442 1.00 79.44 573 ALA A CA 1
ATOM 4628 C C . ALA A 1 573 ? -5.867 37.239 -36.573 1.00 79.44 573 ALA A C 1
ATOM 4630 O O . ALA A 1 573 ? -7.073 36.971 -36.602 1.00 79.44 573 ALA A O 1
ATOM 4631 N N . THR A 1 574 ? -4.975 36.626 -35.804 1.00 85.69 574 THR A N 1
ATOM 4632 C CA . THR A 1 574 ? -5.312 35.806 -34.641 1.00 85.69 574 THR A CA 1
ATOM 4633 C C . THR A 1 574 ? -5.850 36.723 -33.550 1.00 85.69 574 THR A C 1
ATOM 4635 O O . THR A 1 574 ? -5.239 37.745 -33.221 1.00 85.69 574 THR A O 1
ATOM 4638 N N . THR A 1 575 ? -7.046 36.407 -33.068 1.00 88.44 575 THR A N 1
ATOM 4639 C CA . THR A 1 575 ? -7.759 37.153 -32.030 1.00 88.44 575 THR A CA 1
ATOM 4640 C C . THR A 1 575 ? -8.029 36.189 -30.893 1.00 88.44 575 THR A C 1
ATOM 4642 O O . THR A 1 575 ? -8.690 35.178 -31.113 1.00 88.44 575 THR A O 1
ATOM 4645 N N . ILE A 1 576 ? -7.511 36.504 -29.712 1.00 91.88 576 ILE A N 1
ATOM 4646 C CA . ILE A 1 576 ? -7.875 35.839 -28.466 1.00 91.88 576 ILE A CA 1
ATOM 4647 C C . ILE A 1 576 ? -9.119 36.567 -27.960 1.00 91.88 576 ILE A C 1
ATOM 4649 O O . ILE A 1 576 ? -9.132 37.803 -27.887 1.00 91.88 576 ILE A O 1
ATOM 4653 N N . GLN A 1 577 ? -10.168 35.810 -27.669 1.00 91.38 577 GLN A N 1
ATOM 4654 C CA . GLN A 1 577 ? -11.360 36.287 -26.987 1.00 91.38 577 GLN A CA 1
ATOM 4655 C C . GLN A 1 577 ? -11.494 35.533 -25.667 1.00 91.38 577 GLN A C 1
ATOM 4657 O O . GLN A 1 577 ? -11.401 34.311 -25.666 1.00 91.38 577 GLN A O 1
ATOM 4662 N N . ILE A 1 578 ? -11.741 36.275 -24.591 1.00 90.25 578 ILE A N 1
ATOM 4663 C CA . ILE A 1 578 ? -12.198 35.761 -23.300 1.00 90.25 578 ILE A CA 1
ATOM 4664 C C . ILE A 1 578 ? -13.578 36.386 -23.096 1.00 90.25 578 ILE A C 1
ATOM 4666 O O . ILE A 1 578 ? -13.691 37.615 -23.034 1.00 90.25 578 ILE A O 1
ATOM 4670 N N . ALA A 1 579 ? -14.637 35.583 -23.119 1.00 85.00 579 ALA A N 1
ATOM 4671 C CA . ALA A 1 579 ? -15.978 36.068 -22.800 1.00 85.00 579 ALA A CA 1
ATOM 4672 C C . ALA A 1 579 ? -16.179 36.175 -21.273 1.00 85.00 579 ALA A C 1
ATOM 4674 O O . ALA A 1 579 ? -15.428 35.591 -20.508 1.00 85.00 579 ALA A O 1
ATOM 4675 N N . GLN A 1 580 ? -17.130 37.003 -20.841 1.00 80.88 580 GLN A N 1
ATOM 4676 C CA . GLN A 1 580 ? -17.765 36.949 -19.512 1.00 80.88 580 GLN A CA 1
ATOM 4677 C C . GLN A 1 580 ? -18.968 37.909 -19.542 1.00 80.88 580 GLN A C 1
ATOM 4679 O O . GLN A 1 580 ? -18.949 38.911 -20.268 1.00 80.88 580 GLN A O 1
ATOM 4684 N N . GLN A 1 581 ? -20.024 37.636 -18.777 1.00 71.06 581 GLN A N 1
ATOM 4685 C CA . GLN A 1 581 ? -21.170 38.537 -18.625 1.00 71.06 581 GLN A CA 1
ATOM 4686 C C . GLN A 1 581 ? -21.040 39.383 -17.344 1.00 71.06 581 GLN A C 1
ATOM 4688 O O . GLN A 1 581 ? -20.712 38.844 -16.292 1.00 71.06 581 GLN A O 1
ATOM 4693 N N . PRO A 1 582 ? -21.320 40.699 -17.391 1.00 62.25 582 PRO A N 1
ATOM 4694 C CA . PRO A 1 582 ? -21.241 41.561 -16.213 1.00 62.25 582 PRO A CA 1
ATOM 4695 C C . PRO A 1 582 ? -22.331 41.223 -15.185 1.00 62.25 582 PRO A C 1
ATOM 4697 O O . PRO A 1 582 ? -23.477 40.925 -15.545 1.00 62.25 582 PRO A O 1
ATOM 4700 N N . ALA A 1 583 ? -21.980 41.324 -13.901 1.00 56.28 583 ALA A N 1
ATOM 4701 C CA . ALA A 1 583 ? -22.806 40.865 -12.785 1.00 56.28 583 ALA A CA 1
ATOM 4702 C C . ALA A 1 583 ? -24.212 41.507 -12.719 1.00 56.28 583 ALA A C 1
ATOM 4704 O O . ALA A 1 583 ? -24.432 42.678 -13.057 1.00 56.28 583 ALA A O 1
ATOM 4705 N N . MET A 1 584 ? -25.193 40.742 -12.220 1.00 53.31 584 MET A N 1
ATOM 4706 C CA . MET A 1 584 ? -26.538 41.268 -11.954 1.00 53.31 584 MET A CA 1
ATOM 4707 C C . MET A 1 584 ? -26.571 42.174 -10.709 1.00 53.31 584 MET A C 1
ATOM 4709 O O . MET A 1 584 ? -25.683 42.181 -9.859 1.00 53.31 584 MET A O 1
ATOM 4713 N N . ALA A 1 585 ? -27.607 43.015 -10.629 1.00 45.72 585 ALA A N 1
ATOM 4714 C CA . ALA A 1 585 ? -27.651 44.187 -9.749 1.00 45.72 585 ALA A CA 1
ATOM 4715 C C . ALA A 1 585 ? -27.908 43.894 -8.247 1.00 45.72 585 ALA A C 1
ATOM 4717 O O . ALA A 1 585 ? -28.326 44.796 -7.513 1.00 45.72 585 ALA A O 1
ATOM 4718 N N . ASP A 1 586 ? -27.696 42.654 -7.804 1.00 44.50 586 ASP A N 1
ATOM 4719 C CA . ASP A 1 586 ? -27.815 42.165 -6.425 1.00 44.50 586 ASP A CA 1
ATOM 4720 C C . ASP A 1 586 ? -26.526 42.384 -5.609 1.00 44.50 586 ASP A C 1
ATOM 4722 O O . ASP A 1 586 ? -26.610 42.545 -4.390 1.00 44.50 586 ASP A O 1
ATOM 4726 N N . GLY A 1 587 ? -25.364 42.464 -6.277 1.00 46.97 587 GLY A N 1
ATOM 4727 C CA . GLY A 1 587 ? -24.092 42.902 -5.686 1.00 46.97 587 GLY A CA 1
ATOM 4728 C C . GLY A 1 587 ? -23.134 41.796 -5.229 1.00 46.97 587 GLY A C 1
ATOM 4729 O O . GLY A 1 587 ? -22.683 41.840 -4.085 1.00 46.97 587 GLY A O 1
ATOM 4730 N N . GLY A 1 588 ? -22.819 40.847 -6.116 1.00 48.56 588 GLY A N 1
ATOM 4731 C CA . GLY A 1 588 ? -21.543 40.120 -6.057 1.00 48.56 588 GLY A CA 1
ATOM 4732 C C . GLY A 1 588 ? -20.380 40.979 -6.575 1.00 48.56 588 GLY A C 1
ATOM 4733 O O . GLY A 1 588 ? -20.585 42.143 -6.941 1.00 48.56 588 GLY A O 1
ATOM 4734 N N . ASP A 1 589 ? -19.179 40.405 -6.601 1.00 54.50 589 ASP A N 1
ATOM 4735 C CA . ASP A 1 589 ? -18.020 40.993 -7.279 1.00 54.50 589 ASP A CA 1
ATOM 4736 C C . ASP A 1 589 ? -18.176 40.919 -8.819 1.00 54.50 589 ASP A C 1
ATOM 4738 O O . ASP A 1 589 ? -19.129 40.330 -9.331 1.00 54.50 589 ASP A O 1
ATOM 4742 N N . ASP A 1 590 ? -17.316 41.624 -9.562 1.00 70.38 590 ASP A N 1
ATOM 4743 C CA . ASP A 1 590 ? -17.466 41.848 -11.011 1.00 70.38 590 ASP A CA 1
ATOM 4744 C C . ASP A 1 590 ? -16.337 41.150 -11.784 1.00 70.38 590 ASP A C 1
ATOM 4746 O O . ASP A 1 590 ? -15.328 41.764 -12.134 1.00 70.38 590 ASP A O 1
ATOM 4750 N N . ASP A 1 591 ? -16.499 39.849 -12.034 1.00 79.81 591 ASP A N 1
ATOM 4751 C CA . ASP A 1 591 ? -15.503 38.982 -12.689 1.00 79.81 591 ASP A CA 1
ATOM 4752 C C . ASP A 1 591 ? -15.081 39.494 -14.077 1.00 79.81 591 ASP A C 1
ATOM 4754 O O . ASP A 1 591 ? -13.922 39.391 -14.483 1.00 79.81 591 ASP A O 1
ATOM 4758 N N . HIS A 1 592 ? -16.005 40.156 -14.783 1.00 82.38 592 HIS A N 1
ATOM 4759 C CA . HIS A 1 592 ? -15.713 40.866 -16.030 1.00 82.38 592 HIS A CA 1
ATOM 4760 C C . HIS A 1 592 ? -14.633 41.942 -15.823 1.00 82.38 592 HIS A C 1
ATOM 4762 O O . HIS A 1 592 ? -13.670 42.010 -16.586 1.00 82.38 592 HIS A O 1
ATOM 4768 N N . ALA A 1 593 ? -14.724 42.732 -14.749 1.00 83.31 593 ALA A N 1
ATOM 4769 C CA . ALA A 1 593 ? -13.714 43.734 -14.422 1.00 83.31 593 ALA A CA 1
ATOM 4770 C C . ALA A 1 593 ? -12.363 43.107 -14.030 1.00 83.31 593 ALA A C 1
ATOM 4772 O O . ALA A 1 593 ? -11.326 43.676 -14.377 1.00 83.31 593 ALA A O 1
ATOM 4773 N N . ALA A 1 594 ? -12.355 41.932 -13.386 1.00 87.06 594 ALA A N 1
ATOM 4774 C CA . ALA A 1 594 ? -11.127 41.225 -13.012 1.00 87.06 594 ALA A CA 1
ATOM 4775 C C . ALA A 1 594 ? -10.278 40.835 -14.238 1.00 87.06 594 ALA A C 1
ATOM 4777 O O . ALA A 1 594 ? -9.065 41.059 -14.235 1.00 87.06 594 ALA A O 1
ATOM 4778 N N . ILE A 1 595 ? -10.911 40.362 -15.322 1.00 88.69 595 ILE A N 1
ATOM 4779 C CA . ILE A 1 595 ? -10.244 40.093 -16.613 1.00 88.69 595 ILE A CA 1
ATOM 4780 C C . ILE A 1 595 ? -9.619 41.381 -17.182 1.00 88.69 595 ILE A C 1
ATOM 4782 O O . ILE A 1 595 ? -8.514 41.359 -17.726 1.00 88.69 595 ILE A O 1
ATOM 4786 N N . GLY A 1 596 ? -10.295 42.524 -17.037 1.00 89.12 596 GLY A N 1
ATOM 4787 C CA . GLY A 1 596 ? -9.766 43.824 -17.458 1.00 89.12 596 GLY A CA 1
ATOM 4788 C C . GLY A 1 596 ? -8.542 44.266 -16.662 1.00 89.12 596 GLY A C 1
ATOM 4789 O O . GLY A 1 596 ? -7.508 44.567 -17.258 1.00 89.12 596 GLY A O 1
ATOM 4790 N N . ASP A 1 597 ? -8.641 44.255 -15.332 1.00 90.69 597 ASP A N 1
ATOM 4791 C CA . ASP A 1 597 ? -7.538 44.621 -14.440 1.00 90.69 597 ASP A CA 1
ATOM 4792 C C . ASP A 1 597 ? -6.337 43.671 -14.604 1.00 90.69 597 ASP A C 1
ATOM 4794 O O . ASP A 1 597 ? -5.194 44.112 -14.489 1.00 90.69 597 ASP A O 1
ATOM 4798 N N . LEU A 1 598 ? -6.563 42.386 -14.909 1.00 93.62 598 LEU A N 1
ATOM 4799 C CA . LEU A 1 598 ? -5.513 41.428 -15.273 1.00 93.62 598 LEU A CA 1
ATOM 4800 C C . LEU A 1 598 ? -4.811 41.823 -16.577 1.00 93.62 598 LEU A C 1
ATOM 4802 O O . LEU A 1 598 ? -3.590 41.974 -16.609 1.00 93.62 598 LEU A O 1
ATOM 4806 N N . LEU A 1 599 ? -5.570 42.038 -17.655 1.00 91.94 599 LEU A N 1
ATOM 4807 C CA . LEU A 1 599 ? -4.998 42.392 -18.955 1.00 91.94 599 LEU A CA 1
ATOM 4808 C C . LEU A 1 599 ? -4.262 43.745 -18.921 1.00 91.94 599 LEU A C 1
ATOM 4810 O O . LEU A 1 599 ? -3.264 43.894 -19.630 1.00 91.94 599 LEU A O 1
ATOM 4814 N N . ASP A 1 600 ? -4.696 44.698 -18.088 1.00 91.62 600 ASP A N 1
ATOM 4815 C CA . ASP A 1 600 ? -3.983 45.962 -17.847 1.00 91.62 600 ASP A CA 1
ATOM 4816 C C . ASP A 1 600 ? -2.685 45.761 -17.027 1.00 91.62 600 ASP A C 1
ATOM 4818 O O . ASP A 1 600 ? -1.670 46.379 -17.369 1.00 91.62 600 ASP A O 1
ATOM 4822 N N . ARG A 1 601 ? -2.651 44.873 -16.011 1.00 93.44 601 ARG A N 1
ATOM 4823 C CA . ARG A 1 601 ? -1.400 44.493 -15.302 1.00 93.44 601 ARG A CA 1
ATOM 4824 C C . ARG A 1 601 ? -0.396 43.842 -16.252 1.00 93.44 601 ARG A C 1
ATOM 4826 O O . ARG A 1 601 ? 0.752 44.276 -16.329 1.00 93.44 601 ARG A O 1
ATOM 4833 N N . MET A 1 602 ? -0.861 42.887 -17.056 1.00 91.94 602 MET A N 1
ATOM 4834 C CA . MET A 1 602 ? -0.086 42.212 -18.101 1.00 91.94 602 MET A CA 1
ATOM 4835 C C . MET A 1 602 ? 0.214 43.103 -19.327 1.00 91.94 602 MET A C 1
ATOM 4837 O O . MET A 1 602 ? 0.755 42.630 -20.325 1.00 91.94 602 MET A O 1
ATOM 4841 N N . GLY A 1 603 ? -0.149 44.393 -19.311 1.00 87.56 603 GLY A N 1
ATOM 4842 C CA . GLY A 1 603 ? 0.169 45.358 -20.371 1.00 87.56 603 GLY A CA 1
ATOM 4843 C C . GLY A 1 603 ? -0.480 45.081 -21.737 1.00 87.56 603 GLY A C 1
ATOM 4844 O O . GLY A 1 603 ? -0.089 45.682 -22.752 1.00 87.56 603 GLY A O 1
ATOM 4845 N N . PHE A 1 604 ? -1.467 44.186 -21.807 1.00 88.19 604 PHE A N 1
ATOM 4846 C CA . PHE A 1 604 ? -2.179 43.877 -23.039 1.00 88.19 604 PHE A CA 1
ATOM 4847 C C . PHE A 1 604 ? -3.073 45.037 -23.469 1.00 88.19 604 PHE A C 1
ATOM 4849 O O . PHE A 1 604 ? -3.597 45.819 -22.689 1.00 88.19 604 PHE A O 1
ATOM 4856 N N . ASN A 1 605 ? -3.234 45.180 -24.781 1.00 85.31 605 ASN A N 1
ATOM 4857 C CA . ASN A 1 605 ? -4.008 46.266 -25.368 1.00 85.31 605 ASN A CA 1
ATOM 4858 C C . ASN A 1 605 ? -5.277 45.690 -25.999 1.00 85.31 605 ASN A C 1
ATOM 4860 O O . ASN A 1 605 ? -5.278 45.333 -27.182 1.00 85.31 605 ASN A O 1
ATOM 4864 N N . TYR A 1 606 ? -6.329 45.598 -25.192 1.00 89.38 606 TYR A N 1
ATOM 4865 C CA . TYR A 1 606 ? -7.586 44.939 -25.525 1.00 89.38 606 TYR A CA 1
ATOM 4866 C C . TYR A 1 606 ? -8.683 45.897 -26.019 1.00 89.38 606 TYR A C 1
ATOM 4868 O O . TYR A 1 606 ? -8.589 47.125 -25.948 1.00 89.38 606 TYR A O 1
ATOM 4876 N N . TYR A 1 607 ? -9.745 45.298 -26.547 1.00 87.69 607 TYR A N 1
ATOM 4877 C CA . TYR A 1 607 ? -11.072 45.875 -26.705 1.00 87.69 607 TYR A CA 1
ATOM 4878 C C . TYR A 1 607 ? -12.017 45.130 -25.759 1.00 87.69 607 TYR A C 1
ATOM 4880 O O . TYR A 1 607 ? -11.989 43.905 -25.733 1.00 87.69 607 TYR A O 1
ATOM 4888 N N . ALA A 1 608 ? -12.834 45.858 -25.001 1.00 87.00 608 ALA A N 1
ATOM 4889 C CA . ALA A 1 608 ? -13.856 45.284 -24.131 1.00 87.00 608 ALA A CA 1
ATOM 4890 C C . ALA A 1 608 ? -15.245 45.788 -24.543 1.00 87.00 608 ALA A C 1
ATOM 4892 O O . ALA A 1 608 ? -15.399 46.957 -24.929 1.00 87.00 608 ALA A O 1
ATOM 4893 N N . ASP A 1 609 ? -16.247 44.919 -24.436 1.00 84.75 609 ASP A N 1
ATOM 4894 C CA . ASP A 1 609 ? -17.665 45.280 -24.504 1.00 84.75 609 ASP A CA 1
ATOM 4895 C C . ASP A 1 609 ? -18.473 44.590 -23.386 1.00 84.75 609 ASP A C 1
ATOM 4897 O O . ASP A 1 609 ? -17.900 44.124 -22.405 1.00 84.75 609 ASP A O 1
ATOM 4901 N N . GLU A 1 610 ? -19.804 44.582 -23.485 1.00 77.69 610 GLU A N 1
ATOM 4902 C CA . GLU A 1 610 ? -20.712 44.029 -22.464 1.00 77.69 610 GLU A CA 1
ATOM 4903 C C . GLU A 1 610 ? -20.740 42.485 -22.399 1.00 77.69 610 GLU A C 1
ATOM 4905 O O . GLU A 1 610 ? -21.562 41.933 -21.675 1.00 77.69 610 GLU A O 1
ATOM 4910 N N . ASN A 1 611 ? -19.870 41.794 -23.152 1.00 79.25 611 ASN A N 1
ATOM 4911 C CA . ASN A 1 611 ? -19.789 40.326 -23.233 1.00 79.25 611 ASN A CA 1
ATOM 4912 C C . ASN A 1 611 ? -18.344 39.782 -23.120 1.00 79.25 611 ASN A C 1
ATOM 4914 O O . ASN A 1 611 ? -18.103 38.615 -23.432 1.00 79.25 611 ASN A O 1
ATOM 4918 N N . GLY A 1 612 ? -17.371 40.625 -22.752 1.00 86.69 612 GLY A N 1
ATOM 4919 C CA . GLY A 1 612 ? -15.981 40.219 -22.497 1.00 86.69 612 GLY A CA 1
ATOM 4920 C C . GLY A 1 612 ? -14.917 41.022 -23.252 1.00 86.69 612 GLY A C 1
ATOM 4921 O O . GLY A 1 612 ? -15.130 42.178 -23.638 1.00 86.69 612 GLY A O 1
ATOM 4922 N N . TYR A 1 613 ? -13.755 40.392 -23.435 1.00 91.00 613 TYR A N 1
ATOM 4923 C CA . TYR A 1 613 ? -12.478 41.000 -23.812 1.00 91.00 613 TYR A CA 1
ATOM 4924 C C . TYR A 1 613 ? -11.896 40.354 -25.075 1.00 91.00 613 TYR A C 1
ATOM 4926 O O . TYR A 1 613 ? -11.920 39.138 -25.253 1.00 91.00 613 TYR A O 1
ATOM 4934 N N . GLN A 1 614 ? -11.346 41.175 -25.972 1.00 90.12 614 GLN A N 1
ATOM 4935 C CA . GLN A 1 614 ? -10.733 40.743 -27.230 1.00 90.12 614 GLN A CA 1
ATOM 4936 C C . GLN A 1 614 ? -9.405 41.457 -27.478 1.00 90.12 614 GLN A C 1
ATOM 4938 O O . GLN A 1 614 ? -9.333 42.689 -27.472 1.00 90.12 614 GLN A O 1
ATOM 4943 N N . PHE A 1 615 ? -8.352 40.704 -27.787 1.00 89.19 615 PHE A N 1
ATOM 4944 C CA . PHE A 1 615 ? -7.048 41.250 -28.171 1.00 89.19 615 PHE A CA 1
ATOM 4945 C C . PHE A 1 615 ? -6.385 40.400 -29.261 1.00 89.19 615 PHE A C 1
ATOM 4947 O O . PHE A 1 615 ? -6.732 39.243 -29.478 1.00 89.19 615 PHE A O 1
ATOM 4954 N N . THR A 1 616 ? -5.454 40.988 -30.019 1.00 85.44 616 THR A N 1
ATOM 4955 C CA . THR A 1 616 ? -4.806 40.297 -31.147 1.00 85.44 616 THR A CA 1
ATOM 4956 C C . THR A 1 616 ? -3.341 40.011 -30.850 1.00 85.44 616 THR A C 1
ATOM 4958 O O . THR A 1 616 ? -2.502 40.906 -30.984 1.00 85.44 616 THR A O 1
ATOM 4961 N N . SER A 1 617 ? -3.042 38.761 -30.510 1.00 87.75 617 SER A N 1
ATOM 4962 C CA . SER A 1 617 ? -1.695 38.198 -30.496 1.00 87.75 617 SER A CA 1
ATOM 4963 C C . SER A 1 617 ? -1.747 36.831 -31.163 1.00 87.75 617 SER A C 1
ATOM 4965 O O . SER A 1 617 ? -2.635 36.037 -30.861 1.00 87.75 617 SER A O 1
ATOM 4967 N N . ARG A 1 618 ? -0.823 36.573 -32.094 1.00 85.50 618 ARG A N 1
ATOM 4968 C CA . ARG A 1 618 ? -0.705 35.263 -32.740 1.00 85.50 618 ARG A CA 1
ATOM 4969 C C . ARG A 1 618 ? 0.131 34.299 -31.907 1.00 85.50 618 ARG A C 1
ATOM 4971 O O . ARG A 1 618 ? -0.359 33.221 -31.618 1.00 85.50 618 ARG A O 1
ATOM 4978 N N . LEU A 1 619 ? 1.310 34.744 -31.460 1.00 87.56 619 LEU A N 1
ATOM 4979 C CA . LEU A 1 619 ? 2.201 33.993 -30.568 1.00 87.56 619 LEU A CA 1
ATOM 4980 C C . LEU A 1 619 ? 1.437 33.408 -29.376 1.00 87.56 619 LEU A C 1
ATOM 4982 O O . LEU A 1 619 ? 1.325 32.200 -29.240 1.00 87.56 619 LEU A O 1
ATOM 4986 N N . LEU A 1 620 ? 0.819 34.284 -28.583 1.00 88.25 620 LEU A N 1
ATOM 4987 C CA . LEU A 1 620 ? 0.071 33.877 -27.397 1.00 88.25 620 LEU A CA 1
ATOM 4988 C C . LEU A 1 620 ? -1.193 33.072 -27.742 1.00 88.25 620 LEU A C 1
ATOM 4990 O O . LEU A 1 620 ? -1.595 32.237 -26.951 1.00 88.25 620 LEU A O 1
ATOM 4994 N N . GLY A 1 621 ? -1.802 33.274 -28.916 1.00 90.31 621 GLY A N 1
ATOM 4995 C CA . GLY A 1 621 ? -2.931 32.448 -29.357 1.00 90.31 621 GLY A CA 1
ATOM 4996 C C . GLY A 1 621 ? -2.505 31.000 -29.601 1.00 90.31 621 GLY A C 1
ATOM 4997 O O . GLY A 1 621 ? -3.089 30.091 -29.026 1.00 90.31 621 GLY A O 1
ATOM 4998 N N . GLU A 1 622 ? -1.434 30.806 -30.373 1.00 89.38 622 GLU A N 1
ATOM 4999 C CA . GLU A 1 622 ? -0.859 29.487 -30.670 1.00 89.38 622 GLU A CA 1
ATOM 5000 C C . GLU A 1 622 ? -0.333 28.801 -29.387 1.00 89.38 622 GLU A C 1
ATOM 5002 O O . GLU A 1 622 ? -0.535 27.602 -29.206 1.00 89.38 622 GLU A O 1
ATOM 5007 N N . THR A 1 623 ? 0.256 29.556 -28.448 1.00 90.38 623 THR A N 1
ATOM 5008 C CA . THR A 1 623 ? 0.645 29.049 -27.117 1.00 90.38 623 THR A CA 1
ATOM 5009 C C . THR A 1 623 ? -0.559 28.617 -26.276 1.00 90.38 623 THR A C 1
ATOM 5011 O O . THR A 1 623 ? -0.523 27.538 -25.691 1.00 90.38 623 THR A O 1
ATOM 5014 N N . LEU A 1 624 ? -1.628 29.419 -26.215 1.00 93.12 624 LEU A N 1
ATOM 5015 C CA . LEU A 1 624 ? -2.835 29.100 -25.441 1.00 93.12 624 LEU A CA 1
ATOM 5016 C C . LEU A 1 624 ? -3.572 27.876 -26.008 1.00 93.12 624 LEU A C 1
ATOM 5018 O O . LEU A 1 624 ? -3.966 27.001 -25.239 1.00 93.12 624 LEU A O 1
ATOM 5022 N N . GLU A 1 625 ? -3.686 27.760 -27.337 1.00 92.69 625 GLU A N 1
ATOM 5023 C CA . GLU A 1 625 ? -4.234 26.563 -27.998 1.00 92.69 625 GLU A CA 1
ATOM 5024 C C . GLU A 1 625 ? -3.395 25.309 -27.687 1.00 92.69 625 GLU A C 1
ATOM 5026 O O . GLU A 1 625 ? -3.964 24.260 -27.389 1.00 92.69 625 GLU A O 1
ATOM 5031 N N . ARG A 1 626 ? -2.054 25.415 -27.708 1.00 91.75 626 ARG A N 1
ATOM 5032 C CA . ARG A 1 626 ? -1.124 24.304 -27.423 1.00 91.75 626 ARG A CA 1
ATOM 5033 C C . ARG A 1 626 ? -1.148 23.853 -25.960 1.00 91.75 626 ARG A C 1
ATOM 5035 O O . ARG A 1 626 ? -1.002 22.664 -25.694 1.00 91.75 626 ARG A O 1
ATOM 5042 N N . LEU A 1 627 ? -1.265 24.792 -25.023 1.00 92.62 627 LEU A N 1
ATOM 5043 C CA . LEU A 1 627 ? -1.243 24.513 -23.587 1.00 92.62 627 LEU A CA 1
ATOM 5044 C C . LEU A 1 627 ? -2.603 24.011 -23.082 1.00 92.62 627 LEU A C 1
ATOM 5046 O O . LEU A 1 627 ? -2.663 22.977 -22.423 1.00 92.62 627 LEU A O 1
ATOM 5050 N N . CYS A 1 628 ? -3.683 24.716 -23.421 1.00 95.06 628 CYS A N 1
ATOM 5051 C CA . CYS A 1 628 ? -4.988 24.579 -22.766 1.00 95.06 628 CYS A CA 1
ATOM 5052 C C . CYS A 1 628 ? -6.118 24.090 -23.688 1.00 95.06 628 CYS A C 1
ATOM 5054 O O . CYS A 1 628 ? -7.264 24.021 -23.247 1.00 95.06 628 CYS A O 1
ATOM 5056 N N . GLY A 1 629 ? -5.832 23.795 -24.960 1.00 93.00 629 GLY A N 1
ATOM 5057 C CA . GLY A 1 629 ? -6.815 23.339 -25.945 1.00 93.00 629 GLY A CA 1
ATOM 5058 C C . GLY A 1 629 ? -7.581 24.469 -26.644 1.00 93.00 629 GLY A C 1
ATOM 5059 O O . GLY A 1 629 ? -8.018 25.450 -26.030 1.00 93.00 629 GLY A O 1
ATOM 5060 N N . GLY A 1 630 ? -7.775 24.324 -27.959 1.00 85.75 630 GLY A N 1
ATOM 5061 C CA . GLY A 1 630 ? -8.355 25.373 -28.806 1.00 85.75 630 GLY A CA 1
ATOM 5062 C C . GLY A 1 630 ? -9.880 25.504 -28.743 1.00 85.75 630 GLY A C 1
ATOM 5063 O O . GLY A 1 630 ? -10.415 26.575 -29.038 1.00 85.75 630 GLY A O 1
ATOM 5064 N N . HIS A 1 631 ? -10.605 24.448 -28.353 1.00 87.12 631 HIS A N 1
ATOM 5065 C CA . HIS A 1 631 ? -12.069 24.474 -28.254 1.00 87.12 631 HIS A CA 1
ATOM 5066 C C . HIS A 1 631 ? -12.629 23.546 -27.163 1.00 87.12 631 HIS A C 1
ATOM 5068 O O . HIS A 1 631 ? -11.913 22.711 -26.626 1.00 87.12 631 HIS A O 1
ATOM 5074 N N . SER A 1 632 ? -13.915 23.699 -26.820 1.00 87.38 632 SER A N 1
ATOM 5075 C CA . SER A 1 632 ? -14.560 23.163 -25.599 1.00 87.38 632 SER A CA 1
ATOM 5076 C C . SER A 1 632 ? -14.502 21.643 -25.377 1.00 87.38 632 SER A C 1
ATOM 5078 O O . SER A 1 632 ? -14.759 21.199 -24.264 1.00 87.38 632 SER A O 1
ATOM 5080 N N . PHE A 1 633 ? -14.204 20.858 -26.415 1.00 89.38 633 PHE A N 1
ATOM 5081 C CA . PHE A 1 633 ? -14.041 19.396 -26.348 1.00 89.38 633 PHE A CA 1
ATOM 5082 C C . PHE A 1 633 ? -12.565 18.960 -26.267 1.00 89.38 633 PHE A C 1
ATOM 5084 O O . PHE A 1 633 ? -12.287 17.803 -25.994 1.00 89.38 633 PHE A O 1
ATOM 5091 N N . GLU A 1 634 ? -11.628 19.882 -26.501 1.00 92.19 634 GLU A N 1
ATOM 5092 C CA . GLU A 1 634 ? -10.171 19.673 -26.452 1.00 92.19 634 GLU A CA 1
ATOM 5093 C C . GLU A 1 634 ? -9.516 20.410 -25.273 1.00 92.19 634 GLU A C 1
ATOM 5095 O O . GLU A 1 634 ? -8.292 20.408 -25.156 1.00 92.19 634 GLU A O 1
ATOM 5100 N N . LYS A 1 635 ? -10.298 21.096 -24.424 1.00 94.75 635 LYS A N 1
ATOM 5101 C CA . LYS A 1 635 ? -9.750 21.805 -23.263 1.00 94.75 635 LYS A CA 1
ATOM 5102 C C . LYS A 1 635 ? -9.042 20.832 -22.318 1.00 94.75 635 LYS A C 1
ATOM 5104 O O . LYS A 1 635 ? -9.477 19.691 -22.173 1.00 94.75 635 LYS A O 1
ATOM 5109 N N . GLN A 1 636 ? -7.984 21.311 -21.678 1.00 95.44 636 GLN A N 1
ATOM 5110 C CA . GLN A 1 636 ? -7.135 20.557 -20.754 1.00 95.44 636 GLN A CA 1
ATOM 5111 C C . GLN A 1 636 ? -6.397 21.530 -19.824 1.00 95.44 636 GLN A C 1
ATOM 5113 O O . GLN A 1 636 ? -6.309 22.725 -20.131 1.00 95.44 636 GLN A O 1
ATOM 5118 N N . LEU A 1 637 ? -5.823 21.029 -18.734 1.00 96.25 637 LEU A N 1
ATOM 5119 C CA . LEU A 1 637 ? -4.867 21.771 -17.916 1.00 96.25 637 LEU A CA 1
ATOM 5120 C C . LEU A 1 637 ? -3.423 21.457 -18.347 1.00 96.25 637 LEU A C 1
ATOM 5122 O O . LEU A 1 637 ? -3.088 20.303 -18.610 1.00 96.25 637 LEU A O 1
ATOM 5126 N N . PRO A 1 638 ? -2.538 22.465 -18.423 1.00 94.12 638 PRO A N 1
ATOM 5127 C CA . PRO A 1 638 ? -1.107 22.238 -18.589 1.00 94.12 638 PRO A CA 1
ATOM 5128 C C . PRO A 1 638 ? -0.506 21.428 -17.436 1.00 94.12 638 PRO A C 1
ATOM 5130 O O . PRO A 1 638 ? -0.612 21.827 -16.280 1.00 94.12 638 PRO A O 1
ATOM 5133 N N . GLU A 1 639 ? 0.202 20.345 -17.762 1.00 91.81 639 GLU A N 1
ATOM 5134 C CA . GLU A 1 639 ? 0.728 19.372 -16.788 1.00 91.81 639 GLU A CA 1
ATOM 5135 C C . GLU A 1 639 ? 1.595 19.999 -15.677 1.00 91.81 639 GLU A C 1
ATOM 5137 O O . GLU A 1 639 ? 1.569 19.560 -14.530 1.00 91.81 639 GLU A O 1
ATOM 5142 N N . PHE A 1 640 ? 2.305 21.096 -15.970 1.00 93.44 640 PHE A N 1
ATOM 5143 C CA . PHE A 1 640 ? 3.115 21.794 -14.967 1.00 93.44 640 PHE A CA 1
ATOM 5144 C C . PHE A 1 640 ? 2.298 22.333 -13.777 1.00 93.44 640 PHE A C 1
ATOM 5146 O O . PHE A 1 640 ? 2.869 22.538 -12.710 1.00 93.44 640 PHE A O 1
ATOM 5153 N N . ILE A 1 641 ? 0.977 22.525 -13.918 1.00 94.88 641 ILE A N 1
ATOM 5154 C CA . ILE A 1 641 ? 0.089 22.993 -12.841 1.00 94.88 641 ILE A CA 1
ATOM 5155 C C . ILE A 1 641 ? 0.059 22.002 -11.670 1.00 94.88 641 ILE A C 1
ATOM 5157 O O . ILE A 1 641 ? 0.057 22.419 -10.509 1.00 94.88 641 ILE A O 1
ATOM 5161 N N . PHE A 1 642 ? 0.111 20.696 -11.942 1.00 93.44 642 PHE A N 1
ATOM 5162 C CA . PHE A 1 642 ? 0.126 19.666 -10.898 1.00 93.44 642 PHE A CA 1
ATOM 5163 C C . PHE A 1 642 ? 1.424 19.687 -10.071 1.00 93.44 642 PHE A C 1
ATOM 5165 O O . PHE A 1 642 ? 1.413 19.270 -8.908 1.00 93.44 642 PHE A O 1
ATOM 5172 N N . GLY A 1 643 ? 2.497 20.271 -10.619 1.00 92.56 643 GLY A N 1
ATOM 5173 C CA . GLY A 1 643 ? 3.773 20.529 -9.945 1.00 92.56 643 GLY A CA 1
ATOM 5174 C C . GLY A 1 643 ? 3.883 21.874 -9.211 1.00 92.56 643 GLY A C 1
ATOM 5175 O O . GLY A 1 643 ? 4.895 22.103 -8.561 1.00 92.56 643 GLY A O 1
ATOM 5176 N N . LEU A 1 644 ? 2.882 22.762 -9.272 1.00 95.69 644 LEU A N 1
ATOM 5177 C CA . LEU A 1 644 ? 2.941 24.078 -8.610 1.00 95.69 644 LEU A CA 1
ATOM 5178 C C . LEU A 1 644 ? 2.690 24.022 -7.094 1.00 95.69 644 LEU A C 1
ATOM 5180 O O . LEU A 1 644 ? 2.182 23.029 -6.546 1.00 95.69 644 LEU A O 1
ATOM 5184 N N . SER A 1 645 ? 2.980 25.145 -6.435 1.00 96.31 645 SER A N 1
ATOM 5185 C CA . SER A 1 645 ? 2.613 25.403 -5.043 1.00 96.31 645 SER A CA 1
ATOM 5186 C C . SER A 1 645 ? 1.106 25.270 -4.792 1.00 96.31 645 SER A C 1
ATOM 5188 O O . SER A 1 645 ? 0.270 25.509 -5.668 1.00 96.31 645 SER A O 1
ATOM 5190 N N . GLU A 1 646 ? 0.732 24.933 -3.555 1.00 94.81 646 GLU A N 1
ATOM 5191 C CA . GLU A 1 646 ? -0.666 24.926 -3.101 1.00 94.81 646 GLU A CA 1
ATOM 5192 C C . GLU A 1 646 ? -1.348 26.278 -3.366 1.00 94.81 646 GLU A C 1
ATOM 5194 O O . GLU A 1 646 ? -2.464 26.342 -3.882 1.00 94.81 646 GLU A O 1
ATOM 5199 N N . ARG A 1 647 ? -0.637 27.375 -3.076 1.00 95.81 647 ARG A N 1
ATOM 5200 C CA . ARG A 1 647 ? -1.103 28.755 -3.247 1.00 95.81 647 ARG A CA 1
ATOM 5201 C C . ARG A 1 647 ? -1.512 29.041 -4.693 1.00 95.81 647 ARG A C 1
ATOM 5203 O O . ARG A 1 647 ? -2.554 29.657 -4.924 1.00 95.81 647 ARG A O 1
ATOM 5210 N N . GLN A 1 648 ? -0.707 28.596 -5.655 1.00 96.38 648 GLN A N 1
ATOM 5211 C CA . GLN A 1 648 ? -0.963 28.800 -7.078 1.00 96.38 648 GLN A CA 1
ATOM 5212 C C . GLN A 1 648 ? -1.979 27.807 -7.647 1.00 96.38 648 GLN A C 1
ATOM 5214 O O . GLN A 1 648 ? -2.842 28.228 -8.417 1.00 96.38 648 GLN A O 1
ATOM 5219 N N . LYS A 1 649 ? -1.974 26.542 -7.207 1.00 97.06 649 LYS A N 1
ATOM 5220 C CA . LYS A 1 649 ? -3.040 25.570 -7.512 1.00 97.06 649 LYS A CA 1
ATOM 5221 C C . LYS A 1 649 ? -4.415 26.091 -7.069 1.00 97.06 649 LYS A C 1
ATOM 5223 O O . LYS A 1 649 ? -5.342 26.102 -7.878 1.00 97.06 649 LYS A O 1
ATOM 5228 N N . ARG A 1 650 ? -4.538 26.606 -5.834 1.00 95.19 650 ARG A N 1
ATOM 5229 C CA . ARG A 1 650 ? -5.776 27.236 -5.327 1.00 95.19 650 ARG A CA 1
ATOM 5230 C C . ARG A 1 650 ? -6.177 28.458 -6.163 1.00 95.19 650 ARG A C 1
ATOM 5232 O O . ARG A 1 650 ? -7.320 28.525 -6.597 1.00 95.19 650 ARG A O 1
ATOM 5239 N N . ARG A 1 651 ? -5.248 29.384 -6.458 1.00 95.44 651 ARG A N 1
ATOM 5240 C CA . ARG A 1 651 ? -5.524 30.579 -7.291 1.00 95.44 651 ARG A CA 1
ATOM 5241 C C . ARG A 1 651 ? -6.009 30.215 -8.700 1.00 95.44 651 ARG A C 1
ATOM 5243 O O . ARG A 1 651 ? -6.954 30.827 -9.202 1.00 95.44 651 ARG A O 1
ATOM 5250 N N . PHE A 1 652 ? -5.390 29.213 -9.324 1.00 96.38 652 PHE A N 1
ATOM 5251 C CA . PHE A 1 652 ? -5.797 28.715 -10.636 1.00 96.38 652 PHE A CA 1
ATOM 5252 C C . PHE A 1 652 ? -7.215 28.133 -10.586 1.00 96.38 652 PHE A C 1
ATOM 5254 O O . PHE A 1 652 ? -8.055 28.480 -11.415 1.00 96.38 652 PHE A O 1
ATOM 5261 N N . LEU A 1 653 ? -7.502 27.301 -9.580 1.00 95.06 653 LEU A N 1
ATOM 5262 C CA . LEU A 1 653 ? -8.813 26.689 -9.375 1.00 95.06 653 LEU A CA 1
ATOM 5263 C C . LEU A 1 653 ? -9.914 27.727 -9.105 1.00 95.06 653 LEU A C 1
ATOM 5265 O O . LEU A 1 653 ? -10.960 27.675 -9.748 1.00 95.06 653 LEU A O 1
ATOM 5269 N N . ASP A 1 654 ? -9.679 28.707 -8.230 1.00 92.75 654 ASP A N 1
ATOM 5270 C CA . ASP A 1 654 ? -10.634 29.798 -7.987 1.00 92.75 654 ASP A CA 1
ATOM 5271 C C . ASP A 1 654 ? -10.928 30.593 -9.270 1.00 92.75 654 ASP A C 1
ATOM 5273 O O . ASP A 1 654 ? -12.073 30.972 -9.515 1.00 92.75 654 ASP A O 1
ATOM 5277 N N . THR A 1 655 ? -9.927 30.777 -10.137 1.00 93.44 655 THR A N 1
ATOM 5278 C CA . THR A 1 655 ? -10.103 31.458 -11.429 1.00 93.44 655 THR A CA 1
ATOM 5279 C C . THR A 1 655 ? -10.853 30.595 -12.455 1.00 93.44 655 THR A C 1
ATOM 5281 O O . THR A 1 655 ? -11.672 31.125 -13.205 1.00 93.44 655 THR A O 1
ATOM 5284 N N . LEU A 1 656 ? -10.673 29.265 -12.462 1.00 92.81 656 LEU A N 1
ATOM 5285 C CA . LEU A 1 656 ? -11.538 28.353 -13.232 1.00 92.81 656 LEU A CA 1
ATOM 5286 C C . LEU A 1 656 ? -13.001 28.446 -12.765 1.00 92.81 656 LEU A C 1
ATOM 5288 O O . LEU A 1 656 ? -13.919 28.498 -13.584 1.00 92.81 656 LEU A O 1
ATOM 5292 N N . VAL A 1 657 ? -13.221 28.487 -11.448 1.00 91.00 657 VAL A N 1
ATOM 5293 C CA . VAL A 1 657 ? -14.557 28.569 -10.836 1.00 91.00 657 VAL A CA 1
ATOM 5294 C C . VAL A 1 657 ? -15.212 29.941 -11.064 1.00 91.00 657 VAL A C 1
ATOM 5296 O O . VAL A 1 657 ? -16.434 30.012 -11.154 1.00 91.00 657 VAL A O 1
ATOM 5299 N N . ALA A 1 658 ? -14.437 31.015 -11.240 1.00 88.56 658 ALA A N 1
ATOM 5300 C CA . ALA A 1 658 ? -14.945 32.333 -11.643 1.00 88.56 658 ALA A CA 1
ATOM 5301 C C . ALA A 1 658 ? -15.323 32.435 -13.144 1.00 88.56 658 ALA A C 1
ATOM 5303 O O . ALA A 1 658 ? -15.984 33.393 -13.552 1.00 88.56 658 ALA A O 1
ATOM 5304 N N . GLY A 1 659 ? -14.922 31.459 -13.969 1.00 87.25 659 GLY A N 1
ATOM 5305 C CA . GLY A 1 659 ? -15.320 31.328 -15.376 1.00 87.25 659 GLY A CA 1
ATOM 5306 C C . GLY A 1 659 ? -16.599 30.504 -15.558 1.00 87.25 659 GLY A C 1
ATOM 5307 O O . GLY A 1 659 ? -17.700 31.047 -15.538 1.00 87.25 659 GLY A O 1
ATOM 5308 N N . ASP A 1 660 ? -16.457 29.184 -15.724 1.00 86.44 660 ASP A N 1
ATOM 5309 C CA . ASP A 1 660 ? -17.567 28.233 -15.966 1.00 86.44 660 ASP A CA 1
ATOM 5310 C C . ASP A 1 660 ? -18.190 27.656 -14.671 1.00 86.44 660 ASP A C 1
ATOM 5312 O O . ASP A 1 660 ? -18.935 26.664 -14.697 1.00 86.44 660 ASP A O 1
ATOM 5316 N N . GLY A 1 661 ? -17.860 28.238 -13.515 1.00 85.12 661 GLY A N 1
ATOM 5317 C CA . GLY A 1 661 ? -18.322 27.774 -12.211 1.00 85.12 661 GLY A CA 1
ATOM 5318 C C . GLY A 1 661 ? -19.618 28.422 -11.707 1.00 85.12 661 GLY A C 1
ATOM 5319 O O . GLY A 1 661 ? -20.066 29.478 -12.145 1.00 85.12 661 GLY A O 1
ATOM 5320 N N . ASP A 1 662 ? -20.236 27.757 -10.734 1.00 85.94 662 ASP A N 1
ATOM 5321 C CA . ASP A 1 662 ? -21.387 28.228 -9.956 1.00 85.94 662 ASP A CA 1
ATOM 5322 C C . ASP A 1 662 ? -21.048 28.042 -8.475 1.00 85.94 662 ASP A C 1
ATOM 5324 O O . ASP A 1 662 ? -21.141 26.929 -7.947 1.00 85.94 662 ASP A O 1
ATOM 5328 N N . ARG A 1 663 ? -20.562 29.118 -7.842 1.00 85.00 663 ARG A N 1
ATOM 5329 C CA . ARG A 1 663 ? -20.048 29.125 -6.467 1.00 85.00 663 ARG A CA 1
ATOM 5330 C C . ARG A 1 663 ? -21.151 29.524 -5.480 1.00 85.00 663 ARG A C 1
ATOM 5332 O O . ARG A 1 663 ? -21.770 30.582 -5.587 1.00 85.00 663 ARG A O 1
ATOM 5339 N N . GLN A 1 664 ? -21.380 28.663 -4.501 1.00 83.88 664 GLN A N 1
ATOM 5340 C CA . GLN A 1 664 ? -22.312 28.814 -3.387 1.00 83.88 664 GLN A CA 1
ATOM 5341 C C . GLN A 1 664 ? -21.511 28.923 -2.070 1.00 83.88 664 GLN A C 1
ATOM 5343 O O . GLN A 1 664 ? -20.292 28.739 -2.067 1.00 83.88 664 GLN A O 1
ATOM 5348 N N . PRO A 1 665 ? -22.140 29.237 -0.920 1.00 79.69 665 PRO A N 1
ATOM 5349 C CA . PRO A 1 665 ? -21.452 29.156 0.365 1.00 79.69 665 PRO A CA 1
ATOM 5350 C C . PRO A 1 665 ? -20.916 27.736 0.599 1.00 79.69 665 PRO A C 1
ATOM 5352 O O . PRO A 1 665 ? -21.698 26.786 0.611 1.00 79.69 665 PRO A O 1
ATOM 5355 N N . ASN A 1 666 ? -19.598 27.623 0.782 1.00 78.12 666 ASN A N 1
ATOM 5356 C CA . ASN A 1 666 ? -18.856 26.379 1.008 1.00 78.12 666 ASN A CA 1
ATOM 5357 C C . ASN A 1 666 ? -18.968 25.323 -0.112 1.00 78.12 666 ASN A C 1
ATOM 5359 O O . ASN A 1 666 ? -18.713 24.159 0.142 1.00 78.12 666 ASN A O 1
ATOM 5363 N N . SER A 1 667 ? -19.365 25.660 -1.339 1.00 87.12 667 SER A N 1
ATOM 5364 C CA . SER A 1 667 ? -19.420 24.668 -2.428 1.00 87.12 667 SER A CA 1
ATOM 5365 C C . SER A 1 667 ? -19.375 25.325 -3.798 1.00 87.12 667 SER A C 1
ATOM 5367 O O . SER A 1 667 ? -19.747 26.488 -3.958 1.00 87.12 667 SER A O 1
ATOM 5369 N N . TRP A 1 668 ? -18.949 24.584 -4.815 1.00 92.12 668 TRP A N 1
ATOM 5370 C CA . TRP A 1 668 ? -19.032 25.024 -6.202 1.00 92.12 668 TRP A CA 1
ATOM 5371 C C . TRP A 1 668 ? -19.260 23.861 -7.160 1.00 92.12 668 TRP A C 1
ATOM 5373 O O . TRP A 1 668 ? -19.027 22.690 -6.856 1.00 92.12 668 TRP A O 1
ATOM 5383 N N . ARG A 1 669 ? -19.740 24.204 -8.354 1.00 92.19 669 ARG A N 1
ATOM 5384 C CA . ARG A 1 669 ? -19.851 23.277 -9.478 1.00 92.19 669 ARG A CA 1
ATOM 5385 C C . ARG A 1 669 ? -19.195 23.873 -10.711 1.00 92.19 669 ARG A C 1
ATOM 5387 O O . ARG A 1 669 ? -19.605 24.949 -11.135 1.00 92.19 669 ARG A O 1
ATOM 5394 N N . TYR A 1 670 ? -18.260 23.148 -11.310 1.00 93.50 670 TYR A N 1
ATOM 5395 C CA . TYR A 1 670 ? -17.640 23.468 -12.596 1.00 93.50 670 TYR A CA 1
ATOM 5396 C C . TYR A 1 670 ? -18.318 22.683 -13.731 1.00 93.50 670 TYR A C 1
ATOM 5398 O O . TYR A 1 670 ? -18.885 21.613 -13.493 1.00 93.50 670 TYR A O 1
ATOM 5406 N N . THR A 1 671 ? -18.302 23.195 -14.965 1.00 92.81 671 THR A N 1
ATOM 5407 C CA . THR A 1 671 ? -18.917 22.522 -16.127 1.00 92.81 671 THR A CA 1
ATOM 5408 C C . THR A 1 671 ? -17.961 22.518 -17.319 1.00 92.81 671 THR A C 1
ATOM 5410 O O . THR A 1 671 ? -17.456 23.563 -17.700 1.00 92.81 671 THR A O 1
ATOM 5413 N N . THR A 1 672 ? -17.748 21.359 -17.946 1.00 93.50 672 THR A N 1
ATOM 5414 C CA . THR A 1 672 ? -16.876 21.199 -19.126 1.00 93.50 672 THR A CA 1
ATOM 5415 C C . THR A 1 672 ? -17.509 20.268 -20.164 1.00 93.50 672 THR A C 1
ATOM 5417 O O . THR A 1 672 ? -18.433 19.521 -19.859 1.00 93.50 672 THR A O 1
ATOM 5420 N N . SER A 1 673 ? -17.047 20.312 -21.415 1.00 92.00 673 SER A N 1
ATOM 5421 C CA . SER A 1 673 ? -17.391 19.320 -22.453 1.00 92.00 673 SER A CA 1
ATOM 5422 C C . SER A 1 673 ? -16.176 18.527 -22.951 1.00 92.00 673 SER A C 1
ATOM 5424 O O . SER A 1 673 ? -16.283 17.824 -23.948 1.00 92.00 673 SER A O 1
ATOM 5426 N N . SER A 1 674 ? -15.032 18.644 -22.272 1.00 93.44 674 SER A N 1
ATOM 5427 C CA . SER A 1 674 ? -13.834 17.839 -22.514 1.00 93.44 674 SER A CA 1
ATOM 5428 C C . SER A 1 674 ? -13.705 16.772 -21.430 1.00 93.44 674 SER A C 1
ATOM 5430 O O . SER A 1 674 ? -13.747 17.099 -20.241 1.00 93.44 674 SER A O 1
ATOM 5432 N N . ASP A 1 675 ? -13.522 15.520 -21.848 1.00 91.44 675 ASP A N 1
ATOM 5433 C CA . ASP A 1 675 ? -13.232 14.387 -20.961 1.00 91.44 675 ASP A CA 1
ATOM 5434 C C . ASP A 1 675 ? -11.877 14.580 -20.264 1.00 91.44 675 ASP A C 1
ATOM 5436 O O . ASP A 1 675 ? -11.744 14.333 -19.070 1.00 91.44 675 ASP A O 1
ATOM 5440 N N . ARG A 1 676 ? -10.889 15.137 -20.979 1.00 93.50 676 ARG A N 1
ATOM 5441 C CA . ARG A 1 676 ? -9.576 15.436 -20.402 1.00 93.50 676 ARG A CA 1
ATOM 5442 C C . ARG A 1 676 ? -9.651 16.542 -19.349 1.00 93.50 676 ARG A C 1
ATOM 5444 O O . ARG A 1 676 ? -9.104 16.371 -18.271 1.00 93.50 676 ARG A O 1
ATOM 5451 N N . LEU A 1 677 ? -10.377 17.638 -19.601 1.00 94.69 677 LEU A N 1
ATOM 5452 C CA . LEU A 1 677 ? -10.517 18.697 -18.587 1.00 94.69 677 LEU A CA 1
ATOM 5453 C C . LEU A 1 677 ? -11.327 18.236 -17.367 1.00 94.69 677 LEU A C 1
ATOM 5455 O O . LEU A 1 677 ? -11.134 18.775 -16.281 1.00 94.69 677 LEU A O 1
ATOM 5459 N N . ARG A 1 678 ? -12.232 17.258 -17.524 1.00 94.81 678 ARG A N 1
ATOM 5460 C CA . ARG A 1 678 ? -12.878 16.605 -16.379 1.00 94.81 678 ARG A CA 1
ATOM 5461 C C . ARG A 1 678 ? -11.803 15.984 -15.487 1.00 94.81 678 ARG A C 1
ATOM 5463 O O . ARG A 1 678 ? -11.706 16.369 -14.327 1.00 94.81 678 ARG A O 1
ATOM 5470 N N . ASP A 1 679 ? -10.962 15.125 -16.050 1.00 95.62 679 ASP A N 1
ATOM 5471 C CA . ASP A 1 679 ? -9.939 14.392 -15.298 1.00 95.62 679 ASP A CA 1
ATOM 5472 C C . ASP A 1 679 ? -8.832 15.303 -14.764 1.00 95.62 679 ASP A C 1
ATOM 5474 O O . ASP A 1 679 ? -8.446 15.178 -13.606 1.00 95.62 679 ASP A O 1
ATOM 5478 N N . ASP A 1 680 ? -8.392 16.291 -15.542 1.00 96.19 680 ASP A N 1
ATOM 5479 C CA . ASP A 1 680 ? -7.421 17.290 -15.096 1.00 96.19 680 ASP A CA 1
ATOM 5480 C C . ASP A 1 680 ? -7.943 18.116 -13.902 1.00 96.19 680 ASP A C 1
ATOM 5482 O O . ASP A 1 680 ? -7.179 18.451 -12.996 1.00 96.19 680 ASP A O 1
ATOM 5486 N N . VAL A 1 681 ? -9.241 18.455 -13.863 1.00 95.25 681 VAL A N 1
ATOM 5487 C CA . VAL A 1 681 ? -9.835 19.180 -12.724 1.00 95.25 681 VAL A CA 1
ATOM 5488 C C . VAL A 1 681 ? -10.052 18.256 -11.522 1.00 95.25 681 VAL A C 1
ATOM 5490 O O . VAL A 1 681 ? -9.865 18.717 -10.397 1.00 95.25 681 VAL A O 1
ATOM 5493 N N . LEU A 1 682 ? -10.354 16.966 -11.721 1.00 94.62 682 LEU A N 1
ATOM 5494 C CA . LEU A 1 682 ? -10.328 15.974 -10.634 1.00 94.62 682 LEU A CA 1
ATOM 5495 C C . LEU A 1 682 ? -8.916 15.866 -10.045 1.00 94.62 682 LEU A C 1
ATOM 5497 O O . LEU A 1 682 ? -8.753 16.075 -8.846 1.00 94.62 682 LEU A O 1
ATOM 5501 N N . ARG A 1 683 ? -7.886 15.662 -10.882 1.00 94.62 683 ARG A N 1
ATOM 5502 C CA . ARG A 1 683 ? -6.469 15.667 -10.475 1.00 94.62 683 ARG A CA 1
ATOM 5503 C C . ARG A 1 683 ? -6.099 16.952 -9.732 1.00 94.62 683 ARG A C 1
ATOM 5505 O O . ARG A 1 683 ? -5.427 16.878 -8.710 1.00 94.62 683 ARG A O 1
ATOM 5512 N N . LEU A 1 684 ? -6.557 18.126 -10.180 1.00 94.62 684 LEU A N 1
ATOM 5513 C CA . LEU A 1 684 ? -6.265 19.402 -9.509 1.00 94.62 684 LEU A CA 1
ATOM 5514 C C . LEU A 1 684 ? -6.938 19.506 -8.133 1.00 94.62 684 LEU A C 1
ATOM 5516 O O . LEU A 1 684 ? -6.323 20.025 -7.203 1.00 94.62 684 LEU A O 1
ATOM 5520 N N . CYS A 1 685 ? -8.166 19.004 -7.987 1.00 93.62 685 CYS A N 1
ATOM 5521 C CA . CYS A 1 685 ? -8.846 18.934 -6.693 1.00 93.62 685 CYS A CA 1
ATOM 5522 C C . CYS A 1 685 ? -8.137 17.942 -5.755 1.00 93.62 685 CYS A C 1
ATOM 5524 O O . CYS A 1 685 ? -7.806 18.295 -4.624 1.00 93.62 685 CYS A O 1
ATOM 5526 N N . THR A 1 686 ? -7.779 16.762 -6.261 1.00 93.00 686 THR A N 1
ATOM 5527 C CA . THR A 1 686 ? -6.998 15.740 -5.554 1.00 93.00 686 THR A CA 1
ATOM 5528 C C . THR A 1 686 ? -5.616 16.250 -5.117 1.00 93.00 686 THR A C 1
ATOM 5530 O O . THR A 1 686 ? -5.216 16.036 -3.977 1.00 93.00 686 THR A O 1
ATOM 5533 N N . HIS A 1 687 ? -4.926 17.040 -5.949 1.00 92.75 687 HIS A N 1
ATOM 5534 C CA . HIS A 1 687 ? -3.679 17.751 -5.609 1.00 92.75 687 HIS A CA 1
ATOM 5535 C C . HIS A 1 687 ? -3.881 18.975 -4.680 1.00 92.75 687 HIS A C 1
ATOM 5537 O O . HIS A 1 687 ? -2.951 19.763 -4.492 1.00 92.75 687 HIS A O 1
ATOM 5543 N N . LEU A 1 688 ? -5.083 19.168 -4.128 1.00 91.81 688 LEU A N 1
ATOM 5544 C CA . LEU A 1 688 ? -5.458 20.229 -3.183 1.00 91.81 688 LEU A CA 1
ATOM 5545 C C . LEU A 1 688 ? -6.203 19.692 -1.940 1.00 91.81 688 LEU A C 1
ATOM 5547 O O . LEU A 1 688 ? -6.749 20.492 -1.178 1.00 91.81 688 LEU A O 1
ATOM 5551 N N . GLY A 1 689 ? -6.275 18.366 -1.761 1.00 88.94 689 GLY A N 1
ATOM 5552 C CA . GLY A 1 689 ? -7.068 17.711 -0.709 1.00 88.94 689 GLY A CA 1
ATOM 5553 C C . GLY A 1 689 ? -8.588 17.796 -0.913 1.00 88.94 689 GLY A C 1
ATOM 5554 O O . GLY A 1 689 ? -9.361 17.335 -0.074 1.00 88.94 689 GLY A O 1
ATOM 5555 N N . LEU A 1 690 ? -9.039 18.397 -2.018 1.00 88.62 690 LEU A N 1
ATOM 5556 C CA . LEU A 1 690 ? -10.446 18.653 -2.301 1.00 88.62 690 LEU A CA 1
ATOM 5557 C C . LEU A 1 690 ? -11.094 17.422 -2.926 1.00 88.62 690 LEU A C 1
ATOM 5559 O O . LEU A 1 690 ? -10.754 17.010 -4.033 1.00 88.62 690 LEU A O 1
ATOM 5563 N N . THR A 1 691 ? -12.107 16.889 -2.257 1.00 87.88 691 THR A N 1
ATOM 5564 C CA . THR A 1 691 ? -12.932 15.822 -2.818 1.00 87.88 691 THR A CA 1
ATOM 5565 C C . THR A 1 691 ? -13.843 16.367 -3.910 1.00 87.88 691 THR A C 1
ATOM 5567 O O . THR A 1 691 ? -14.676 17.245 -3.666 1.00 87.88 691 THR A O 1
ATOM 5570 N N . ALA A 1 692 ? -13.700 15.805 -5.107 1.00 89.31 692 ALA A N 1
ATOM 5571 C CA . ALA A 1 692 ? -14.509 16.116 -6.271 1.00 89.31 692 ALA A CA 1
ATOM 5572 C C . ALA A 1 692 ? -15.246 14.869 -6.769 1.00 89.31 692 ALA A C 1
ATOM 5574 O O . ALA A 1 692 ? -14.675 13.781 -6.824 1.00 89.31 692 ALA A O 1
ATOM 5575 N N . SER A 1 693 ? -16.498 15.046 -7.183 1.00 91.00 693 SER A N 1
ATOM 5576 C CA . SER A 1 693 ? -17.257 14.052 -7.951 1.00 91.00 693 SER A CA 1
ATOM 5577 C C . SER A 1 693 ? -17.782 14.667 -9.247 1.00 91.00 693 SER A C 1
ATOM 5579 O O . SER A 1 693 ? -17.860 15.894 -9.374 1.00 91.00 693 SER A O 1
ATOM 5581 N N . TYR A 1 694 ? -18.138 13.851 -10.239 1.00 92.31 694 TYR A N 1
ATOM 5582 C CA . TYR A 1 694 ? -18.708 14.322 -11.499 1.00 92.31 694 TYR A CA 1
ATOM 5583 C C . TYR A 1 694 ? -19.963 13.569 -11.935 1.00 92.31 694 TYR A C 1
ATOM 5585 O O . TYR A 1 694 ? -20.231 12.451 -11.525 1.00 92.31 694 TYR A O 1
ATOM 5593 N N . GLY A 1 695 ? -20.731 14.188 -12.834 1.00 89.12 695 GLY A N 1
ATOM 5594 C CA . GLY A 1 695 ? -21.830 13.532 -13.539 1.00 89.12 695 GLY A CA 1
ATOM 5595 C C . GLY A 1 695 ? -22.057 14.121 -14.929 1.00 89.12 695 GLY A C 1
ATOM 5596 O O . GLY A 1 695 ? -21.847 15.317 -15.157 1.00 89.12 695 GLY A O 1
ATOM 5597 N N . GLU A 1 696 ? -22.495 13.291 -15.878 1.00 87.81 696 GLU A N 1
ATOM 5598 C CA . GLU A 1 696 ? -22.799 13.738 -17.242 1.00 87.81 696 GLU A CA 1
ATOM 5599 C C . GLU A 1 696 ? -24.162 14.444 -17.313 1.00 87.81 696 GLU A C 1
ATOM 5601 O O . GLU A 1 696 ? -25.149 14.047 -16.683 1.00 87.81 696 GLU A O 1
ATOM 5606 N N . ASN A 1 697 ? -24.256 15.510 -18.106 1.00 81.44 697 ASN A N 1
ATOM 5607 C CA . ASN A 1 697 ? -25.527 16.156 -18.382 1.00 81.44 697 ASN A CA 1
ATOM 5608 C C . ASN A 1 697 ? -25.602 16.767 -19.785 1.00 81.44 697 ASN A C 1
ATOM 5610 O O . ASN A 1 697 ? -25.297 17.941 -19.989 1.00 81.44 697 ASN A O 1
ATOM 5614 N N . SER A 1 698 ? -26.190 16.012 -20.713 1.00 80.44 698 SER A N 1
ATOM 5615 C CA . SER A 1 698 ? -26.526 16.460 -22.075 1.00 80.44 698 SER A CA 1
ATOM 5616 C C . SER A 1 698 ? -25.313 16.656 -23.000 1.00 80.44 698 SER A C 1
ATOM 5618 O O . SER A 1 698 ? -25.368 17.507 -23.891 1.00 80.44 698 SER A O 1
ATOM 5620 N N . GLY A 1 699 ? -24.252 15.864 -22.823 1.00 78.94 699 GLY A N 1
ATOM 5621 C CA . GLY A 1 699 ? -22.988 15.978 -23.559 1.00 78.94 699 GLY A CA 1
ATOM 5622 C C . GLY A 1 699 ? -21.979 16.941 -22.926 1.00 78.94 699 GLY A C 1
ATOM 5623 O O . GLY A 1 699 ? -21.156 17.510 -23.639 1.00 78.94 699 GLY A O 1
ATOM 5624 N N . SER A 1 700 ? -22.073 17.152 -21.611 1.00 87.50 700 SER A N 1
ATOM 5625 C CA . SER A 1 700 ? -21.148 17.966 -20.816 1.00 87.50 700 SER A CA 1
ATOM 5626 C C . SER A 1 700 ? -21.019 17.384 -19.408 1.00 87.50 700 SER A C 1
ATOM 5628 O O . SER A 1 700 ? -22.029 17.034 -18.795 1.00 87.50 700 SER A O 1
ATOM 5630 N N . TRP A 1 701 ? -19.804 17.327 -18.876 1.00 93.06 701 TRP A N 1
ATOM 5631 C CA . TRP A 1 701 ? -19.517 16.945 -17.497 1.00 93.06 701 TRP A CA 1
ATOM 5632 C C . TRP A 1 701 ? -19.798 18.103 -16.544 1.00 93.06 701 TRP A C 1
ATOM 5634 O O . TRP A 1 701 ? -19.512 19.265 -16.845 1.00 93.06 701 TRP A O 1
ATOM 5644 N N . ARG A 1 702 ? -20.330 17.783 -15.367 1.00 93.00 702 ARG A N 1
ATOM 5645 C CA . ARG A 1 702 ? -20.417 18.694 -14.225 1.00 93.00 702 ARG A CA 1
ATOM 5646 C C . ARG A 1 702 ? -19.616 18.105 -13.088 1.00 93.00 702 ARG A C 1
ATOM 5648 O O . ARG A 1 702 ? -19.901 16.980 -12.699 1.00 93.00 702 ARG A O 1
ATOM 5655 N N . ILE A 1 703 ? -18.663 18.872 -12.584 1.00 94.12 703 ILE A N 1
ATOM 5656 C CA . ILE A 1 703 ? -17.799 18.511 -11.462 1.00 94.12 703 ILE A CA 1
ATOM 5657 C C . ILE A 1 703 ? -18.307 19.278 -10.244 1.00 94.12 703 ILE A C 1
ATOM 5659 O O . ILE A 1 703 ? -18.644 20.458 -10.364 1.00 94.12 703 ILE A O 1
ATOM 5663 N N . TYR A 1 704 ? -18.398 18.614 -9.102 1.00 91.62 704 TYR A N 1
ATOM 5664 C CA . TYR A 1 704 ? -18.988 19.114 -7.869 1.00 91.62 704 TYR A CA 1
ATOM 5665 C C . TYR A 1 704 ? -17.961 19.010 -6.741 1.00 91.62 704 TYR A C 1
ATOM 5667 O O . TYR A 1 704 ? -17.400 17.939 -6.522 1.00 91.62 704 TYR A O 1
ATOM 5675 N N . VAL A 1 705 ? -17.745 20.112 -6.021 1.00 89.88 705 VAL A N 1
ATOM 5676 C CA . VAL A 1 705 ? -16.862 20.189 -4.847 1.00 89.88 705 VAL A CA 1
ATOM 5677 C C . VAL A 1 705 ? -17.586 20.934 -3.726 1.00 89.88 705 VAL A C 1
ATOM 5679 O O . VAL A 1 705 ? -18.314 21.902 -3.957 1.00 89.88 705 VAL A O 1
ATOM 5682 N N . ASP A 1 706 ? -17.403 20.461 -2.499 1.00 81.31 706 ASP A N 1
ATOM 5683 C CA . ASP A 1 706 ? -18.070 20.945 -1.289 1.00 81.31 706 ASP A CA 1
ATOM 5684 C C . ASP A 1 706 ? -16.972 21.168 -0.229 1.00 81.31 706 ASP A C 1
ATOM 5686 O O . ASP A 1 706 ? -16.374 20.232 0.297 1.00 81.31 706 ASP A O 1
ATOM 5690 N N . GLU A 1 707 ? -16.604 22.427 -0.014 1.00 74.75 707 GLU A N 1
ATOM 5691 C CA . GLU A 1 707 ? -15.369 22.873 0.637 1.00 74.75 707 GLU A CA 1
ATOM 5692 C C . GLU A 1 707 ? -15.510 22.912 2.165 1.00 74.75 707 GLU A C 1
ATOM 5694 O O . GLU A 1 707 ? -16.394 23.583 2.711 1.00 74.75 707 GLU A O 1
ATOM 5699 N N . GLY A 1 708 ? -14.619 22.217 2.882 1.00 62.91 708 GLY A N 1
ATOM 5700 C CA . GLY A 1 708 ? -14.770 22.012 4.328 1.00 62.91 708 GLY A CA 1
ATOM 5701 C C . GLY A 1 708 ? -16.011 21.178 4.668 1.00 62.91 708 GLY A C 1
ATOM 5702 O O . GLY A 1 708 ? -16.603 21.325 5.743 1.00 62.91 708 GLY A O 1
ATOM 5703 N N . SER A 1 709 ? -16.437 20.340 3.724 1.00 64.38 709 SER A N 1
ATOM 5704 C CA . SER A 1 709 ? -17.450 19.319 3.927 1.00 64.38 709 SER A CA 1
ATOM 5705 C C . SER A 1 709 ? -16.763 17.971 4.119 1.00 64.38 709 SER A C 1
ATOM 5707 O O . SER A 1 709 ? -15.759 17.671 3.483 1.00 64.38 709 SER A O 1
ATOM 5709 N N . LYS A 1 710 ? -17.310 17.154 5.011 1.00 72.62 710 LYS A N 1
ATOM 5710 C CA . LYS A 1 710 ? -16.721 15.867 5.367 1.00 72.62 710 LYS A CA 1
ATOM 5711 C C . LYS A 1 710 ? -17.262 14.764 4.458 1.00 72.62 710 LYS A C 1
ATOM 5713 O O . LYS A 1 710 ? -18.460 14.763 4.142 1.00 72.62 710 LYS A O 1
ATOM 5718 N N . ASN A 1 711 ? -16.412 13.812 4.080 1.00 83.56 711 ASN A N 1
ATOM 5719 C CA . ASN A 1 711 ? -16.800 12.649 3.277 1.00 83.56 711 ASN A CA 1
ATOM 5720 C C . ASN A 1 711 ? -17.457 11.593 4.153 1.00 83.56 711 ASN A C 1
ATOM 5722 O O . ASN A 1 711 ? -16.871 10.559 4.458 1.00 83.56 711 ASN A O 1
ATOM 5726 N N . THR A 1 712 ? -18.671 11.902 4.615 1.00 85.75 712 THR A N 1
ATOM 5727 C CA . THR A 1 712 ? -19.358 11.082 5.609 1.00 85.75 712 THR A CA 1
ATOM 5728 C C . THR A 1 712 ? -20.535 10.300 5.070 1.00 85.75 712 THR A C 1
ATOM 5730 O O . THR A 1 712 ? -21.437 10.862 4.442 1.00 85.75 712 THR A O 1
ATOM 5733 N N . LEU A 1 713 ? -20.572 9.039 5.474 1.00 85.88 713 LEU A N 1
ATOM 5734 C CA . LEU A 1 713 ? -21.622 8.057 5.228 1.00 85.88 713 LEU A CA 1
ATOM 5735 C C . LEU A 1 713 ? -22.289 7.631 6.547 1.00 85.88 713 LEU A C 1
ATOM 5737 O O . LEU A 1 713 ? -21.846 8.043 7.621 1.00 85.88 713 LEU A O 1
ATOM 5741 N N . ARG A 1 714 ? -23.343 6.801 6.468 1.00 82.75 714 ARG A N 1
ATOM 5742 C CA . ARG A 1 714 ? -23.872 5.938 7.559 1.00 82.75 714 ARG A CA 1
ATOM 5743 C C . ARG A 1 714 ? -24.693 4.810 6.931 1.00 82.75 714 ARG A C 1
ATOM 5745 O O . ARG A 1 714 ? -25.573 5.146 6.135 1.00 82.75 714 ARG A O 1
ATOM 5752 N N . MET A 1 715 ? -24.570 3.534 7.311 1.00 82.88 715 MET A N 1
ATOM 5753 C CA . MET A 1 715 ? -25.293 2.494 6.542 1.00 82.88 715 MET A CA 1
ATOM 5754 C C . MET A 1 715 ? -26.802 2.526 6.614 1.00 82.88 715 MET A C 1
ATOM 5756 O O . MET A 1 715 ? -27.457 2.147 5.654 1.00 82.88 715 MET A O 1
ATOM 5760 N N . HIS A 1 716 ? -27.410 3.064 7.669 1.00 67.88 716 HIS A N 1
ATOM 5761 C CA . HIS A 1 716 ? -28.863 3.271 7.652 1.00 67.88 716 HIS A CA 1
ATOM 5762 C C . HIS A 1 716 ? -29.345 4.329 6.628 1.00 67.88 716 HIS A C 1
ATOM 5764 O O . HIS A 1 716 ? -30.524 4.700 6.650 1.00 67.88 716 HIS A O 1
ATOM 5770 N N . ARG A 1 717 ? -28.449 4.888 5.798 1.00 75.56 717 ARG A N 1
ATOM 5771 C CA . ARG A 1 717 ? -28.720 5.932 4.788 1.00 75.56 717 ARG A CA 1
ATOM 5772 C C . ARG A 1 717 ? -27.980 5.739 3.471 1.00 75.56 717 ARG A C 1
ATOM 5774 O O . ARG A 1 717 ? -28.511 6.161 2.452 1.00 75.56 717 ARG A O 1
ATOM 5781 N N . SER A 1 718 ? -26.767 5.210 3.557 1.00 82.56 718 SER A N 1
ATOM 5782 C CA . SER A 1 718 ? -25.823 4.988 2.461 1.00 82.56 718 SER A CA 1
ATOM 5783 C C . SER A 1 718 ? -25.731 3.514 2.072 1.00 82.56 718 SER A C 1
ATOM 5785 O O . SER A 1 718 ? -25.152 3.222 1.041 1.00 82.56 718 SER A O 1
ATOM 5787 N N . GLY A 1 719 ? -26.303 2.638 2.912 1.00 79.88 719 GLY A N 1
ATOM 5788 C CA . GLY A 1 719 ? -26.208 1.186 2.862 1.00 79.88 719 GLY A CA 1
ATOM 5789 C C . GLY A 1 719 ? -27.453 0.469 2.362 1.00 79.88 719 GLY A C 1
ATOM 5790 O O . GLY A 1 719 ? -28.563 0.687 2.859 1.00 79.88 719 GLY A O 1
ATOM 5791 N N . SER A 1 720 ? -27.199 -0.475 1.472 1.00 76.00 720 SER A N 1
ATOM 5792 C CA . SER A 1 720 ? -28.068 -1.428 0.784 1.00 76.00 720 SER A CA 1
ATOM 5793 C C . SER A 1 720 ? -27.319 -2.771 0.758 1.00 76.00 720 SER A C 1
ATOM 5795 O O . SER A 1 720 ? -26.227 -2.852 1.302 1.00 76.00 720 SER A O 1
ATOM 5797 N N . THR A 1 721 ? -27.883 -3.826 0.185 1.00 68.44 721 THR A N 1
ATOM 5798 C CA . THR A 1 721 ? -27.121 -5.015 -0.231 1.00 68.44 721 THR A CA 1
ATOM 5799 C C . THR A 1 721 ? -27.632 -5.427 -1.594 1.00 68.44 721 THR A C 1
ATOM 5801 O O . THR A 1 721 ? -28.846 -5.347 -1.846 1.00 68.44 721 THR A O 1
ATOM 5804 N N . SER A 1 722 ? -26.755 -5.926 -2.462 1.00 57.41 722 SER A N 1
ATOM 5805 C CA . SER A 1 722 ? -27.211 -6.604 -3.668 1.00 57.41 722 SER A CA 1
ATOM 5806 C C . SER A 1 722 ? -26.452 -7.878 -3.970 1.00 57.41 722 SER A C 1
ATOM 5808 O O . SER A 1 722 ? -25.262 -8.030 -3.713 1.00 57.41 722 SER A O 1
ATOM 5810 N N . THR A 1 723 ? -27.197 -8.816 -4.553 1.00 52.25 723 THR A N 1
ATOM 5811 C CA . THR A 1 723 ? -26.601 -9.838 -5.402 1.00 52.25 723 THR A CA 1
ATOM 5812 C C . THR A 1 723 ? -26.143 -9.170 -6.691 1.00 52.25 723 THR A C 1
ATOM 5814 O O . THR A 1 723 ? -26.790 -8.256 -7.201 1.00 52.25 723 THR A O 1
ATOM 5817 N N . ALA A 1 724 ? -25.020 -9.635 -7.184 1.00 45.50 724 ALA A N 1
ATOM 5818 C CA . ALA A 1 724 ? -24.017 -8.803 -7.810 1.00 45.50 724 ALA A CA 1
ATOM 5819 C C . ALA A 1 724 ? -24.038 -8.955 -9.376 1.00 45.50 724 ALA A C 1
ATOM 5821 O O . ALA A 1 724 ? -24.472 -10.005 -9.835 1.00 45.50 724 ALA A O 1
ATOM 5822 N N . ASP A 1 725 ? -23.666 -7.924 -10.188 1.00 45.41 725 ASP A N 1
ATOM 5823 C CA . ASP A 1 725 ? -23.863 -7.735 -11.670 1.00 45.41 725 ASP A CA 1
ATOM 5824 C C . ASP A 1 725 ? -22.621 -7.851 -12.658 1.00 45.41 725 ASP A C 1
ATOM 5826 O O . ASP A 1 725 ? -22.863 -8.256 -13.791 1.00 45.41 725 ASP A O 1
ATOM 5830 N N . ASP A 1 726 ? -21.315 -7.589 -12.336 1.00 55.50 726 ASP A N 1
ATOM 5831 C CA . ASP A 1 726 ? -20.161 -7.830 -13.292 1.00 55.50 726 ASP A CA 1
ATOM 5832 C C . ASP A 1 726 ? -18.668 -8.163 -12.812 1.00 55.50 726 ASP A C 1
ATOM 5834 O O . ASP A 1 726 ? -17.711 -7.781 -13.503 1.00 55.50 726 ASP A O 1
ATOM 5838 N N . GLY A 1 727 ? -18.375 -8.884 -11.701 1.00 52.44 727 GLY A N 1
ATOM 5839 C CA . GLY A 1 727 ? -17.085 -9.604 -11.427 1.00 52.44 727 GLY A CA 1
ATOM 5840 C C . GLY A 1 727 ? -15.845 -8.906 -10.758 1.00 52.44 727 GLY A C 1
ATOM 5841 O O . GLY A 1 727 ? -14.937 -8.629 -11.534 1.00 52.44 727 GLY A O 1
ATOM 5842 N N . VAL A 1 728 ? -15.649 -8.695 -9.427 1.00 56.22 728 VAL A N 1
ATOM 5843 C CA . VAL A 1 728 ? -14.440 -8.022 -8.792 1.00 56.22 728 VAL A CA 1
ATOM 5844 C C . VAL A 1 728 ? -13.048 -8.547 -9.159 1.00 56.22 728 VAL A C 1
ATOM 5846 O O . VAL A 1 728 ? -12.842 -9.731 -9.305 1.00 56.22 728 VAL A O 1
ATOM 5849 N N . TYR A 1 729 ? -12.033 -7.694 -9.157 1.00 57.62 729 TYR A N 1
ATOM 5850 C CA . TYR A 1 729 ? -10.617 -7.986 -9.395 1.00 57.62 729 TYR A CA 1
ATOM 5851 C C . TYR A 1 729 ? -9.806 -8.094 -8.060 1.00 57.62 729 TYR A C 1
ATOM 5853 O O . TYR A 1 729 ? -10.343 -8.424 -7.004 1.00 57.62 729 TYR A O 1
ATOM 5861 N N . CYS A 1 730 ? -8.498 -7.832 -8.063 1.00 57.41 730 CYS A N 1
ATOM 5862 C CA . CYS A 1 730 ? -7.771 -7.262 -6.915 1.00 57.41 730 CYS A CA 1
ATOM 5863 C C . CYS A 1 730 ? -6.812 -6.212 -7.456 1.00 57.41 730 CYS A C 1
ATOM 5865 O O . CYS A 1 730 ? -6.362 -6.356 -8.594 1.00 57.41 730 CYS A O 1
ATOM 5867 N N . VAL A 1 731 ? -6.442 -5.239 -6.627 1.00 55.09 731 VAL A N 1
ATOM 5868 C CA . VAL A 1 731 ? -5.314 -4.345 -6.888 1.00 55.09 731 VAL A CA 1
ATOM 5869 C C . VAL A 1 731 ? -4.486 -4.218 -5.610 1.00 55.09 731 VAL A C 1
ATOM 5871 O O . VAL A 1 731 ? -4.947 -3.664 -4.613 1.00 55.09 731 VAL A O 1
ATOM 5874 N N . THR A 1 732 ? -3.263 -4.738 -5.650 1.00 56.44 732 THR A N 1
ATOM 5875 C CA . THR A 1 732 ? -2.235 -4.531 -4.624 1.00 56.44 732 THR A CA 1
ATOM 5876 C C . THR A 1 732 ? -1.345 -3.380 -5.088 1.00 56.44 732 THR A C 1
ATOM 5878 O O . THR A 1 732 ? -0.917 -3.343 -6.241 1.00 56.44 732 THR A O 1
ATOM 5881 N N . VAL A 1 733 ? -1.086 -2.420 -4.207 1.00 50.41 733 VAL A N 1
ATOM 5882 C CA . VAL A 1 733 ? -0.353 -1.171 -4.479 1.00 50.41 733 VAL A CA 1
ATOM 5883 C C . VAL A 1 733 ? 0.813 -1.052 -3.510 1.00 50.41 733 VAL A C 1
ATOM 5885 O O . VAL A 1 733 ? 0.633 -1.348 -2.327 1.00 50.41 733 VAL A O 1
ATOM 5888 N N . ALA A 1 734 ? 1.964 -0.614 -4.030 1.00 42.50 734 ALA A N 1
ATOM 5889 C CA . ALA A 1 734 ? 3.222 -0.513 -3.299 1.00 42.50 734 ALA A CA 1
ATOM 5890 C C . ALA A 1 734 ? 3.128 0.481 -2.135 1.00 42.50 734 ALA A C 1
ATOM 5892 O O . ALA A 1 734 ? 2.731 1.629 -2.335 1.00 42.50 734 ALA A O 1
ATOM 5893 N N . ASP A 1 735 ? 3.566 0.052 -0.947 1.00 47.12 735 ASP A N 1
ATOM 5894 C CA . ASP A 1 735 ? 3.376 0.743 0.337 1.00 47.12 735 ASP A CA 1
ATOM 5895 C C . ASP A 1 735 ? 1.914 1.114 0.644 1.00 47.12 735 ASP A C 1
ATOM 5897 O O . ASP A 1 735 ? 1.006 0.970 -0.170 1.00 47.12 735 ASP A O 1
ATOM 5901 N N . ASN A 1 736 ? 1.696 1.646 1.852 1.00 52.91 736 ASN A N 1
ATOM 5902 C CA . ASN A 1 736 ? 0.466 2.290 2.331 1.00 52.91 736 ASN A CA 1
ATOM 5903 C C . ASN A 1 736 ? -0.793 1.420 2.376 1.00 52.91 736 ASN A C 1
ATOM 5905 O O . ASN A 1 736 ? -1.694 1.755 3.128 1.00 52.91 736 ASN A O 1
ATOM 5909 N N . HIS A 1 737 ? -0.871 0.336 1.609 1.00 57.25 737 HIS A N 1
ATOM 5910 C CA . HIS A 1 737 ? -2.013 -0.544 1.424 1.00 57.25 737 HIS A CA 1
ATOM 5911 C C . HIS A 1 737 ? -3.321 0.162 1.009 1.00 57.25 737 HIS A C 1
ATOM 5913 O O . HIS A 1 737 ? -4.389 -0.359 1.314 1.00 57.25 737 HIS A O 1
ATOM 5919 N N . SER A 1 738 ? -3.266 1.311 0.309 1.00 72.75 738 SER A N 1
ATOM 5920 C CA . SER A 1 738 ? -4.446 2.047 -0.199 1.00 72.75 738 SER A CA 1
ATOM 5921 C C . SER A 1 738 ? -4.341 2.532 -1.647 1.00 72.75 738 SER A C 1
ATOM 5923 O O . SER A 1 738 ? -3.239 2.669 -2.183 1.00 72.75 738 SER A O 1
ATOM 5925 N N . LEU A 1 739 ? -5.490 2.839 -2.263 1.00 86.25 739 LEU A N 1
ATOM 5926 C CA . LEU A 1 739 ? -5.608 3.526 -3.553 1.00 86.25 739 LEU A CA 1
ATOM 5927 C C . LEU A 1 739 ? -6.883 4.382 -3.676 1.00 86.25 739 LEU A C 1
ATOM 5929 O O . LEU A 1 739 ? -7.841 4.194 -2.927 1.00 86.25 739 LEU A O 1
ATOM 5933 N N . LEU A 1 740 ? -6.874 5.340 -4.610 1.00 91.88 740 LEU A N 1
ATOM 5934 C CA . LEU A 1 740 ? -7.970 6.282 -4.880 1.00 91.88 740 LEU A CA 1
ATOM 5935 C C . LEU A 1 740 ? -8.965 5.727 -5.917 1.00 91.88 740 LEU A C 1
ATOM 5937 O O . LEU A 1 740 ? -8.806 5.937 -7.122 1.00 91.88 740 LEU A O 1
ATOM 5941 N N . ALA A 1 741 ? -9.995 5.028 -5.448 1.00 91.12 741 ALA A N 1
ATOM 5942 C CA . ALA A 1 741 ? -10.997 4.344 -6.271 1.00 91.12 741 ALA A CA 1
ATOM 5943 C C . ALA A 1 741 ? -12.407 4.934 -6.101 1.00 91.12 741 ALA A C 1
ATOM 5945 O O . ALA A 1 741 ? -12.630 5.769 -5.227 1.00 91.12 741 ALA A O 1
ATOM 5946 N N . GLY A 1 742 ? -13.347 4.510 -6.948 1.00 85.75 742 GLY A N 1
ATOM 5947 C CA . GLY A 1 742 ? -14.789 4.716 -6.796 1.00 85.75 742 GLY A CA 1
ATOM 5948 C C . GLY A 1 742 ? -15.557 4.639 -8.118 1.00 85.75 742 GLY A C 1
ATOM 5949 O O . GLY A 1 742 ? -14.994 4.351 -9.171 1.00 85.75 742 GLY A O 1
ATOM 5950 N N . ARG A 1 743 ? -16.875 4.829 -8.075 1.00 88.56 743 ARG A N 1
ATOM 5951 C CA . ARG A 1 743 ? -17.812 4.574 -9.184 1.00 88.56 743 ARG A CA 1
ATOM 5952 C C . ARG A 1 743 ? -18.577 5.819 -9.599 1.00 88.56 743 ARG A C 1
ATOM 5954 O O . ARG A 1 743 ? -18.604 6.834 -8.906 1.00 88.56 743 ARG A O 1
ATOM 5961 N N . ASN A 1 744 ? -19.194 5.747 -10.780 1.00 83.19 744 ASN A N 1
ATOM 5962 C CA . ASN A 1 744 ? -20.063 6.784 -11.349 1.00 83.19 744 ASN A CA 1
ATOM 5963 C C . ASN A 1 744 ? -19.465 8.212 -11.349 1.00 83.19 744 ASN A C 1
ATOM 5965 O O . ASN A 1 744 ? -20.204 9.195 -11.392 1.00 83.19 744 ASN A O 1
ATOM 5969 N N . GLY A 1 745 ? -18.131 8.332 -11.359 1.00 82.50 745 GLY A N 1
ATOM 5970 C CA . GLY A 1 745 ? -17.407 9.605 -11.309 1.00 82.50 745 GLY A CA 1
ATOM 5971 C C . GLY A 1 745 ? -17.132 10.153 -9.908 1.00 82.50 745 GLY A C 1
ATOM 5972 O O . GLY A 1 745 ? -16.963 11.362 -9.748 1.00 82.50 745 GLY A O 1
ATOM 5973 N N . THR A 1 746 ? -17.091 9.288 -8.902 1.00 87.50 746 THR A N 1
ATOM 5974 C CA . THR A 1 746 ? -16.881 9.604 -7.485 1.00 87.50 746 THR A CA 1
ATOM 5975 C C . THR A 1 746 ? -15.666 8.833 -6.975 1.00 87.50 746 THR A C 1
ATOM 5977 O O . THR A 1 746 ? -15.512 7.684 -7.364 1.00 87.50 746 THR A O 1
ATOM 5980 N N . PHE A 1 747 ? -14.805 9.432 -6.137 1.00 89.06 747 PHE A N 1
ATOM 5981 C CA . PHE A 1 747 ? -13.538 8.803 -5.722 1.00 89.06 747 PHE A CA 1
ATOM 5982 C C . PHE A 1 747 ? -13.168 9.072 -4.254 1.00 89.06 747 PHE A C 1
ATOM 5984 O O . PHE A 1 747 ? -13.335 10.197 -3.776 1.00 89.06 747 PHE A O 1
ATOM 5991 N N . GLN A 1 748 ? -12.631 8.062 -3.560 1.00 90.75 748 GLN A N 1
ATOM 5992 C CA . GLN A 1 748 ? -12.081 8.123 -2.194 1.00 90.75 748 GLN A CA 1
ATOM 5993 C C . GLN A 1 748 ? -10.901 7.153 -2.023 1.00 90.75 748 GLN A C 1
ATOM 5995 O O . GLN A 1 748 ? -10.696 6.260 -2.843 1.00 90.75 748 GLN A O 1
ATOM 6000 N N . PHE A 1 749 ? -10.140 7.300 -0.938 1.00 85.00 749 PHE A N 1
ATOM 6001 C CA . PHE A 1 749 ? -9.095 6.337 -0.591 1.00 85.00 749 PHE A CA 1
ATOM 6002 C C . PHE A 1 749 ? -9.650 5.141 0.190 1.00 85.00 749 PHE A C 1
ATOM 6004 O O . PHE A 1 749 ? -10.443 5.297 1.116 1.00 85.00 749 PHE A O 1
ATOM 6011 N N . VAL A 1 750 ? -9.197 3.954 -0.201 1.00 68.75 750 VAL A N 1
ATOM 6012 C CA . VAL A 1 750 ? -9.706 2.631 0.193 1.00 68.75 750 VAL A CA 1
ATOM 6013 C C . VAL A 1 750 ? -8.568 1.596 0.039 1.00 68.75 750 VAL A C 1
ATOM 6015 O O . VAL A 1 750 ? -7.565 1.917 -0.597 1.00 68.75 750 VAL A O 1
ATOM 6018 N N . GLY A 1 751 ? -8.615 0.431 0.695 1.00 59.09 751 GLY A N 1
ATOM 6019 C CA . GLY A 1 751 ? -7.405 -0.305 1.103 1.00 59.09 751 GLY A CA 1
ATOM 6020 C C . GLY A 1 751 ? -7.168 -1.722 0.571 1.00 59.09 751 GLY A C 1
ATOM 6021 O O . GLY A 1 751 ? -7.556 -2.088 -0.529 1.00 59.09 751 GLY A O 1
ATOM 6022 N N . GLN A 1 752 ? -6.421 -2.526 1.334 1.00 50.91 752 GLN A N 1
ATOM 6023 C CA . GLN A 1 752 ? -6.037 -3.900 0.977 1.00 50.91 752 GLN A CA 1
ATOM 6024 C C . GLN A 1 752 ? -6.221 -4.821 2.190 1.00 50.91 752 GLN A C 1
ATOM 6026 O O . GLN A 1 752 ? -5.789 -4.513 3.308 1.00 50.91 752 GLN A O 1
ATOM 6031 N N . SER A 1 753 ? -6.931 -5.928 1.966 1.00 46.72 753 SER A N 1
ATOM 6032 C CA . SER A 1 753 ? -7.592 -6.734 3.004 1.00 46.72 753 SER A CA 1
ATOM 6033 C C . SER A 1 753 ? -6.753 -7.886 3.564 1.00 46.72 753 SER A C 1
ATOM 6035 O O . SER A 1 753 ? -5.650 -8.147 3.082 1.00 46.72 753 SER A O 1
ATOM 6037 N N . LEU A 1 754 ? -7.309 -8.619 4.536 1.00 34.34 754 LEU A N 1
ATOM 6038 C CA . LEU A 1 754 ? -7.125 -10.067 4.586 1.00 34.34 754 LEU A CA 1
ATOM 6039 C C . LEU A 1 754 ? -8.421 -10.787 4.184 1.00 34.34 754 LEU A C 1
ATOM 6041 O O . LEU A 1 754 ? -8.441 -11.332 3.087 1.00 34.34 754 LEU A O 1
ATOM 6045 N N . TYR A 1 755 ? -9.520 -10.751 4.961 1.00 44.56 755 TYR A N 1
ATOM 6046 C CA . TYR A 1 755 ? -10.715 -11.611 4.762 1.00 44.56 755 TYR A CA 1
ATOM 6047 C C . TYR A 1 755 ? -11.414 -11.470 3.393 1.00 44.56 755 TYR A C 1
ATOM 6049 O O . TYR A 1 755 ? -12.212 -12.339 3.032 1.00 44.56 755 TYR A O 1
ATOM 6057 N N . GLY A 1 756 ? -10.987 -10.455 2.617 1.00 44.78 756 GLY A N 1
ATOM 6058 C CA . GLY A 1 756 ? -11.175 -10.108 1.199 1.00 44.78 756 GLY A CA 1
ATOM 6059 C C . GLY A 1 756 ? -11.670 -11.179 0.243 1.00 44.78 756 GLY A C 1
ATOM 6060 O O . GLY A 1 756 ? -12.420 -10.907 -0.685 1.00 44.78 756 GLY A O 1
ATOM 6061 N N . VAL A 1 757 ? -11.243 -12.415 0.463 1.00 44.97 757 VAL A N 1
ATOM 6062 C CA . VAL A 1 757 ? -11.523 -13.561 -0.398 1.00 44.97 757 VAL A CA 1
ATOM 6063 C C . VAL A 1 757 ? -12.980 -13.995 -0.335 1.00 44.97 757 VAL A C 1
ATOM 6065 O O . VAL A 1 757 ? -13.546 -14.272 -1.384 1.00 44.97 757 VAL A O 1
ATOM 6068 N N . SER A 1 758 ? -13.650 -13.926 0.828 1.00 50.16 758 SER A N 1
ATOM 6069 C CA . SER A 1 758 ? -15.110 -14.134 0.877 1.00 50.16 758 SER A CA 1
ATOM 6070 C C . SER A 1 758 ? -15.881 -12.961 0.269 1.00 50.16 758 SER A C 1
ATOM 6072 O O . SER A 1 758 ? -17.107 -12.942 0.356 1.00 50.16 758 SER A O 1
ATOM 6074 N N . GLY A 1 759 ? -15.157 -12.028 -0.371 1.00 48.53 759 GLY A N 1
ATOM 6075 C CA . GLY A 1 759 ? -15.628 -10.969 -1.261 1.00 48.53 759 GLY A CA 1
ATOM 6076 C C . GLY A 1 759 ? -15.006 -10.886 -2.637 1.00 48.53 759 GLY A C 1
ATOM 6077 O O . GLY A 1 759 ? -15.491 -10.100 -3.442 1.00 48.53 759 GLY A O 1
ATOM 6078 N N . TRP A 1 760 ? -13.947 -11.651 -2.912 1.00 53.53 760 TRP A N 1
ATOM 6079 C CA . TRP A 1 760 ? -13.324 -11.733 -4.223 1.00 53.53 760 TRP A CA 1
ATOM 6080 C C . TRP A 1 760 ? -14.389 -12.234 -5.174 1.00 53.53 760 TRP A C 1
ATOM 6082 O O . TRP A 1 760 ? -14.545 -13.445 -5.222 1.00 53.53 760 TRP A O 1
ATOM 6092 N N . ASP A 1 761 ? -15.050 -11.309 -5.892 1.00 46.75 761 ASP A N 1
ATOM 6093 C CA . ASP A 1 761 ? -15.946 -11.286 -7.080 1.00 46.75 761 ASP A CA 1
ATOM 6094 C C . ASP A 1 761 ? -15.914 -12.502 -8.031 1.00 46.75 761 ASP A C 1
ATOM 6096 O O . ASP A 1 761 ? -16.593 -12.591 -9.048 1.00 46.75 761 ASP A O 1
ATOM 6100 N N . ARG A 1 762 ? -14.979 -13.410 -7.768 1.00 53.75 762 ARG A N 1
ATOM 6101 C CA . ARG A 1 762 ? -14.453 -14.446 -8.622 1.00 53.75 762 ARG A CA 1
ATOM 6102 C C . ARG A 1 762 ? -14.027 -15.750 -7.900 1.00 53.75 762 ARG A C 1
ATOM 6104 O O . ARG A 1 762 ? -13.602 -16.689 -8.570 1.00 53.75 762 ARG A O 1
ATOM 6111 N N . PHE A 1 763 ? -14.123 -15.798 -6.564 1.00 65.69 763 PHE A N 1
ATOM 6112 C CA . PHE A 1 763 ? -13.857 -16.926 -5.650 1.00 65.69 763 PHE A CA 1
ATOM 6113 C C . PHE A 1 763 ? -14.905 -18.031 -5.832 1.00 65.69 763 PHE A C 1
ATOM 6115 O O . PHE A 1 763 ? -15.135 -18.498 -6.942 1.00 65.69 763 PHE A O 1
ATOM 6122 N N . ARG A 1 764 ? -15.513 -18.531 -4.751 1.00 73.44 764 ARG A N 1
ATOM 6123 C CA . ARG A 1 764 ? -16.595 -19.524 -4.838 1.00 73.44 764 ARG A CA 1
ATOM 6124 C C . ARG A 1 764 ? -17.652 -19.459 -3.731 1.00 73.44 764 ARG A C 1
ATOM 6126 O O . ARG A 1 764 ? -18.761 -19.939 -3.944 1.00 73.44 764 ARG A O 1
ATOM 6133 N N . LEU A 1 765 ? -17.338 -18.864 -2.575 1.00 74.56 765 LEU A N 1
ATOM 6134 C CA . LEU A 1 765 ? -18.258 -18.700 -1.440 1.00 74.56 765 LEU A CA 1
ATOM 6135 C C . LEU A 1 765 ? -18.421 -17.225 -1.060 1.00 74.56 765 LEU A C 1
ATOM 6137 O O . LEU A 1 765 ? -17.649 -16.678 -0.275 1.00 74.56 765 LEU A O 1
ATOM 6141 N N . TYR A 1 766 ? -19.409 -16.593 -1.681 1.00 71.81 766 TYR A N 1
ATOM 6142 C CA . TYR A 1 766 ? -19.675 -15.156 -1.646 1.00 71.81 766 TYR A CA 1
ATOM 6143 C C . TYR A 1 766 ? -20.859 -14.840 -0.742 1.00 71.81 766 TYR A C 1
ATOM 6145 O O . TYR A 1 766 ? -21.912 -15.457 -0.913 1.00 71.81 766 TYR A O 1
ATOM 6153 N N . ASP A 1 767 ? -20.708 -13.890 0.180 1.00 74.00 767 ASP A N 1
ATOM 6154 C CA . ASP A 1 767 ? -21.794 -13.427 1.050 1.00 74.00 767 ASP A CA 1
ATOM 6155 C C . ASP A 1 767 ? -21.399 -12.128 1.777 1.00 74.00 767 ASP A C 1
ATOM 6157 O O . ASP A 1 767 ? -20.493 -12.186 2.611 1.00 74.00 767 ASP A O 1
ATOM 6161 N N . THR A 1 768 ? -22.062 -10.986 1.520 1.00 71.19 768 THR A N 1
ATOM 6162 C CA . THR A 1 768 ? -21.944 -9.805 2.396 1.00 71.19 768 THR A CA 1
ATOM 6163 C C . THR A 1 768 ? -22.935 -9.720 3.518 1.00 71.19 768 THR A C 1
ATOM 6165 O O . THR A 1 768 ? -22.533 -9.181 4.532 1.00 71.19 768 THR A O 1
ATOM 6168 N N . GLU A 1 769 ? -24.172 -10.192 3.456 1.00 76.25 769 GLU A N 1
ATOM 6169 C CA . GLU A 1 769 ? -25.012 -10.151 4.661 1.00 76.25 769 GLU A CA 1
ATOM 6170 C C . GLU A 1 769 ? -24.356 -11.012 5.746 1.00 76.25 769 GLU A C 1
ATOM 6172 O O . GLU A 1 769 ? -24.351 -10.614 6.903 1.00 76.25 769 GLU A O 1
ATOM 6177 N N . GLY A 1 770 ? -23.665 -12.096 5.359 1.00 78.44 770 GLY A N 1
ATOM 6178 C CA . GLY A 1 770 ? -22.637 -12.788 6.148 1.00 78.44 770 GLY A CA 1
ATOM 6179 C C . GLY A 1 770 ? -21.755 -11.863 6.987 1.00 78.44 770 GLY A C 1
ATOM 6180 O O . GLY A 1 770 ? -21.425 -12.137 8.134 1.00 78.44 770 GLY A O 1
ATOM 6181 N N . ALA A 1 771 ? -21.381 -10.730 6.422 1.00 65.75 771 ALA A N 1
ATOM 6182 C CA . ALA A 1 771 ? -20.030 -10.242 6.517 1.00 65.75 771 ALA A CA 1
ATOM 6183 C C . ALA A 1 771 ? -19.949 -8.722 6.786 1.00 65.75 771 ALA A C 1
ATOM 6185 O O . ALA A 1 771 ? -19.231 -8.341 7.704 1.00 65.75 771 ALA A O 1
ATOM 6186 N N . ALA A 1 772 ? -20.880 -7.926 6.248 1.00 69.94 772 ALA A N 1
ATOM 6187 C CA . ALA A 1 772 ? -21.560 -6.814 6.941 1.00 69.94 772 ALA A CA 1
ATOM 6188 C C . ALA A 1 772 ? -21.920 -7.140 8.399 1.00 69.94 772 ALA A C 1
ATOM 6190 O O . ALA A 1 772 ? -21.972 -6.275 9.266 1.00 69.94 772 ALA A O 1
ATOM 6191 N N . ALA A 1 773 ? -22.224 -8.409 8.655 1.00 84.75 773 ALA A N 1
ATOM 6192 C CA . ALA A 1 773 ? -22.506 -8.924 9.976 1.00 84.75 773 ALA A CA 1
ATOM 6193 C C . ALA A 1 773 ? -21.239 -9.409 10.688 1.00 84.75 773 ALA A C 1
ATOM 6195 O O . ALA A 1 773 ? -21.091 -9.158 11.890 1.00 84.75 773 ALA A O 1
ATOM 6196 N N . VAL A 1 774 ? -20.315 -10.071 9.965 1.00 71.88 774 VAL A N 1
ATOM 6197 C CA . VAL A 1 774 ? -19.001 -10.460 10.499 1.00 71.88 774 VAL A CA 1
ATOM 6198 C C . VAL A 1 774 ? -18.367 -9.250 11.142 1.00 71.88 774 VAL A C 1
ATOM 6200 O O . VAL A 1 774 ? -18.139 -9.297 12.343 1.00 71.88 774 VAL A O 1
ATOM 6203 N N . THR A 1 775 ? -18.056 -8.184 10.413 1.00 66.12 775 THR A N 1
ATOM 6204 C CA . THR A 1 775 ? -17.138 -7.206 10.995 1.00 66.12 775 THR A CA 1
ATOM 6205 C C . THR A 1 775 ? -17.830 -6.032 11.683 1.00 66.12 775 THR A C 1
ATOM 6207 O O . THR A 1 775 ? -17.237 -5.458 12.590 1.00 66.12 775 THR A O 1
ATOM 6210 N N . ALA A 1 776 ? -19.143 -5.807 11.491 1.00 79.06 776 ALA A N 1
ATOM 6211 C CA . ALA A 1 776 ? -19.926 -4.937 12.389 1.00 79.06 776 ALA A CA 1
ATOM 6212 C C . ALA A 1 776 ? -19.882 -5.424 13.842 1.00 79.06 776 ALA A C 1
ATOM 6214 O O . ALA A 1 776 ? -19.942 -4.635 14.783 1.00 79.06 776 ALA A O 1
ATOM 6215 N N . THR A 1 777 ? -19.702 -6.733 14.019 1.00 86.31 777 THR A N 1
ATOM 6216 C CA . THR A 1 777 ? -19.384 -7.341 15.309 1.00 86.31 777 THR A CA 1
ATOM 6217 C C . THR A 1 777 ? -17.983 -6.960 15.809 1.00 86.31 777 THR A C 1
ATOM 6219 O O . THR A 1 777 ? -17.826 -6.667 16.991 1.00 86.31 777 THR A O 1
ATOM 6222 N N . GLY A 1 778 ? -16.970 -6.924 14.938 1.00 76.38 778 GLY A N 1
ATOM 6223 C CA . GLY A 1 778 ? -15.572 -6.650 15.297 1.00 76.38 778 GLY A CA 1
ATOM 6224 C C . GLY A 1 778 ? -15.358 -5.269 15.923 1.00 76.38 778 GLY A C 1
ATOM 6225 O O . GLY A 1 778 ? -14.658 -5.127 16.926 1.00 76.38 778 GLY A O 1
ATOM 6226 N N . ARG A 1 779 ? -16.032 -4.248 15.402 1.00 79.31 779 ARG A N 1
ATOM 6227 C CA . ARG A 1 779 ? -16.028 -2.902 15.985 1.00 79.31 779 ARG A CA 1
ATOM 6228 C C . ARG A 1 779 ? -16.661 -2.795 17.365 1.00 79.31 779 ARG A C 1
ATOM 6230 O O . ARG A 1 779 ? -16.126 -2.135 18.251 1.00 79.31 779 ARG A O 1
ATOM 6237 N N . GLU A 1 780 ? -17.837 -3.391 17.526 1.00 88.19 780 GLU A N 1
ATOM 6238 C CA . GLU A 1 780 ? -18.564 -3.346 18.792 1.00 88.19 780 GLU A CA 1
ATOM 6239 C C . GLU A 1 780 ? -17.723 -4.035 19.884 1.00 88.19 780 GLU A C 1
ATOM 6241 O O . GLU A 1 780 ? -17.675 -3.570 21.018 1.00 88.19 780 GLU A O 1
ATOM 6246 N N . VAL A 1 781 ? -16.903 -5.031 19.515 1.00 88.12 781 VAL A N 1
ATOM 6247 C CA . VAL A 1 781 ? -15.861 -5.602 20.386 1.00 88.12 781 VAL A CA 1
ATOM 6248 C C . VAL A 1 781 ? -14.751 -4.589 20.739 1.00 88.12 781 VAL A C 1
ATOM 6250 O O . VAL A 1 781 ? -14.411 -4.493 21.921 1.00 88.12 781 VAL A O 1
ATOM 6253 N N . ILE A 1 782 ? -14.177 -3.810 19.804 1.00 84.00 782 ILE A N 1
ATOM 6254 C CA . ILE A 1 782 ? -13.103 -2.834 20.138 1.00 84.00 782 ILE A CA 1
ATOM 6255 C C . ILE A 1 782 ? -13.626 -1.606 20.923 1.00 84.00 782 ILE A C 1
ATOM 6257 O O . ILE A 1 782 ? -12.951 -1.133 21.836 1.00 84.00 782 ILE A O 1
ATOM 6261 N N . GLU A 1 783 ? -14.855 -1.134 20.687 1.00 86.62 783 GLU A N 1
ATOM 6262 C CA . GLU A 1 783 ? -15.479 -0.077 21.518 1.00 86.62 783 GLU A CA 1
ATOM 6263 C C . GLU A 1 783 ? -15.837 -0.587 22.927 1.00 86.62 783 GLU A C 1
ATOM 6265 O O . GLU A 1 783 ? -15.616 0.083 23.946 1.00 86.62 783 GLU A O 1
ATOM 6270 N N . PHE A 1 784 ? -16.313 -1.830 23.019 1.00 91.31 784 PHE A N 1
ATOM 6271 C CA . PHE A 1 784 ? -16.525 -2.506 24.295 1.00 91.31 784 PHE A CA 1
ATOM 6272 C C . PHE A 1 784 ? -15.202 -2.753 25.051 1.00 91.31 784 PHE A C 1
ATOM 6274 O O . PHE A 1 784 ? -15.178 -2.719 26.283 1.00 91.31 784 PHE A O 1
ATOM 6281 N N . THR A 1 785 ? -14.085 -2.925 24.336 1.00 90.19 785 THR A N 1
ATOM 6282 C CA . THR A 1 785 ? -12.726 -3.068 24.898 1.00 90.19 785 THR A CA 1
ATOM 6283 C C . THR A 1 785 ? -12.259 -1.793 25.606 1.00 90.19 785 THR A C 1
ATOM 6285 O O . THR A 1 785 ? -11.747 -1.867 26.729 1.00 90.19 785 THR A O 1
ATOM 6288 N N . GLU A 1 786 ? -12.478 -0.616 25.008 1.00 87.50 786 GLU A N 1
ATOM 6289 C CA . GLU A 1 786 ? -12.242 0.671 25.681 1.00 87.50 786 GLU A CA 1
ATOM 6290 C C . GLU A 1 786 ? -13.139 0.805 26.922 1.00 87.50 786 GLU A C 1
ATOM 6292 O O . GLU A 1 786 ? -12.650 1.086 28.018 1.00 87.50 786 GLU A O 1
ATOM 6297 N N . THR A 1 787 ? -14.433 0.501 26.786 1.00 88.00 787 THR A N 1
ATOM 6298 C CA . THR A 1 787 ? -15.400 0.574 27.896 1.00 88.00 787 THR A CA 1
ATOM 6299 C C . THR A 1 787 ? -14.988 -0.310 29.083 1.00 88.00 787 THR A C 1
ATOM 6301 O O . THR A 1 787 ? -15.002 0.141 30.231 1.00 88.00 787 THR A O 1
ATOM 6304 N N . ALA A 1 788 ? -14.571 -1.553 28.831 1.00 91.81 788 ALA A N 1
ATOM 6305 C CA . ALA A 1 788 ? -14.073 -2.466 29.861 1.00 91.81 788 ALA A CA 1
ATOM 6306 C C . ALA A 1 788 ? -12.742 -1.989 30.483 1.00 91.81 788 ALA A C 1
ATOM 6308 O O . ALA A 1 788 ? -12.509 -2.195 31.675 1.00 91.81 788 ALA A O 1
ATOM 6309 N N . SER A 1 789 ? -11.896 -1.288 29.720 1.00 88.88 789 SER A N 1
ATOM 6310 C CA . SER A 1 789 ? -10.663 -0.661 30.227 1.00 88.88 789 SER A CA 1
ATOM 6311 C C . SER A 1 789 ? -10.952 0.534 31.154 1.00 88.88 789 SER A C 1
ATOM 6313 O O . SER A 1 789 ? -10.299 0.693 32.195 1.00 88.88 789 SER A O 1
ATOM 6315 N N . GLU A 1 790 ? -11.969 1.345 30.838 1.00 86.62 790 GLU A N 1
ATOM 6316 C CA . GLU A 1 790 ? -12.438 2.436 31.704 1.00 86.62 790 GLU A CA 1
ATOM 6317 C C . GLU A 1 790 ? -13.107 1.928 32.996 1.00 86.62 790 GLU A C 1
ATOM 6319 O O . GLU A 1 790 ? -12.934 2.547 34.051 1.00 86.62 790 GLU A O 1
ATOM 6324 N N . GLU A 1 791 ? -13.832 0.797 32.966 1.00 88.19 791 GLU A N 1
ATOM 6325 C CA . GLU A 1 791 ? -14.513 0.229 34.150 1.00 88.19 791 GLU A CA 1
ATOM 6326 C C . GLU A 1 791 ? -13.549 -0.057 35.321 1.00 88.19 791 GLU A C 1
ATOM 6328 O O . GLU A 1 791 ? -13.931 0.085 36.492 1.00 88.19 791 GLU A O 1
ATOM 6333 N N . ILE A 1 792 ? -12.287 -0.384 35.019 1.00 89.00 792 ILE A N 1
ATOM 6334 C CA . ILE A 1 792 ? -11.196 -0.576 35.993 1.00 89.00 792 ILE A CA 1
ATOM 6335 C C . ILE A 1 792 ? -10.273 0.646 36.160 1.00 89.00 792 ILE A C 1
ATOM 6337 O O . ILE A 1 792 ? -9.468 0.678 37.095 1.00 89.00 792 ILE A O 1
ATOM 6341 N N . GLY A 1 793 ? -10.456 1.695 35.353 1.00 84.69 793 GLY A N 1
ATOM 6342 C CA . GLY A 1 793 ? -9.851 3.015 35.550 1.00 84.69 793 GLY A CA 1
ATOM 6343 C C . GLY A 1 793 ? -8.481 3.226 34.902 1.00 84.69 793 GLY A C 1
ATOM 6344 O O . GLY A 1 793 ? -7.683 3.999 35.442 1.00 84.69 793 GLY A O 1
ATOM 6345 N N . HIS A 1 794 ? -8.206 2.560 33.779 1.00 86.19 794 HIS A N 1
ATOM 6346 C CA . HIS A 1 794 ? -7.030 2.827 32.945 1.00 86.19 794 HIS A CA 1
ATOM 6347 C C . HIS A 1 794 ? -7.347 3.845 31.834 1.00 86.19 794 HIS A C 1
ATOM 6349 O O . HIS A 1 794 ? -8.481 3.943 31.381 1.00 86.19 794 HIS A O 1
ATOM 6355 N N . GLU A 1 795 ? -6.349 4.639 31.430 1.00 78.81 795 GLU A N 1
ATOM 6356 C CA . GLU A 1 795 ? -6.478 5.675 30.392 1.00 78.81 795 GLU A CA 1
ATOM 6357 C C . GLU A 1 795 ? -5.899 5.155 29.068 1.00 78.81 795 GLU A C 1
ATOM 6359 O O . GLU A 1 795 ? -4.731 4.747 29.028 1.00 78.81 795 GLU A O 1
ATOM 6364 N N . VAL A 1 796 ? -6.688 5.212 27.991 1.00 85.31 796 VAL A N 1
ATOM 6365 C CA . VAL A 1 796 ? -6.216 4.970 26.621 1.00 85.31 796 VAL A CA 1
ATOM 6366 C C . VAL A 1 796 ? -5.179 6.034 26.247 1.00 85.31 796 VAL A C 1
ATOM 6368 O O . VAL A 1 796 ? -5.395 7.237 26.392 1.00 85.31 796 VAL A O 1
ATOM 6371 N N . ALA A 1 797 ? -4.008 5.582 25.810 1.00 83.12 797 ALA A N 1
ATOM 6372 C CA . ALA A 1 797 ? -2.916 6.415 25.314 1.00 83.12 797 ALA A CA 1
ATOM 6373 C C . ALA A 1 797 ? -2.895 6.481 23.780 1.00 83.12 797 ALA A C 1
ATOM 6375 O O . ALA A 1 797 ? -2.462 7.494 23.231 1.00 83.12 797 ALA A O 1
ATOM 6376 N N . TYR A 1 798 ? -3.314 5.393 23.129 1.00 85.69 798 TYR A N 1
ATOM 6377 C CA . TYR A 1 798 ? -3.564 5.253 21.695 1.00 85.69 798 TYR A CA 1
ATOM 6378 C C . TYR A 1 798 ? -4.311 3.917 21.455 1.00 85.69 798 TYR A C 1
ATOM 6380 O O . TYR A 1 798 ? -4.525 3.156 22.398 1.00 85.69 798 TYR A O 1
ATOM 6388 N N . GLY A 1 799 ? -4.693 3.603 20.222 1.00 76.00 799 GLY A N 1
ATOM 6389 C CA . GLY A 1 799 ? -5.239 2.301 19.820 1.00 76.00 799 GLY A CA 1
ATOM 6390 C C . GLY A 1 799 ? -5.427 2.268 18.312 1.00 76.00 799 GLY A C 1
ATOM 6391 O O . GLY A 1 799 ? -5.705 3.315 17.730 1.00 76.00 799 GLY A O 1
ATOM 6392 N N . ASP A 1 800 ? -5.246 1.113 17.679 1.00 62.72 800 ASP A N 1
ATOM 6393 C CA . ASP A 1 800 ? -5.323 0.961 16.228 1.00 62.72 800 ASP A CA 1
ATOM 6394 C C . ASP A 1 800 ? -5.919 -0.388 15.824 1.00 62.72 800 ASP A C 1
ATOM 6396 O O . ASP A 1 800 ? -5.324 -1.422 16.117 1.00 62.72 800 ASP A O 1
ATOM 6400 N N . THR A 1 801 ? -7.048 -0.351 15.113 1.00 56.16 801 THR A N 1
ATOM 6401 C CA . THR A 1 801 ? -7.727 -1.467 14.438 1.00 56.16 801 THR A CA 1
ATOM 6402 C C . THR A 1 801 ? -8.236 -2.547 15.399 1.00 56.16 801 THR A C 1
ATOM 6404 O O . THR A 1 801 ? -9.408 -2.554 15.778 1.00 56.16 801 THR A O 1
ATOM 6407 N N . ASP A 1 802 ? -7.344 -3.444 15.793 1.00 64.12 802 ASP A N 1
ATOM 6408 C CA . ASP A 1 802 ? -7.502 -4.567 16.712 1.00 64.12 802 ASP A CA 1
ATOM 6409 C C . ASP A 1 802 ? -6.788 -4.323 18.059 1.00 64.12 802 ASP A C 1
ATOM 6411 O O . ASP A 1 802 ? -7.036 -5.034 19.034 1.00 64.12 802 ASP A O 1
ATOM 6415 N N . SER A 1 803 ? -5.953 -3.283 18.147 1.00 79.94 803 SER A N 1
ATOM 6416 C CA . SER A 1 803 ? -5.064 -3.009 19.278 1.00 79.94 803 SER A CA 1
ATOM 6417 C C . SER A 1 803 ? -5.468 -1.794 20.130 1.00 79.94 803 SER A C 1
ATOM 6419 O O . SER A 1 803 ? -5.967 -0.782 19.638 1.00 79.94 803 SER A O 1
ATOM 6421 N N . VAL A 1 804 ? -5.191 -1.854 21.436 1.00 88.31 804 VAL A N 1
ATOM 6422 C CA . VAL A 1 804 ? -5.430 -0.781 22.416 1.00 88.31 804 VAL A CA 1
ATOM 6423 C C . VAL A 1 804 ? -4.188 -0.571 23.279 1.00 88.31 804 VAL A C 1
ATOM 6425 O O . VAL A 1 804 ? -3.726 -1.488 23.959 1.00 88.31 804 VAL A O 1
ATOM 6428 N N . MET A 1 805 ? -3.657 0.653 23.304 1.00 92.69 805 MET A N 1
ATOM 6429 C CA . MET A 1 805 ? -2.502 1.030 24.120 1.00 92.69 805 MET A CA 1
ATOM 6430 C C . MET A 1 805 ? -2.942 1.808 25.367 1.00 92.69 805 MET A C 1
ATOM 6432 O O . MET A 1 805 ? -3.392 2.948 25.266 1.00 92.69 805 MET A O 1
ATOM 6436 N N . LEU A 1 806 ? -2.770 1.241 26.564 1.00 92.12 806 LEU A N 1
ATOM 6437 C CA . LEU A 1 806 ? -3.183 1.843 27.840 1.00 92.12 806 LEU A CA 1
ATOM 6438 C C . LEU A 1 806 ? -1.986 2.365 28.648 1.00 92.12 806 LEU A C 1
ATOM 6440 O O . LEU A 1 806 ? -0.972 1.684 28.818 1.00 92.12 806 LEU A O 1
ATOM 6444 N N . SER A 1 807 ? -2.110 3.563 29.221 1.00 89.75 807 SER A N 1
ATOM 6445 C CA . SER A 1 807 ? -1.082 4.152 30.086 1.00 89.75 807 SER A CA 1
ATOM 6446 C C . SER A 1 807 ? -1.203 3.652 31.531 1.00 89.75 807 SER A C 1
ATOM 6448 O O . SER A 1 807 ? -2.152 3.990 32.239 1.00 89.75 807 SER A O 1
ATOM 6450 N N . LEU A 1 808 ? -0.191 2.927 32.014 1.00 90.88 808 LEU A N 1
ATOM 6451 C CA . LEU A 1 808 ? -0.080 2.491 33.415 1.00 90.88 808 LEU A CA 1
ATOM 6452 C C . LEU A 1 808 ? 0.599 3.562 34.296 1.00 90.88 808 LEU A C 1
ATOM 6454 O O . LEU A 1 808 ? 0.286 3.705 35.478 1.00 90.88 808 LEU A O 1
ATOM 6458 N N . GLY A 1 809 ? 1.482 4.378 33.707 1.00 82.31 809 GLY A N 1
ATOM 6459 C CA . GLY A 1 809 ? 1.995 5.615 34.302 1.00 82.31 809 GLY A CA 1
ATOM 6460 C C . GLY A 1 809 ? 3.372 5.532 34.978 1.00 82.31 809 GLY A C 1
ATOM 6461 O O . GLY A 1 809 ? 3.939 4.469 35.234 1.00 82.31 809 GLY A O 1
ATOM 6462 N N . GLU A 1 810 ? 3.923 6.710 35.289 1.00 77.12 810 GLU A N 1
ATOM 6463 C CA . GLU A 1 810 ? 5.355 6.946 35.560 1.00 77.12 810 GLU A CA 1
ATOM 6464 C C . GLU A 1 810 ? 5.991 6.142 36.711 1.00 77.12 810 GLU A C 1
ATOM 6466 O O . GLU A 1 810 ? 7.200 5.904 36.703 1.00 77.12 810 GLU A O 1
ATOM 6471 N N . GLN A 1 811 ? 5.218 5.787 37.742 1.00 79.12 811 GLN A N 1
ATOM 6472 C CA . GLN A 1 811 ? 5.738 5.341 39.048 1.00 79.12 811 GLN A CA 1
ATOM 6473 C C . GLN A 1 811 ? 5.488 3.850 39.339 1.00 79.12 811 GLN A C 1
ATOM 6475 O O . GLN A 1 811 ? 5.429 3.453 40.503 1.00 79.12 811 GLN A O 1
ATOM 6480 N N . ILE A 1 812 ? 5.344 3.036 38.291 1.00 87.69 812 ILE A N 1
ATOM 6481 C CA . ILE A 1 812 ? 5.116 1.585 38.374 1.00 87.69 812 ILE A CA 1
ATOM 6482 C C . ILE A 1 812 ? 6.387 0.829 37.940 1.00 87.69 812 ILE A C 1
ATOM 6484 O O . ILE A 1 812 ? 7.091 1.266 37.017 1.00 87.69 812 ILE A O 1
ATOM 6488 N N . SER A 1 813 ? 6.718 -0.268 38.636 1.00 89.38 813 SER A N 1
ATOM 6489 C CA . SER A 1 813 ? 7.814 -1.174 38.246 1.00 89.38 813 SER A CA 1
ATOM 6490 C C . SER A 1 813 ? 7.424 -2.067 37.064 1.00 89.38 813 SER A C 1
ATOM 6492 O O . SER A 1 813 ? 6.246 -2.229 36.763 1.00 89.38 813 SER A O 1
ATOM 6494 N N . LYS A 1 814 ? 8.404 -2.668 36.381 1.00 90.31 814 LYS A N 1
ATOM 6495 C CA . LYS A 1 814 ? 8.135 -3.533 35.221 1.00 90.31 814 LYS A CA 1
ATOM 6496 C C . LYS A 1 814 ? 7.260 -4.729 35.611 1.00 90.31 814 LYS A C 1
ATOM 6498 O O . LYS A 1 814 ? 6.328 -5.076 34.897 1.00 90.31 814 LYS A O 1
ATOM 6503 N N . GLU A 1 815 ? 7.548 -5.325 36.761 1.00 89.62 815 GLU A N 1
ATOM 6504 C CA . GLU A 1 815 ? 6.834 -6.475 37.301 1.00 89.62 815 GLU A CA 1
ATOM 6505 C C . GLU A 1 815 ? 5.384 -6.127 37.676 1.00 89.62 815 GLU A C 1
ATOM 6507 O O . GLU A 1 815 ? 4.473 -6.866 37.318 1.00 89.62 815 GLU A O 1
ATOM 6512 N N . GLU A 1 816 ? 5.155 -4.977 38.322 1.00 91.06 816 GLU A N 1
ATOM 6513 C CA . GLU A 1 816 ? 3.803 -4.481 38.634 1.00 91.06 816 GLU A CA 1
ATOM 6514 C C . GLU A 1 816 ? 3.026 -4.077 37.365 1.00 91.06 816 GLU A C 1
ATOM 6516 O O . GLU A 1 816 ? 1.811 -4.244 37.316 1.00 91.06 816 GLU A O 1
ATOM 6521 N N . ALA A 1 817 ? 3.707 -3.569 36.332 1.00 92.75 817 ALA A N 1
ATOM 6522 C CA . ALA A 1 817 ? 3.097 -3.211 35.051 1.00 92.75 817 ALA A CA 1
ATOM 6523 C C . ALA A 1 817 ? 2.650 -4.450 34.251 1.00 92.75 817 ALA A C 1
ATOM 6525 O O . ALA A 1 817 ? 1.562 -4.455 33.676 1.00 92.75 817 ALA A O 1
ATOM 6526 N N . ILE A 1 818 ? 3.450 -5.521 34.262 1.00 92.62 818 ILE A N 1
ATOM 6527 C CA . ILE A 1 818 ? 3.086 -6.830 33.693 1.00 92.62 818 ILE A CA 1
ATOM 6528 C C . ILE A 1 818 ? 1.909 -7.446 34.470 1.00 92.62 818 ILE A C 1
ATOM 6530 O O . ILE A 1 818 ? 0.948 -7.898 33.854 1.00 92.62 818 ILE A O 1
ATOM 6534 N N . GLU A 1 819 ? 1.940 -7.420 35.810 1.00 91.56 819 GLU A N 1
ATOM 6535 C CA . GLU A 1 819 ? 0.842 -7.929 36.655 1.00 91.56 819 GLU A CA 1
ATOM 6536 C C . GLU A 1 819 ? -0.471 -7.154 36.430 1.00 91.56 819 GLU A C 1
ATOM 6538 O O . GLU A 1 819 ? -1.539 -7.761 36.392 1.00 91.56 819 GLU A O 1
ATOM 6543 N N . GLN A 1 820 ? -0.408 -5.834 36.214 1.00 93.12 820 GLN A N 1
ATOM 6544 C CA . GLN A 1 820 ? -1.581 -5.035 35.833 1.00 93.12 820 GLN A CA 1
ATOM 6545 C C . GLN A 1 820 ? -2.076 -5.339 34.420 1.00 93.12 820 GLN A C 1
ATOM 6547 O O . GLN A 1 820 ? -3.280 -5.440 34.230 1.00 93.12 820 GLN A O 1
ATOM 6552 N N . SER A 1 821 ? -1.180 -5.520 33.448 1.00 94.38 821 SER A N 1
ATOM 6553 C CA . SER A 1 821 ? -1.561 -5.777 32.051 1.00 94.38 821 SER A CA 1
ATOM 6554 C C . SER A 1 821 ? -2.356 -7.076 31.903 1.00 94.38 821 SER A C 1
ATOM 6556 O O . SER A 1 821 ? -3.440 -7.057 31.330 1.00 94.38 821 SER A O 1
ATOM 6558 N N . PHE A 1 822 ? -1.898 -8.165 32.529 1.00 93.19 822 PHE A N 1
ATOM 6559 C CA . PHE A 1 822 ? -2.669 -9.414 32.596 1.00 93.19 822 PHE A CA 1
ATOM 6560 C C . PHE A 1 822 ? -3.977 -9.277 33.397 1.00 93.19 822 PHE A C 1
ATOM 6562 O O . PHE A 1 822 ? -4.955 -9.948 33.093 1.00 93.19 822 PHE A O 1
ATOM 6569 N N . GLY A 1 823 ? -4.030 -8.398 34.405 1.00 91.62 823 GLY A N 1
ATOM 6570 C CA . GLY A 1 823 ? -5.271 -8.105 35.133 1.00 91.62 823 GLY A CA 1
ATOM 6571 C C . GLY A 1 823 ? -6.293 -7.293 34.324 1.00 91.62 823 GLY A C 1
ATOM 6572 O O . GLY A 1 823 ? -7.490 -7.392 34.586 1.00 91.62 823 GLY A O 1
ATOM 6573 N N . ILE A 1 824 ? -5.835 -6.506 33.347 1.00 93.56 824 ILE A N 1
ATOM 6574 C CA . ILE A 1 824 ? -6.687 -5.815 32.371 1.00 93.56 824 ILE A CA 1
ATOM 6575 C C . ILE A 1 824 ? -7.182 -6.822 31.321 1.00 93.56 824 ILE A C 1
ATOM 6577 O O . ILE A 1 824 ? -8.381 -6.890 31.072 1.00 93.56 824 ILE A O 1
ATOM 6581 N N . GLU A 1 825 ? -6.284 -7.648 30.778 1.00 93.94 825 GLU A N 1
ATOM 6582 C CA . GLU A 1 825 ? -6.591 -8.748 29.850 1.00 93.94 825 GLU A CA 1
ATOM 6583 C C . GLU A 1 825 ? -7.653 -9.711 30.419 1.00 93.94 825 GLU A C 1
ATOM 6585 O O . GLU A 1 825 ? -8.677 -9.948 29.777 1.00 93.94 825 GLU A O 1
ATOM 6590 N N . GLU A 1 826 ? -7.460 -10.216 31.646 1.00 93.25 826 GLU A N 1
ATOM 6591 C CA . GLU A 1 826 ? -8.424 -11.089 32.337 1.00 93.25 826 GLU A CA 1
ATOM 6592 C C . GLU A 1 826 ? -9.788 -10.393 32.482 1.00 93.25 826 GLU A C 1
ATOM 6594 O O . GLU A 1 826 ? -10.825 -11.010 32.237 1.00 93.25 826 GLU A O 1
ATOM 6599 N N . HIS A 1 827 ? -9.803 -9.095 32.809 1.00 93.94 827 HIS A N 1
ATOM 6600 C CA . HIS A 1 827 ? -11.048 -8.350 32.973 1.00 93.94 827 HIS A CA 1
ATOM 6601 C C . HIS A 1 827 ? -11.800 -8.125 31.657 1.00 93.94 827 HIS A C 1
ATOM 6603 O O . HIS A 1 827 ? -13.006 -8.353 31.613 1.00 93.94 827 HIS A O 1
ATOM 6609 N N . ILE A 1 828 ? -11.123 -7.692 30.590 1.00 94.00 828 ILE A N 1
ATOM 6610 C CA . ILE A 1 828 ? -11.776 -7.435 29.299 1.00 94.00 828 ILE A CA 1
ATOM 6611 C C . ILE A 1 828 ? -12.355 -8.744 28.738 1.00 94.00 828 ILE A C 1
ATOM 6613 O O . ILE A 1 828 ? -13.520 -8.779 28.338 1.00 94.00 828 ILE A O 1
ATOM 6617 N N . ASN A 1 829 ? -11.596 -9.844 28.811 1.00 93.94 829 ASN A N 1
ATOM 6618 C CA . ASN A 1 829 ? -12.068 -11.160 28.380 1.00 93.94 829 ASN A CA 1
ATOM 6619 C C . ASN A 1 829 ? -13.256 -11.675 29.222 1.00 93.94 829 ASN A C 1
ATOM 6621 O O . ASN A 1 829 ? -14.203 -12.216 28.651 1.00 93.94 829 ASN A O 1
ATOM 6625 N N . GLU A 1 830 ? -13.287 -11.448 30.548 1.00 93.06 830 GLU A N 1
ATOM 6626 C CA . GLU A 1 830 ? -14.481 -11.727 31.377 1.00 93.06 830 GLU A CA 1
ATOM 6627 C C . GLU A 1 830 ? -15.722 -10.931 30.923 1.00 93.06 830 GLU A C 1
ATOM 6629 O O . GLU A 1 830 ? -16.851 -11.364 31.163 1.00 93.06 830 GLU A O 1
ATOM 6634 N N . ARG A 1 831 ? -15.544 -9.763 30.291 1.00 94.69 831 ARG A N 1
ATOM 6635 C CA . ARG A 1 831 ? -16.647 -8.883 29.877 1.00 94.69 831 ARG A CA 1
ATOM 6636 C C . ARG A 1 831 ? -17.157 -9.200 28.463 1.00 94.69 831 ARG A C 1
ATOM 6638 O O . ARG A 1 831 ? -18.354 -9.021 28.234 1.00 94.69 831 ARG A O 1
ATOM 6645 N N . TYR A 1 832 ? -16.339 -9.742 27.551 1.00 95.06 832 TYR A N 1
ATOM 6646 C CA . TYR A 1 832 ? -16.819 -10.215 26.234 1.00 95.06 832 TYR A CA 1
ATOM 6647 C C . TYR A 1 832 ? -17.911 -11.298 26.343 1.00 95.06 832 TYR A C 1
ATOM 6649 O O . TYR A 1 832 ? -18.806 -11.362 25.499 1.00 95.06 832 TYR A O 1
ATOM 6657 N N . ASP A 1 833 ? -17.891 -12.088 27.421 1.00 92.19 833 ASP A N 1
ATOM 6658 C CA . ASP A 1 833 ? -18.906 -13.098 27.753 1.00 92.19 833 ASP A CA 1
ATOM 6659 C C . ASP A 1 833 ? -20.298 -12.455 27.970 1.00 92.19 833 ASP A C 1
ATOM 6661 O O . ASP A 1 833 ? -21.330 -13.029 27.618 1.00 92.19 833 ASP A O 1
ATOM 6665 N N . ASP A 1 834 ? -20.352 -11.223 28.496 1.00 92.81 834 ASP A N 1
ATOM 6666 C CA . ASP A 1 834 ? -21.589 -10.433 28.581 1.00 92.81 834 ASP A CA 1
ATOM 6667 C C . ASP A 1 834 ? -21.967 -9.812 27.226 1.00 92.81 834 ASP A C 1
ATOM 6669 O O . ASP A 1 834 ? -23.121 -9.933 26.816 1.00 92.81 834 ASP A O 1
ATOM 6673 N N . PHE A 1 835 ? -21.007 -9.208 26.514 1.00 93.88 835 PHE A N 1
ATOM 6674 C CA . PHE A 1 835 ? -21.213 -8.598 25.191 1.00 93.88 835 PHE A CA 1
ATOM 6675 C C . PHE A 1 835 ? -21.842 -9.576 24.186 1.00 93.88 835 PHE A C 1
ATOM 6677 O O . PHE A 1 835 ? -22.912 -9.323 23.628 1.00 93.88 835 PHE A O 1
ATOM 6684 N N . ALA A 1 836 ? -21.223 -10.743 24.003 1.00 94.31 836 ALA A N 1
ATOM 6685 C CA . ALA A 1 836 ? -21.682 -11.744 23.047 1.00 94.31 836 ALA A CA 1
ATOM 6686 C C . ALA A 1 836 ? -23.087 -12.281 23.370 1.00 94.31 836 ALA A C 1
ATOM 6688 O O . ALA A 1 836 ? -23.850 -12.649 22.475 1.00 94.31 836 ALA A O 1
ATOM 6689 N N . ARG A 1 837 ? -23.440 -12.324 24.655 1.00 93.81 837 ARG A N 1
ATOM 6690 C CA . ARG A 1 837 ? -24.715 -12.857 25.129 1.00 93.81 837 ARG A CA 1
ATOM 6691 C C . ARG A 1 837 ? -25.852 -11.857 24.991 1.00 93.81 837 ARG A C 1
ATOM 6693 O O . ARG A 1 837 ? -26.931 -12.237 24.533 1.00 93.81 837 ARG A O 1
ATOM 6700 N N . ASP A 1 838 ? -25.613 -10.621 25.417 1.00 91.19 838 ASP A N 1
ATOM 6701 C CA . ASP A 1 838 ? -26.647 -9.596 25.513 1.00 91.19 838 ASP A CA 1
ATOM 6702 C C . ASP A 1 838 ? -26.862 -8.887 24.160 1.00 91.19 838 ASP A C 1
ATOM 6704 O O . ASP A 1 838 ? -28.017 -8.614 23.822 1.00 91.19 838 ASP A O 1
ATOM 6708 N N . GLU A 1 839 ? -25.811 -8.713 23.343 1.00 90.62 839 GLU A N 1
ATOM 6709 C CA . GLU A 1 839 ? -25.902 -8.088 22.012 1.00 90.62 839 GLU A CA 1
ATOM 6710 C C . GLU A 1 839 ? -26.022 -9.127 20.872 1.00 90.62 839 GLU A C 1
ATOM 6712 O O . GLU A 1 839 ? -26.980 -9.085 20.095 1.00 90.62 839 GLU A O 1
ATOM 6717 N N . LEU A 1 840 ? -25.128 -10.128 20.794 1.00 95.00 840 LEU A N 1
ATOM 6718 C CA . LEU A 1 840 ? -25.091 -11.083 19.660 1.00 95.00 840 LEU A CA 1
ATOM 6719 C C . LEU A 1 840 ? -26.023 -12.307 19.800 1.00 95.00 840 LEU A C 1
ATOM 6721 O O . LEU A 1 840 ? -26.088 -13.166 18.912 1.00 95.00 840 LEU A O 1
ATOM 6725 N N . ASN A 1 841 ? -26.728 -12.443 20.932 1.00 94.12 841 ASN A N 1
ATOM 6726 C CA . ASN A 1 841 ? -27.511 -13.639 21.296 1.00 94.12 841 ASN A CA 1
ATOM 6727 C C . ASN A 1 841 ? -26.685 -14.953 21.243 1.00 94.12 841 ASN A C 1
ATOM 6729 O O . ASN A 1 841 ? -27.218 -16.048 21.018 1.00 94.12 841 ASN A O 1
ATOM 6733 N N . ALA A 1 842 ? -25.371 -14.862 21.448 1.00 90.94 842 ALA A N 1
ATOM 6734 C CA . ALA A 1 842 ? -24.447 -15.985 21.437 1.00 90.94 842 ALA A CA 1
ATOM 6735 C C . ALA A 1 842 ? -24.216 -16.505 22.867 1.00 90.94 842 ALA A C 1
ATOM 6737 O O . ALA A 1 842 ? -23.738 -15.784 23.734 1.00 90.94 842 ALA A O 1
ATOM 6738 N N . GLU A 1 843 ? -24.500 -17.789 23.125 1.00 86.44 843 GLU A N 1
ATOM 6739 C CA . GLU A 1 843 ? -24.131 -18.432 24.406 1.00 86.44 843 GLU A CA 1
ATOM 6740 C C . GLU A 1 843 ? -22.622 -18.779 24.485 1.00 86.44 843 GLU A C 1
ATOM 6742 O O . GLU A 1 843 ? -22.167 -19.343 25.479 1.00 86.44 843 GLU A O 1
ATOM 6747 N N . SER A 1 844 ? -21.856 -18.472 23.430 1.00 81.94 844 SER A N 1
ATOM 6748 C CA . SER A 1 844 ? -20.410 -18.689 23.300 1.00 81.94 844 SER A CA 1
ATOM 6749 C C . SER A 1 844 ? -19.848 -17.850 22.143 1.00 81.94 844 SER A C 1
ATOM 6751 O O . SER A 1 844 ? -20.426 -17.892 21.053 1.00 81.94 844 SER A O 1
ATOM 6753 N N . HIS A 1 845 ? -18.716 -17.170 22.339 1.00 90.19 845 HIS A N 1
ATOM 6754 C CA . HIS A 1 845 ? -18.012 -16.379 21.316 1.00 90.19 845 HIS A CA 1
ATOM 6755 C C . HIS A 1 845 ? -16.586 -16.881 21.060 1.00 90.19 845 HIS A C 1
ATOM 6757 O O . HIS A 1 845 ? -16.142 -17.851 21.676 1.00 90.19 845 HIS A O 1
ATOM 6763 N N . ARG A 1 846 ? -15.880 -16.207 20.143 1.00 79.00 846 ARG A N 1
ATOM 6764 C CA . ARG A 1 846 ? -14.450 -16.396 19.852 1.00 79.00 846 ARG A CA 1
ATOM 6765 C C . ARG A 1 846 ? -13.586 -15.151 20.080 1.00 79.00 846 ARG A C 1
ATOM 6767 O O . ARG A 1 846 ? -12.382 -15.239 19.898 1.00 79.00 846 ARG A O 1
ATOM 6774 N N . PHE A 1 847 ? -14.163 -14.013 20.481 1.00 85.00 847 PHE A N 1
ATOM 6775 C CA . PHE A 1 847 ? -13.366 -12.838 20.868 1.00 85.00 847 PHE A CA 1
ATOM 6776 C C . PHE A 1 847 ? -12.446 -13.172 22.037 1.00 85.00 847 PHE A C 1
ATOM 6778 O O . PHE A 1 847 ? -12.905 -13.716 23.043 1.00 85.00 847 PHE A O 1
ATOM 6785 N N . GLU A 1 848 ? -11.179 -12.815 21.886 1.00 83.06 848 GLU A N 1
ATOM 6786 C CA . GLU A 1 848 ? -10.146 -12.938 22.899 1.00 83.06 848 GLU A CA 1
ATOM 6787 C C . GLU A 1 848 ? -9.121 -11.828 22.645 1.00 83.06 848 GLU A C 1
ATOM 6789 O O . GLU A 1 848 ? -8.660 -11.660 21.512 1.00 83.06 848 GLU A O 1
ATOM 6794 N N . ILE A 1 849 ? -8.786 -11.065 23.682 1.00 85.62 849 ILE A N 1
ATOM 6795 C CA . ILE A 1 849 ? -7.736 -10.042 23.642 1.00 85.62 849 ILE A CA 1
ATOM 6796 C C . ILE A 1 849 ? -6.515 -10.535 24.424 1.00 85.62 849 ILE A C 1
ATOM 6798 O O . ILE A 1 849 ? -6.674 -11.111 25.501 1.00 85.62 849 ILE A O 1
ATOM 6802 N N . GLU A 1 850 ? -5.309 -10.324 23.897 1.00 85.06 850 GLU A N 1
ATOM 6803 C CA . GLU A 1 850 ? -4.038 -10.692 24.540 1.00 85.06 850 GLU A CA 1
ATOM 6804 C C . GLU A 1 850 ? -3.186 -9.457 24.843 1.00 85.06 850 GLU A C 1
ATOM 6806 O O . GLU A 1 850 ? -3.099 -8.525 24.048 1.00 85.06 850 GLU A O 1
ATOM 6811 N N . PHE A 1 851 ? -2.486 -9.463 25.976 1.00 90.81 851 PHE A N 1
ATOM 6812 C CA . PHE A 1 851 ? -1.414 -8.519 26.280 1.00 90.81 851 PHE A CA 1
ATOM 6813 C C . PHE A 1 851 ? -0.201 -8.798 25.373 1.00 90.81 851 PHE A C 1
ATOM 6815 O O . PHE A 1 851 ? 0.670 -9.609 25.692 1.00 90.81 851 PHE A O 1
ATOM 6822 N N . GLU A 1 852 ? -0.135 -8.109 24.230 1.00 84.00 852 GLU A N 1
ATOM 6823 C CA . GLU A 1 852 ? 0.933 -8.261 23.238 1.00 84.00 852 GLU A CA 1
ATOM 6824 C C . GLU A 1 852 ? 2.288 -7.818 23.814 1.00 84.00 852 GLU A C 1
ATOM 6826 O O . GLU A 1 852 ? 3.255 -8.588 23.821 1.00 84.00 852 GLU A O 1
ATOM 6831 N N . LYS A 1 853 ? 2.384 -6.565 24.286 1.00 91.81 853 LYS A N 1
ATOM 6832 C CA . LYS A 1 853 ? 3.665 -5.915 24.621 1.00 91.81 853 LYS A CA 1
ATOM 6833 C C . LYS A 1 853 ? 3.545 -4.771 25.628 1.00 91.81 853 LYS A C 1
ATOM 6835 O O . LYS A 1 853 ? 2.529 -4.096 25.730 1.00 91.81 853 LYS A O 1
ATOM 6840 N N . LEU A 1 854 ? 4.640 -4.513 26.344 1.00 94.75 854 LEU A N 1
ATOM 6841 C CA . LEU A 1 854 ? 4.807 -3.388 27.267 1.00 94.75 854 LEU A CA 1
ATOM 6842 C C . LEU A 1 854 ? 5.958 -2.493 26.806 1.00 94.75 854 LEU A C 1
ATOM 6844 O O . LEU A 1 854 ? 7.135 -2.875 26.871 1.00 94.75 854 LEU A O 1
ATOM 6848 N N . TYR A 1 855 ? 5.618 -1.264 26.434 1.00 94.75 855 TYR A N 1
ATOM 6849 C CA . TYR A 1 855 ? 6.574 -0.190 26.225 1.00 94.75 855 TYR A CA 1
ATOM 6850 C C . TYR A 1 855 ? 6.983 0.421 27.568 1.00 94.75 855 TYR A C 1
ATOM 6852 O O . TYR A 1 855 ? 6.146 0.943 28.311 1.00 94.75 855 TYR A O 1
ATOM 6860 N N . ARG A 1 856 ? 8.284 0.434 27.883 1.00 92.94 856 ARG A N 1
ATOM 6861 C CA . ARG A 1 856 ? 8.797 1.206 29.029 1.00 92.94 856 ARG A CA 1
ATOM 6862 C C . ARG A 1 856 ? 8.662 2.701 28.773 1.00 92.94 856 ARG A C 1
ATOM 6864 O O . ARG A 1 856 ? 8.250 3.435 29.668 1.00 92.94 856 ARG A O 1
ATOM 6871 N N . ARG A 1 857 ? 8.982 3.114 27.550 1.00 92.38 857 ARG A N 1
ATOM 6872 C CA . ARG A 1 857 ? 8.708 4.432 26.985 1.00 92.38 857 ARG A CA 1
ATOM 6873 C C . ARG A 1 857 ? 8.000 4.249 25.661 1.00 92.38 857 ARG A C 1
ATOM 6875 O O . ARG A 1 857 ? 8.499 3.521 24.809 1.00 92.38 857 ARG A O 1
ATOM 6882 N N . PHE A 1 858 ? 6.890 4.948 25.503 1.00 93.69 858 PHE A N 1
ATOM 6883 C CA . PHE A 1 858 ? 6.174 5.107 24.248 1.00 93.69 858 PHE A CA 1
ATOM 6884 C C . PHE A 1 858 ? 6.301 6.572 23.834 1.00 93.69 858 PHE A C 1
ATOM 6886 O O . PHE A 1 858 ? 5.900 7.462 24.587 1.00 93.69 858 PHE A O 1
ATOM 6893 N N . PHE A 1 859 ? 6.915 6.807 22.681 1.00 92.88 859 PHE A N 1
ATOM 6894 C CA . PHE A 1 859 ? 7.000 8.089 22.000 1.00 92.88 859 PHE A CA 1
ATOM 6895 C C . PHE A 1 859 ? 5.990 8.101 20.856 1.00 92.88 859 PHE A C 1
ATOM 6897 O O . PHE A 1 859 ? 5.951 7.184 20.042 1.00 92.88 859 PHE A O 1
ATOM 6904 N N . GLN A 1 860 ? 5.202 9.159 20.765 1.00 90.50 860 GLN A N 1
ATOM 6905 C CA . GLN A 1 860 ? 4.311 9.409 19.643 1.00 90.50 860 GLN A CA 1
ATOM 6906 C C . GLN A 1 860 ? 4.589 10.838 19.168 1.00 90.50 860 GLN A C 1
ATOM 6908 O O . GLN A 1 860 ? 4.521 11.790 19.952 1.00 90.50 860 GLN A O 1
ATOM 6913 N N . ALA A 1 861 ? 4.939 10.981 17.887 1.00 85.31 861 ALA A N 1
ATOM 6914 C CA . ALA A 1 861 ? 5.251 12.265 17.260 1.00 85.31 861 ALA A CA 1
ATOM 6915 C C . ALA A 1 861 ? 4.055 13.242 17.238 1.00 85.31 861 ALA A C 1
ATOM 6917 O O . ALA A 1 861 ? 4.229 14.425 16.962 1.00 85.31 861 ALA A O 1
ATOM 6918 N N . GLY A 1 862 ? 2.850 12.771 17.571 1.00 76.00 862 GLY A N 1
ATOM 6919 C CA . GLY A 1 862 ? 1.604 13.537 17.533 1.00 76.00 862 GLY A CA 1
ATOM 6920 C C . GLY A 1 862 ? 0.867 13.400 16.200 1.00 76.00 862 GLY A C 1
ATOM 6921 O O . GLY A 1 862 ? 0.137 14.311 15.823 1.00 76.00 862 GLY A O 1
ATOM 6922 N N . LYS A 1 863 ? 1.080 12.289 15.483 1.00 78.50 863 LYS A N 1
ATOM 6923 C CA . LYS A 1 863 ? 0.415 11.948 14.217 1.00 78.50 863 LYS A CA 1
ATOM 6924 C C . LYS A 1 863 ? 0.036 10.466 14.262 1.00 78.50 863 LYS A C 1
ATOM 6926 O O . LYS A 1 863 ? 0.818 9.665 14.777 1.00 78.50 863 LYS A O 1
ATOM 6931 N N . LYS A 1 864 ? -1.151 10.072 13.790 1.00 77.56 864 LYS A N 1
ATOM 6932 C CA . LYS A 1 864 ? -1.567 8.659 13.865 1.00 77.56 864 LYS A CA 1
ATOM 6933 C C . LYS A 1 864 ? -0.528 7.730 13.251 1.00 77.56 864 LYS A C 1
ATOM 6935 O O . LYS A 1 864 ? 0.193 8.127 12.344 1.00 77.56 864 LYS A O 1
ATOM 6940 N N . LYS A 1 865 ? -0.405 6.525 13.816 1.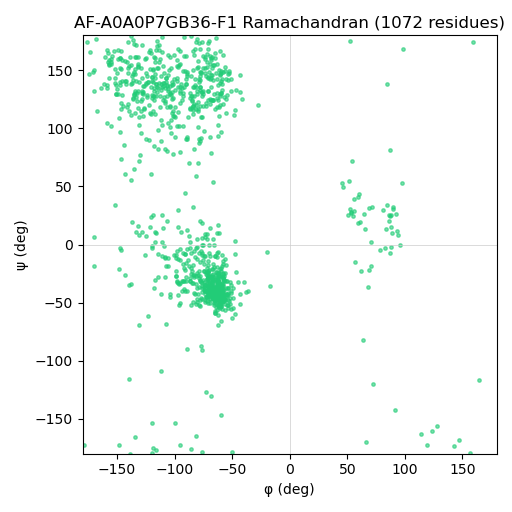00 75.94 865 LYS A N 1
ATOM 6941 C CA . LYS A 1 865 ? 0.537 5.462 13.421 1.00 75.94 865 LYS A CA 1
ATOM 6942 C C . LYS A 1 865 ? 2.045 5.816 13.420 1.00 75.94 865 LYS A C 1
ATOM 6944 O O . LYS A 1 865 ? 2.863 4.911 13.529 1.00 75.94 865 LYS A O 1
ATOM 6949 N N . ARG A 1 866 ? 2.459 7.090 13.477 1.00 84.38 866 ARG A N 1
ATOM 6950 C CA . ARG A 1 866 ? 3.864 7.535 13.624 1.00 84.38 866 ARG A CA 1
ATOM 6951 C C . ARG A 1 866 ? 4.353 7.507 15.088 1.00 84.38 866 ARG A C 1
ATOM 6953 O O . ARG A 1 866 ? 4.762 8.523 15.657 1.00 84.38 866 ARG A O 1
ATOM 6960 N N . TYR A 1 867 ? 4.315 6.326 15.710 1.00 89.88 867 TYR A N 1
ATOM 6961 C CA . TYR A 1 867 ? 4.792 6.079 17.080 1.00 89.88 867 TYR A CA 1
ATOM 6962 C C . TYR A 1 867 ? 6.011 5.146 17.128 1.00 89.88 867 TYR A C 1
ATOM 6964 O O . TYR A 1 867 ? 6.262 4.355 16.223 1.00 89.88 867 TYR A O 1
ATOM 6972 N N . ALA A 1 868 ? 6.780 5.230 18.211 1.00 92.56 868 ALA A N 1
ATOM 6973 C CA . ALA A 1 868 ? 7.901 4.349 18.506 1.00 92.56 868 ALA A CA 1
ATOM 6974 C C . ALA A 1 868 ? 7.936 4.012 20.001 1.00 92.56 868 ALA A C 1
ATOM 6976 O O . ALA A 1 868 ? 7.584 4.838 20.842 1.00 92.56 868 ALA A O 1
ATOM 6977 N N . GLY A 1 869 ? 8.386 2.818 20.372 1.00 92.88 869 GLY A N 1
ATOM 6978 C CA . GLY A 1 869 ? 8.358 2.393 21.766 1.00 92.88 869 GLY A CA 1
ATOM 6979 C C . GLY A 1 869 ? 9.475 1.436 22.141 1.00 92.88 869 GLY A C 1
ATOM 6980 O O . GLY A 1 869 ? 9.723 0.444 21.460 1.00 92.88 869 GLY A O 1
ATOM 6981 N N . HIS A 1 870 ? 10.125 1.710 23.274 1.00 95.38 870 HIS A N 1
ATOM 6982 C CA . HIS A 1 870 ? 11.096 0.801 23.878 1.00 95.38 870 HIS A CA 1
ATOM 6983 C C . HIS A 1 870 ? 10.351 -0.367 24.521 1.00 95.38 870 HIS A C 1
ATOM 6985 O O . HIS A 1 870 ? 9.837 -0.248 25.638 1.00 95.38 870 HIS A O 1
ATOM 6991 N N . ILE A 1 871 ? 10.263 -1.482 23.801 1.00 92.81 871 ILE A N 1
ATOM 6992 C CA . ILE A 1 871 ? 9.662 -2.718 24.286 1.00 92.81 871 ILE A CA 1
ATOM 6993 C C . ILE A 1 871 ? 10.579 -3.300 25.361 1.00 92.81 871 ILE A C 1
ATOM 6995 O O . ILE A 1 871 ? 11.735 -3.637 25.099 1.00 92.81 871 ILE A O 1
ATOM 6999 N N . VAL A 1 872 ? 10.047 -3.472 26.572 1.00 92.69 872 VAL A N 1
ATOM 7000 C CA . VAL A 1 872 ? 10.741 -4.208 27.642 1.00 92.69 872 VAL A CA 1
ATOM 7001 C C . VAL A 1 872 ? 10.152 -5.590 27.886 1.00 92.69 872 VAL A C 1
ATOM 7003 O O . VAL A 1 872 ? 10.806 -6.442 28.486 1.00 92.69 872 VAL A O 1
ATOM 7006 N N . TRP A 1 873 ? 8.926 -5.846 27.447 1.00 92.06 873 TRP A N 1
ATOM 7007 C CA . TRP A 1 873 ? 8.301 -7.163 27.519 1.00 92.06 873 TRP A CA 1
ATOM 7008 C C . TRP A 1 873 ? 7.374 -7.349 26.318 1.00 92.06 873 TRP A C 1
ATOM 7010 O O . TRP A 1 873 ? 6.699 -6.396 25.933 1.00 92.06 873 TRP A O 1
ATOM 7020 N N . LYS A 1 874 ? 7.356 -8.548 25.734 1.00 84.19 874 LYS A N 1
ATOM 7021 C CA . LYS A 1 874 ? 6.430 -8.955 24.667 1.00 84.19 874 LYS A CA 1
ATOM 7022 C C . LYS A 1 874 ? 6.199 -10.466 24.737 1.00 84.19 874 LYS A C 1
ATOM 7024 O O . LYS A 1 874 ? 7.156 -11.203 24.983 1.00 84.19 874 LYS A O 1
ATOM 7029 N N . GLU A 1 875 ? 4.961 -10.921 24.535 1.00 74.12 875 GLU A N 1
ATOM 7030 C CA . GLU A 1 875 ? 4.585 -12.345 24.411 1.00 74.12 875 GLU A CA 1
ATOM 7031 C C . GLU A 1 875 ? 5.237 -13.257 25.481 1.00 74.12 875 GLU A C 1
ATOM 7033 O O . GLU A 1 875 ? 5.940 -14.231 25.187 1.00 74.12 875 GLU A O 1
ATOM 7038 N N . GLY A 1 876 ? 5.083 -12.903 26.761 1.00 71.69 876 GLY A N 1
ATOM 7039 C CA . GLY A 1 876 ? 5.622 -13.686 27.882 1.00 71.69 876 GLY A CA 1
ATOM 7040 C C . GLY A 1 876 ? 7.124 -13.527 28.154 1.00 71.69 876 GLY A C 1
ATOM 7041 O O . GLY A 1 876 ? 7.616 -14.086 29.138 1.00 71.69 876 GLY A O 1
ATOM 7042 N N . LYS A 1 877 ? 7.868 -12.780 27.328 1.00 73.75 877 LYS A N 1
ATOM 7043 C CA . LYS A 1 877 ? 9.337 -12.683 27.374 1.00 73.75 877 LYS A CA 1
ATOM 7044 C C . LYS A 1 877 ? 9.806 -11.285 27.774 1.00 73.75 877 LYS A C 1
ATOM 7046 O O . LYS A 1 877 ? 9.311 -10.275 27.282 1.00 73.75 877 LYS A O 1
ATOM 7051 N N . ASP A 1 878 ? 10.836 -11.235 28.617 1.00 84.56 878 ASP A N 1
ATOM 7052 C CA . ASP A 1 878 ? 11.649 -10.031 28.794 1.00 84.56 878 ASP A CA 1
ATOM 7053 C C . ASP A 1 878 ? 12.423 -9.737 27.497 1.00 84.56 878 ASP A C 1
ATOM 7055 O O . ASP A 1 878 ? 13.179 -10.590 27.028 1.00 84.56 878 ASP A O 1
ATOM 7059 N N . VAL A 1 879 ? 12.272 -8.530 26.948 1.00 83.94 879 VAL A N 1
ATOM 7060 C CA . VAL A 1 879 ? 12.990 -8.055 25.752 1.00 83.94 879 VAL A CA 1
ATOM 7061 C C . VAL A 1 879 ? 13.660 -6.696 26.012 1.00 83.94 879 VAL A C 1
ATOM 7063 O O . VAL A 1 879 ? 13.485 -6.099 27.076 1.00 83.94 879 VAL A O 1
ATOM 7066 N N . ASP A 1 880 ? 14.476 -6.238 25.063 1.00 88.69 880 ASP A N 1
ATOM 7067 C CA . ASP A 1 880 ? 15.127 -4.918 25.047 1.00 88.69 880 ASP A CA 1
ATOM 7068 C C . ASP A 1 880 ? 15.174 -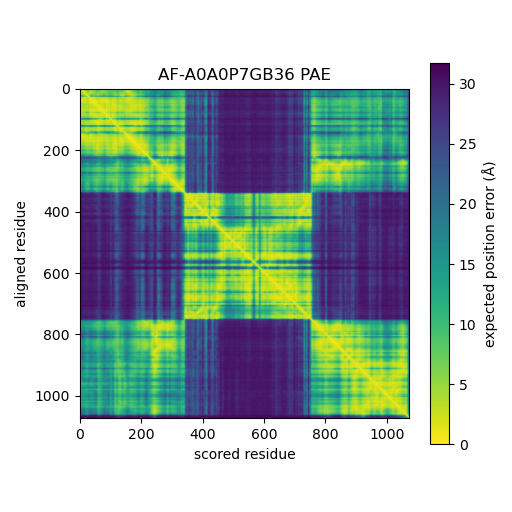4.411 23.595 1.00 88.69 880 ASP A C 1
ATOM 7070 O O . ASP A 1 880 ? 16.236 -4.252 22.989 1.00 88.69 880 ASP A O 1
ATOM 7074 N N . ASP A 1 881 ? 13.986 -4.253 23.017 1.00 83.81 881 ASP A N 1
ATOM 7075 C CA . ASP A 1 881 ? 13.768 -4.027 21.586 1.00 83.81 881 ASP A CA 1
ATOM 7076 C C . ASP A 1 881 ? 13.028 -2.703 21.345 1.00 83.81 881 ASP A C 1
ATOM 7078 O O . ASP A 1 881 ? 12.540 -2.075 22.289 1.00 83.81 881 ASP A O 1
ATOM 7082 N N . ILE A 1 882 ? 12.978 -2.233 20.101 1.00 87.44 882 ILE A N 1
ATOM 7083 C CA . ILE A 1 882 ? 12.337 -0.964 19.749 1.00 87.44 882 ILE A CA 1
ATOM 7084 C C . ILE A 1 882 ? 11.362 -1.170 18.594 1.00 87.44 882 ILE A C 1
ATOM 7086 O O . ILE A 1 882 ? 11.753 -1.464 17.466 1.00 87.44 882 ILE A O 1
ATOM 7090 N N . ASP A 1 883 ? 10.087 -0.952 18.900 1.00 84.81 883 ASP A N 1
ATOM 7091 C CA . ASP A 1 883 ? 9.025 -0.831 17.909 1.00 84.81 883 ASP A CA 1
ATOM 7092 C C . ASP A 1 883 ? 9.066 0.573 17.298 1.00 84.81 883 ASP A C 1
ATOM 7094 O O . ASP A 1 883 ? 9.296 1.549 18.017 1.00 84.81 883 ASP A O 1
ATOM 7098 N N . ILE A 1 884 ? 8.853 0.683 15.989 1.00 85.00 884 ILE A N 1
ATOM 7099 C CA . ILE A 1 884 ? 8.839 1.956 15.252 1.00 85.00 884 ILE A CA 1
ATOM 7100 C C . ILE A 1 884 ? 7.851 1.808 14.092 1.00 85.00 884 ILE A C 1
ATOM 7102 O O . ILE A 1 884 ? 8.136 1.096 13.124 1.00 85.00 884 ILE A O 1
ATOM 7106 N N . THR A 1 885 ? 6.706 2.477 14.159 1.00 77.94 885 THR A N 1
ATOM 7107 C CA . THR A 1 885 ? 5.656 2.438 13.131 1.00 77.94 885 THR A CA 1
ATOM 7108 C C . THR A 1 885 ? 5.704 3.712 12.282 1.00 77.94 885 THR A C 1
ATOM 7110 O O . THR A 1 885 ? 5.971 4.802 12.786 1.00 77.94 885 THR A O 1
ATOM 7113 N N . GLY A 1 886 ? 5.556 3.554 10.965 1.00 71.38 886 GLY A N 1
ATOM 7114 C CA . GLY A 1 886 ? 5.463 4.637 9.979 1.00 71.38 886 GLY A CA 1
ATOM 7115 C C . GLY A 1 886 ? 6.708 5.497 9.689 1.00 71.38 886 GLY A C 1
ATOM 7116 O O . GLY A 1 886 ? 6.787 6.100 8.626 1.00 71.38 886 GLY A O 1
ATOM 7117 N N . PHE A 1 887 ? 7.706 5.582 10.574 1.00 82.75 887 PHE A N 1
ATOM 7118 C CA . PHE A 1 887 ? 8.886 6.426 10.316 1.00 82.75 887 PHE A CA 1
ATOM 7119 C C . PHE A 1 887 ? 9.702 5.965 9.089 1.00 82.75 887 PHE A C 1
ATOM 7121 O O . PHE A 1 887 ? 9.904 4.768 8.861 1.00 82.75 887 PHE A O 1
ATOM 7128 N N . GLU A 1 888 ? 10.218 6.934 8.326 1.00 81.19 888 GLU A N 1
ATOM 7129 C CA . GLU A 1 888 ? 10.806 6.756 6.990 1.00 81.19 888 GLU A CA 1
ATOM 7130 C C . GLU A 1 888 ? 12.010 5.805 6.933 1.00 81.19 888 GLU A C 1
ATOM 7132 O O . GLU A 1 888 ? 12.310 5.272 5.866 1.00 81.19 888 GLU A O 1
ATOM 7137 N N . TYR A 1 889 ? 12.683 5.541 8.058 1.00 80.00 889 TYR A N 1
ATOM 7138 C CA . TYR A 1 889 ? 13.842 4.645 8.145 1.00 80.00 889 TYR A CA 1
ATOM 7139 C C . TYR A 1 889 ? 13.593 3.214 7.622 1.00 80.00 889 TYR A C 1
ATOM 7141 O O . TYR A 1 889 ? 14.558 2.495 7.358 1.00 80.00 889 TYR A O 1
ATOM 7149 N N . LYS A 1 890 ? 12.328 2.788 7.483 1.00 66.06 890 LYS A N 1
ATOM 7150 C CA . LYS A 1 890 ? 11.942 1.501 6.879 1.00 66.06 890 LYS A CA 1
ATOM 7151 C C . LYS A 1 890 ? 11.906 1.520 5.346 1.00 66.06 890 LYS A C 1
ATOM 7153 O O . LYS A 1 890 ? 12.245 0.497 4.759 1.00 66.06 890 LYS A O 1
ATOM 7158 N N . ARG A 1 891 ? 11.528 2.644 4.722 1.00 69.25 891 ARG A N 1
ATOM 7159 C CA . ARG A 1 891 ? 11.225 2.736 3.280 1.00 69.25 891 ARG A CA 1
ATOM 7160 C C . ARG A 1 891 ? 12.415 2.333 2.412 1.00 69.25 891 ARG A C 1
ATOM 7162 O O . ARG A 1 891 ? 13.548 2.758 2.662 1.00 69.25 891 ARG A O 1
ATOM 7169 N N . SER A 1 892 ? 12.183 1.574 1.349 1.00 66.44 892 SER A N 1
ATOM 7170 C CA . SER A 1 892 ? 13.251 1.090 0.468 1.00 66.44 892 SER A CA 1
ATOM 7171 C C . SER A 1 892 ? 13.747 2.109 -0.577 1.00 66.44 892 SER A C 1
ATOM 7173 O O . SER A 1 892 ? 14.700 1.804 -1.299 1.00 66.44 892 SER A O 1
ATOM 7175 N N . ASP A 1 893 ? 13.160 3.312 -0.647 1.00 75.88 893 ASP A N 1
ATOM 7176 C CA . ASP A 1 893 ? 13.551 4.434 -1.525 1.00 75.88 893 ASP A CA 1
ATOM 7177 C C . ASP A 1 893 ? 14.421 5.515 -0.837 1.00 75.88 893 ASP A C 1
ATOM 7179 O O . ASP A 1 893 ? 14.991 6.384 -1.501 1.00 75.88 893 ASP A O 1
ATOM 7183 N N . ILE A 1 894 ? 14.568 5.438 0.488 1.00 87.50 894 ILE A N 1
ATOM 7184 C CA . ILE A 1 894 ? 15.328 6.380 1.320 1.00 87.50 894 ILE A CA 1
ATOM 7185 C C . ILE A 1 894 ? 16.822 6.006 1.388 1.00 87.50 894 ILE A C 1
ATOM 7187 O O . ILE A 1 894 ? 17.181 4.830 1.416 1.00 87.50 894 ILE A O 1
ATOM 7191 N N . ALA A 1 895 ? 17.710 7.007 1.440 1.00 91.00 895 ALA A N 1
ATOM 7192 C CA . ALA A 1 895 ? 19.161 6.803 1.543 1.00 91.00 895 ALA A CA 1
ATOM 7193 C C . ALA A 1 895 ? 19.573 6.166 2.894 1.00 91.00 895 ALA A C 1
ATOM 7195 O O . ALA A 1 895 ? 19.022 6.561 3.930 1.00 91.00 895 ALA A O 1
ATOM 7196 N N . PRO A 1 896 ? 20.556 5.241 2.937 1.00 90.81 896 PRO A N 1
ATOM 7197 C CA . PRO A 1 896 ? 20.969 4.567 4.176 1.00 90.81 896 PRO A CA 1
ATOM 7198 C C . PRO A 1 896 ? 21.335 5.513 5.330 1.00 90.81 896 PRO A C 1
ATOM 7200 O O . PRO A 1 896 ? 20.924 5.273 6.468 1.00 90.81 896 PRO A O 1
ATOM 7203 N N . VAL A 1 897 ? 21.983 6.647 5.034 1.00 93.38 897 VAL A N 1
ATOM 7204 C CA . VAL A 1 897 ? 22.314 7.703 6.009 1.00 93.38 897 VAL A CA 1
ATOM 7205 C C . VAL A 1 897 ? 21.080 8.202 6.765 1.00 93.38 897 VAL A C 1
ATOM 7207 O O . VAL A 1 897 ? 21.104 8.343 7.987 1.00 93.38 897 VAL A O 1
ATOM 7210 N N . THR A 1 898 ? 19.958 8.397 6.072 1.00 93.25 898 THR A N 1
ATOM 7211 C CA . THR A 1 898 ? 18.687 8.816 6.671 1.00 93.25 898 THR A CA 1
ATOM 7212 C C . THR A 1 898 ? 18.132 7.735 7.581 1.00 93.25 898 THR A C 1
ATOM 7214 O O . THR A 1 898 ? 17.708 8.035 8.697 1.00 93.25 898 THR A O 1
ATOM 7217 N N . LYS A 1 899 ? 18.183 6.471 7.141 1.00 90.56 899 LYS A N 1
ATOM 7218 C CA . LYS A 1 899 ? 17.715 5.332 7.940 1.00 90.56 899 LYS A CA 1
ATOM 7219 C C . LYS A 1 899 ? 18.516 5.210 9.234 1.00 90.56 899 LYS A C 1
ATOM 7221 O O . LYS A 1 899 ? 17.941 5.056 10.311 1.00 90.56 899 LYS A O 1
ATOM 7226 N N . ARG A 1 900 ? 19.842 5.340 9.130 1.00 93.50 900 ARG A N 1
ATOM 7227 C CA . ARG A 1 900 ? 20.790 5.304 10.247 1.00 93.50 900 ARG A CA 1
ATOM 7228 C C . ARG A 1 900 ? 20.539 6.439 11.240 1.00 93.50 900 ARG A C 1
ATOM 7230 O O . ARG A 1 900 ? 20.365 6.166 12.426 1.00 93.50 900 ARG A O 1
ATOM 7237 N N . VAL A 1 901 ? 20.483 7.687 10.769 1.00 94.31 901 VAL A N 1
ATOM 7238 C CA . VAL A 1 901 ? 20.341 8.874 11.630 1.00 94.31 901 VAL A CA 1
ATOM 7239 C C . VAL A 1 901 ? 18.946 8.950 12.261 1.00 94.31 901 VAL A C 1
ATOM 7241 O O . VAL A 1 901 ? 18.846 9.174 13.468 1.00 94.31 901 VAL A O 1
ATOM 7244 N N . GLN A 1 902 ? 17.866 8.704 11.506 1.00 92.88 902 GLN A N 1
ATOM 7245 C CA . GLN A 1 902 ? 16.502 8.757 12.055 1.00 92.88 902 GLN A CA 1
ATOM 7246 C C . GLN A 1 902 ? 16.281 7.659 13.096 1.00 92.88 902 GLN A C 1
ATOM 7248 O O . GLN A 1 902 ? 15.781 7.944 14.187 1.00 92.88 902 GLN A O 1
ATOM 7253 N N . LYS A 1 903 ? 16.733 6.428 12.816 1.00 92.31 903 LYS A N 1
ATOM 7254 C CA . LYS A 1 903 ? 16.696 5.349 13.805 1.00 92.31 903 LYS A CA 1
ATOM 7255 C C . LYS A 1 903 ? 17.515 5.701 15.048 1.00 92.31 903 LYS A C 1
ATOM 7257 O O . LYS A 1 903 ? 17.015 5.528 16.149 1.00 92.31 903 LYS A O 1
ATOM 7262 N N . ALA A 1 904 ? 18.732 6.229 14.900 1.00 92.69 904 ALA A N 1
ATOM 7263 C CA . ALA A 1 904 ? 19.567 6.605 16.042 1.00 92.69 904 ALA A CA 1
ATOM 7264 C C . ALA A 1 904 ? 18.905 7.673 16.938 1.00 92.69 904 ALA A C 1
ATOM 7266 O O . ALA A 1 904 ? 18.957 7.553 18.162 1.00 92.69 904 ALA A O 1
ATOM 7267 N N . VAL A 1 905 ? 18.226 8.668 16.355 1.00 92.94 905 VAL A N 1
ATOM 7268 C CA . VAL A 1 905 ? 17.445 9.666 17.109 1.00 92.94 905 VAL A CA 1
ATOM 7269 C C . VAL A 1 905 ? 16.267 9.018 17.844 1.00 92.94 905 VAL A C 1
ATOM 7271 O O . VAL A 1 905 ? 16.099 9.250 19.042 1.00 92.94 905 VAL A O 1
ATOM 7274 N N . ILE A 1 906 ? 15.476 8.179 17.168 1.00 92.44 906 ILE A N 1
ATOM 7275 C CA . ILE A 1 906 ? 14.335 7.481 17.784 1.00 92.44 906 ILE A CA 1
ATOM 7276 C C . ILE A 1 906 ? 14.809 6.566 18.924 1.00 92.44 906 ILE A C 1
ATOM 7278 O O . ILE A 1 906 ? 14.259 6.629 20.027 1.00 92.44 906 ILE A O 1
ATOM 7282 N N . ASP A 1 907 ? 15.883 5.801 18.706 1.00 92.50 907 ASP A N 1
ATOM 7283 C CA . ASP A 1 907 ? 16.526 4.951 19.710 1.00 92.50 907 ASP A CA 1
ATOM 7284 C C . ASP A 1 907 ? 16.939 5.755 20.956 1.00 92.50 907 ASP A C 1
ATOM 7286 O O . ASP A 1 907 ? 16.688 5.309 22.078 1.00 92.50 907 ASP A O 1
ATOM 7290 N N . MET A 1 908 ? 17.519 6.954 20.798 1.00 93.12 908 MET A N 1
ATOM 7291 C CA . MET A 1 908 ? 17.863 7.831 21.929 1.00 93.12 908 MET A CA 1
ATOM 7292 C C . MET A 1 908 ? 16.621 8.275 22.719 1.00 93.12 908 MET A C 1
ATOM 7294 O O . MET A 1 908 ? 16.624 8.203 23.952 1.00 93.12 908 MET A O 1
ATOM 7298 N N . ILE A 1 909 ? 15.548 8.690 22.036 1.00 91.75 909 ILE A N 1
ATOM 7299 C CA . ILE A 1 909 ? 14.304 9.170 22.664 1.00 91.75 909 ILE A CA 1
ATOM 7300 C C . ILE A 1 909 ? 13.670 8.073 23.527 1.00 91.75 909 ILE A C 1
ATOM 7302 O O . ILE A 1 909 ? 13.381 8.288 24.715 1.00 91.75 909 ILE A O 1
ATOM 7306 N N . VAL A 1 910 ? 13.469 6.883 22.950 1.00 93.25 910 VAL A N 1
ATOM 7307 C CA . VAL A 1 910 ? 12.769 5.786 23.633 1.00 93.25 910 VAL A CA 1
ATOM 7308 C C . VAL A 1 910 ? 13.641 5.115 24.697 1.00 93.25 910 VAL A C 1
ATOM 7310 O O . VAL A 1 910 ? 13.114 4.700 25.725 1.00 93.25 910 VAL A O 1
ATOM 7313 N N . ARG A 1 911 ? 14.974 5.074 24.533 1.00 91.56 911 ARG A N 1
ATOM 7314 C CA . ARG A 1 911 ? 15.895 4.541 25.560 1.00 91.56 911 ARG A CA 1
ATOM 7315 C C . ARG A 1 911 ? 16.180 5.517 26.709 1.00 91.56 911 ARG A C 1
ATOM 7317 O O . ARG A 1 911 ? 16.784 5.111 27.701 1.00 91.56 911 ARG A O 1
ATOM 7324 N N . GLY A 1 912 ? 15.722 6.769 26.616 1.00 84.12 912 GLY A N 1
ATOM 7325 C CA . GLY A 1 912 ? 15.816 7.750 27.701 1.00 84.12 912 GLY A CA 1
ATOM 7326 C C . GLY A 1 912 ? 17.091 8.597 27.716 1.00 84.12 912 GLY A C 1
ATOM 7327 O O . GLY A 1 912 ? 17.552 8.950 28.801 1.00 84.12 912 GLY A O 1
ATOM 7328 N N . GLY A 1 913 ? 17.657 8.907 26.546 1.00 84.00 913 GLY A N 1
ATOM 7329 C CA . GLY A 1 913 ? 18.722 9.907 26.402 1.00 84.00 913 GLY A CA 1
ATOM 7330 C C . GLY A 1 913 ? 18.257 11.327 26.750 1.00 84.00 913 GLY A C 1
ATOM 7331 O O . GLY A 1 913 ? 17.055 11.613 26.771 1.00 84.00 913 GLY A O 1
ATOM 7332 N N . GLU A 1 914 ? 19.208 12.220 27.032 1.00 85.88 914 GLU A N 1
ATOM 7333 C CA . GLU A 1 914 ? 18.920 13.639 27.261 1.00 85.88 914 GLU A CA 1
ATOM 7334 C C . GLU A 1 914 ? 18.761 14.361 25.908 1.00 85.88 914 GLU A C 1
ATOM 7336 O O . GLU A 1 914 ? 19.365 13.982 24.903 1.00 85.88 914 GLU A O 1
ATOM 7341 N N . LEU A 1 915 ? 17.969 15.438 25.859 1.00 84.69 915 LEU A N 1
ATOM 7342 C CA . LEU A 1 915 ? 17.736 16.184 24.608 1.00 84.69 915 LEU A CA 1
ATOM 7343 C C . LEU A 1 915 ? 19.010 16.850 24.054 1.00 84.69 915 LEU A C 1
ATOM 7345 O O . LEU A 1 915 ? 19.126 17.047 22.844 1.00 84.69 915 LEU A O 1
ATOM 7349 N N . ASP A 1 916 ? 19.974 17.153 24.928 1.00 85.75 916 ASP A N 1
ATOM 7350 C CA . ASP A 1 916 ? 21.296 17.651 24.538 1.00 85.75 916 ASP A CA 1
ATOM 7351 C C . ASP A 1 916 ? 22.095 16.590 23.750 1.00 85.75 916 ASP A C 1
ATOM 7353 O O . ASP A 1 916 ? 22.761 16.948 22.779 1.00 85.75 916 ASP A O 1
ATOM 7357 N N . ASP A 1 917 ? 21.980 15.297 24.095 1.00 88.69 917 ASP A N 1
ATOM 7358 C CA . ASP A 1 917 ? 22.691 14.201 23.410 1.00 88.69 917 ASP A CA 1
ATOM 7359 C C . ASP A 1 917 ? 22.199 14.056 21.954 1.00 88.69 917 ASP A C 1
ATOM 7361 O O . ASP A 1 917 ? 22.994 13.946 21.019 1.00 88.69 917 ASP A O 1
ATOM 7365 N N . VAL A 1 918 ? 20.874 14.122 21.756 1.00 89.50 918 VAL A N 1
ATOM 7366 C CA . VAL A 1 918 ? 20.220 14.092 20.431 1.00 89.50 918 VAL A CA 1
ATOM 7367 C C . VAL A 1 918 ? 20.660 15.285 19.576 1.00 89.50 918 VAL A C 1
ATOM 7369 O O . VAL A 1 918 ? 20.897 15.149 18.374 1.00 89.50 918 VAL A O 1
ATOM 7372 N N . LYS A 1 919 ? 20.791 16.463 20.198 1.00 90.19 919 LYS A N 1
ATOM 7373 C CA . LYS A 1 919 ? 21.211 17.700 19.534 1.00 90.19 919 LYS A CA 1
ATOM 7374 C C . LYS A 1 919 ? 22.692 17.689 19.138 1.00 90.19 919 LYS A C 1
ATOM 7376 O O . LYS A 1 919 ? 23.005 18.146 18.040 1.00 90.19 919 LYS A O 1
ATOM 7381 N N . GLU A 1 920 ? 23.582 17.183 19.994 1.00 90.94 920 GLU A N 1
ATOM 7382 C CA . GLU A 1 920 ? 25.013 17.029 19.681 1.00 90.94 920 GLU A CA 1
ATOM 7383 C C . GLU A 1 920 ? 25.204 16.022 18.534 1.00 90.94 920 GLU A C 1
ATOM 7385 O O . GLU A 1 920 ? 25.869 16.338 17.550 1.00 90.94 920 GLU A O 1
ATOM 7390 N N . TYR A 1 921 ? 24.519 14.873 18.589 1.00 93.00 921 TYR A N 1
ATOM 7391 C CA . TYR A 1 921 ? 24.575 13.853 17.538 1.00 93.00 921 TYR A CA 1
ATOM 7392 C C . TYR A 1 921 ? 24.183 14.389 16.149 1.00 93.00 921 TYR A C 1
ATOM 7394 O O . TYR A 1 921 ? 24.931 14.238 15.182 1.00 93.00 921 TYR A O 1
ATOM 7402 N N . LEU A 1 922 ? 23.033 15.060 16.045 1.00 92.25 922 LEU A N 1
ATOM 7403 C CA . LEU A 1 922 ? 22.542 15.581 14.767 1.00 92.25 922 LEU A CA 1
ATOM 7404 C C . LEU A 1 922 ? 23.399 16.720 14.199 1.00 92.25 922 LEU A C 1
ATOM 7406 O O . LEU A 1 922 ? 23.524 16.840 12.980 1.00 92.25 922 LEU A O 1
ATOM 7410 N N . HIS A 1 923 ? 24.002 17.547 15.055 1.00 92.31 923 HIS A N 1
ATOM 7411 C CA . HIS A 1 923 ? 24.925 18.598 14.623 1.00 92.31 923 HIS A CA 1
ATOM 7412 C C . HIS A 1 923 ? 26.175 18.016 13.933 1.00 92.31 923 HIS A C 1
ATOM 7414 O O . HIS A 1 923 ? 26.631 18.552 12.918 1.00 92.31 923 HIS A O 1
ATOM 7420 N N . ASP A 1 924 ? 26.712 16.908 14.442 1.00 91.50 924 ASP A N 1
ATOM 7421 C CA . ASP A 1 924 ? 27.916 16.274 13.893 1.00 91.50 924 ASP A CA 1
ATOM 7422 C C . ASP A 1 924 ? 27.640 15.534 12.566 1.00 91.50 924 ASP A C 1
ATOM 7424 O O . ASP A 1 924 ? 28.439 15.632 11.627 1.00 91.50 924 ASP A O 1
ATOM 7428 N N . GLU A 1 925 ? 26.474 14.892 12.419 1.00 93.56 925 GLU A N 1
ATOM 7429 C CA . GLU A 1 925 ? 26.025 14.338 11.127 1.00 93.56 925 GLU A CA 1
ATOM 7430 C C . GLU A 1 925 ? 25.863 15.456 10.076 1.00 93.56 925 GLU A C 1
ATOM 7432 O O . GLU A 1 925 ? 26.403 15.355 8.974 1.00 93.56 925 GLU A O 1
ATOM 7437 N N . ILE A 1 926 ? 25.213 16.577 10.428 1.00 92.56 926 ILE A N 1
ATOM 7438 C CA . ILE A 1 926 ? 25.089 17.758 9.548 1.00 92.56 926 ILE A CA 1
ATOM 7439 C C . ILE A 1 926 ? 26.470 18.302 9.145 1.00 92.56 926 ILE A C 1
ATOM 7441 O O . ILE A 1 926 ? 26.683 18.635 7.977 1.00 92.56 926 ILE A O 1
ATOM 7445 N N . THR A 1 927 ? 27.412 18.374 10.090 1.00 91.31 927 THR A N 1
ATOM 7446 C CA . THR A 1 927 ? 28.777 18.871 9.846 1.00 91.31 927 THR A CA 1
ATOM 7447 C C . THR A 1 927 ? 29.517 17.995 8.831 1.00 91.31 927 THR A C 1
ATOM 7449 O O . THR A 1 927 ? 30.195 18.523 7.953 1.00 91.31 927 THR A O 1
ATOM 7452 N N . THR A 1 928 ? 29.327 16.672 8.880 1.00 91.69 928 THR A N 1
ATOM 7453 C CA . THR A 1 928 ? 29.974 15.717 7.956 1.00 91.69 928 THR A CA 1
ATOM 7454 C C . THR A 1 928 ? 29.596 15.981 6.489 1.00 91.69 928 THR A C 1
ATOM 7456 O O . THR A 1 928 ? 30.457 15.933 5.608 1.00 91.69 928 THR A O 1
ATOM 7459 N N . PHE A 1 929 ? 28.336 16.351 6.215 1.00 90.62 929 PHE A N 1
ATOM 7460 C CA . PHE A 1 929 ? 27.912 16.804 4.882 1.00 90.62 929 PHE A CA 1
ATOM 7461 C C . PHE A 1 929 ? 28.496 18.180 4.516 1.00 90.62 929 PHE A C 1
ATOM 7463 O O . PHE A 1 929 ? 28.859 18.396 3.363 1.00 90.62 929 PHE A O 1
ATOM 7470 N N . GLU A 1 930 ? 28.587 19.127 5.457 1.00 88.31 930 GLU A N 1
ATOM 7471 C CA . GLU A 1 930 ? 29.121 20.470 5.161 1.00 88.31 930 GLU A CA 1
ATOM 7472 C C . GLU A 1 930 ? 30.639 20.492 4.914 1.00 88.31 930 GLU A C 1
ATOM 7474 O O . GLU A 1 930 ? 31.111 21.336 4.146 1.00 88.31 930 GLU A O 1
ATOM 7479 N N . GLU A 1 931 ? 31.400 19.568 5.509 1.00 90.69 931 GLU A N 1
ATOM 7480 C CA . GLU A 1 931 ? 32.823 19.362 5.195 1.00 90.69 931 GLU A CA 1
ATOM 7481 C C . GLU A 1 931 ? 33.025 18.521 3.916 1.00 90.69 931 GLU A C 1
ATOM 7483 O O . GLU A 1 931 ? 34.020 18.714 3.213 1.00 90.69 931 GLU A O 1
ATOM 7488 N N . GLY A 1 932 ? 32.041 17.690 3.547 1.00 86.38 932 GLY A N 1
ATOM 7489 C CA . GLY A 1 932 ? 32.037 16.881 2.322 1.00 86.38 932 GLY A CA 1
ATOM 7490 C C . GLY A 1 932 ? 32.733 15.523 2.453 1.00 86.38 932 GLY A C 1
ATOM 7491 O O . GLY A 1 932 ? 33.124 14.950 1.438 1.00 86.38 932 GLY A O 1
ATOM 7492 N N . ASP A 1 933 ? 32.882 15.032 3.687 1.00 88.75 933 ASP A N 1
ATOM 7493 C CA . ASP A 1 933 ? 33.556 13.776 4.056 1.00 88.75 933 ASP A CA 1
ATOM 7494 C C . ASP A 1 933 ? 32.560 12.600 4.253 1.00 88.75 933 ASP A C 1
ATOM 7496 O O . ASP A 1 933 ? 32.901 11.579 4.852 1.00 88.75 933 ASP A O 1
ATOM 7500 N N . ALA A 1 934 ? 31.311 12.734 3.786 1.00 89.62 934 ALA A N 1
ATOM 7501 C CA . ALA A 1 934 ? 30.289 11.688 3.885 1.00 89.62 934 ALA A CA 1
ATOM 7502 C C . ALA A 1 934 ? 30.486 10.571 2.837 1.00 89.62 934 ALA A C 1
ATOM 7504 O O . ALA A 1 934 ? 30.945 10.816 1.722 1.00 89.62 934 ALA A O 1
ATOM 7505 N N . ASP A 1 935 ? 30.112 9.340 3.189 1.00 92.62 935 ASP A N 1
ATOM 7506 C CA . ASP A 1 935 ? 30.263 8.167 2.320 1.00 92.62 935 ASP A CA 1
ATOM 7507 C C . ASP A 1 935 ? 29.201 8.154 1.202 1.00 92.62 935 ASP A C 1
ATOM 7509 O O . ASP A 1 935 ? 28.007 8.336 1.461 1.00 92.62 935 ASP A O 1
ATOM 7513 N N . LEU A 1 936 ? 29.631 7.931 -0.045 1.00 92.38 936 LEU A N 1
ATOM 7514 C CA . LEU A 1 936 ? 28.749 7.874 -1.213 1.00 92.38 936 LEU A CA 1
ATOM 7515 C C . LEU A 1 936 ? 27.712 6.755 -1.092 1.00 92.38 936 LEU A C 1
ATOM 7517 O O . LEU A 1 936 ? 26.568 6.950 -1.504 1.00 92.38 936 LEU A O 1
ATOM 7521 N N . GLU A 1 937 ? 28.071 5.612 -0.506 1.00 88.56 937 GLU A N 1
ATOM 7522 C CA . GLU A 1 937 ? 27.162 4.468 -0.386 1.00 88.56 937 GLU A CA 1
ATOM 7523 C C . GLU A 1 937 ? 26.059 4.684 0.648 1.00 88.56 937 GLU A C 1
ATOM 7525 O O . GLU A 1 937 ? 24.985 4.093 0.510 1.00 88.56 937 GLU A O 1
ATOM 7530 N N . GLU A 1 938 ? 26.322 5.553 1.628 1.00 90.69 938 GLU A N 1
ATOM 7531 C CA . GLU A 1 938 ? 25.397 5.997 2.669 1.00 90.69 938 GLU A CA 1
ATOM 7532 C C . GLU A 1 938 ? 24.479 7.130 2.194 1.00 90.69 938 GLU A C 1
ATOM 7534 O O . GLU A 1 938 ? 23.289 7.124 2.512 1.00 90.69 938 GLU A O 1
ATOM 7539 N N . VAL A 1 939 ? 25.000 8.111 1.441 1.00 93.94 939 VAL A N 1
ATOM 7540 C CA . VAL A 1 939 ? 24.190 9.247 0.949 1.00 93.94 939 VAL A CA 1
ATOM 7541 C C . VAL A 1 939 ? 23.467 8.965 -0.368 1.00 93.94 939 VAL A C 1
ATOM 7543 O O . VAL A 1 939 ? 22.519 9.676 -0.704 1.00 93.94 939 VAL A O 1
ATOM 7546 N N . GLY A 1 940 ? 23.915 7.966 -1.132 1.00 94.12 940 GLY A N 1
ATOM 7547 C CA . GLY A 1 940 ? 23.349 7.600 -2.424 1.00 94.12 940 GLY A CA 1
ATOM 7548 C C . GLY A 1 940 ? 21.889 7.174 -2.293 1.00 94.12 940 GLY A C 1
ATOM 7549 O O . GLY A 1 940 ? 21.576 6.196 -1.618 1.00 94.12 940 GLY A O 1
ATOM 7550 N N . ILE A 1 941 ? 20.985 7.907 -2.944 1.00 94.50 941 ILE A N 1
ATOM 7551 C CA . ILE A 1 941 ? 19.542 7.701 -2.775 1.00 94.50 941 ILE A CA 1
ATOM 7552 C C . ILE A 1 941 ? 19.094 6.565 -3.713 1.00 94.50 941 ILE A C 1
ATOM 7554 O O . ILE A 1 941 ? 19.264 6.711 -4.926 1.00 94.50 941 ILE A O 1
ATOM 7558 N N . PRO A 1 942 ? 18.538 5.441 -3.231 1.00 88.44 942 PRO A N 1
ATOM 7559 C CA . PRO A 1 942 ? 18.099 4.355 -4.106 1.00 88.44 942 PRO A CA 1
ATOM 7560 C C . PRO A 1 942 ? 16.882 4.755 -4.961 1.00 88.44 942 PRO A C 1
ATOM 7562 O O . PRO A 1 942 ? 16.166 5.715 -4.666 1.00 88.44 942 PRO A O 1
ATOM 7565 N N . GLY A 1 943 ? 16.633 4.038 -6.060 1.00 84.50 943 GLY A N 1
ATOM 7566 C CA . GLY A 1 943 ? 15.438 4.249 -6.886 1.00 84.50 943 GLY A CA 1
ATOM 7567 C C . GLY A 1 943 ? 15.229 3.175 -7.954 1.00 84.50 943 GLY A C 1
ATOM 7568 O O . GLY A 1 943 ? 16.159 2.815 -8.676 1.00 84.50 943 GLY A O 1
ATOM 7569 N N . GLY A 1 944 ? 14.007 2.650 -8.051 1.00 80.69 944 GLY A N 1
ATOM 7570 C CA . GLY A 1 944 ? 13.668 1.550 -8.956 1.00 80.69 944 GLY A CA 1
ATOM 7571 C C . GLY A 1 944 ? 13.504 1.971 -10.419 1.00 80.69 944 GLY A C 1
ATOM 7572 O O . GLY A 1 944 ? 13.023 3.060 -10.724 1.00 80.69 944 GLY A O 1
ATOM 7573 N N . ILE A 1 945 ? 13.866 1.068 -11.329 1.00 78.69 945 ILE A N 1
ATOM 7574 C CA . ILE A 1 945 ? 13.652 1.178 -12.776 1.00 78.69 945 ILE A CA 1
ATOM 7575 C C . ILE A 1 945 ? 12.522 0.203 -13.168 1.00 78.69 945 ILE A C 1
ATOM 7577 O O . ILE A 1 945 ? 12.772 -0.926 -13.581 1.00 78.69 945 ILE A O 1
ATOM 7581 N N . GLY A 1 946 ? 11.259 0.594 -12.966 1.00 65.62 946 GLY A N 1
ATOM 7582 C CA . GLY A 1 946 ? 10.080 -0.261 -13.216 1.00 65.62 946 GLY A CA 1
ATOM 7583 C C . GLY A 1 946 ? 9.736 -0.510 -14.697 1.00 65.62 946 GLY A C 1
ATOM 7584 O O . GLY A 1 946 ? 9.139 -1.536 -15.036 1.00 65.62 946 GLY A O 1
ATOM 7585 N N . LYS A 1 947 ? 10.156 0.388 -15.599 1.00 70.75 947 LYS A N 1
ATOM 7586 C CA . LYS A 1 947 ? 9.962 0.300 -17.062 1.00 70.75 947 LYS A CA 1
ATOM 7587 C C . LYS A 1 947 ? 11.328 0.125 -17.749 1.00 70.75 947 LYS A C 1
ATOM 7589 O O . LYS A 1 947 ? 12.372 0.271 -17.115 1.00 70.75 947 LYS A O 1
ATOM 7594 N N . ARG A 1 948 ? 11.372 -0.227 -19.041 1.00 73.50 948 ARG A N 1
ATOM 7595 C CA . ARG A 1 948 ? 12.649 -0.201 -19.792 1.00 73.50 948 ARG A CA 1
ATOM 7596 C C . ARG A 1 948 ? 13.152 1.244 -19.880 1.00 73.50 948 ARG A C 1
ATOM 7598 O O . ARG A 1 948 ? 12.337 2.152 -20.003 1.00 73.50 948 ARG A O 1
ATOM 7605 N N . LEU A 1 949 ? 14.469 1.472 -19.896 1.00 80.44 949 LEU A N 1
ATOM 7606 C CA . LEU A 1 949 ? 15.028 2.833 -19.991 1.00 80.44 949 LEU A CA 1
ATOM 7607 C C . LEU A 1 949 ? 14.571 3.591 -21.258 1.00 80.44 949 LEU A C 1
ATOM 7609 O O . LEU A 1 949 ? 14.486 4.813 -21.240 1.00 80.44 949 LEU A O 1
ATOM 7613 N N . ASP A 1 950 ? 14.250 2.896 -22.350 1.00 79.50 950 ASP A N 1
ATOM 7614 C CA . ASP A 1 950 ? 13.712 3.478 -23.590 1.00 79.50 950 ASP A CA 1
ATOM 7615 C C . ASP A 1 950 ? 12.176 3.640 -23.608 1.00 79.50 950 ASP A C 1
ATOM 7617 O O . ASP A 1 950 ? 11.633 4.115 -24.602 1.00 79.50 950 ASP A O 1
ATOM 7621 N N . ALA A 1 951 ? 11.488 3.287 -22.515 1.00 74.69 951 ALA A N 1
ATOM 7622 C CA . ALA A 1 951 ? 10.030 3.318 -22.359 1.00 74.69 951 ALA A CA 1
ATOM 7623 C C . ALA A 1 951 ? 9.551 4.274 -21.239 1.00 74.69 951 ALA A C 1
ATOM 7625 O O . ALA A 1 951 ? 8.483 4.071 -20.667 1.00 74.69 951 ALA A O 1
ATOM 7626 N N . TYR A 1 952 ? 10.350 5.294 -20.911 1.00 76.81 952 TYR A N 1
ATOM 7627 C CA . TYR A 1 952 ? 9.955 6.410 -20.045 1.00 76.81 952 TYR A CA 1
ATOM 7628 C C . TYR A 1 952 ? 9.650 7.651 -20.894 1.00 76.81 952 TYR A C 1
ATOM 7630 O O . TYR A 1 952 ? 10.515 8.109 -21.641 1.00 76.81 952 TYR A O 1
ATOM 7638 N N . ASP A 1 953 ? 8.457 8.229 -20.742 1.00 75.50 953 ASP A N 1
ATOM 7639 C CA . ASP A 1 953 ? 8.049 9.459 -21.444 1.00 75.50 953 ASP A CA 1
ATOM 7640 C C . ASP A 1 953 ? 8.794 10.714 -20.958 1.00 75.50 953 ASP A C 1
ATOM 7642 O O . ASP A 1 953 ? 8.888 11.717 -21.668 1.00 75.50 953 ASP A O 1
ATOM 7646 N N . THR A 1 954 ? 9.349 10.678 -19.745 1.00 83.25 954 THR A N 1
ATOM 7647 C CA . THR A 1 954 ? 10.277 11.687 -19.225 1.00 83.25 954 THR A CA 1
ATOM 7648 C C . THR A 1 954 ? 11.251 11.042 -18.248 1.00 83.25 954 THR A C 1
ATOM 7650 O O . THR A 1 954 ? 10.856 10.353 -17.309 1.00 83.25 954 THR A O 1
ATOM 7653 N N . ASP A 1 955 ? 12.543 11.294 -18.452 1.00 86.06 955 ASP A N 1
ATOM 7654 C CA . ASP A 1 955 ? 13.588 10.732 -17.605 1.00 86.06 955 ASP A CA 1
ATOM 7655 C C . ASP A 1 955 ? 13.667 11.474 -16.269 1.00 86.06 955 ASP A C 1
ATOM 7657 O O . ASP A 1 955 ? 14.142 12.613 -16.192 1.00 86.06 955 ASP A O 1
ATOM 7661 N N . THR A 1 956 ? 13.247 10.802 -15.196 1.00 91.00 956 THR A N 1
ATOM 7662 C CA . THR A 1 956 ? 13.500 11.246 -13.818 1.00 91.00 956 THR A CA 1
ATOM 7663 C C . THR A 1 956 ? 15.008 11.315 -13.543 1.00 91.00 956 THR A C 1
ATOM 7665 O O . THR A 1 956 ? 15.814 10.755 -14.287 1.00 91.00 956 THR A O 1
ATOM 7668 N N . ALA A 1 957 ? 15.423 11.952 -12.443 1.00 91.25 957 ALA A N 1
ATOM 7669 C CA . ALA A 1 957 ? 16.839 11.988 -12.055 1.00 91.25 957 ALA A CA 1
ATOM 7670 C C . ALA A 1 957 ? 17.459 10.576 -11.924 1.00 91.25 957 ALA A C 1
ATOM 7672 O O . ALA A 1 957 ? 18.629 10.381 -12.242 1.00 91.25 957 ALA A O 1
ATOM 7673 N N . GLN A 1 958 ? 16.657 9.579 -11.533 1.00 92.50 958 GLN A N 1
ATOM 7674 C CA . GLN A 1 958 ? 17.066 8.176 -11.488 1.00 92.50 958 GLN A CA 1
ATOM 7675 C C . GLN A 1 958 ? 17.279 7.591 -12.895 1.00 92.50 958 GLN A C 1
ATOM 7677 O O . GLN A 1 958 ? 18.301 6.965 -13.161 1.00 92.50 958 GLN A O 1
ATOM 7682 N N . VAL A 1 959 ? 16.341 7.821 -13.821 1.00 93.19 959 VAL A N 1
ATOM 7683 C CA . VAL A 1 959 ? 16.416 7.283 -15.192 1.00 93.19 959 VAL A CA 1
ATOM 7684 C C . VAL A 1 959 ? 17.523 7.973 -16.000 1.00 93.19 959 VAL A C 1
ATOM 7686 O O . VAL A 1 959 ? 18.265 7.289 -16.706 1.00 93.19 959 VAL A O 1
ATOM 7689 N N . ARG A 1 960 ? 17.708 9.296 -15.846 1.00 94.62 960 ARG A N 1
ATOM 7690 C CA . ARG A 1 960 ? 18.858 10.029 -16.411 1.00 94.62 960 ARG A CA 1
ATOM 7691 C C . ARG A 1 960 ? 20.173 9.482 -15.873 1.00 94.62 960 ARG A C 1
ATOM 7693 O O . ARG A 1 960 ? 21.025 9.083 -16.660 1.00 94.62 960 ARG A O 1
ATOM 7700 N N . GLY A 1 961 ? 20.308 9.400 -14.547 1.00 94.94 961 GLY A N 1
ATOM 7701 C CA . GLY A 1 961 ? 21.509 8.881 -13.898 1.00 94.94 961 GLY A CA 1
ATOM 7702 C C . GLY A 1 961 ? 21.868 7.475 -14.380 1.00 94.94 961 GLY A C 1
ATOM 7703 O O . GLY A 1 961 ? 23.030 7.229 -14.692 1.00 94.94 961 GLY A O 1
ATOM 7704 N N . ALA A 1 962 ? 20.880 6.585 -14.520 1.00 93.31 962 ALA A N 1
ATOM 7705 C CA . ALA A 1 962 ? 21.066 5.225 -15.028 1.00 93.31 962 ALA A CA 1
ATOM 7706 C C . ALA A 1 962 ? 21.493 5.197 -16.507 1.00 93.31 962 ALA A C 1
ATOM 7708 O O . ALA A 1 962 ? 22.431 4.488 -16.868 1.00 93.31 962 ALA A O 1
ATOM 7709 N N . LYS A 1 963 ? 20.865 6.012 -17.366 1.00 93.75 963 LYS A N 1
ATOM 7710 C CA . LYS A 1 963 ? 21.254 6.169 -18.780 1.00 93.75 963 LYS A CA 1
ATOM 7711 C C . LYS A 1 963 ? 22.683 6.695 -18.930 1.00 93.75 963 LYS A C 1
ATOM 7713 O O . LYS A 1 963 ? 23.443 6.180 -19.749 1.00 93.75 963 LYS A O 1
ATOM 7718 N N . TYR A 1 964 ? 23.055 7.702 -18.141 1.00 95.25 964 TYR A N 1
ATOM 7719 C CA . TYR A 1 964 ? 24.404 8.262 -18.134 1.00 95.25 964 TYR A CA 1
ATOM 7720 C C . TYR A 1 964 ? 25.433 7.250 -17.615 1.00 95.25 964 TYR A C 1
ATOM 7722 O O . TYR A 1 964 ? 26.484 7.095 -18.230 1.00 95.25 964 TYR A O 1
ATOM 7730 N N . ALA A 1 965 ? 25.126 6.517 -16.544 1.00 93.12 965 ALA A N 1
ATOM 7731 C CA . ALA A 1 965 ? 26.004 5.485 -15.999 1.00 93.12 965 ALA A CA 1
ATOM 7732 C C . ALA A 1 965 ? 26.267 4.362 -17.014 1.00 93.12 965 ALA A C 1
ATOM 7734 O O . ALA A 1 965 ? 27.426 4.063 -17.305 1.00 93.12 965 ALA A O 1
ATOM 7735 N N . ASN A 1 966 ? 25.218 3.839 -17.662 1.00 89.12 966 ASN A N 1
ATOM 7736 C CA . ASN A 1 966 ? 25.373 2.776 -18.659 1.00 89.12 966 ASN A CA 1
ATOM 7737 C C . ASN A 1 966 ? 26.238 3.219 -19.852 1.00 89.12 966 ASN A C 1
ATOM 7739 O O . ASN A 1 966 ? 26.997 2.427 -20.402 1.00 89.12 966 ASN A O 1
ATOM 7743 N N . LEU A 1 967 ? 26.150 4.493 -20.251 1.00 89.69 967 LEU A N 1
ATOM 7744 C CA . LEU A 1 967 ? 26.953 5.041 -21.346 1.00 89.69 967 LEU A CA 1
ATOM 7745 C C . LEU A 1 967 ? 28.414 5.322 -20.949 1.00 89.69 967 LEU A C 1
ATOM 7747 O O . LEU A 1 967 ? 29.302 5.224 -21.794 1.00 89.69 967 LEU A O 1
ATOM 7751 N N . LEU A 1 968 ? 28.658 5.756 -19.709 1.00 89.12 968 LEU A N 1
ATOM 7752 C CA . LEU A 1 968 ? 29.909 6.427 -19.322 1.00 89.12 968 LEU A CA 1
ATOM 7753 C C . LEU A 1 968 ? 30.762 5.654 -18.318 1.00 89.12 968 LEU A C 1
ATOM 7755 O O . LEU A 1 968 ? 31.978 5.843 -18.301 1.00 89.12 968 LEU A O 1
ATOM 7759 N N . LEU A 1 969 ? 30.126 4.831 -17.488 1.00 86.75 969 LEU A N 1
ATOM 7760 C CA . LEU A 1 969 ? 30.753 3.989 -16.467 1.00 86.75 969 LEU A CA 1
ATOM 7761 C C . LEU A 1 969 ? 30.733 2.504 -16.876 1.00 86.75 969 LEU A C 1
ATOM 7763 O O . LEU A 1 969 ? 31.536 1.727 -16.375 1.00 86.75 969 LEU A O 1
ATOM 7767 N N . GLY A 1 970 ? 29.869 2.127 -17.828 1.00 77.19 970 GLY A N 1
ATOM 7768 C CA . GLY A 1 970 ? 29.740 0.754 -18.332 1.00 77.19 970 GLY A CA 1
ATOM 7769 C C . GLY A 1 970 ? 28.766 -0.121 -17.537 1.00 77.19 970 GLY A C 1
ATOM 7770 O O . GLY A 1 970 ? 28.784 -1.338 -17.687 1.00 77.19 970 GLY A O 1
ATOM 7771 N N . THR A 1 971 ? 27.918 0.480 -16.697 1.00 82.94 971 THR A N 1
ATOM 7772 C CA . THR A 1 971 ? 26.901 -0.233 -15.909 1.00 82.94 971 THR A CA 1
ATOM 7773 C C . THR A 1 971 ? 25.798 -0.832 -16.791 1.00 82.94 971 THR A C 1
ATOM 7775 O O . THR A 1 971 ? 25.565 -0.388 -17.916 1.00 82.94 971 THR A O 1
ATOM 7778 N N . ASN A 1 972 ? 25.051 -1.805 -16.260 1.00 78.88 972 ASN A N 1
ATOM 7779 C CA . ASN A 1 972 ? 23.916 -2.426 -16.952 1.00 78.88 972 ASN A CA 1
ATOM 7780 C C . ASN A 1 972 ? 22.600 -2.264 -16.166 1.00 78.88 972 ASN A C 1
ATOM 7782 O O . ASN A 1 972 ? 21.968 -3.233 -15.735 1.00 78.88 972 ASN A O 1
ATOM 7786 N N . PHE A 1 973 ? 22.190 -1.014 -15.937 1.00 82.25 973 PHE A N 1
ATOM 7787 C CA . PHE A 1 973 ? 20.888 -0.709 -15.346 1.00 82.25 973 PHE A CA 1
ATOM 7788 C C . PHE A 1 973 ? 19.771 -0.875 -16.382 1.00 82.25 973 PHE A C 1
ATOM 7790 O O . PHE A 1 973 ? 19.811 -0.291 -17.464 1.00 82.25 973 PHE A O 1
ATOM 7797 N N . GLN A 1 974 ? 18.749 -1.649 -16.033 1.00 77.69 974 GLN A N 1
ATOM 7798 C CA . GLN A 1 974 ? 17.598 -1.976 -16.880 1.00 77.69 974 GLN A CA 1
ATOM 7799 C C . GLN A 1 974 ? 16.325 -2.167 -16.037 1.00 77.69 974 GLN A C 1
ATOM 7801 O O . GLN A 1 974 ? 16.349 -1.919 -14.829 1.00 77.69 974 GLN A O 1
ATOM 7806 N N . ARG A 1 975 ? 15.215 -2.621 -16.643 1.00 71.75 975 ARG A N 1
ATOM 7807 C CA . ARG A 1 975 ? 13.975 -2.936 -15.907 1.00 71.75 975 ARG A CA 1
ATOM 7808 C C . ARG A 1 975 ? 14.282 -3.874 -14.725 1.00 71.75 975 ARG A C 1
ATOM 7810 O O . ARG A 1 975 ? 15.009 -4.846 -14.894 1.00 71.75 975 ARG A O 1
ATOM 7817 N N . GLY A 1 976 ? 13.770 -3.554 -13.538 1.00 57.25 976 GLY A N 1
ATOM 7818 C CA . GLY A 1 976 ? 14.033 -4.282 -12.288 1.00 57.25 976 GLY A CA 1
ATOM 7819 C C . GLY A 1 976 ? 15.336 -3.903 -11.563 1.00 57.25 976 GLY A C 1
ATOM 7820 O O . GLY A 1 976 ? 15.591 -4.410 -10.475 1.00 57.25 976 GLY A O 1
ATOM 7821 N N . SER A 1 977 ? 16.161 -3.005 -12.114 1.00 71.56 977 SER A N 1
ATOM 7822 C CA . SER A 1 977 ? 17.352 -2.486 -11.416 1.00 71.56 977 SER A CA 1
ATOM 7823 C C . SER A 1 977 ? 16.978 -1.401 -10.403 1.00 71.56 977 SER A C 1
ATOM 7825 O O . SER A 1 977 ? 15.995 -0.685 -10.600 1.00 71.56 977 SER A O 1
ATOM 7827 N N . LYS A 1 978 ? 17.785 -1.231 -9.347 1.00 80.19 978 LYS A N 1
ATOM 7828 C CA . LYS A 1 978 ? 17.572 -0.193 -8.322 1.00 80.19 978 LYS A CA 1
ATOM 7829 C C . LYS A 1 978 ? 18.868 0.558 -7.944 1.00 80.19 978 LYS A C 1
ATOM 7831 O O . LYS A 1 978 ? 19.323 0.434 -6.810 1.00 80.19 978 LYS A O 1
ATOM 7836 N N . PRO A 1 979 ? 19.487 1.310 -8.878 1.00 88.69 979 PRO A N 1
ATOM 7837 C CA . PRO A 1 979 ? 20.718 2.050 -8.594 1.00 88.69 979 PRO A CA 1
ATOM 7838 C C . PRO A 1 979 ? 20.588 3.050 -7.434 1.00 88.69 979 PRO A C 1
ATOM 7840 O O . PRO A 1 979 ? 19.491 3.499 -7.089 1.00 88.69 979 PRO A O 1
ATOM 7843 N N . LYS A 1 980 ? 21.726 3.492 -6.897 1.00 93.62 980 LYS A N 1
ATOM 7844 C CA . LYS A 1 980 ? 21.834 4.674 -6.031 1.00 93.62 980 LYS A CA 1
ATOM 7845 C C . LYS A 1 980 ? 22.105 5.908 -6.907 1.00 93.62 980 LYS A C 1
ATOM 7847 O O . LYS A 1 980 ? 22.896 5.821 -7.842 1.00 93.62 980 LYS A O 1
ATOM 7852 N N . ARG A 1 981 ? 21.473 7.061 -6.646 1.00 95.69 981 ARG A N 1
ATOM 7853 C CA . ARG A 1 981 ? 21.751 8.340 -7.345 1.00 95.69 981 ARG A CA 1
ATOM 7854 C C . ARG A 1 981 ? 22.503 9.338 -6.467 1.00 95.69 981 ARG A C 1
ATOM 7856 O O . ARG A 1 981 ? 22.209 9.473 -5.278 1.00 95.69 981 ARG A O 1
ATOM 7863 N N . LEU A 1 982 ? 23.412 10.087 -7.089 1.00 96.62 982 LEU A N 1
ATOM 7864 C CA . LEU A 1 982 ? 24.113 11.237 -6.510 1.00 96.62 982 LEU A CA 1
ATOM 7865 C C . LEU A 1 982 ? 23.828 12.478 -7.348 1.00 96.62 982 LEU A C 1
ATOM 7867 O O . LEU A 1 982 ? 23.927 12.432 -8.576 1.00 96.62 982 LEU A O 1
ATOM 7871 N N . TYR A 1 983 ? 23.530 13.602 -6.696 1.00 96.88 983 TYR A N 1
ATOM 7872 C CA . TYR A 1 983 ? 23.473 14.888 -7.384 1.00 96.88 983 TYR A CA 1
ATOM 7873 C C . TYR A 1 983 ? 24.874 15.457 -7.576 1.00 96.88 983 TYR A C 1
ATOM 7875 O O . TYR A 1 983 ? 25.657 15.568 -6.628 1.00 96.88 983 TYR A O 1
ATOM 7883 N N . LEU A 1 984 ? 25.166 15.847 -8.812 1.00 96.38 984 LEU A N 1
ATOM 7884 C CA . LEU A 1 984 ? 26.439 16.428 -9.196 1.00 96.38 984 LEU A CA 1
ATOM 7885 C C . LEU A 1 984 ? 26.340 17.954 -9.228 1.00 96.38 984 LEU A C 1
ATOM 7887 O O . LEU A 1 984 ? 25.351 18.542 -9.659 1.00 96.38 984 LEU A O 1
ATOM 7891 N N . LYS A 1 985 ? 27.411 18.590 -8.763 1.00 94.56 985 LYS A N 1
ATOM 7892 C CA . LYS A 1 985 ? 27.623 20.040 -8.750 1.00 94.56 985 LYS A CA 1
ATOM 7893 C C . LYS A 1 985 ? 28.488 20.499 -9.923 1.00 94.56 985 LYS A C 1
ATOM 7895 O O . LYS A 1 985 ? 28.382 21.649 -10.347 1.00 94.56 985 LYS A O 1
ATOM 7900 N N . LYS A 1 986 ? 29.359 19.615 -10.428 1.00 93.38 986 LYS A N 1
ATOM 7901 C CA . LYS A 1 986 ? 30.000 19.665 -11.758 1.00 93.38 986 LYS A CA 1
ATOM 7902 C C . LYS A 1 986 ? 30.811 18.390 -12.028 1.00 93.38 986 LYS A C 1
ATOM 7904 O O . LYS A 1 986 ? 31.209 17.694 -11.099 1.00 93.38 986 LYS A O 1
ATOM 7909 N N . VAL A 1 987 ? 31.190 18.188 -13.289 1.00 95.50 987 VAL A N 1
ATOM 7910 C CA . VAL A 1 987 ? 32.216 17.217 -13.711 1.00 95.50 987 VAL A CA 1
ATOM 7911 C C . VAL A 1 987 ? 33.473 17.950 -14.190 1.00 95.50 987 VAL A C 1
ATOM 7913 O O . VAL A 1 987 ? 33.395 18.956 -14.904 1.00 95.50 987 VAL A O 1
ATOM 7916 N N . HIS A 1 988 ? 34.645 17.468 -13.778 1.00 94.81 988 HIS A N 1
ATOM 7917 C CA . HIS A 1 988 ? 35.937 18.098 -14.044 1.00 94.81 988 HIS A CA 1
ATOM 7918 C C . HIS A 1 988 ? 36.408 17.940 -15.508 1.00 94.81 988 HIS A C 1
ATOM 7920 O O . HIS A 1 988 ? 36.143 16.917 -16.144 1.00 94.81 988 HIS A O 1
ATOM 7926 N N . PRO A 1 989 ? 37.143 18.927 -16.072 1.00 92.88 989 PRO A N 1
ATOM 7927 C CA . PRO A 1 989 ? 37.594 18.905 -17.470 1.00 92.88 989 PRO A CA 1
ATOM 7928 C C . PRO A 1 989 ? 38.446 17.697 -17.876 1.00 92.88 989 PRO A C 1
ATOM 7930 O O . PRO A 1 989 ? 38.525 17.371 -19.062 1.00 92.88 989 PRO A O 1
ATOM 7933 N N . GLU A 1 990 ? 39.124 17.067 -16.923 1.00 93.56 990 GLU A N 1
ATOM 7934 C CA . GLU A 1 990 ? 39.933 15.863 -17.095 1.00 93.56 990 GLU A CA 1
ATOM 7935 C C . GLU A 1 990 ? 39.095 14.664 -17.584 1.00 93.56 990 GLU A C 1
ATOM 7937 O O . GLU A 1 990 ? 39.503 13.994 -18.535 1.00 93.56 990 GLU A O 1
ATOM 7942 N N . PHE A 1 991 ? 37.887 14.463 -17.040 1.00 93.50 991 PHE A N 1
ATOM 7943 C CA . PHE A 1 991 ? 36.979 13.375 -17.429 1.00 93.50 991 PHE A CA 1
ATOM 7944 C C . PHE A 1 991 ? 36.596 13.451 -18.911 1.00 93.50 991 PHE A C 1
ATOM 7946 O O . PHE A 1 991 ? 36.786 12.500 -19.668 1.00 93.50 991 PHE A O 1
ATOM 7953 N N . TRP A 1 992 ? 36.143 14.624 -19.366 1.00 92.94 992 TRP A N 1
ATOM 7954 C CA . TRP A 1 992 ? 35.765 14.843 -20.765 1.00 92.94 992 TRP A CA 1
ATOM 7955 C C . TRP A 1 992 ? 36.923 14.581 -21.737 1.00 92.94 992 TRP A C 1
ATOM 7957 O O . TRP A 1 992 ? 36.703 14.095 -22.844 1.00 92.94 992 TRP A O 1
ATOM 7967 N N . GLN A 1 993 ? 38.159 14.885 -21.325 1.00 91.19 993 GLN A N 1
ATOM 7968 C CA . GLN A 1 993 ? 39.351 14.601 -22.124 1.00 91.19 993 GLN A CA 1
ATOM 7969 C C . GLN A 1 993 ? 39.644 13.096 -22.202 1.00 91.19 993 GLN A C 1
ATOM 7971 O O . GLN A 1 993 ? 40.030 12.640 -23.278 1.00 91.19 993 GLN A O 1
ATOM 7976 N N . ARG A 1 994 ? 39.423 12.324 -21.128 1.00 90.75 994 ARG A N 1
ATOM 7977 C CA . ARG A 1 994 ? 39.528 10.853 -21.150 1.00 90.75 994 ARG A CA 1
ATOM 7978 C C . ARG A 1 994 ? 38.501 10.249 -22.114 1.00 90.75 994 ARG A C 1
ATOM 7980 O O . ARG A 1 994 ? 38.882 9.540 -23.044 1.00 90.75 994 ARG A O 1
ATOM 7987 N N . MET A 1 995 ? 37.226 10.619 -21.981 1.00 90.25 995 MET A N 1
ATOM 7988 C CA . MET A 1 995 ? 36.147 10.073 -22.819 1.00 90.25 995 MET A CA 1
ATOM 7989 C C . MET A 1 995 ? 36.335 10.373 -24.319 1.00 90.25 995 MET A C 1
ATOM 7991 O O . MET A 1 995 ? 36.164 9.477 -25.144 1.00 90.25 995 MET A O 1
ATOM 7995 N N . GLU A 1 996 ? 36.765 11.586 -24.693 1.00 92.75 996 GLU A N 1
ATOM 7996 C CA . GLU A 1 996 ? 36.961 11.959 -26.110 1.00 92.75 996 GLU A CA 1
ATOM 7997 C C . GLU A 1 996 ? 38.260 11.415 -26.735 1.00 92.75 996 GLU A C 1
ATOM 7999 O O . GLU A 1 996 ? 38.301 11.183 -27.943 1.00 92.75 996 GLU A O 1
ATOM 8004 N N . ASN A 1 997 ? 39.341 11.224 -25.962 1.00 89.94 997 ASN A N 1
ATOM 8005 C CA . ASN A 1 997 ? 40.639 10.799 -26.517 1.00 89.94 997 ASN A CA 1
ATOM 8006 C C . ASN A 1 997 ? 40.918 9.295 -26.388 1.00 89.94 997 ASN A C 1
ATOM 8008 O O . ASN A 1 997 ? 41.699 8.770 -27.184 1.00 89.94 997 ASN A O 1
ATOM 8012 N N . GLU A 1 998 ? 40.337 8.623 -25.391 1.00 86.62 998 GLU A N 1
ATOM 8013 C CA . GLU A 1 998 ? 40.666 7.232 -25.044 1.00 86.62 998 GLU A CA 1
ATOM 8014 C C . GLU A 1 998 ? 39.502 6.282 -25.360 1.00 86.62 998 GLU A C 1
ATOM 8016 O O . GLU A 1 998 ? 39.730 5.248 -25.984 1.00 86.62 998 GLU A O 1
ATOM 8021 N N . HIS A 1 999 ? 38.261 6.678 -25.049 1.00 80.56 999 HIS A N 1
ATOM 8022 C CA . HIS A 1 999 ? 37.047 5.906 -25.372 1.00 80.56 999 HIS A CA 1
ATOM 8023 C C . HIS A 1 999 ? 36.410 6.307 -26.719 1.00 80.56 999 HIS A C 1
ATOM 8025 O O . HIS A 1 999 ? 35.643 5.543 -27.296 1.00 80.56 999 HIS A O 1
ATOM 8031 N N . GLY A 1 1000 ? 36.778 7.470 -27.268 1.00 86.19 1000 GLY A N 1
ATOM 8032 C CA . GLY A 1 1000 ? 36.444 7.876 -28.638 1.00 86.19 1000 GLY A CA 1
ATOM 8033 C C . GLY A 1 1000 ? 35.064 8.510 -28.838 1.00 86.19 1000 GLY A C 1
ATOM 8034 O O . GLY A 1 1000 ? 34.655 8.660 -29.989 1.00 86.19 1000 GLY A O 1
ATOM 8035 N N . PHE A 1 1001 ? 34.375 8.901 -27.762 1.00 89.25 1001 PHE A N 1
ATOM 8036 C CA . PHE A 1 1001 ? 33.105 9.630 -27.839 1.00 89.25 1001 PHE A CA 1
ATOM 8037 C C . PHE A 1 1001 ? 33.266 10.982 -28.557 1.00 89.25 1001 PHE A C 1
ATOM 8039 O O . PHE A 1 1001 ? 34.215 11.724 -28.292 1.00 89.25 1001 PHE A O 1
ATOM 8046 N N . ASP A 1 1002 ? 32.308 11.349 -29.410 1.00 88.44 1002 ASP A N 1
ATOM 8047 C CA . ASP A 1 1002 ? 32.199 12.673 -30.034 1.00 88.44 1002 ASP A CA 1
ATOM 8048 C C . ASP A 1 1002 ? 30.794 13.238 -29.761 1.00 88.44 1002 ASP A C 1
ATOM 8050 O O . ASP A 1 1002 ? 29.795 12.695 -30.245 1.00 88.44 1002 ASP A O 1
ATOM 8054 N N . PRO A 1 1003 ? 30.658 14.370 -29.041 1.00 87.38 1003 PRO A N 1
ATOM 8055 C CA . PRO A 1 1003 ? 29.351 14.951 -28.753 1.00 87.38 1003 PRO A CA 1
ATOM 8056 C C . PRO A 1 1003 ? 28.606 15.407 -30.022 1.00 87.38 1003 PRO A C 1
ATOM 8058 O O . PRO A 1 1003 ? 27.438 15.779 -29.935 1.00 87.38 1003 PRO A O 1
ATOM 8061 N N . GLN A 1 1004 ? 29.207 15.396 -31.217 1.00 86.75 1004 GLN A N 1
ATOM 8062 C CA . GLN A 1 1004 ? 28.487 15.583 -32.483 1.00 86.75 1004 GLN A CA 1
ATOM 8063 C C . GLN A 1 1004 ? 27.724 14.329 -32.934 1.00 86.75 1004 GLN A C 1
ATOM 8065 O O . GLN A 1 1004 ? 26.649 14.482 -33.521 1.00 86.75 1004 GLN A O 1
ATOM 8070 N N . THR A 1 1005 ? 28.220 13.124 -32.641 1.00 87.00 1005 THR A N 1
ATOM 8071 C CA . THR A 1 1005 ? 27.572 11.849 -33.002 1.00 87.00 1005 THR A CA 1
ATOM 8072 C C . THR A 1 1005 ? 26.766 11.232 -31.869 1.00 87.00 1005 THR A C 1
ATOM 8074 O O . THR A 1 1005 ? 25.735 10.631 -32.157 1.00 87.00 1005 THR A O 1
ATOM 8077 N N . ASP A 1 1006 ? 27.178 11.437 -30.617 1.00 88.94 1006 ASP A N 1
ATOM 8078 C CA . ASP A 1 1006 ? 26.655 10.722 -29.449 1.00 88.94 1006 ASP A CA 1
ATOM 8079 C C . ASP A 1 1006 ? 25.690 11.622 -28.648 1.00 88.94 1006 ASP A C 1
ATOM 8081 O O . ASP A 1 1006 ? 26.140 12.515 -27.918 1.00 88.94 1006 ASP A O 1
ATOM 8085 N N . PRO A 1 1007 ? 24.352 11.464 -28.780 1.00 87.81 1007 PRO A N 1
ATOM 8086 C CA . PRO A 1 1007 ? 23.400 12.450 -28.260 1.00 87.81 1007 PRO A CA 1
ATOM 8087 C C . PRO A 1 1007 ? 23.364 12.492 -26.730 1.00 87.81 1007 PRO A C 1
ATOM 8089 O O . PRO A 1 1007 ? 23.380 13.572 -26.149 1.00 87.81 1007 PRO A O 1
ATOM 8092 N N . LEU A 1 1008 ? 23.389 11.320 -26.094 1.00 89.00 1008 LEU A N 1
ATOM 8093 C CA . LEU A 1 1008 ? 23.336 11.169 -24.640 1.00 89.00 1008 LEU A CA 1
ATOM 8094 C C . LEU A 1 1008 ? 24.647 11.632 -23.965 1.00 89.00 1008 LEU A C 1
ATOM 8096 O O . LEU A 1 1008 ? 24.616 12.228 -22.892 1.00 89.00 1008 LEU A O 1
ATOM 8100 N N . TYR A 1 1009 ? 25.798 11.479 -24.639 1.00 92.94 1009 TYR A N 1
ATOM 8101 C CA . TYR A 1 1009 ? 27.063 12.068 -24.178 1.00 92.94 1009 TYR A CA 1
ATOM 8102 C C . TYR A 1 1009 ? 27.043 13.599 -24.270 1.00 92.94 1009 TYR A C 1
ATOM 8104 O O . TYR A 1 1009 ? 27.480 14.279 -23.342 1.00 92.94 1009 TYR A O 1
ATOM 8112 N N . ARG A 1 1010 ? 26.498 14.167 -25.360 1.00 94.12 1010 ARG A N 1
ATOM 8113 C CA . ARG A 1 1010 ? 26.291 15.623 -25.485 1.00 94.12 1010 ARG A CA 1
ATOM 8114 C C . ARG A 1 1010 ? 25.400 16.162 -24.368 1.00 94.12 1010 ARG A C 1
ATOM 8116 O O . ARG A 1 1010 ? 25.653 17.264 -23.892 1.00 94.12 1010 ARG A O 1
ATOM 8123 N N . GLU A 1 1011 ? 24.365 15.418 -23.995 1.00 92.06 1011 GLU A N 1
ATOM 8124 C CA . GLU A 1 1011 ? 23.406 15.810 -22.966 1.00 92.06 1011 GLU A CA 1
ATOM 8125 C C . GLU A 1 1011 ? 24.068 15.921 -21.589 1.00 92.06 1011 GLU A C 1
ATOM 8127 O O . GLU A 1 1011 ? 24.148 17.029 -21.057 1.00 92.06 1011 GLU A O 1
ATOM 8132 N N . PHE A 1 1012 ? 24.677 14.839 -21.090 1.00 93.62 1012 PHE A N 1
ATOM 8133 C CA . PHE A 1 1012 ? 25.415 14.855 -19.820 1.00 93.62 1012 PHE A CA 1
ATOM 8134 C C . PHE A 1 1012 ? 26.594 15.845 -19.827 1.00 93.62 1012 PHE A C 1
ATOM 8136 O O . PHE A 1 1012 ? 26.883 16.495 -18.827 1.00 93.62 1012 PHE A O 1
ATOM 8143 N N . LYS A 1 1013 ? 27.266 16.030 -20.973 1.00 92.31 1013 LYS A N 1
ATOM 8144 C CA . LYS A 1 1013 ? 28.350 17.018 -21.114 1.00 92.31 1013 LYS A CA 1
ATOM 8145 C C . LYS A 1 1013 ? 27.869 18.474 -21.138 1.00 92.31 1013 LYS A C 1
ATOM 8147 O O . LYS A 1 1013 ? 28.669 19.378 -20.888 1.00 92.31 1013 LYS A O 1
ATOM 8152 N N . ARG A 1 1014 ? 26.592 18.719 -21.444 1.00 91.94 1014 ARG A N 1
ATOM 8153 C CA . ARG A 1 1014 ? 25.960 20.041 -21.335 1.00 91.94 1014 ARG A CA 1
ATOM 8154 C C . ARG A 1 1014 ? 25.509 20.314 -19.902 1.00 91.94 1014 ARG A C 1
ATOM 8156 O O . ARG A 1 1014 ? 25.693 21.435 -19.440 1.00 91.94 1014 ARG A O 1
ATOM 8163 N N . ASP A 1 1015 ? 24.916 19.319 -19.248 1.00 90.19 1015 ASP A N 1
ATOM 8164 C CA . ASP A 1 1015 ? 24.291 19.454 -17.931 1.00 90.19 1015 ASP A CA 1
ATOM 8165 C C . ASP A 1 1015 ? 24.499 18.176 -17.087 1.00 90.19 1015 ASP A C 1
ATOM 8167 O O . ASP A 1 1015 ? 23.674 17.262 -17.128 1.00 90.19 1015 ASP A O 1
ATOM 8171 N N . PRO A 1 1016 ? 25.640 18.053 -16.380 1.00 88.62 1016 PRO A N 1
ATOM 8172 C CA . PRO A 1 1016 ? 25.915 16.918 -15.510 1.00 88.62 1016 PRO A CA 1
ATOM 8173 C C . PRO A 1 1016 ? 25.261 17.146 -14.140 1.00 88.62 1016 PRO A C 1
ATOM 8175 O O . PRO A 1 1016 ? 25.913 17.612 -13.204 1.00 88.62 1016 PRO A O 1
ATOM 8178 N N . ASP A 1 1017 ? 23.965 16.845 -14.044 1.00 93.81 1017 ASP A N 1
ATOM 8179 C CA . ASP A 1 1017 ? 23.116 17.119 -12.875 1.00 93.81 1017 ASP A CA 1
ATOM 8180 C C . ASP A 1 1017 ? 23.032 15.955 -11.871 1.00 93.81 1017 ASP A C 1
ATOM 8182 O O . ASP A 1 1017 ? 22.876 16.161 -10.661 1.00 93.81 1017 ASP A O 1
ATOM 8186 N N . VAL A 1 1018 ? 23.125 14.722 -12.372 1.00 96.56 1018 VAL A N 1
ATOM 8187 C CA . VAL A 1 1018 ? 22.959 13.481 -11.609 1.00 96.56 1018 VAL A CA 1
ATOM 8188 C C . VAL A 1 1018 ? 23.770 12.348 -12.239 1.00 96.56 1018 VAL A C 1
ATOM 8190 O O . VAL A 1 1018 ? 23.973 12.317 -13.452 1.00 96.56 1018 VAL A O 1
ATOM 8193 N N . ILE A 1 1019 ? 24.205 11.388 -11.428 1.00 96.94 1019 ILE A N 1
ATOM 8194 C CA . ILE A 1 1019 ? 24.714 10.091 -11.890 1.00 96.94 1019 ILE A CA 1
ATOM 8195 C C . ILE A 1 1019 ? 24.092 8.971 -11.051 1.00 96.94 1019 ILE A C 1
ATOM 8197 O O . ILE A 1 1019 ? 23.760 9.191 -9.883 1.00 96.94 1019 ILE A O 1
ATOM 8201 N N . CYS A 1 1020 ? 23.934 7.785 -11.638 1.00 95.94 1020 CYS A N 1
ATOM 8202 C CA . CYS A 1 1020 ? 23.652 6.562 -10.891 1.00 95.94 1020 CYS A CA 1
ATOM 8203 C C . CYS A 1 1020 ? 24.895 5.685 -10.765 1.00 95.94 1020 CYS A C 1
ATOM 8205 O O . CYS A 1 1020 ? 25.760 5.693 -11.634 1.00 95.94 1020 CYS A O 1
ATOM 8207 N N . PHE A 1 1021 ? 24.943 4.910 -9.692 1.00 93.19 1021 PHE A N 1
ATOM 8208 C CA . PHE A 1 1021 ? 25.982 3.932 -9.414 1.00 93.19 1021 PHE A CA 1
ATOM 8209 C C . PHE A 1 1021 ? 25.372 2.755 -8.640 1.00 93.19 1021 PHE A C 1
ATOM 8211 O O . PHE A 1 1021 ? 24.282 2.872 -8.064 1.00 93.19 1021 PHE A O 1
ATOM 8218 N N . GLU A 1 1022 ? 26.055 1.621 -8.646 1.00 82.94 1022 GLU A N 1
ATOM 8219 C CA . GLU A 1 1022 ? 25.782 0.465 -7.796 1.00 82.94 1022 GLU A CA 1
ATOM 8220 C C . GLU A 1 1022 ? 26.818 0.399 -6.662 1.00 82.94 1022 GLU A C 1
ATOM 8222 O O . GLU A 1 1022 ? 26.425 0.324 -5.495 1.00 82.94 1022 GLU A O 1
ATOM 8227 N N . TYR A 1 1023 ? 28.105 0.597 -6.985 1.00 83.94 1023 TYR A N 1
ATOM 8228 C CA . TYR A 1 1023 ? 29.232 0.593 -6.037 1.00 83.94 1023 TYR A CA 1
ATOM 8229 C C . TYR A 1 1023 ? 30.016 1.912 -6.088 1.00 83.94 1023 TYR A C 1
ATOM 8231 O O . TYR A 1 1023 ? 30.236 2.467 -7.167 1.00 83.94 1023 TYR A O 1
ATOM 8239 N N . ALA A 1 1024 ? 30.458 2.450 -4.946 1.00 85.69 1024 ALA A N 1
ATOM 8240 C CA . ALA A 1 1024 ? 31.090 3.779 -4.914 1.00 85.69 1024 ALA A CA 1
ATOM 8241 C C . ALA A 1 1024 ? 32.379 3.884 -5.754 1.00 85.69 1024 ALA A C 1
ATOM 8243 O O . ALA A 1 1024 ? 32.713 4.975 -6.215 1.00 85.69 1024 ALA A O 1
ATOM 8244 N N . GLU A 1 1025 ? 33.074 2.767 -6.001 1.00 84.62 1025 GLU A N 1
ATOM 8245 C CA . GLU A 1 1025 ? 34.276 2.716 -6.851 1.00 84.62 1025 GLU A CA 1
ATOM 8246 C C . GLU A 1 1025 ? 33.998 3.021 -8.339 1.00 84.62 1025 GLU A C 1
ATOM 8248 O O . GLU A 1 1025 ? 34.923 3.365 -9.078 1.00 84.62 1025 GLU A O 1
ATOM 8253 N N . GLU A 1 1026 ? 32.739 2.952 -8.787 1.00 85.44 1026 GLU A N 1
ATOM 8254 C CA . GLU A 1 1026 ? 32.327 3.327 -10.148 1.00 85.44 1026 GLU A CA 1
ATOM 8255 C C . GLU A 1 1026 ? 32.304 4.851 -10.359 1.00 85.44 1026 GLU A C 1
ATOM 8257 O O . GLU A 1 1026 ? 32.384 5.326 -11.495 1.00 85.44 1026 GLU A O 1
ATOM 8262 N N . VAL A 1 1027 ? 32.181 5.637 -9.281 1.00 91.81 1027 VAL A N 1
ATOM 8263 C CA . VAL A 1 1027 ? 32.034 7.098 -9.338 1.00 91.81 1027 VAL A CA 1
ATOM 8264 C C . VAL A 1 1027 ? 33.414 7.754 -9.506 1.00 91.81 1027 VAL A C 1
ATOM 8266 O O . VAL A 1 1027 ? 34.246 7.660 -8.604 1.00 91.81 1027 VAL A O 1
ATOM 8269 N N . PRO A 1 1028 ? 33.704 8.459 -10.620 1.00 92.25 1028 PRO A N 1
ATOM 8270 C CA . PRO A 1 1028 ? 35.045 8.999 -10.850 1.00 92.25 1028 PRO A CA 1
ATOM 8271 C C . PRO A 1 1028 ? 35.408 10.151 -9.899 1.00 92.25 1028 PRO A C 1
ATOM 8273 O O . PRO A 1 1028 ? 34.603 11.060 -9.704 1.00 92.25 1028 PRO A O 1
ATOM 8276 N N . ASP A 1 1029 ? 36.675 10.214 -9.460 1.00 91.06 1029 ASP A N 1
ATOM 8277 C CA . ASP A 1 1029 ? 37.296 11.351 -8.732 1.00 91.06 1029 ASP A CA 1
ATOM 8278 C C . ASP A 1 1029 ? 37.016 12.733 -9.376 1.00 91.06 1029 ASP A C 1
ATOM 8280 O O . ASP A 1 1029 ? 37.119 13.782 -8.739 1.00 91.06 1029 ASP A O 1
ATOM 8284 N N . GLU A 1 1030 ? 36.712 12.759 -10.676 1.00 94.88 1030 GLU A N 1
ATOM 8285 C CA . GLU A 1 1030 ? 36.375 13.967 -11.426 1.00 94.88 1030 GLU A CA 1
ATOM 8286 C C . GLU A 1 1030 ? 34.948 14.504 -11.190 1.00 94.88 1030 GLU A C 1
ATOM 8288 O O . GLU A 1 1030 ? 34.608 15.558 -11.737 1.00 94.88 1030 GLU A O 1
ATOM 8293 N N . PHE A 1 1031 ? 34.093 13.810 -10.437 1.00 95.62 1031 PHE A N 1
ATOM 8294 C CA . PHE A 1 1031 ? 32.688 14.176 -10.223 1.00 95.62 1031 PHE A CA 1
ATOM 8295 C C . PHE A 1 1031 ? 32.528 14.881 -8.861 1.00 95.62 1031 PHE A C 1
ATOM 8297 O O . PHE A 1 1031 ? 32.637 14.265 -7.806 1.00 95.62 1031 PHE A O 1
ATOM 8304 N N . GLU A 1 1032 ? 32.261 16.194 -8.856 1.00 94.56 1032 GLU A N 1
ATOM 8305 C CA . GLU A 1 1032 ? 32.049 16.947 -7.609 1.00 94.56 1032 GLU A CA 1
ATOM 8306 C C . GLU A 1 1032 ? 30.586 16.833 -7.161 1.00 94.56 1032 GLU A C 1
ATOM 8308 O O . GLU A 1 1032 ? 29.692 17.313 -7.858 1.00 94.56 1032 GLU A O 1
ATOM 8313 N N . ILE A 1 1033 ? 30.352 16.240 -5.988 1.00 96.06 1033 ILE A N 1
ATOM 8314 C CA . ILE A 1 1033 ? 29.019 16.030 -5.398 1.00 96.06 1033 ILE A CA 1
ATOM 8315 C C . ILE A 1 1033 ? 28.418 17.346 -4.868 1.00 96.06 1033 ILE A C 1
ATOM 8317 O O . ILE A 1 1033 ? 29.125 18.218 -4.348 1.00 96.06 1033 ILE A O 1
ATOM 8321 N N . ASP A 1 1034 ? 27.095 17.497 -4.974 1.00 95.88 1034 ASP A N 1
ATOM 8322 C CA . ASP A 1 1034 ? 26.349 18.635 -4.424 1.00 95.88 1034 ASP A CA 1
ATOM 8323 C C . ASP A 1 1034 ? 25.925 18.405 -2.961 1.00 95.88 1034 ASP A C 1
ATOM 8325 O O . ASP A 1 1034 ? 24.752 18.202 -2.645 1.00 95.88 1034 ASP A O 1
ATOM 8329 N N . TRP A 1 1035 ? 26.898 18.410 -2.046 1.00 94.81 1035 TRP A N 1
ATOM 8330 C CA . TRP A 1 1035 ? 26.683 18.074 -0.631 1.00 94.81 1035 TRP A CA 1
ATOM 8331 C C . TRP A 1 1035 ? 25.530 18.814 0.082 1.00 94.81 1035 TRP A C 1
ATOM 8333 O O . TRP A 1 1035 ? 24.776 18.146 0.791 1.00 94.81 1035 TRP A O 1
ATOM 8343 N N . PRO A 1 1036 ? 25.298 20.133 -0.107 1.00 93.06 1036 PRO A N 1
ATOM 8344 C CA . PRO A 1 1036 ? 24.144 20.813 0.489 1.00 93.06 1036 PRO A CA 1
ATOM 8345 C C . PRO A 1 1036 ? 22.795 20.265 0.002 1.00 93.06 1036 PRO A C 1
ATOM 8347 O O . PRO A 1 1036 ? 21.858 20.151 0.790 1.00 93.06 1036 PRO A O 1
ATOM 8350 N N . LYS A 1 1037 ? 22.706 19.892 -1.281 1.00 93.19 1037 LYS A N 1
ATOM 8351 C CA . LYS A 1 1037 ? 21.515 19.286 -1.892 1.00 93.19 1037 LYS A CA 1
ATOM 8352 C C . LYS A 1 1037 ? 21.328 17.840 -1.436 1.00 93.19 1037 LYS A C 1
ATOM 8354 O O . LYS A 1 1037 ? 20.196 17.432 -1.192 1.00 93.19 1037 LYS A O 1
ATOM 8359 N N . MET A 1 1038 ? 22.420 17.091 -1.254 1.00 94.44 1038 MET A N 1
ATOM 8360 C CA . MET A 1 1038 ? 22.374 15.758 -0.642 1.00 94.44 1038 MET A CA 1
ATOM 8361 C C . MET A 1 1038 ? 21.876 15.833 0.809 1.00 94.44 1038 MET A C 1
ATOM 8363 O O . MET A 1 1038 ? 20.989 15.068 1.170 1.00 94.44 1038 MET A O 1
ATOM 8367 N N . LEU A 1 1039 ? 22.364 16.776 1.627 1.00 93.31 1039 LEU A N 1
ATOM 8368 C CA . LEU A 1 1039 ? 21.925 16.942 3.024 1.00 93.31 1039 LEU A CA 1
ATOM 8369 C C . LEU A 1 1039 ? 20.419 17.236 3.129 1.00 93.31 1039 LEU A C 1
ATOM 8371 O O . LEU A 1 1039 ? 19.723 16.624 3.939 1.00 93.31 1039 LEU A O 1
ATOM 8375 N N . ASP A 1 1040 ? 19.920 18.160 2.305 1.00 90.69 1040 ASP A N 1
ATOM 8376 C CA . ASP A 1 1040 ? 18.504 18.542 2.284 1.00 90.69 1040 ASP A CA 1
ATOM 8377 C C . ASP A 1 1040 ? 17.605 17.378 1.826 1.00 90.69 1040 ASP A C 1
ATOM 8379 O O . ASP A 1 1040 ? 16.618 17.062 2.490 1.00 90.69 1040 ASP A O 1
ATOM 8383 N N . LYS A 1 1041 ? 18.007 16.664 0.762 1.00 90.25 1041 LYS A N 1
ATOM 8384 C CA . LYS A 1 1041 ? 17.286 15.497 0.220 1.00 90.25 1041 LYS A CA 1
ATOM 8385 C C . LYS A 1 1041 ? 17.515 14.175 0.969 1.00 90.25 1041 LYS A C 1
ATOM 8387 O O . LYS A 1 1041 ? 16.987 13.157 0.532 1.00 90.25 1041 LYS A O 1
ATOM 8392 N N . THR A 1 1042 ? 18.253 14.173 2.081 1.00 92.38 1042 THR A N 1
ATOM 8393 C CA . THR A 1 1042 ? 18.442 12.978 2.928 1.00 92.38 1042 THR A CA 1
ATOM 8394 C C . THR A 1 1042 ? 18.010 13.202 4.374 1.00 92.38 1042 THR A C 1
ATOM 8396 O O . THR A 1 1042 ? 17.100 12.516 4.839 1.00 92.38 1042 THR A O 1
ATOM 8399 N N . LEU A 1 1043 ? 18.627 14.132 5.108 1.00 91.12 1043 LEU A N 1
ATOM 8400 C CA . LEU A 1 1043 ? 18.465 14.206 6.566 1.00 91.12 1043 LEU A CA 1
ATOM 8401 C C . LEU A 1 1043 ? 17.394 15.182 7.051 1.00 91.12 1043 LEU A C 1
ATOM 8403 O O . LEU A 1 1043 ? 16.785 14.915 8.082 1.00 91.12 1043 LEU A O 1
ATOM 8407 N N . LYS A 1 1044 ? 17.150 16.303 6.366 1.00 89.69 1044 LYS A N 1
ATOM 8408 C CA . LYS A 1 1044 ? 16.363 17.400 6.957 1.00 89.69 1044 LYS A CA 1
ATOM 8409 C C . LYS A 1 1044 ? 14.916 17.004 7.307 1.00 89.69 1044 LYS A C 1
ATOM 8411 O O . LYS A 1 1044 ? 14.569 16.909 8.483 1.00 89.69 1044 LYS A O 1
ATOM 8416 N N . GLY A 1 1045 ? 14.076 16.760 6.299 1.00 83.88 1045 GLY A N 1
ATOM 8417 C CA . GLY A 1 1045 ? 12.638 16.490 6.485 1.00 83.88 1045 GLY A CA 1
ATOM 8418 C C . GLY A 1 1045 ? 12.297 15.244 7.330 1.00 83.88 1045 GLY A C 1
ATOM 8419 O O . GLY A 1 1045 ? 11.334 15.287 8.105 1.00 83.88 1045 GLY A O 1
ATOM 8420 N N . PRO A 1 1046 ? 13.060 14.135 7.241 1.00 86.19 1046 PRO A N 1
ATOM 8421 C CA . PRO A 1 1046 ? 12.877 12.961 8.104 1.00 86.19 1046 PRO A CA 1
ATOM 8422 C C . PRO A 1 1046 ? 13.217 13.194 9.582 1.00 86.19 1046 PRO A C 1
ATOM 8424 O O . PRO A 1 1046 ? 12.632 12.546 10.446 1.00 86.19 1046 PRO A O 1
ATOM 8427 N N . ILE A 1 1047 ? 14.133 14.112 9.902 1.00 90.56 1047 ILE A N 1
ATOM 8428 C CA . ILE A 1 1047 ? 14.566 14.364 11.286 1.00 90.56 1047 ILE A CA 1
ATOM 8429 C C . ILE A 1 1047 ? 13.779 15.499 11.947 1.00 90.56 1047 ILE A C 1
ATOM 8431 O O . ILE A 1 1047 ? 13.433 15.386 13.123 1.00 90.56 1047 ILE A O 1
ATOM 8435 N N . GLU A 1 1048 ? 13.477 16.574 11.212 1.00 88.25 1048 GLU A N 1
ATOM 8436 C CA . GLU A 1 1048 ? 12.836 17.792 11.736 1.00 88.25 1048 GLU A CA 1
ATOM 8437 C C . GLU A 1 1048 ? 11.527 17.474 12.491 1.00 88.25 1048 GLU A C 1
ATOM 8439 O O . GLU A 1 1048 ? 11.391 17.824 13.663 1.00 88.25 1048 GLU A O 1
ATOM 8444 N N . ARG A 1 1049 ? 10.646 16.657 11.897 1.00 82.06 1049 ARG A N 1
ATOM 8445 C CA . ARG A 1 1049 ? 9.383 16.199 12.516 1.00 82.06 1049 ARG A CA 1
ATOM 8446 C C . ARG A 1 1049 ? 9.573 15.389 13.810 1.00 82.06 1049 ARG A C 1
ATOM 8448 O O . ARG A 1 1049 ? 8.737 15.463 14.707 1.00 82.06 1049 ARG A O 1
ATOM 8455 N N . VAL A 1 1050 ? 10.665 14.627 13.938 1.00 88.56 1050 VAL A N 1
ATOM 8456 C CA . VAL A 1 1050 ? 10.946 13.811 15.138 1.00 88.56 1050 VAL A CA 1
ATOM 8457 C C . VAL A 1 1050 ? 11.369 14.696 16.312 1.00 88.56 1050 VAL A C 1
ATOM 8459 O O . VAL A 1 1050 ? 10.957 14.461 17.448 1.00 88.56 1050 VAL A O 1
ATOM 8462 N N . ILE A 1 1051 ? 12.181 15.725 16.048 1.00 88.75 1051 ILE A N 1
ATOM 8463 C CA . ILE A 1 1051 ? 12.720 16.610 17.090 1.00 88.75 1051 ILE A CA 1
ATOM 8464 C C . ILE A 1 1051 ? 11.720 17.699 17.523 1.00 88.75 1051 ILE A C 1
ATOM 8466 O O . ILE A 1 1051 ? 11.740 18.110 18.686 1.00 88.75 1051 ILE A O 1
ATOM 8470 N N . GLU A 1 1052 ? 10.790 18.104 16.652 1.00 88.44 1052 GLU A N 1
ATOM 8471 C CA . GLU A 1 1052 ? 9.712 19.044 17.001 1.00 88.44 1052 GLU A CA 1
ATOM 8472 C C . GLU A 1 1052 ? 8.764 18.483 18.073 1.00 88.44 1052 GLU A C 1
ATOM 8474 O O . GLU A 1 1052 ? 8.403 19.202 19.006 1.00 88.44 1052 GLU A O 1
ATOM 8479 N N . ALA A 1 1053 ? 8.456 17.181 18.033 1.00 86.69 1053 ALA A N 1
ATOM 8480 C CA . ALA A 1 1053 ? 7.670 16.492 19.065 1.00 86.69 1053 ALA A CA 1
ATOM 8481 C C . ALA A 1 1053 ? 8.361 16.436 20.451 1.00 86.69 1053 ALA A C 1
ATOM 8483 O O . ALA A 1 1053 ? 7.736 16.081 21.453 1.00 86.69 1053 ALA A O 1
ATOM 8484 N N . LEU A 1 1054 ? 9.645 16.812 20.526 1.00 84.88 1054 LEU A N 1
ATOM 8485 C CA . LEU A 1 1054 ? 10.412 16.997 21.765 1.00 84.88 1054 LEU A CA 1
ATOM 8486 C C . LEU A 1 1054 ? 10.545 18.477 22.173 1.00 84.88 1054 LEU A C 1
ATOM 8488 O O . LEU A 1 1054 ? 11.036 18.772 23.264 1.00 84.88 1054 LEU A O 1
ATOM 8492 N N . GLY A 1 1055 ? 10.131 19.410 21.308 1.00 86.19 1055 GLY A N 1
ATOM 8493 C CA . GLY A 1 1055 ? 10.290 20.854 21.488 1.00 86.19 1055 GLY A CA 1
ATOM 8494 C C . GLY A 1 1055 ? 11.625 21.432 21.001 1.00 86.19 1055 GLY A C 1
ATOM 8495 O O . GLY A 1 1055 ? 12.048 22.463 21.524 1.00 86.19 1055 GLY A O 1
ATOM 8496 N N . LEU A 1 1056 ? 12.293 20.791 20.034 1.00 85.75 1056 LEU A N 1
ATOM 8497 C CA . LEU A 1 1056 ? 13.525 21.271 19.388 1.00 85.75 1056 LEU A CA 1
ATOM 8498 C C . LEU A 1 1056 ? 13.261 21.686 17.928 1.00 85.75 1056 LEU A C 1
ATOM 8500 O O . LEU A 1 1056 ? 12.375 21.132 17.288 1.00 85.75 1056 LEU A O 1
ATOM 8504 N N . SER A 1 1057 ? 14.062 22.606 17.379 1.00 89.19 1057 SER A N 1
ATOM 8505 C CA . SER A 1 1057 ? 13.987 23.020 15.964 1.00 89.19 1057 SER A CA 1
ATOM 8506 C C . SER A 1 1057 ? 15.278 22.732 15.182 1.00 89.19 1057 SER A C 1
ATOM 8508 O O . SER A 1 1057 ? 16.379 22.766 15.744 1.00 89.19 1057 SER A O 1
ATOM 8510 N N . TRP A 1 1058 ? 15.166 22.483 13.870 1.00 89.19 1058 TRP A N 1
ATOM 8511 C CA . TRP A 1 1058 ? 16.313 22.158 13.006 1.00 89.19 1058 TRP A CA 1
ATOM 8512 C C . TRP A 1 1058 ? 17.380 23.262 12.982 1.00 89.19 1058 TRP A C 1
ATOM 8514 O O . TRP A 1 1058 ? 18.570 22.971 13.085 1.00 89.19 1058 TRP A O 1
ATOM 8524 N N . ASP A 1 1059 ? 16.975 24.534 12.931 1.00 87.00 1059 ASP A N 1
ATOM 8525 C CA . ASP A 1 1059 ? 17.900 25.678 12.971 1.00 87.00 1059 ASP A CA 1
ATOM 8526 C C . ASP A 1 1059 ? 18.695 25.749 14.288 1.00 87.00 1059 ASP A C 1
ATOM 8528 O O . ASP A 1 1059 ? 19.863 26.146 14.296 1.00 87.00 1059 ASP A O 1
ATOM 8532 N N . GLU A 1 1060 ? 18.102 25.358 15.419 1.00 83.56 1060 GLU A N 1
ATOM 8533 C CA . GLU A 1 1060 ? 18.800 25.311 16.708 1.00 83.56 1060 GLU A CA 1
ATOM 8534 C C . GLU A 1 1060 ? 19.782 24.145 16.798 1.00 83.56 1060 GLU A C 1
ATOM 8536 O O . GLU A 1 1060 ? 20.839 24.296 17.417 1.00 83.56 1060 GLU A O 1
ATOM 8541 N N . VAL A 1 1061 ? 19.458 23.003 16.184 1.00 87.00 1061 VAL A N 1
ATOM 8542 C CA . VAL A 1 1061 ? 20.377 21.868 16.025 1.00 87.00 1061 VAL A CA 1
ATOM 8543 C C . VAL A 1 1061 ? 21.544 22.274 15.122 1.00 87.00 1061 VAL A C 1
ATOM 8545 O O . VAL A 1 1061 ? 22.685 22.316 15.581 1.00 87.00 1061 VAL A O 1
ATOM 8548 N N . LYS A 1 1062 ? 21.261 22.698 13.885 1.00 85.31 1062 LYS A N 1
ATOM 8549 C CA . LYS A 1 1062 ? 22.264 23.077 12.878 1.00 85.31 1062 LYS A CA 1
ATOM 8550 C C . LYS A 1 1062 ? 23.177 24.231 13.311 1.00 85.31 1062 LYS A C 1
ATOM 8552 O O . LYS A 1 1062 ? 24.343 24.259 12.936 1.00 85.31 1062 LYS A O 1
ATOM 8557 N N . SER A 1 1063 ? 22.681 25.197 14.086 1.00 78.88 1063 SER A N 1
ATOM 8558 C CA . SER A 1 1063 ? 23.502 26.329 14.556 1.00 78.88 1063 SER A CA 1
ATOM 8559 C C . SER A 1 1063 ? 24.293 26.062 15.844 1.00 78.88 1063 SER A C 1
ATOM 8561 O O . SER A 1 1063 ? 25.077 26.925 16.262 1.00 78.88 1063 SER A O 1
ATOM 8563 N N . GLY A 1 1064 ? 24.068 24.918 16.505 1.00 65.44 1064 GLY A N 1
ATOM 8564 C CA . GLY A 1 1064 ? 24.683 24.578 17.793 1.00 65.44 1064 GLY A CA 1
ATOM 8565 C C . GLY A 1 1064 ? 24.337 25.550 18.933 1.00 65.44 1064 GLY A C 1
ATOM 8566 O O . GLY A 1 1064 ? 25.075 25.643 19.914 1.00 65.44 1064 GLY A O 1
ATOM 8567 N N . GLN A 1 1065 ? 23.258 26.332 18.805 1.00 57.88 1065 GLN A N 1
ATOM 8568 C CA . GLN A 1 1065 ? 22.872 27.389 19.751 1.00 57.88 1065 GLN A CA 1
ATOM 8569 C C . GLN A 1 1065 ? 21.384 27.289 20.123 1.00 57.88 1065 GLN A C 1
ATOM 8571 O O . GLN A 1 1065 ? 20.575 26.747 19.376 1.00 57.88 1065 GLN A O 1
ATOM 8576 N N . GLU A 1 1066 ? 21.019 27.775 21.311 1.00 52.22 1066 GLU A N 1
ATOM 8577 C CA . GLU A 1 1066 ? 19.619 27.950 21.725 1.00 52.22 1066 GLU A CA 1
ATOM 8578 C C . GLU A 1 1066 ? 19.090 29.298 21.210 1.00 52.22 1066 GLU A C 1
ATOM 8580 O O . GLU A 1 1066 ? 19.670 30.355 21.508 1.00 52.22 1066 GLU A O 1
ATOM 8585 N N . GLN A 1 1067 ? 17.950 29.310 20.519 1.00 45.62 1067 GLN A N 1
ATOM 8586 C CA . GLN A 1 1067 ? 17.231 30.549 20.240 1.00 45.62 1067 GLN A CA 1
ATOM 8587 C C . GLN A 1 1067 ? 16.441 30.977 21.480 1.00 45.62 1067 GLN A C 1
ATOM 8589 O O . GLN A 1 1067 ? 15.265 30.668 21.657 1.00 45.62 1067 GLN A O 1
ATOM 8594 N N . THR A 1 1068 ? 17.072 31.785 22.336 1.00 44.09 1068 THR A N 1
ATOM 8595 C CA . THR A 1 1068 ? 16.390 32.450 23.462 1.00 44.09 1068 THR A CA 1
ATOM 8596 C C . THR A 1 1068 ? 15.409 33.525 22.969 1.00 44.09 1068 THR A C 1
ATOM 8598 O O . THR A 1 1068 ? 15.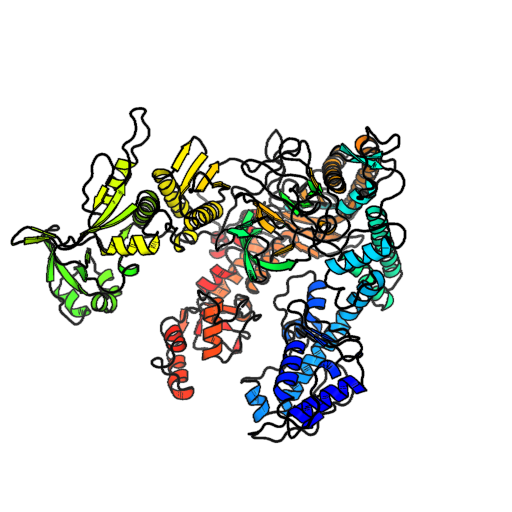687 34.728 22.974 1.00 44.09 1068 THR A O 1
ATOM 8601 N N . GLY A 1 1069 ? 14.237 33.065 22.525 1.00 37.28 1069 GLY A N 1
ATOM 8602 C CA . GLY A 1 1069 ? 13.194 33.857 21.883 1.00 37.28 1069 GLY A CA 1
ATOM 8603 C C . GLY A 1 1069 ? 12.700 35.047 22.713 1.00 37.28 1069 GLY A C 1
ATOM 8604 O O . GLY A 1 1069 ? 12.638 35.027 23.943 1.00 37.28 1069 GLY A O 1
ATOM 8605 N N . LEU A 1 1070 ? 12.281 36.106 22.015 1.00 42.09 1070 LEU A N 1
ATOM 8606 C CA . LEU A 1 1070 ? 11.931 37.424 22.573 1.00 42.09 1070 LEU A CA 1
ATOM 8607 C C . LEU A 1 1070 ? 10.641 37.472 23.434 1.00 42.09 1070 LEU A C 1
ATOM 8609 O O . LEU A 1 1070 ? 10.153 38.557 23.753 1.00 42.09 1070 LEU A O 1
ATOM 8613 N N . GLY A 1 1071 ? 10.100 36.324 23.853 1.00 37.53 1071 GLY A N 1
ATOM 8614 C CA . GLY A 1 1071 ? 8.794 36.190 24.513 1.00 37.53 1071 GLY A CA 1
ATOM 8615 C C . GLY A 1 1071 ? 8.684 36.722 25.951 1.00 37.53 1071 GLY A C 1
ATOM 8616 O O . GLY A 1 1071 ? 7.573 36.909 26.435 1.00 37.53 1071 GLY A O 1
ATOM 8617 N N . GLN A 1 1072 ? 9.784 37.021 26.654 1.00 37.06 1072 GLN A N 1
ATOM 8618 C CA . GLN A 1 1072 ? 9.738 37.456 28.069 1.00 37.06 1072 GLN A CA 1
ATOM 8619 C C . GLN A 1 1072 ? 9.337 38.937 28.305 1.00 37.06 1072 GLN A C 1
ATOM 8621 O O . GLN A 1 1072 ? 9.616 39.485 29.373 1.00 37.06 1072 GLN A O 1
ATOM 8626 N N . TRP A 1 1073 ? 8.682 39.603 27.344 1.00 38.78 1073 TRP A N 1
ATOM 8627 C CA . TRP A 1 1073 ? 8.245 41.007 27.465 1.00 38.78 1073 TRP A CA 1
ATOM 8628 C C . TRP A 1 1073 ? 6.825 41.277 26.923 1.00 38.78 1073 TRP A C 1
ATOM 8630 O O . TRP A 1 1073 ? 6.631 42.184 26.109 1.00 38.78 1073 TRP A O 1
ATOM 8640 N N . ALA A 1 1074 ? 5.830 40.545 27.436 1.00 31.62 1074 ALA A N 1
ATOM 8641 C CA . ALA A 1 1074 ? 4.401 40.868 27.328 1.00 31.62 1074 ALA A CA 1
ATOM 8642 C C . ALA A 1 1074 ? 3.694 40.700 28.688 1.00 31.62 1074 ALA A C 1
ATOM 8644 O O . ALA A 1 1074 ? 3.856 39.622 29.300 1.00 31.62 1074 ALA A O 1
#

Nearest PDB structures (foldseek):
  3l8b-assembly2_B  TM=6.944E-01  e=3.827E-26  Escherichia phage RB69
  2oyq-assembly1_A  TM=7.139E-01  e=1.253E-22  Escherichia phage RB69
  3cfo-assembly1_A  TM=6.292E-01  e=7.095E-25  unclassified
  2dtu-assembly1_A  TM=6.469E-01  e=2.553E-24  Escherichia phage RB69
  4ki4-assembly1_A  TM=6.852E-01  e=8.316E-23  Escherichia phage RB69

Secondary structure (DSSP, 8-state):
-EEEEPPTT-SS---S---S---SS---PPPEEEESSHHHHHHHHHHHHHHH--SEEEETTIIIIIHHHHHHHHHHHGGGSSS---GGGGSSSS-EE--SSS--EETTSEEEEHHHHHHTT--S--S--SHHHHHHHHHS--PPP--S-HHHHHHH-HHHHHHHHHHHHHHHHHHHHHH-HHHHHHHHHHHHTS-STTSSSHHHHHHHHHHHHTBTTB----SS------------B-PPP-EEEEEEEEEEETTHHHHHHHHHT--TTTB--TTT--S-EEE-TT--EEESSSPPHHHHHHHHHHHHHHHHHHHHHTS-TTSHHHHHHHHHHHHTT-----B-SS-EEEETTEEEEGGG--TT-EEEEEETTTTEEEEEEEEEEE------SEEE-EESSS-EE---TT-EEEEEEEETTEESSSS-EEEEGGG--SSS-EEES-S-EE-------EEEGGGG--S--EEEEEESS-HHHHHHHTSS---EEEETTTTEEEEEEEHHHHHTTHHHHHHTEEEEEEE-STTSPPEESEEEHHHHHHHHHHHHTTEEEEEEPPEEETTEEE--EEEEEEE-PPPPTT----HHHHHHHHHHHTT---EEETTEEEE--SHHHHHHHHHH-SSTTT----GGGGGS-HHHHHHHHHHHHHHH-EEETTEEEEEES-HHHHHHHHHHHHTTT--EEEEE-SS-EEEEEETT--EE--HHHH--EEE-SS--BEEEETTTTEEEEESTTB-EEEE--SGGGGG-TTSS---SHHHHHHHHHHHHHHHHHHHHHHHHTPEEEEEETTEEEEE--TT--HHHHHHHHHHHHHHHHHHHHHHHHHTS--SS----EEEEEEEEEEEE-SSTT-EEEEEEEETTEEEEEEEE-S-GGG-TTS-HHHHHHHHHHHHHHHHT--HHHHHHHHHHHHHHHHHT---HHHHPEE----S-GGG-SS--HHHHHHHHHHHHT-----TT---EEEEEEEE-HHHHHHIIIII---TTT-HHHHHHHH---EEEESSGGGS-TTEEE-HHHHHIIIIIHHHHHHHHTTT--HHHHHTTS----GGG--